Protein 2LE3 (pdb70)

Sequence (42 aa):
MAEAHQAVAFQFTVTPDGIDLRLSHEALRQIYLSGLHSWKKKMAEAHQAVAFQFTVTPDGIDLRLSHEALRQIYLSGLHSWKKKMAEAHQAVAFQFTVTPDGIDLRLSHEALRQIYLSGLHSWKKKMAEAHQAVAFQFTVTPDGIDLRLSHEALRQIYLSGLHSWKKKMAEAHQAVAFQFTVTPDGIDLRLSHEALRQIYLSGLHSWKKKMAEAHQAVAFQFTVTPDGIDLRLSHEALRQIYLSGLHSWKKKMAEAHQAVAFQFTVTPDGIDLRLSHEALRQIYLSGLHSWKKKMAEAHQAVAFQFTVTPDGIDLRLSHEALRQIYLSGLHSWKKKMAEAHQAVAFQFTVTPDGIDLRLSHEALRQIYLSGLHSWKKKMAEAHQAVAFQFTVTPDGIDLRLSHEALRQIYLSGLHSWKKKMAEAHQAVAFQFTVTPDGIDLRLSHEALRQIYLSGLHSWKKKMAEAHQAVAFQFTVTPDGIDLRLSHEALRQIYLSGLHSWKKKMAEAHQAVAFQFTVTPDGIDLRLSHEALRQIYLSGLHSWKKKMAEAHQAVAFQFTVTPDGIDLRLSHEALRQIYLSGLHSWKKKMAEAHQAVAFQFTVTPDGIDLRLSHEALRQIYLSGLHSWKKKMAEAHQAVAFQFTVTPDGIDLRLSHEALRQIYLSGLHSWKKKMAEAHQAVAFQFTVTPDGIDLRLSHEALRQIYLSGLHSWKKKMAEAHQAVAFQFTVTPDGIDLRLSHEALRQIYLSGLHSWKKKMAEAHQAVAFQFTVTPDGIDLRLSHEALRQIYLSGLHSWKKKMAEAHQAVAFQFTVTPDGIDLRLSHEALRQIYLSGLHSWKKK

Foldseek 3Di:
DPDDDDDDQKDWDADPVGIDIDGDPVNVVCVVVVVVVVVDDD

Nearest PDB structures (foldseek):
  2le3-assembly1_A  TM=8.066E-01  e=2.808E-05  Homo sapiens
  8tyy-assembly1_B  TM=5.680E-01  e=2.505E+00  Ensifer aridi
  2le3-assembly1_A  TM=8.811E-01  e=2.218E-06  Homo sapiens
  8tyy-assembly1_B  TM=5.417E-01  e=6.930E-01  Ensifer aridi
  5ndv-assembly2_C0  TM=4.706E-01  e=3.903E+00  Saccharomyces cerevisiae S288C

Structure (mmCIF, N/CA/C/O backbone):
data_2LE3
#
_entry.id   2LE3
#
loop_
_atom_site.group_PDB
_atom_site.id
_atom_site.type_symbol
_atom_site.label_atom_id
_atom_site.label_alt_id
_atom_site.label_comp_id
_atom_site.label_asym_id
_atom_site.label_entity_id
_atom_site.label_seq_id
_atom_site.pdbx_PDB_ins_code
_atom_site.Cartn_x
_atom_site.Cartn_y
_atom_site.Cartn_z
_atom_site.occupancy
_atom_site.B_iso_or_equiv
_atom_site.auth_seq_id
_atom_site.auth_comp_id
_atom_site.auth_asym_id
_atom_site.auth_atom_id
_atom_site.pdbx_PDB_model_num
ATOM 1 N N . MET A 1 1 ? 51.920 -8.324 7.306 1.00 1.00 1 MET A N 1
ATOM 2 C CA . MET A 1 1 ? 50.792 -8.852 6.484 1.00 1.00 1 MET A CA 1
ATOM 3 C C . MET A 1 1 ? 49.526 -8.045 6.763 1.00 1.00 1 MET A C 1
ATOM 4 O O . MET A 1 1 ? 49.363 -6.933 6.260 1.00 1.00 1 MET A O 1
ATOM 20 N N . ALA A 1 2 ? 48.631 -8.619 7.560 1.00 1.00 2 ALA A N 1
ATOM 21 C CA . ALA A 1 2 ? 47.373 -7.956 7.893 1.00 1.00 2 ALA A CA 1
ATOM 22 C C . ALA A 1 2 ? 47.606 -6.736 8.783 1.00 1.00 2 ALA A C 1
ATOM 23 O O . ALA A 1 2 ? 48.450 -6.756 9.676 1.00 1.00 2 ALA A O 1
ATOM 30 N N . GLU A 1 3 ? 46.839 -5.676 8.532 1.00 1.00 3 GLU A N 1
ATOM 31 C CA . GLU A 1 3 ? 46.950 -4.447 9.315 1.00 1.00 3 GLU A CA 1
ATOM 32 C C . GLU A 1 3 ? 45.562 -3.945 9.710 1.00 1.00 3 GLU A C 1
ATOM 33 O O . GLU A 1 3 ? 44.584 -4.174 8.998 1.00 1.00 3 GLU A O 1
ATOM 45 N N . ALA A 1 4 ? 45.479 -3.263 10.848 1.00 1.00 4 ALA A N 1
ATOM 46 C CA . ALA A 1 4 ? 44.201 -2.739 11.323 1.00 1.00 4 ALA A CA 1
ATOM 47 C C . ALA A 1 4 ? 43.651 -1.701 10.349 1.00 1.00 4 ALA A C 1
ATOM 48 O O . ALA A 1 4 ? 42.446 -1.644 10.102 1.00 1.00 4 ALA A O 1
ATOM 55 N N . HIS A 1 5 ? 44.541 -0.885 9.797 1.00 1.00 5 HIS A N 1
ATOM 56 C CA . HIS A 1 5 ? 44.133 0.144 8.850 1.00 1.00 5 HIS A CA 1
ATOM 57 C C . HIS A 1 5 ? 43.483 -0.478 7.613 1.00 1.00 5 HIS A C 1
ATOM 58 O O . HIS A 1 5 ? 42.470 0.017 7.120 1.00 1.00 5 HIS A O 1
ATOM 72 N N . GLN A 1 6 ? 44.071 -1.562 7.115 1.00 1.00 6 GLN A N 1
ATOM 73 C CA . GLN A 1 6 ? 43.540 -2.235 5.934 1.00 1.00 6 GLN A CA 1
ATOM 74 C C . GLN A 1 6 ? 42.185 -2.879 6.230 1.00 1.00 6 GLN A C 1
ATOM 75 O O . GLN A 1 6 ? 41.275 -2.832 5.405 1.00 1.00 6 GLN A O 1
ATOM 89 N N . ALA A 1 7 ? 42.063 -3.490 7.409 1.00 1.00 7 ALA A N 1
ATOM 90 C CA . ALA A 1 7 ? 40.817 -4.147 7.793 1.00 1.00 7 ALA A CA 1
ATOM 91 C C . ALA A 1 7 ? 39.673 -3.141 7.897 1.00 1.00 7 ALA A C 1
ATOM 92 O O . ALA A 1 7 ? 38.541 -3.439 7.510 1.00 1.00 7 ALA A O 1
ATOM 99 N N . VAL A 1 8 ? 39.971 -1.955 8.425 1.00 1.00 8 VAL A N 1
ATOM 100 C CA . VAL A 1 8 ? 38.952 -0.917 8.581 1.00 1.00 8 VAL A CA 1
ATOM 101 C C . VAL A 1 8 ? 39.369 0.377 7.883 1.00 1.00 8 VAL A C 1
ATOM 102 O O . VAL A 1 8 ? 40.483 0.868 8.070 1.00 1.00 8 VAL A O 1
ATOM 115 N N . ALA A 1 9 ? 38.455 0.919 7.078 1.00 1.00 9 ALA A N 1
ATOM 116 C CA . ALA A 1 9 ? 38.715 2.155 6.346 1.00 1.00 9 ALA A CA 1
ATOM 117 C C . ALA A 1 9 ? 37.788 3.269 6.823 1.00 1.00 9 ALA A C 1
ATOM 118 O O . ALA A 1 9 ? 38.043 4.448 6.578 1.00 1.00 9 ALA A O 1
ATOM 125 N N . PHE A 1 10 ? 36.709 2.878 7.498 1.00 1.00 10 PHE A N 1
ATOM 126 C CA . PHE A 1 10 ? 35.756 3.870 7.993 1.00 1.00 10 PHE A CA 1
ATOM 127 C C . PHE A 1 10 ? 35.276 3.556 9.411 1.00 1.00 10 PHE A C 1
ATOM 128 O O . PHE A 1 10 ? 34.911 2.425 9.722 1.00 1.00 10 PHE A O 1
ATOM 145 N N . GLN A 1 11 ? 35.284 4.563 10.279 1.00 1.00 11 GLN A N 1
ATOM 146 C CA . GLN A 1 11 ? 34.844 4.376 11.657 1.00 1.00 11 GLN A CA 1
ATOM 147 C C . GLN A 1 11 ? 33.833 5.448 12.040 1.00 1.00 11 GLN A C 1
ATOM 148 O O . GLN A 1 11 ? 34.042 6.633 11.796 1.00 1.00 11 GLN A O 1
ATOM 162 N N . PHE A 1 12 ? 32.733 4.991 12.629 1.00 1.00 12 PHE A N 1
ATOM 163 C CA . PHE A 1 12 ? 31.670 5.904 13.038 1.00 1.00 12 PHE A CA 1
ATOM 164 C C . PHE A 1 12 ? 31.355 5.698 14.515 1.00 1.00 12 PHE A C 1
ATOM 165 O O . PHE A 1 12 ? 31.043 4.581 14.927 1.00 1.00 12 PHE A O 1
ATOM 182 N N . THR A 1 13 ? 31.454 6.757 15.311 1.00 1.00 13 THR A N 1
ATOM 183 C CA . THR A 1 13 ? 31.189 6.645 16.743 1.00 1.00 13 THR A CA 1
ATOM 184 C C . THR A 1 13 ? 30.225 7.729 17.229 1.00 1.00 13 THR A C 1
ATOM 185 O O . THR A 1 13 ? 30.381 8.911 16.927 1.00 1.00 13 THR A O 1
ATOM 196 N N . VAL A 1 14 ? 29.239 7.288 17.995 1.00 1.00 14 VAL A N 1
ATOM 197 C CA . VAL A 1 14 ? 28.249 8.217 18.543 1.00 1.00 14 VAL A CA 1
ATOM 198 C C . VAL A 1 14 ? 28.644 8.595 19.966 1.00 1.00 14 VAL A C 1
ATOM 199 O O . VAL A 1 14 ? 28.846 7.721 20.808 1.00 1.00 14 VAL A O 1
ATOM 212 N N . THR A 1 15 ? 28.764 9.899 20.229 1.00 1.00 15 THR A N 1
ATOM 213 C CA . THR A 1 15 ? 29.143 10.355 21.553 1.00 1.00 15 THR A CA 1
ATOM 214 C C . THR A 1 15 ? 28.075 11.293 22.097 1.00 1.00 15 THR A C 1
ATOM 215 O O . THR A 1 15 ? 27.346 11.908 21.321 1.00 1.00 15 THR A O 1
ATOM 226 N N . PRO A 1 16 ? 27.962 11.432 23.395 1.00 1.00 16 PRO A N 1
ATOM 227 C CA . PRO A 1 16 ? 26.948 12.341 23.989 1.00 1.00 16 PRO A CA 1
ATOM 228 C C . PRO A 1 16 ? 27.025 13.709 23.333 1.00 1.00 16 PRO A C 1
ATOM 229 O O . PRO A 1 16 ? 25.993 14.355 23.141 1.00 1.00 16 PRO A O 1
ATOM 240 N N . ASP A 1 17 ? 28.220 14.173 22.995 1.00 1.00 17 ASP A N 1
ATOM 241 C CA . ASP A 1 17 ? 28.389 15.474 22.378 1.00 1.00 17 ASP A CA 1
ATOM 242 C C . ASP A 1 17 ? 27.968 15.471 20.911 1.00 1.00 17 ASP A C 1
ATOM 243 O O . ASP A 1 17 ? 27.701 16.538 20.359 1.00 1.00 17 ASP A O 1
ATOM 252 N N . GLY A 1 18 ? 27.893 14.307 20.260 1.00 1.00 18 GLY A N 1
ATOM 253 C CA . GLY A 1 18 ? 27.490 14.288 18.863 1.00 1.00 18 GLY A CA 1
ATOM 254 C C . GLY A 1 18 ? 27.900 12.992 18.188 1.00 1.00 18 GLY A C 1
ATOM 255 O O . GLY A 1 18 ? 27.785 11.916 18.774 1.00 1.00 18 GLY A O 1
ATOM 259 N N . ILE A 1 19 ? 28.399 13.094 16.964 1.00 1.00 19 ILE A N 1
ATOM 260 C CA . ILE A 1 19 ? 28.845 11.936 16.222 1.00 1.00 19 ILE A CA 1
ATOM 261 C C . ILE A 1 19 ? 30.215 12.225 15.630 1.00 1.00 19 ILE A C 1
ATOM 262 O O . ILE A 1 19 ? 30.545 13.367 15.313 1.00 1.00 19 ILE A O 1
ATOM 278 N N . ASP A 1 20 ? 30.998 11.167 15.477 1.00 1.00 20 ASP A N 1
ATOM 279 C CA . ASP A 1 20 ? 32.328 11.276 14.914 1.00 1.00 20 ASP A CA 1
ATOM 280 C C . ASP A 1 20 ? 32.483 10.277 13.784 1.00 1.00 20 ASP A C 1
ATOM 281 O O . ASP A 1 20 ? 32.043 9.135 13.897 1.00 1.00 20 ASP A O 1
ATOM 290 N N . LEU A 1 21 ? 33.112 10.706 12.705 1.00 1.00 21 LEU A N 1
ATOM 291 C CA . LEU A 1 21 ? 33.318 9.818 11.572 1.00 1.00 21 LEU A CA 1
ATOM 292 C C . LEU A 1 21 ? 34.737 9.977 11.058 1.00 1.00 21 LEU A C 1
ATOM 293 O O . LEU A 1 21 ? 35.176 11.086 10.744 1.00 1.00 21 LEU A O 1
ATOM 309 N N . ARG A 1 22 ? 35.452 8.861 10.995 1.00 1.00 22 ARG A N 1
ATOM 310 C CA . ARG A 1 22 ? 36.834 8.869 10.537 1.00 1.00 22 ARG A CA 1
ATOM 311 C C . ARG A 1 22 ? 37.003 7.991 9.305 1.00 1.00 22 ARG A C 1
ATOM 312 O O . ARG A 1 22 ? 36.461 6.888 9.227 1.00 1.00 22 ARG A O 1
ATOM 333 N N . LEU A 1 23 ? 37.765 8.512 8.351 1.00 1.00 23 LEU A N 1
ATOM 334 C CA . LEU A 1 23 ? 38.000 7.771 7.118 1.00 1.00 23 LEU A CA 1
ATOM 335 C C . LEU A 1 23 ? 39.460 7.875 6.701 1.00 1.00 23 LEU A C 1
ATOM 336 O O . LEU A 1 23 ? 40.054 8.952 6.742 1.00 1.00 23 LEU A O 1
ATOM 352 N N . SER A 1 24 ? 40.033 6.747 6.308 1.00 1.00 24 SER A N 1
ATOM 353 C CA . SER A 1 24 ? 41.430 6.705 5.889 1.00 1.00 24 SER A CA 1
ATOM 354 C C . SER A 1 24 ? 41.601 7.231 4.464 1.00 1.00 24 SER A C 1
ATOM 355 O O . SER A 1 24 ? 40.692 7.131 3.636 1.00 1.00 24 SER A O 1
ATOM 363 N N . HIS A 1 25 ? 42.783 7.771 4.179 1.00 1.00 25 HIS A N 1
ATOM 364 C CA . HIS A 1 25 ? 43.095 8.292 2.854 1.00 1.00 25 HIS A CA 1
ATOM 365 C C . HIS A 1 25 ? 42.893 7.195 1.807 1.00 1.00 25 HIS A C 1
ATOM 366 O O . HIS A 1 25 ? 42.570 7.461 0.649 1.00 1.00 25 HIS A O 1
ATOM 380 N N . GLU A 1 26 ? 43.077 5.954 2.253 1.00 1.00 26 GLU A N 1
ATOM 381 C CA . GLU A 1 26 ? 42.911 4.789 1.390 1.00 1.00 26 GLU A CA 1
ATOM 382 C C . GLU A 1 26 ? 41.443 4.611 1.011 1.00 1.00 26 GLU A C 1
ATOM 383 O O . GLU A 1 26 ? 41.126 4.237 -0.119 1.00 1.00 26 GLU A O 1
ATOM 395 N N . ALA A 1 27 ? 40.554 4.883 1.963 1.00 1.00 27 ALA A N 1
ATOM 396 C CA . ALA A 1 27 ? 39.121 4.765 1.732 1.00 1.00 27 ALA A CA 1
ATOM 397 C C . ALA A 1 27 ? 38.685 5.737 0.645 1.00 1.00 27 ALA A C 1
ATOM 398 O O . ALA A 1 27 ? 37.769 5.464 -0.127 1.00 1.00 27 ALA A O 1
ATOM 405 N N . LEU A 1 28 ? 39.366 6.878 0.604 1.00 1.00 28 LEU A N 1
ATOM 406 C CA . LEU A 1 28 ? 39.074 7.922 -0.373 1.00 1.00 28 LEU A CA 1
ATOM 407 C C . LEU A 1 28 ? 39.469 7.483 -1.777 1.00 1.00 28 LEU A C 1
ATOM 408 O O . LEU A 1 28 ? 38.764 7.763 -2.747 1.00 1.00 28 LEU A O 1
ATOM 424 N N . ARG A 1 29 ? 40.607 6.810 -1.873 1.00 1.00 29 ARG A N 1
ATOM 425 C CA . ARG A 1 29 ? 41.110 6.345 -3.156 1.00 1.00 29 ARG A CA 1
ATOM 426 C C . ARG A 1 29 ? 40.152 5.353 -3.797 1.00 1.00 29 ARG A C 1
ATOM 427 O O . ARG A 1 29 ? 39.947 5.397 -5.011 1.00 1.00 29 ARG A O 1
ATOM 448 N N . GLN A 1 30 ? 39.563 4.456 -3.014 1.00 1.00 30 GLN A N 1
ATOM 449 C CA . GLN A 1 30 ? 38.638 3.465 -3.543 1.00 1.00 30 GLN A CA 1
ATOM 450 C C . GLN A 1 30 ? 37.352 4.131 -4.005 1.00 1.00 30 GLN A C 1
ATOM 451 O O . GLN A 1 30 ? 36.794 3.787 -5.048 1.00 1.00 30 GLN A O 1
ATOM 465 N N . ILE A 1 31 ? 36.867 5.062 -3.195 1.00 1.00 31 ILE A N 1
ATOM 466 C CA . ILE A 1 31 ? 35.621 5.748 -3.496 1.00 1.00 31 ILE A CA 1
ATOM 467 C C . ILE A 1 31 ? 35.708 6.583 -4.766 1.00 1.00 31 ILE A C 1
ATOM 468 O O . ILE A 1 31 ? 34.784 6.528 -5.577 1.00 1.00 31 ILE A O 1
ATOM 484 N N . TYR A 1 32 ? 36.769 7.359 -4.986 1.00 1.00 32 TYR A N 1
ATOM 485 C CA . TYR A 1 32 ? 36.871 8.168 -6.191 1.00 1.00 32 TYR A CA 1
ATOM 486 C C . TYR A 1 32 ? 36.919 7.291 -7.437 1.00 1.00 32 TYR A C 1
ATOM 487 O O . TYR A 1 32 ? 36.206 7.536 -8.411 1.00 1.00 32 TYR A O 1
ATOM 505 N N . LEU A 1 33 ? 37.768 6.269 -7.407 1.00 1.00 33 LEU A N 1
ATOM 506 C CA . LEU A 1 33 ? 37.899 5.371 -8.549 1.00 1.00 33 LEU A CA 1
ATOM 507 C C . LEU A 1 33 ? 36.588 4.634 -8.821 1.00 1.00 33 LEU A C 1
ATOM 508 O O . LEU A 1 33 ? 36.179 4.520 -9.978 1.00 1.00 33 LEU A O 1
ATOM 524 N N . SER A 1 34 ? 35.918 4.139 -7.784 1.00 1.00 34 SER A N 1
ATOM 525 C CA . SER A 1 34 ? 34.655 3.431 -7.976 1.00 1.00 34 SER A CA 1
ATOM 526 C C . SER A 1 34 ? 33.639 4.338 -8.664 1.00 1.00 34 SER A C 1
ATOM 527 O O . SER A 1 34 ? 32.842 3.892 -9.489 1.00 1.00 34 SER A O 1
ATOM 535 N N . GLY A 1 35 ? 33.691 5.624 -8.326 1.00 1.00 35 GLY A N 1
ATOM 536 C CA . GLY A 1 35 ? 32.788 6.603 -8.918 1.00 1.00 35 GLY A CA 1
ATOM 537 C C . GLY A 1 35 ? 33.169 6.872 -10.365 1.00 1.00 35 GLY A C 1
ATOM 538 O O . GLY A 1 35 ? 32.312 7.060 -11.228 1.00 1.00 35 GLY A O 1
ATOM 542 N N . LEU A 1 36 ? 34.471 6.901 -10.617 1.00 1.00 36 LEU A N 1
ATOM 543 C CA . LEU A 1 36 ? 34.977 7.164 -11.951 1.00 1.00 36 LEU A CA 1
ATOM 544 C C . LEU A 1 36 ? 34.424 6.140 -12.932 1.00 1.00 36 LEU A C 1
ATOM 545 O O . LEU A 1 36 ? 34.064 6.469 -14.065 1.00 1.00 36 LEU A O 1
ATOM 561 N N . HIS A 1 37 ? 34.325 4.897 -12.473 1.00 1.00 37 HIS A N 1
ATOM 562 C CA . HIS A 1 37 ? 33.782 3.828 -13.299 1.00 1.00 37 HIS A CA 1
ATOM 563 C C . HIS A 1 37 ? 32.263 3.955 -13.392 1.00 1.00 37 HIS A C 1
ATOM 564 O O . HIS A 1 37 ? 31.662 3.613 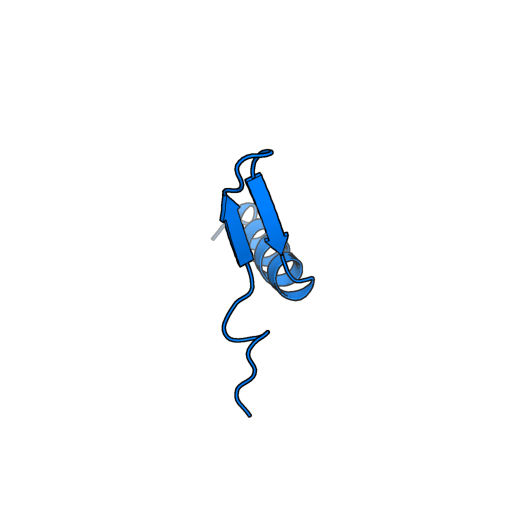-14.410 1.00 1.00 37 HIS A O 1
ATOM 578 N N . SER A 1 38 ? 31.653 4.459 -12.322 1.00 1.00 38 SER A N 1
ATOM 579 C CA . SER A 1 38 ? 30.204 4.635 -12.293 1.00 1.00 38 SER A CA 1
ATOM 580 C C . SER A 1 38 ? 29.767 5.599 -13.395 1.00 1.00 38 SER A C 1
ATOM 581 O O . SER A 1 38 ? 28.796 5.330 -14.101 1.00 1.00 38 SER A O 1
ATOM 589 N N . TRP A 1 39 ? 30.473 6.714 -13.550 1.00 1.00 39 TRP A N 1
ATOM 590 C CA . TRP A 1 39 ? 30.121 7.673 -14.591 1.00 1.00 39 TRP A CA 1
ATOM 591 C C . TRP A 1 39 ? 30.390 7.071 -15.967 1.00 1.00 39 TRP A C 1
ATOM 592 O O . TRP A 1 39 ? 29.664 7.332 -16.927 1.00 1.00 39 TRP A O 1
ATOM 613 N N . LYS A 1 40 ? 31.445 6.264 -16.049 1.00 1.00 40 LYS A N 1
ATOM 614 C CA . LYS A 1 40 ? 31.824 5.618 -17.303 1.00 1.00 40 LYS A CA 1
ATOM 615 C C . LYS A 1 40 ? 30.808 4.551 -17.705 1.00 1.00 40 LYS A C 1
ATOM 616 O O . LYS A 1 40 ? 30.304 3.811 -16.861 1.00 1.00 40 LYS A O 1
ATOM 635 N N . LYS A 1 41 ? 30.521 4.471 -19.002 1.00 1.00 41 LYS A N 1
ATOM 636 C CA . LYS A 1 41 ? 29.570 3.481 -19.501 1.00 1.00 41 LYS A CA 1
ATOM 637 C C . LYS A 1 41 ? 30.188 2.089 -19.491 1.00 1.00 41 LYS A C 1
ATOM 638 O O . LYS A 1 41 ? 31.367 1.923 -19.801 1.00 1.00 41 LYS A O 1
ATOM 657 N N . LYS A 1 42 ? 29.386 1.089 -19.143 1.00 1.00 42 LYS A N 1
ATOM 658 C CA . LYS A 1 42 ? 29.876 -0.281 -19.113 1.00 1.00 42 LYS A CA 1
ATOM 659 C C . LYS A 1 42 ? 29.863 -0.866 -20.522 1.00 1.00 42 LYS A C 1
ATOM 660 O O . LYS A 1 42 ? 30.830 -0.659 -21.236 1.00 1.00 42 LYS A O 1
ATOM 680 N N . MET A 1 1 ? 49.684 -3.115 -3.439 1.00 1.00 1 MET A N 2
ATOM 681 C CA . MET A 1 1 ? 50.017 -4.133 -2.405 1.00 1.00 1 MET A CA 2
ATOM 682 C C . MET A 1 1 ? 50.288 -3.433 -1.079 1.00 1.00 1 MET A C 2
ATOM 683 O O . MET A 1 1 ? 51.410 -3.455 -0.573 1.00 1.00 1 MET A O 2
ATOM 699 N N . ALA A 1 2 ? 49.253 -2.816 -0.518 1.00 1.00 2 ALA A N 2
ATOM 700 C CA . ALA A 1 2 ? 49.396 -2.120 0.753 1.00 1.00 2 ALA A CA 2
ATOM 701 C C . ALA A 1 2 ? 49.813 -3.101 1.842 1.00 1.00 2 ALA A C 2
ATOM 702 O O . ALA A 1 2 ? 50.654 -2.790 2.684 1.00 1.00 2 ALA A O 2
ATOM 709 N N . GLU A 1 3 ? 49.228 -4.292 1.810 1.00 1.00 3 GLU A N 2
ATOM 710 C CA . GLU A 1 3 ? 49.556 -5.319 2.791 1.00 1.00 3 GLU A CA 2
ATOM 711 C C . GLU A 1 3 ? 49.382 -4.785 4.209 1.00 1.00 3 GLU A C 2
ATOM 712 O O . GLU A 1 3 ? 50.080 -5.209 5.131 1.00 1.00 3 GLU A O 2
ATOM 724 N N . ALA A 1 4 ? 48.442 -3.859 4.379 1.00 1.00 4 ALA A N 2
ATOM 725 C CA . ALA A 1 4 ? 48.181 -3.286 5.693 1.00 1.00 4 ALA A CA 2
ATOM 726 C C . ALA A 1 4 ? 47.494 -4.314 6.582 1.00 1.00 4 ALA A C 2
ATOM 727 O O . ALA A 1 4 ? 46.687 -5.113 6.110 1.00 1.00 4 ALA A O 2
ATOM 734 N N . HIS A 1 5 ? 47.824 -4.290 7.870 1.00 1.00 5 HIS A N 2
ATOM 735 C CA . HIS A 1 5 ? 47.235 -5.229 8.820 1.00 1.00 5 HIS A CA 2
ATOM 736 C C . HIS A 1 5 ? 46.277 -4.508 9.768 1.00 1.00 5 HIS A C 2
ATOM 737 O O . HIS A 1 5 ? 46.542 -3.388 10.202 1.00 1.00 5 HIS A O 2
ATOM 751 N N . GLN A 1 6 ? 45.156 -5.158 10.074 1.00 1.00 6 GLN A N 2
ATOM 752 C CA . GLN A 1 6 ? 44.153 -4.571 10.963 1.00 1.00 6 GLN A CA 2
ATOM 753 C C . GLN A 1 6 ? 43.913 -3.107 10.606 1.00 1.00 6 GLN A C 2
ATOM 754 O O . GLN A 1 6 ? 44.535 -2.209 11.174 1.00 1.00 6 GLN A O 2
ATOM 768 N N . ALA A 1 7 ? 43.005 -2.870 9.663 1.00 1.00 7 ALA A N 2
ATOM 769 C CA . ALA A 1 7 ? 42.696 -1.506 9.248 1.00 1.00 7 ALA A CA 2
ATOM 770 C C . ALA A 1 7 ? 41.252 -1.399 8.773 1.00 1.00 7 ALA A C 2
ATOM 771 O O . ALA A 1 7 ? 40.698 -2.345 8.213 1.00 1.00 7 ALA A O 2
ATOM 778 N N . VAL A 1 8 ? 40.656 -0.232 8.996 1.00 1.00 8 VAL A N 2
ATOM 779 C CA . VAL A 1 8 ? 39.278 0.016 8.588 1.00 1.00 8 VAL A CA 2
ATOM 780 C C . VAL A 1 8 ? 39.206 1.236 7.680 1.00 1.00 8 VAL A C 2
ATOM 781 O O . VAL A 1 8 ? 39.836 2.259 7.947 1.00 1.00 8 VAL A O 2
ATOM 794 N N . ALA A 1 9 ? 38.429 1.123 6.611 1.00 1.00 9 ALA A N 2
ATOM 795 C CA . ALA A 1 9 ? 38.276 2.226 5.671 1.00 1.00 9 ALA A CA 2
ATOM 796 C C . ALA A 1 9 ? 37.478 3.357 6.311 1.00 1.00 9 ALA A C 2
ATOM 797 O O . ALA A 1 9 ? 37.769 4.535 6.102 1.00 1.00 9 ALA A O 2
ATOM 804 N N . PHE A 1 10 ? 36.465 2.981 7.087 1.00 1.00 10 PHE A N 2
ATOM 805 C CA . PHE A 1 10 ? 35.634 3.993 7.736 1.00 1.00 10 PHE A CA 2
ATOM 806 C C . PHE A 1 10 ? 35.190 3.605 9.150 1.00 1.00 10 PHE A C 2
ATOM 807 O O . PHE A 1 10 ? 34.853 2.453 9.415 1.00 1.00 10 PHE A O 2
ATOM 824 N N . GLN A 1 11 ? 35.184 4.584 10.056 1.00 1.00 11 GLN A N 2
ATOM 825 C CA . GLN A 1 11 ? 34.764 4.343 11.438 1.00 1.00 11 GLN A CA 2
ATOM 826 C C . GLN A 1 11 ? 33.766 5.413 11.884 1.00 1.00 11 GLN A C 2
ATOM 827 O O . GLN A 1 11 ? 33.967 6.606 11.652 1.00 1.00 11 GLN A O 2
ATOM 841 N N . PHE A 1 12 ? 32.686 4.955 12.514 1.00 1.00 12 PHE A N 2
ATOM 842 C CA . PHE A 1 12 ? 31.643 5.876 12.982 1.00 1.00 12 PHE A CA 2
ATOM 843 C C . PHE A 1 12 ? 31.381 5.675 14.475 1.00 1.00 12 PHE A C 2
ATOM 844 O O . PHE A 1 12 ? 31.056 4.566 14.903 1.00 1.00 12 PHE A O 2
ATOM 861 N N . THR A 1 13 ? 31.535 6.737 15.268 1.00 1.00 13 THR A N 2
ATOM 862 C CA . THR A 1 13 ? 31.326 6.651 16.717 1.00 1.00 13 THR A CA 2
ATOM 863 C C . THR A 1 13 ? 30.362 7.725 17.229 1.00 1.00 13 THR A C 2
ATOM 864 O O . THR A 1 13 ? 30.477 8.904 16.893 1.00 1.00 13 THR A O 2
ATOM 875 N N . VAL A 1 14 ? 29.407 7.282 18.046 1.00 1.00 14 VAL A N 2
ATOM 876 C CA . VAL A 1 14 ? 28.419 8.207 18.607 1.00 1.00 14 VAL A CA 2
ATOM 877 C C . VAL A 1 14 ? 28.802 8.614 20.033 1.00 1.00 14 VAL A C 2
ATOM 878 O O . VAL A 1 14 ? 29.003 7.753 20.891 1.00 1.00 14 VAL A O 2
ATOM 891 N N . THR A 1 15 ? 28.888 9.926 20.280 1.00 1.00 15 THR A N 2
ATOM 892 C CA . THR A 1 15 ? 29.232 10.413 21.610 1.00 1.00 15 THR A CA 2
ATOM 893 C C . THR A 1 15 ? 28.127 11.338 22.111 1.00 1.00 15 THR A C 2
ATOM 894 O O . THR A 1 15 ? 27.449 11.968 21.302 1.00 1.00 15 THR A O 2
ATOM 905 N N . PRO A 1 16 ? 27.922 11.450 23.404 1.00 1.00 16 PRO A N 2
ATOM 906 C CA . PRO A 1 16 ? 26.867 12.347 23.935 1.00 1.00 16 PRO A CA 2
ATOM 907 C C . PRO A 1 16 ? 26.961 13.715 23.278 1.00 1.00 16 PRO A C 2
ATOM 908 O O . PRO A 1 16 ? 25.935 14.363 23.073 1.00 1.00 16 PRO A O 2
ATOM 919 N N . ASP A 1 17 ? 28.163 14.177 22.943 1.00 1.00 17 ASP A N 2
ATOM 920 C CA . ASP A 1 17 ? 28.343 15.477 22.315 1.00 1.00 17 ASP A CA 2
ATOM 921 C C . ASP A 1 17 ? 27.956 15.456 20.837 1.00 1.00 17 ASP A C 2
ATOM 922 O O . ASP A 1 17 ? 27.687 16.513 20.268 1.00 1.00 17 ASP A O 2
ATOM 931 N N . GLY A 1 18 ? 27.915 14.286 20.194 1.00 1.00 18 GLY A N 2
ATOM 932 C CA . GLY A 1 18 ? 27.546 14.257 18.786 1.00 1.00 18 GLY A CA 2
ATOM 933 C C . GLY A 1 18 ? 27.947 12.952 18.117 1.00 1.00 18 GLY A C 2
ATOM 934 O O . GLY A 1 18 ? 27.803 11.877 18.698 1.00 1.00 18 GLY A O 2
ATOM 938 N N . ILE A 1 19 ? 28.451 13.053 16.895 1.00 1.00 19 ILE A N 2
ATOM 939 C CA . ILE A 1 19 ? 28.877 11.896 16.138 1.00 1.00 19 ILE A CA 2
ATOM 940 C C . ILE A 1 19 ? 30.250 12.167 15.532 1.00 1.00 19 ILE A C 2
ATOM 941 O O . ILE A 1 19 ? 30.596 13.306 15.215 1.00 1.00 19 ILE A O 2
ATOM 957 N N . ASP A 1 20 ? 31.019 11.094 15.370 1.00 1.00 20 ASP A N 2
ATOM 958 C CA . ASP A 1 20 ? 32.351 11.181 14.798 1.00 1.00 20 ASP A CA 2
ATOM 959 C C . ASP A 1 20 ? 32.474 10.220 13.627 1.00 1.00 20 ASP A C 2
ATOM 960 O O . ASP A 1 20 ? 32.023 9.080 13.711 1.00 1.00 20 ASP A O 2
ATOM 969 N N . LEU A 1 21 ? 33.098 10.668 12.548 1.00 1.00 21 LEU A N 2
ATOM 970 C CA . LEU A 1 21 ? 33.277 9.809 11.386 1.00 1.00 21 LEU A CA 2
ATOM 971 C C . LEU A 1 21 ? 34.704 9.939 10.877 1.00 1.00 21 LEU A C 2
ATOM 972 O O . LEU A 1 21 ? 35.138 11.024 10.493 1.00 1.00 21 LEU A O 2
ATOM 988 N N . ARG A 1 22 ? 35.430 8.825 10.893 1.00 1.00 22 ARG A N 2
ATOM 989 C CA . ARG A 1 22 ? 36.818 8.813 10.449 1.00 1.00 22 ARG A CA 2
ATOM 990 C C . ARG A 1 22 ? 36.996 7.932 9.224 1.00 1.00 22 ARG A C 2
ATOM 991 O O . ARG A 1 22 ? 36.463 6.826 9.153 1.00 1.00 22 ARG A O 2
ATOM 1012 N N . LEU A 1 23 ? 37.768 8.441 8.275 1.00 1.00 23 LEU A N 2
ATOM 1013 C CA . LEU A 1 23 ? 38.018 7.676 7.062 1.00 1.00 23 LEU A CA 2
ATOM 1014 C C . LEU A 1 23 ? 39.474 7.813 6.645 1.00 1.00 23 LEU A C 2
ATOM 1015 O O . LEU A 1 23 ? 40.038 8.907 6.662 1.00 1.00 23 LEU A O 2
ATOM 1031 N N . SER A 1 24 ? 40.082 6.696 6.282 1.00 1.00 24 SER A N 2
ATOM 1032 C CA . SER A 1 24 ? 41.477 6.690 5.869 1.00 1.00 24 SER A CA 2
ATOM 1033 C C . SER A 1 24 ? 41.620 7.225 4.452 1.00 1.00 24 SER A C 2
ATOM 1034 O O . SER A 1 24 ? 40.684 7.160 3.654 1.00 1.00 24 SER A O 2
ATOM 1042 N N . HIS A 1 25 ? 42.798 7.747 4.142 1.00 1.00 25 HIS A N 2
ATOM 1043 C CA . HIS A 1 25 ? 43.070 8.280 2.818 1.00 1.00 25 HIS A CA 2
ATOM 1044 C C . HIS A 1 25 ? 42.878 7.185 1.775 1.00 1.00 25 HIS A C 2
ATOM 1045 O O . HIS A 1 25 ? 42.536 7.449 0.622 1.00 1.00 25 HIS A O 2
ATOM 1059 N N . GLU A 1 26 ? 43.080 5.943 2.214 1.00 1.00 26 GLU A N 2
ATOM 1060 C CA . GLU A 1 26 ? 42.911 4.792 1.337 1.00 1.00 26 GLU A CA 2
ATOM 1061 C C . GLU A 1 26 ? 41.437 4.626 0.980 1.00 1.00 26 GLU A C 2
ATOM 1062 O O . GLU A 1 26 ? 41.093 4.305 -0.158 1.00 1.00 26 GLU A O 2
ATOM 1074 N N . ALA A 1 27 ? 40.568 4.853 1.965 1.00 1.00 27 ALA A N 2
ATOM 1075 C CA . ALA A 1 27 ? 39.129 4.732 1.752 1.00 1.00 27 ALA A CA 2
ATOM 1076 C C . ALA A 1 27 ? 38.668 5.730 0.701 1.00 1.00 27 ALA A C 2
ATOM 1077 O O . ALA A 1 27 ? 37.743 5.465 -0.067 1.00 1.00 27 ALA A O 2
ATOM 1084 N N . LEU A 1 28 ? 39.339 6.878 0.674 1.00 1.00 28 LEU A N 2
ATOM 1085 C CA . LEU A 1 28 ? 39.027 7.940 -0.279 1.00 1.00 28 LEU A CA 2
ATOM 1086 C C . LEU A 1 28 ? 39.428 7.530 -1.691 1.00 1.00 28 LEU A C 2
ATOM 1087 O O . LEU A 1 28 ? 38.721 7.818 -2.657 1.00 1.00 28 LEU A O 2
ATOM 1103 N N . ARG A 1 29 ? 40.571 6.859 -1.796 1.00 1.00 29 ARG A N 2
ATOM 1104 C CA . ARG A 1 29 ? 41.075 6.406 -3.087 1.00 1.00 29 ARG A CA 2
ATOM 1105 C C . ARG A 1 29 ? 40.116 5.412 -3.722 1.00 1.00 29 ARG A C 2
ATOM 1106 O O . ARG A 1 29 ? 39.906 5.451 -4.937 1.00 1.00 29 ARG A O 2
ATOM 1127 N N . GLN A 1 30 ? 39.526 4.522 -2.931 1.00 1.00 30 GLN A N 2
ATOM 1128 C CA . GLN A 1 30 ? 38.592 3.533 -3.448 1.00 1.00 30 GLN A CA 2
ATOM 1129 C C . GLN A 1 30 ? 37.300 4.202 -3.892 1.00 1.00 30 GLN A C 2
ATOM 1130 O O . GLN A 1 30 ? 36.745 3.865 -4.937 1.00 1.00 30 GLN A O 2
ATOM 1144 N N . ILE A 1 31 ? 36.811 5.129 -3.079 1.00 1.00 31 ILE A N 2
ATOM 1145 C CA . ILE A 1 31 ? 35.562 5.812 -3.390 1.00 1.00 31 ILE A CA 2
ATOM 1146 C C . ILE A 1 31 ? 35.657 6.625 -4.668 1.00 1.00 31 ILE A C 2
ATOM 1147 O O . ILE A 1 31 ? 34.743 6.552 -5.490 1.00 1.00 31 ILE A O 2
ATOM 1163 N N . TYR A 1 32 ? 36.713 7.400 -4.881 1.00 1.00 32 TYR A N 2
ATOM 1164 C CA . TYR A 1 32 ? 36.831 8.196 -6.090 1.00 1.00 32 TYR A CA 2
ATOM 1165 C C . TYR A 1 32 ? 36.893 7.310 -7.327 1.00 1.00 32 TYR A C 2
ATOM 1166 O O . TYR A 1 32 ? 36.169 7.525 -8.299 1.00 1.00 32 TYR A O 2
ATOM 1184 N N . LEU A 1 33 ? 37.763 6.311 -7.287 1.00 1.00 33 LEU A N 2
ATOM 1185 C CA . LEU A 1 33 ? 37.910 5.402 -8.412 1.00 1.00 33 LEU A CA 2
ATOM 1186 C C . LEU A 1 33 ? 36.611 4.646 -8.667 1.00 1.00 33 LEU A C 2
ATOM 1187 O O . LEU A 1 33 ? 36.204 4.491 -9.818 1.00 1.00 33 LEU A O 2
ATOM 1203 N N . SER A 1 34 ? 35.947 4.184 -7.611 1.00 1.00 34 SER A N 2
ATOM 1204 C CA . SER A 1 34 ? 34.689 3.461 -7.759 1.00 1.00 34 SER A CA 2
ATOM 1205 C C . SER A 1 34 ? 33.656 4.356 -8.440 1.00 1.00 34 SER A C 2
ATOM 1206 O O . SER A 1 34 ? 32.859 3.901 -9.259 1.00 1.00 34 SER A O 2
ATOM 1214 N N . GLY A 1 35 ? 33.700 5.643 -8.105 1.00 1.00 35 GLY A N 2
ATOM 1215 C CA . GLY A 1 35 ? 32.787 6.612 -8.694 1.00 1.00 35 GLY A CA 2
ATOM 1216 C C . GLY A 1 35 ? 33.168 6.881 -10.142 1.00 1.00 35 GLY A C 2
ATOM 1217 O O . GLY A 1 35 ? 32.314 7.107 -10.999 1.00 1.00 35 GLY A O 2
ATOM 1221 N N . LEU A 1 36 ? 34.468 6.882 -10.396 1.00 1.00 36 LEU A N 2
ATOM 1222 C CA . LEU A 1 36 ? 34.987 7.147 -11.728 1.00 1.00 36 LEU A CA 2
ATOM 1223 C C . LEU A 1 36 ? 34.470 6.108 -12.719 1.00 1.00 36 LEU A C 2
ATOM 1224 O O . LEU A 1 36 ? 34.133 6.432 -13.858 1.00 1.00 36 LEU A O 2
ATOM 1240 N N . HIS A 1 37 ? 34.380 4.860 -12.264 1.00 1.00 37 HIS A N 2
ATOM 1241 C CA . HIS A 1 37 ? 33.870 3.781 -13.104 1.00 1.00 37 HIS A CA 2
ATOM 1242 C C . HIS A 1 37 ? 32.352 3.888 -13.214 1.00 1.00 37 HIS A C 2
ATOM 1243 O O . HIS A 1 37 ? 31.760 3.530 -14.232 1.00 1.00 37 HIS A O 2
ATOM 1257 N N . SER A 1 38 ? 31.732 4.394 -12.150 1.00 1.00 38 SER A N 2
ATOM 1258 C CA . SER A 1 38 ? 30.285 4.561 -12.128 1.00 1.00 38 SER A CA 2
ATOM 1259 C C . SER A 1 38 ? 29.860 5.537 -13.221 1.00 1.00 38 SER A C 2
ATOM 1260 O O . SER A 1 38 ? 28.899 5.281 -13.947 1.00 1.00 38 SER A O 2
ATOM 1268 N N . TRP A 1 39 ? 30.581 6.649 -13.346 1.00 1.00 39 TRP A N 2
ATOM 1269 C CA . TRP A 1 39 ? 30.258 7.640 -14.368 1.00 1.00 39 TRP A CA 2
ATOM 1270 C C . TRP A 1 39 ? 30.525 7.087 -15.765 1.00 1.00 39 TRP A C 2
ATOM 1271 O O . TRP A 1 39 ? 29.800 7.394 -16.711 1.00 1.00 39 TRP A O 2
ATOM 1292 N N . LYS A 1 40 ? 31.576 6.282 -15.892 1.00 1.00 40 LYS A N 2
ATOM 1293 C CA . LYS A 1 40 ? 31.931 5.706 -17.185 1.00 1.00 40 LYS A CA 2
ATOM 1294 C C . LYS A 1 40 ? 32.292 4.231 -17.052 1.00 1.00 40 LYS A C 2
ATOM 1295 O O . LYS A 1 40 ? 33.062 3.846 -16.173 1.00 1.00 40 LYS A O 2
ATOM 1314 N N . LYS A 1 41 ? 31.731 3.414 -17.937 1.00 1.00 41 LYS A N 2
ATOM 1315 C CA . LYS A 1 41 ? 32.003 1.983 -17.921 1.00 1.00 41 LYS A CA 2
ATOM 1316 C C . LYS A 1 41 ? 33.395 1.702 -18.476 1.00 1.00 41 LYS A C 2
ATOM 1317 O O . LYS A 1 41 ? 33.767 2.203 -19.539 1.00 1.00 41 LYS A O 2
ATOM 1336 N N . LYS A 1 42 ? 34.161 0.900 -17.744 1.00 1.00 42 LYS A N 2
ATOM 1337 C CA . LYS A 1 42 ? 35.516 0.555 -18.155 1.00 1.00 42 LYS A CA 2
ATOM 1338 C C . LYS A 1 42 ? 36.090 -0.516 -17.235 1.00 1.00 42 LYS A C 2
ATOM 1339 O O . LYS A 1 42 ? 35.640 -0.599 -16.103 1.00 1.00 42 LYS A O 2
ATOM 1359 N N . MET A 1 1 ? 48.205 6.781 18.423 1.00 1.00 1 MET A N 3
ATOM 1360 C CA . MET A 1 1 ? 47.513 5.567 17.906 1.00 1.00 1 MET A CA 3
ATOM 1361 C C . MET A 1 1 ? 48.439 4.361 18.040 1.00 1.00 1 MET A C 3
ATOM 1362 O O . MET A 1 1 ? 49.642 4.460 17.799 1.00 1.00 1 MET A O 3
ATOM 1378 N N . ALA A 1 2 ? 47.869 3.224 18.430 1.00 1.00 2 ALA A N 3
ATOM 1379 C CA . ALA A 1 2 ? 48.654 2.005 18.598 1.00 1.00 2 ALA A CA 3
ATOM 1380 C C . ALA A 1 2 ? 49.263 1.562 17.269 1.00 1.00 2 ALA A C 3
ATOM 1381 O O . ALA A 1 2 ? 50.412 1.126 17.227 1.00 1.00 2 ALA A O 3
ATOM 1388 N N . GLU A 1 3 ? 48.491 1.681 16.191 1.00 1.00 3 GLU A N 3
ATOM 1389 C CA . GLU A 1 3 ? 48.974 1.289 14.868 1.00 1.00 3 GLU A CA 3
ATOM 1390 C C . GLU A 1 3 ? 49.048 2.504 13.947 1.00 1.00 3 GLU A C 3
ATOM 1391 O O . GLU A 1 3 ? 48.129 3.321 13.907 1.00 1.00 3 GLU A O 3
ATOM 1403 N N . ALA A 1 4 ? 50.148 2.619 13.209 1.00 1.00 4 ALA A N 3
ATOM 1404 C CA . ALA A 1 4 ? 50.321 3.743 12.298 1.00 1.00 4 ALA A CA 3
ATOM 1405 C C . ALA A 1 4 ? 49.248 3.707 11.218 1.00 1.00 4 ALA A C 3
ATOM 1406 O O . ALA A 1 4 ? 48.737 4.747 10.802 1.00 1.00 4 ALA A O 3
ATOM 1413 N N . HIS A 1 5 ? 48.911 2.504 10.768 1.00 1.00 5 HIS A N 3
ATOM 1414 C CA . HIS A 1 5 ? 47.897 2.343 9.733 1.00 1.00 5 HIS A CA 3
ATOM 1415 C C . HIS A 1 5 ? 46.566 1.929 10.347 1.00 1.00 5 HIS A C 3
ATOM 1416 O O . HIS A 1 5 ? 46.506 1.008 11.162 1.00 1.00 5 HIS A O 3
ATOM 1430 N N . GLN A 1 6 ? 45.499 2.618 9.954 1.00 1.00 6 GLN A N 3
ATOM 1431 C CA . GLN A 1 6 ? 44.175 2.314 10.477 1.00 1.00 6 GLN A CA 3
ATOM 1432 C C . GLN A 1 6 ? 43.698 0.958 9.973 1.00 1.00 6 GLN A C 3
ATOM 1433 O O . GLN A 1 6 ? 43.761 0.664 8.779 1.00 1.00 6 GLN A O 3
ATOM 1447 N N . ALA A 1 7 ? 43.225 0.135 10.897 1.00 1.00 7 ALA A N 3
ATOM 1448 C CA . ALA A 1 7 ? 42.741 -1.194 10.555 1.00 1.00 7 ALA A CA 3
ATOM 1449 C C . ALA A 1 7 ? 41.338 -1.124 9.969 1.00 1.00 7 ALA A C 3
ATOM 1450 O O . ALA A 1 7 ? 40.815 -2.122 9.476 1.00 1.00 7 ALA A O 3
ATOM 1457 N N . VAL A 1 8 ? 40.725 0.055 10.045 1.00 1.00 8 VAL A N 3
ATOM 1458 C CA . VAL A 1 8 ? 39.371 0.231 9.536 1.00 1.00 8 VAL A CA 3
ATOM 1459 C C . VAL A 1 8 ? 39.305 1.368 8.526 1.00 1.00 8 VAL A C 3
ATOM 1460 O O . VAL A 1 8 ? 39.846 2.453 8.743 1.00 1.00 8 VAL A O 3
ATOM 1473 N N . ALA A 1 9 ? 38.633 1.096 7.416 1.00 1.00 9 ALA A N 3
ATOM 1474 C CA . ALA A 1 9 ? 38.483 2.078 6.355 1.00 1.00 9 ALA A CA 3
ATOM 1475 C C . ALA A 1 9 ? 37.534 3.196 6.782 1.00 1.00 9 ALA A C 3
ATOM 1476 O O . ALA A 1 9 ? 37.798 4.375 6.541 1.00 1.00 9 ALA A O 3
ATOM 1483 N N . PHE A 1 10 ? 36.425 2.806 7.409 1.00 1.00 10 PHE A N 3
ATOM 1484 C CA . PHE A 1 10 ? 35.437 3.787 7.859 1.00 1.00 10 PHE A CA 3
ATOM 1485 C C . PHE A 1 10 ? 34.983 3.481 9.283 1.00 1.00 10 PHE A C 3
ATOM 1486 O O . PHE A 1 10 ? 34.599 2.350 9.584 1.00 1.00 10 PHE A O 3
ATOM 1503 N N . GLN A 1 11 ? 35.023 4.484 10.157 1.00 1.00 11 GLN A N 3
ATOM 1504 C CA . GLN A 1 11 ? 34.608 4.304 11.549 1.00 1.00 11 GLN A CA 3
ATOM 1505 C C . GLN A 1 11 ? 33.640 5.402 11.977 1.00 1.00 11 GLN A C 3
ATOM 1506 O O . GLN A 1 11 ? 33.841 6.579 11.686 1.00 1.00 11 GLN A O 3
ATOM 1520 N N . PHE A 1 12 ? 32.586 4.976 12.659 1.00 1.00 12 PHE A N 3
ATOM 1521 C CA . PHE A 1 12 ? 31.565 5.917 13.119 1.00 1.00 12 PHE A CA 3
ATOM 1522 C C . PHE A 1 12 ? 31.274 5.710 14.604 1.00 1.00 12 PHE A C 3
ATOM 1523 O O . PHE A 1 12 ? 30.910 4.607 15.011 1.00 1.00 12 PHE A O 3
ATOM 1540 N N . THR A 1 13 ? 31.441 6.757 15.413 1.00 1.00 13 THR A N 3
ATOM 1541 C CA . THR A 1 13 ? 31.195 6.641 16.854 1.00 1.00 13 THR A CA 3
ATOM 1542 C C . THR A 1 13 ? 30.267 7.743 17.369 1.00 1.00 13 THR A C 3
ATOM 1543 O O . THR A 1 13 ? 30.437 8.925 17.069 1.00 1.00 13 THR A O 3
ATOM 1554 N N . VAL A 1 14 ? 29.286 7.314 18.151 1.00 1.00 14 VAL A N 3
ATOM 1555 C CA . VAL A 1 14 ? 28.320 8.255 18.723 1.00 1.00 14 VAL A CA 3
ATOM 1556 C C . VAL A 1 14 ? 28.707 8.610 20.159 1.00 1.00 14 VAL A C 3
ATOM 1557 O O . VAL A 1 14 ? 28.885 7.722 20.993 1.00 1.00 14 VAL A O 3
ATOM 1570 N N . THR A 1 15 ? 28.833 9.915 20.439 1.00 1.00 15 THR A N 3
ATOM 1571 C CA . THR A 1 15 ? 29.194 10.357 21.777 1.00 1.00 15 THR A CA 3
ATOM 1572 C C . THR A 1 15 ? 28.139 11.323 22.308 1.00 1.00 15 THR A C 3
ATOM 1573 O O . THR A 1 15 ? 27.449 11.974 21.521 1.00 1.00 15 THR A O 3
ATOM 1584 N N . PRO A 1 16 ? 28.001 11.451 23.608 1.00 1.00 16 PRO A N 3
ATOM 1585 C CA . PRO A 1 16 ? 27.011 12.390 24.196 1.00 1.00 16 PRO A CA 3
ATOM 1586 C C . PRO A 1 16 ? 27.094 13.753 23.521 1.00 1.00 16 PRO A C 3
ATOM 1587 O O . PRO A 1 16 ? 26.062 14.388 23.301 1.00 1.00 16 PRO A O 3
ATOM 1598 N N . ASP A 1 17 ? 28.287 14.225 23.192 1.00 1.00 17 ASP A N 3
ATOM 1599 C CA . ASP A 1 17 ? 28.453 15.520 22.557 1.00 1.00 17 ASP A CA 3
ATOM 1600 C C . ASP A 1 17 ? 28.044 15.502 21.083 1.00 1.00 17 ASP A C 3
ATOM 1601 O O . ASP A 1 17 ? 27.786 16.565 20.518 1.00 1.00 17 ASP A O 3
ATOM 1610 N N . GLY A 1 18 ? 27.972 14.334 20.434 1.00 1.00 18 GLY A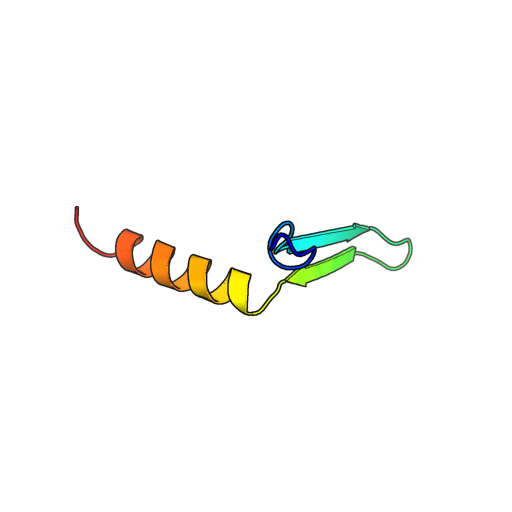 N 3
ATOM 1611 C CA . GLY A 1 18 ? 27.581 14.318 19.030 1.00 1.00 18 GLY A CA 3
ATOM 1612 C C . GLY A 1 18 ? 27.983 13.019 18.343 1.00 1.00 18 GLY A C 3
ATOM 1613 O O . GLY A 1 18 ? 27.830 11.937 18.907 1.00 1.00 18 GLY A O 3
ATOM 1617 N N . ILE A 1 19 ? 28.502 13.128 17.124 1.00 1.00 19 ILE A N 3
ATOM 1618 C CA . ILE A 1 19 ? 28.933 11.976 16.359 1.00 1.00 19 ILE A CA 3
ATOM 1619 C C . ILE A 1 19 ? 30.309 12.248 15.756 1.00 1.00 19 ILE A C 3
ATOM 1620 O O . ILE A 1 19 ? 30.676 13.393 15.486 1.00 1.00 19 ILE A O 3
ATOM 1636 N N . ASP A 1 20 ? 31.060 11.169 15.554 1.00 1.00 20 ASP A N 3
ATOM 1637 C CA . ASP A 1 20 ? 32.400 11.249 14.988 1.00 1.00 20 ASP A CA 3
ATOM 1638 C C . ASP A 1 20 ? 32.528 10.266 13.838 1.00 1.00 20 ASP A C 3
ATOM 1639 O O . ASP A 1 20 ? 32.043 9.140 13.927 1.00 1.00 20 ASP A O 3
ATOM 1648 N N . LEU A 1 21 ? 33.184 10.685 12.772 1.00 1.00 21 LEU A N 3
ATOM 1649 C CA . LEU A 1 21 ? 33.360 9.809 11.628 1.00 1.00 21 LEU A CA 3
ATOM 1650 C C . LEU A 1 21 ? 34.791 9.921 11.113 1.00 1.00 21 LEU A C 3
ATOM 1651 O O . LEU A 1 21 ? 35.276 11.016 10.829 1.00 1.00 21 LEU A O 3
ATOM 1667 N N . ARG A 1 22 ? 35.461 8.775 11.007 1.00 1.00 22 ARG A N 3
ATOM 1668 C CA . ARG A 1 22 ? 36.844 8.732 10.536 1.00 1.00 22 ARG A CA 3
ATOM 1669 C C . ARG A 1 22 ? 36.975 7.873 9.291 1.00 1.00 22 ARG A C 3
ATOM 1670 O O . ARG A 1 22 ? 36.420 6.777 9.208 1.00 1.00 22 ARG A O 3
ATOM 1691 N N . LEU A 1 23 ? 37.733 8.390 8.336 1.00 1.00 23 LEU A N 3
ATOM 1692 C CA . LEU A 1 23 ? 37.944 7.649 7.097 1.00 1.00 23 LEU A CA 3
ATOM 1693 C C . LEU A 1 23 ? 39.404 7.767 6.657 1.00 1.00 23 LEU A C 3
ATOM 1694 O O . LEU A 1 23 ? 39.983 8.853 6.686 1.00 1.00 23 LEU A O 3
ATOM 1710 N N . SER A 1 24 ? 39.999 6.646 6.267 1.00 1.00 24 SER A N 3
ATOM 1711 C CA . SER A 1 24 ? 41.399 6.634 5.837 1.00 1.00 24 SER A CA 3
ATOM 1712 C C . SER A 1 24 ? 41.543 7.197 4.422 1.00 1.00 24 SER A C 3
ATOM 1713 O O . SER A 1 24 ? 40.620 7.112 3.608 1.00 1.00 24 SER A O 3
ATOM 1721 N N . HIS A 1 25 ? 42.710 7.772 4.139 1.00 1.00 25 HIS A N 3
ATOM 1722 C CA . HIS A 1 25 ? 42.988 8.346 2.827 1.00 1.00 25 HIS A CA 3
ATOM 1723 C C . HIS A 1 25 ? 42.756 7.306 1.736 1.00 1.00 25 HIS A C 3
ATOM 1724 O O . HIS A 1 25 ? 42.413 7.635 0.600 1.00 1.00 25 HIS A O 3
ATOM 1738 N N . GLU A 1 26 ? 42.932 6.044 2.107 1.00 1.00 26 GLU A N 3
ATOM 1739 C CA . GLU A 1 26 ? 42.722 4.947 1.170 1.00 1.00 26 GLU A CA 3
ATOM 1740 C C . GLU A 1 26 ? 41.240 4.816 0.852 1.00 1.00 26 GLU A C 3
ATOM 1741 O O . GLU A 1 26 ? 40.858 4.527 -0.282 1.00 1.00 26 GLU A O 3
ATOM 1753 N N . ALA A 1 27 ? 40.410 5.030 1.868 1.00 1.00 27 ALA A N 3
ATOM 1754 C CA . ALA A 1 27 ? 38.967 4.934 1.699 1.00 1.00 27 ALA A CA 3
ATOM 1755 C C . ALA A 1 27 ? 38.513 5.910 0.625 1.00 1.00 27 ALA A C 3
ATOM 1756 O O . ALA A 1 27 ? 37.608 5.622 -0.161 1.00 1.00 27 ALA A O 3
ATOM 1763 N N . LEU A 1 28 ? 39.181 7.056 0.589 1.00 1.00 28 LEU A N 3
ATOM 1764 C CA . LEU A 1 28 ? 38.893 8.094 -0.395 1.00 1.00 28 LEU A CA 3
ATOM 1765 C C . LEU A 1 28 ? 39.315 7.641 -1.785 1.00 1.00 28 LEU A C 3
ATOM 1766 O O . LEU A 1 28 ? 38.639 7.910 -2.778 1.00 1.00 28 LEU A O 3
ATOM 1782 N N . ARG A 1 29 ? 40.458 6.970 -1.842 1.00 1.00 29 ARG A N 3
ATOM 1783 C CA . ARG A 1 29 ? 41.002 6.495 -3.111 1.00 1.00 29 ARG A CA 3
ATOM 1784 C C . ARG A 1 29 ? 40.098 5.463 -3.766 1.00 1.00 29 ARG A C 3
ATOM 1785 O O . ARG A 1 29 ? 39.949 5.479 -4.990 1.00 1.00 29 ARG A O 3
ATOM 1806 N N . GLN A 1 30 ? 39.488 4.565 -2.998 1.00 1.00 30 GLN A N 3
ATOM 1807 C CA . GLN A 1 30 ? 38.614 3.554 -3.578 1.00 1.00 30 GLN A CA 3
ATOM 1808 C C . GLN A 1 30 ? 37.350 4.210 -4.086 1.00 1.00 30 GLN A C 3
ATOM 1809 O O . GLN A 1 30 ? 36.839 3.870 -5.151 1.00 1.00 30 GLN A O 3
ATOM 1823 N N . ILE A 1 31 ? 36.840 5.140 -3.291 1.00 1.00 31 ILE A N 3
ATOM 1824 C CA . ILE A 1 31 ? 35.610 5.824 -3.637 1.00 1.00 31 ILE A CA 3
ATOM 1825 C C . ILE A 1 31 ? 35.744 6.627 -4.917 1.00 1.00 31 ILE A C 3
ATOM 1826 O O . ILE A 1 31 ? 34.856 6.546 -5.766 1.00 1.00 31 ILE A O 3
ATOM 1842 N N . TYR A 1 32 ? 36.806 7.406 -5.102 1.00 1.00 32 TYR A N 3
ATOM 1843 C CA . TYR A 1 32 ? 36.971 8.200 -6.307 1.00 1.00 32 TYR A CA 3
ATOM 1844 C C . TYR A 1 32 ? 37.048 7.306 -7.537 1.00 1.00 32 TYR A C 3
ATOM 1845 O O . TYR A 1 32 ? 36.367 7.543 -8.532 1.00 1.00 32 TYR A O 3
ATOM 1863 N N . LEU A 1 33 ? 37.880 6.277 -7.465 1.00 1.00 33 LEU A N 3
ATOM 1864 C CA . LEU A 1 33 ? 38.025 5.359 -8.584 1.00 1.00 33 LEU A CA 3
ATOM 1865 C C . LEU A 1 33 ? 36.725 4.622 -8.862 1.00 1.00 33 LEU A C 3
ATOM 1866 O O . LEU A 1 33 ? 36.334 4.478 -10.023 1.00 1.00 33 LEU A O 3
ATOM 1882 N N . SER A 1 34 ? 36.040 4.159 -7.827 1.00 1.00 34 SER A N 3
ATOM 1883 C CA . SER A 1 34 ? 34.782 3.450 -8.014 1.00 1.00 34 SER A CA 3
ATOM 1884 C C . SER A 1 34 ? 33.771 4.346 -8.717 1.00 1.00 34 SER A C 3
ATOM 1885 O O . SER A 1 34 ? 32.958 3.883 -9.516 1.00 1.00 34 SER A O 3
ATOM 1893 N N . GLY A 1 35 ? 33.842 5.636 -8.412 1.00 1.00 35 GLY A N 3
ATOM 1894 C CA . GLY A 1 35 ? 32.944 6.605 -9.018 1.00 1.00 35 GLY A CA 3
ATOM 1895 C C . GLY A 1 35 ? 33.322 6.849 -10.468 1.00 1.00 35 GLY A C 3
ATOM 1896 O O . GLY A 1 35 ? 32.463 7.055 -11.322 1.00 1.00 35 GLY A O 3
ATOM 1900 N N . LEU A 1 36 ? 34.622 6.832 -10.735 1.00 1.00 36 LEU A N 3
ATOM 1901 C CA . LEU A 1 36 ? 35.127 7.058 -12.077 1.00 1.00 36 LEU A CA 3
ATOM 1902 C C . LEU A 1 36 ? 34.573 6.016 -13.046 1.00 1.00 36 LEU A C 3
ATOM 1903 O O . LEU A 1 36 ? 34.218 6.331 -14.184 1.00 1.00 36 LEU A O 3
ATOM 1919 N N . HIS A 1 37 ? 34.471 4.773 -12.574 1.00 1.00 37 HIS A N 3
ATOM 1920 C CA . HIS A 1 37 ? 33.932 3.690 -13.394 1.00 1.00 37 HIS A CA 3
ATOM 1921 C C . HIS A 1 37 ? 32.415 3.808 -13.500 1.00 1.00 37 HIS A C 3
ATOM 1922 O O . HIS A 1 37 ? 31.821 3.461 -14.520 1.00 1.00 37 HIS A O 3
ATOM 1936 N N . SER A 1 38 ? 31.803 4.298 -12.427 1.00 1.00 38 SER A N 3
ATOM 1937 C CA . SER A 1 38 ? 30.356 4.462 -12.384 1.00 1.00 38 SER A CA 3
ATOM 1938 C C . SER A 1 38 ? 29.897 5.420 -13.481 1.00 1.00 38 SER A C 3
ATOM 1939 O O . SER A 1 38 ? 28.926 5.132 -14.181 1.00 1.00 38 SER A O 3
ATOM 1947 N N . TRP A 1 39 ? 30.581 6.547 -13.644 1.00 1.00 39 TRP A N 3
ATOM 1948 C CA . TRP A 1 39 ? 30.195 7.493 -14.686 1.00 1.00 39 TRP A CA 3
ATOM 1949 C C . TRP A 1 39 ? 30.448 6.899 -16.065 1.00 1.00 39 TRP A C 3
ATOM 1950 O O . TRP A 1 39 ? 29.694 7.143 -17.007 1.00 1.00 39 TRP A O 3
ATOM 1971 N N . LYS A 1 40 ? 31.525 6.127 -16.171 1.00 1.00 40 LYS A N 3
ATOM 1972 C CA . LYS A 1 40 ? 31.892 5.500 -17.436 1.00 1.00 40 LYS A CA 3
ATOM 1973 C C . LYS A 1 40 ? 30.998 4.298 -17.723 1.00 1.00 40 LYS A C 3
ATOM 1974 O O . LYS A 1 40 ? 30.798 3.443 -16.860 1.00 1.00 40 LYS A O 3
ATOM 1993 N N . LYS A 1 41 ? 30.483 4.230 -18.949 1.00 1.00 41 LYS A N 3
ATOM 1994 C CA . LYS A 1 41 ? 29.631 3.115 -19.345 1.00 1.00 41 LYS A CA 3
ATOM 1995 C C . LYS A 1 41 ? 30.498 1.942 -19.787 1.00 1.00 41 LYS A C 3
ATOM 1996 O O . LYS A 1 41 ? 31.484 2.125 -20.503 1.00 1.00 41 LYS A O 3
ATOM 2015 N N . LYS A 1 42 ? 30.135 0.743 -19.357 1.00 1.00 42 LYS A N 3
ATOM 2016 C CA . LYS A 1 42 ? 30.898 -0.439 -19.723 1.00 1.00 42 LYS A CA 3
ATOM 2017 C C . LYS A 1 42 ? 32.391 -0.170 -19.541 1.00 1.00 42 LYS A C 3
ATOM 2018 O O . LYS A 1 42 ? 32.822 -0.085 -18.400 1.00 1.00 42 LYS A O 3
ATOM 2038 N N . MET A 1 1 ? 53.450 -2.327 6.398 1.00 1.00 1 MET A N 4
ATOM 2039 C CA . MET A 1 1 ? 52.036 -2.243 6.858 1.00 1.00 1 MET A CA 4
ATOM 2040 C C . MET A 1 1 ? 51.245 -3.399 6.265 1.00 1.00 1 MET A C 4
ATOM 2041 O O . MET A 1 1 ? 50.951 -3.418 5.069 1.00 1.00 1 MET A O 4
ATOM 2057 N N . ALA A 1 2 ? 50.904 -4.360 7.113 1.00 1.00 2 ALA A N 4
ATOM 2058 C CA . ALA A 1 2 ? 50.148 -5.520 6.671 1.00 1.00 2 ALA A CA 4
ATOM 2059 C C . ALA A 1 2 ? 48.705 -5.132 6.358 1.00 1.00 2 ALA A C 4
ATOM 2060 O O . ALA A 1 2 ? 48.150 -4.217 6.968 1.00 1.00 2 ALA A O 4
ATOM 2067 N N . GLU A 1 3 ? 48.105 -5.833 5.402 1.00 1.00 3 GLU A N 4
ATOM 2068 C CA . GLU A 1 3 ? 46.726 -5.558 5.009 1.00 1.00 3 GLU A CA 4
ATOM 2069 C C . GLU A 1 3 ? 45.774 -5.790 6.183 1.00 1.00 3 GLU A C 4
ATOM 2070 O O . GLU A 1 3 ? 44.799 -5.056 6.356 1.00 1.00 3 GLU A O 4
ATOM 2082 N N . ALA A 1 4 ? 46.054 -6.815 6.985 1.00 1.00 4 ALA A N 4
ATOM 2083 C CA . ALA A 1 4 ? 45.203 -7.125 8.132 1.00 1.00 4 ALA A CA 4
ATOM 2084 C C . ALA A 1 4 ? 45.112 -5.927 9.082 1.00 1.00 4 ALA A C 4
ATOM 2085 O O . ALA A 1 4 ? 44.083 -5.713 9.723 1.00 1.00 4 ALA A O 4
ATOM 2092 N N . HIS A 1 5 ? 46.186 -5.142 9.156 1.00 1.00 5 HIS A N 4
ATOM 2093 C CA . HIS A 1 5 ? 46.195 -3.963 10.024 1.00 1.00 5 HIS A CA 4
ATOM 2094 C C . HIS A 1 5 ? 45.176 -2.938 9.534 1.00 1.00 5 HIS A C 4
ATOM 2095 O O . HIS A 1 5 ? 44.493 -2.298 10.332 1.00 1.00 5 HIS A O 4
ATOM 2109 N N . GLN A 1 6 ? 45.085 -2.782 8.215 1.00 1.00 6 GLN A N 4
ATOM 2110 C CA . GLN A 1 6 ? 44.150 -1.822 7.628 1.00 1.00 6 GLN A CA 4
ATOM 2111 C C . GLN A 1 6 ? 42.784 -2.458 7.379 1.00 1.00 6 GLN A C 4
ATOM 2112 O O . GLN A 1 6 ? 42.054 -2.045 6.480 1.00 1.00 6 GLN A O 4
ATOM 2126 N N . ALA A 1 7 ? 42.442 -3.459 8.181 1.00 1.00 7 ALA A N 4
ATOM 2127 C CA . ALA A 1 7 ? 41.158 -4.134 8.036 1.00 1.00 7 ALA A CA 4
ATOM 2128 C C . ALA A 1 7 ? 40.010 -3.131 8.142 1.00 1.00 7 ALA A C 4
ATOM 2129 O O . ALA A 1 7 ? 38.920 -3.364 7.617 1.00 1.00 7 ALA A O 4
ATOM 2136 N N . VAL A 1 8 ? 40.265 -2.020 8.829 1.00 1.00 8 VAL A N 4
ATOM 2137 C CA . VAL A 1 8 ? 39.249 -0.982 9.018 1.00 1.00 8 VAL A CA 4
ATOM 2138 C C . VAL A 1 8 ? 39.646 0.298 8.283 1.00 1.00 8 VAL A C 4
ATOM 2139 O O . VAL A 1 8 ? 40.771 0.774 8.428 1.00 1.00 8 VAL A O 4
ATOM 2152 N N . ALA A 1 9 ? 38.719 0.848 7.494 1.00 1.00 9 ALA A N 4
ATOM 2153 C CA . ALA A 1 9 ? 38.995 2.076 6.748 1.00 1.00 9 ALA A CA 4
ATOM 2154 C C . ALA A 1 9 ? 37.974 3.166 7.075 1.00 1.00 9 ALA A C 4
ATOM 2155 O O . ALA A 1 9 ? 38.218 4.345 6.834 1.00 1.00 9 ALA A O 4
ATOM 2162 N N . PHE A 1 10 ? 36.830 2.755 7.615 1.00 1.00 10 PHE A N 4
ATOM 2163 C CA . PHE A 1 10 ? 35.775 3.709 7.959 1.00 1.00 10 PHE A CA 4
ATOM 2164 C C . PHE A 1 10 ? 35.262 3.452 9.373 1.00 1.00 10 PHE A C 4
ATOM 2165 O O . PHE A 1 10 ? 34.914 2.319 9.710 1.00 1.00 10 PHE A O 4
ATOM 2182 N N . GLN A 1 11 ? 35.213 4.494 10.204 1.00 1.00 11 GLN A N 4
ATOM 2183 C CA . GLN A 1 11 ? 34.733 4.340 11.583 1.00 1.00 11 GLN A CA 4
ATOM 2184 C C . GLN A 1 11 ? 33.715 5.417 11.943 1.00 1.00 11 GLN A C 4
ATOM 2185 O O . GLN A 1 11 ? 33.901 6.599 11.659 1.00 1.00 11 GLN A O 4
ATOM 2199 N N . PHE A 1 12 ? 32.628 4.962 12.561 1.00 1.00 12 PHE A N 4
ATOM 2200 C CA . PHE A 1 12 ? 31.553 5.868 12.958 1.00 1.00 12 PHE A CA 4
ATOM 2201 C C . PHE A 1 12 ? 31.239 5.689 14.440 1.00 1.00 12 PHE A C 4
ATOM 2202 O O . PHE A 1 12 ? 30.953 4.573 14.877 1.00 1.00 12 PHE A O 4
ATOM 2219 N N . THR A 1 13 ? 31.326 6.765 15.218 1.00 1.00 13 THR A N 4
ATOM 2220 C CA . THR A 1 13 ? 31.077 6.672 16.660 1.00 1.00 13 THR A CA 4
ATOM 2221 C C . THR A 1 13 ? 30.134 7.755 17.176 1.00 1.00 13 THR A C 4
ATOM 2222 O O . THR A 1 13 ? 30.262 8.934 16.851 1.00 1.00 13 THR A O 4
ATOM 2233 N N . VAL A 1 14 ? 29.198 7.316 18.010 1.00 1.00 14 VAL A N 4
ATOM 2234 C CA . VAL A 1 14 ? 28.237 8.243 18.609 1.00 1.00 14 VAL A CA 4
ATOM 2235 C C . VAL A 1 14 ? 28.677 8.612 20.033 1.00 1.00 14 VAL A C 4
ATOM 2236 O O . VAL A 1 14 ? 28.884 7.728 20.864 1.00 1.00 14 VAL A O 4
ATOM 2249 N N . THR A 1 15 ? 28.812 9.917 20.310 1.00 1.00 15 THR A N 4
ATOM 2250 C CA . THR A 1 15 ? 29.222 10.364 21.639 1.00 1.00 15 THR A CA 4
ATOM 2251 C C . THR A 1 15 ? 28.173 11.312 22.208 1.00 1.00 15 THR A C 4
ATOM 2252 O O . THR A 1 15 ? 27.412 11.914 21.451 1.00 1.00 15 THR A O 4
ATOM 2263 N N . PRO A 1 16 ? 28.114 11.477 23.510 1.00 1.00 16 PRO A N 4
ATOM 2264 C CA . PRO A 1 16 ? 27.129 12.401 24.127 1.00 1.00 16 PRO A CA 4
ATOM 2265 C C . PRO A 1 16 ? 27.183 13.765 23.450 1.00 1.00 16 PRO A C 4
ATOM 2266 O O . PRO A 1 16 ? 26.139 14.383 23.245 1.00 1.00 16 PRO A O 4
ATOM 2277 N N . ASP A 1 17 ? 28.366 14.256 23.101 1.00 1.00 17 ASP A N 4
ATOM 2278 C CA . ASP A 1 17 ? 28.498 15.558 22.459 1.00 1.00 17 ASP A CA 4
ATOM 2279 C C . ASP A 1 17 ? 28.059 15.521 20.995 1.00 1.00 17 ASP A C 4
ATOM 2280 O O . ASP A 1 17 ? 27.776 16.575 20.424 1.00 1.00 17 ASP A O 4
ATOM 2289 N N . GLY A 1 18 ? 27.988 14.343 20.362 1.00 1.00 18 GLY A N 4
ATOM 2290 C CA . GLY A 1 18 ? 27.567 14.300 18.970 1.00 1.00 18 GLY A CA 4
ATOM 2291 C C . GLY A 1 18 ? 27.977 12.997 18.308 1.00 1.00 18 GLY A C 4
ATOM 2292 O O . GLY A 1 18 ? 27.867 11.928 18.904 1.00 1.00 18 GLY A O 4
ATOM 2296 N N . ILE A 1 19 ? 28.462 13.092 17.080 1.00 1.00 19 ILE A N 4
ATOM 2297 C CA . ILE A 1 19 ? 28.899 11.930 16.343 1.00 1.00 19 ILE A CA 4
ATOM 2298 C C . ILE A 1 19 ? 30.255 12.213 15.710 1.00 1.00 19 ILE A C 4
ATOM 2299 O O . ILE A 1 19 ? 30.596 13.359 15.411 1.00 1.00 19 ILE A O 4
ATOM 2315 N N . ASP A 1 20 ? 31.016 11.141 15.508 1.00 1.00 20 ASP A N 4
ATOM 2316 C CA . ASP A 1 20 ? 32.338 11.231 14.908 1.00 1.00 20 ASP A CA 4
ATOM 2317 C C . ASP A 1 20 ? 32.461 10.248 13.749 1.00 1.00 20 ASP A C 4
ATOM 2318 O O . ASP A 1 20 ? 32.007 9.110 13.850 1.00 1.00 20 ASP A O 4
ATOM 2327 N N . LEU A 1 21 ? 33.082 10.683 12.656 1.00 1.00 21 LEU A N 4
ATOM 2328 C CA . LEU A 1 21 ? 33.254 9.806 11.503 1.00 1.00 21 LEU A CA 4
ATOM 2329 C C . LEU A 1 21 ? 34.672 9.939 10.955 1.00 1.00 21 LEU A C 4
ATOM 2330 O O . LEU A 1 21 ? 35.108 11.029 10.582 1.00 1.00 21 LEU A O 4
ATOM 2346 N N . ARG A 1 22 ? 35.390 8.812 10.923 1.00 1.00 22 ARG A N 4
ATOM 2347 C CA . ARG A 1 22 ? 36.770 8.792 10.436 1.00 1.00 22 ARG A CA 4
ATOM 2348 C C . ARG A 1 22 ? 36.906 7.929 9.192 1.00 1.00 22 ARG A C 4
ATOM 2349 O O . ARG A 1 22 ? 36.342 6.837 9.104 1.00 1.00 22 ARG A O 4
ATOM 2370 N N . LEU A 1 23 ? 37.681 8.439 8.246 1.00 1.00 23 LEU A N 4
ATOM 2371 C CA . LEU A 1 23 ? 37.904 7.698 7.010 1.00 1.00 23 LEU A CA 4
ATOM 2372 C C . LEU A 1 23 ? 39.362 7.807 6.579 1.00 1.00 23 LEU A C 4
ATOM 2373 O O . LEU A 1 23 ? 39.940 8.890 6.577 1.00 1.00 23 LEU A O 4
ATOM 2389 N N . SER A 1 24 ? 39.950 6.673 6.228 1.00 1.00 24 SER A N 4
ATOM 2390 C CA . SER A 1 24 ? 41.350 6.626 5.809 1.00 1.00 24 SER A CA 4
ATOM 2391 C C . SER A 1 24 ? 41.522 7.156 4.387 1.00 1.00 24 SER A C 4
ATOM 2392 O O . SER A 1 24 ? 40.612 7.061 3.561 1.00 1.00 24 SER A O 4
ATOM 2400 N N . HIS A 1 25 ? 42.702 7.713 4.108 1.00 1.00 25 HIS A N 4
ATOM 2401 C CA . HIS A 1 25 ? 43.008 8.249 2.786 1.00 1.00 25 HIS A CA 4
ATOM 2402 C C . HIS A 1 25 ? 42.818 7.160 1.742 1.00 1.00 25 HIS A C 4
ATOM 2403 O O . HIS A 1 25 ? 42.489 7.426 0.587 1.00 1.00 25 HIS A O 4
ATOM 2417 N N . GLU A 1 26 ? 43.007 5.929 2.188 1.00 1.00 26 GLU A N 4
ATOM 2418 C CA . GLU A 1 26 ? 42.839 4.780 1.319 1.00 1.00 26 GLU A CA 4
ATOM 2419 C C . GLU A 1 26 ? 41.361 4.628 0.955 1.00 1.00 26 GLU A C 4
ATOM 2420 O O . GLU A 1 26 ? 41.023 4.294 -0.180 1.00 1.00 26 GLU A O 4
ATOM 2432 N N . ALA A 1 27 ? 40.487 4.891 1.927 1.00 1.00 27 ALA A N 4
ATOM 2433 C CA . ALA A 1 27 ? 39.045 4.799 1.711 1.00 1.00 27 ALA A CA 4
ATOM 2434 C C . ALA A 1 27 ? 38.592 5.792 0.641 1.00 1.00 27 ALA A C 4
ATOM 2435 O O . ALA A 1 27 ? 37.661 5.527 -0.121 1.00 1.00 27 ALA A O 4
ATOM 2442 N N . LEU A 1 28 ? 39.274 6.935 0.596 1.00 1.00 28 LEU A N 4
ATOM 2443 C CA . LEU A 1 28 ? 38.969 7.993 -0.367 1.00 1.00 28 LEU A CA 4
ATOM 2444 C C . LEU A 1 28 ? 39.355 7.571 -1.776 1.00 1.00 28 LEU A C 4
ATOM 2445 O O . LEU A 1 28 ? 38.669 7.899 -2.741 1.00 1.00 28 LEU A O 4
ATOM 2461 N N . ARG A 1 29 ? 40.476 6.869 -1.885 1.00 1.00 29 ARG A N 4
ATOM 2462 C CA . ARG A 1 29 ? 40.963 6.428 -3.183 1.00 1.00 29 ARG A CA 4
ATOM 2463 C C . ARG A 1 29 ? 40.009 5.442 -3.818 1.00 1.00 29 ARG A C 4
ATOM 2464 O O . ARG A 1 29 ? 39.830 5.461 -5.035 1.00 1.00 29 ARG A O 4
ATOM 2485 N N . GLN A 1 30 ? 39.401 4.573 -3.026 1.00 1.00 30 GLN A N 4
ATOM 2486 C CA . GLN A 1 30 ? 38.485 3.587 -3.560 1.00 1.00 30 GLN A CA 4
ATOM 2487 C C . GLN A 1 30 ? 37.204 4.263 -4.006 1.00 1.00 30 GLN A C 4
ATOM 2488 O O . GLN A 1 30 ? 36.635 3.921 -5.041 1.00 1.00 30 GLN A O 4
ATOM 2502 N N . ILE A 1 31 ? 36.742 5.202 -3.198 1.00 1.00 31 ILE A N 4
ATOM 2503 C CA . ILE A 1 31 ? 35.505 5.899 -3.493 1.00 1.00 31 ILE A CA 4
ATOM 2504 C C . ILE A 1 31 ? 35.602 6.722 -4.776 1.00 1.00 31 ILE A C 4
ATOM 2505 O O . ILE A 1 31 ? 34.696 6.641 -5.604 1.00 1.00 31 ILE A O 4
ATOM 2521 N N . TYR A 1 32 ? 36.667 7.500 -4.991 1.00 1.00 32 TYR A N 4
ATOM 2522 C CA . TYR A 1 32 ? 36.806 8.293 -6.206 1.00 1.00 32 TYR A CA 4
ATOM 2523 C C . TYR A 1 32 ? 36.906 7.391 -7.435 1.00 1.00 32 TYR A C 4
ATOM 2524 O O . TYR A 1 32 ? 36.224 7.608 -8.434 1.00 1.00 32 TYR A O 4
ATOM 2542 N N . LEU A 1 33 ? 37.766 6.382 -7.357 1.00 1.00 33 LEU A N 4
ATOM 2543 C CA . LEU A 1 33 ? 37.948 5.458 -8.475 1.00 1.00 33 LEU A CA 4
ATOM 2544 C C . LEU A 1 33 ? 36.645 4.716 -8.774 1.00 1.00 33 LEU A C 4
ATOM 2545 O O . LEU A 1 33 ? 36.268 4.578 -9.940 1.00 1.00 33 LEU A O 4
ATOM 2561 N N . SER A 1 34 ? 35.940 4.253 -7.745 1.00 1.00 34 SER A N 4
ATOM 2562 C CA . SER A 1 34 ? 34.674 3.553 -7.951 1.00 1.00 34 SER A CA 4
ATOM 2563 C C . SER A 1 34 ? 33.666 4.467 -8.639 1.00 1.00 34 SER A C 4
ATOM 2564 O O . SER A 1 34 ? 32.863 4.029 -9.460 1.00 1.00 34 SER A O 4
ATOM 2572 N N . GLY A 1 35 ? 33.734 5.752 -8.305 1.00 1.00 35 GLY A N 4
ATOM 2573 C CA . GLY A 1 35 ? 32.843 6.736 -8.899 1.00 1.00 35 GLY A CA 4
ATOM 2574 C C . GLY A 1 35 ? 33.214 6.977 -10.353 1.00 1.00 35 GLY A C 4
ATOM 2575 O O . GLY A 1 35 ? 32.350 7.160 -11.208 1.00 1.00 35 GLY A O 4
ATOM 2579 N N . LEU A 1 36 ? 34.515 6.992 -10.618 1.00 1.00 36 LEU A N 4
ATOM 2580 C CA . LEU A 1 36 ? 35.017 7.224 -11.962 1.00 1.00 36 LEU A CA 4
ATOM 2581 C C . LEU A 1 36 ? 34.527 6.137 -12.912 1.00 1.00 36 LEU A C 4
ATOM 2582 O O . LEU A 1 36 ? 34.195 6.404 -14.064 1.00 1.00 36 LEU A O 4
ATOM 2598 N N . HIS A 1 37 ? 34.463 4.911 -12.404 1.00 1.00 37 HIS A N 4
ATOM 2599 C CA . HIS A 1 37 ? 33.994 3.777 -13.190 1.00 1.00 37 HIS A CA 4
ATOM 2600 C C . HIS A 1 37 ? 32.478 3.832 -13.360 1.00 1.00 37 HIS A C 4
ATOM 2601 O O . HIS A 1 37 ? 31.942 3.416 -14.387 1.00 1.00 37 HIS A O 4
ATOM 2615 N N . SER A 1 38 ? 31.802 4.350 -12.339 1.00 1.00 38 SER A N 4
ATOM 2616 C CA . SER A 1 38 ? 30.348 4.463 -12.374 1.00 1.00 38 SER A CA 4
ATOM 2617 C C . SER A 1 38 ? 29.918 5.384 -13.511 1.00 1.00 38 SER A C 4
ATOM 2618 O O . SER A 1 38 ? 29.003 5.051 -14.264 1.00 1.00 38 SER A O 4
ATOM 2626 N N . TRP A 1 39 ? 30.573 6.537 -13.653 1.00 1.00 39 TRP A N 4
ATOM 2627 C CA . TRP A 1 39 ? 30.212 7.456 -14.728 1.00 1.00 39 TRP A CA 4
ATOM 2628 C C . TRP A 1 39 ? 30.562 6.850 -16.081 1.00 1.00 39 TRP A C 4
ATOM 2629 O O . TRP A 1 39 ? 29.851 7.058 -17.065 1.00 1.00 39 TRP A O 4
ATOM 2650 N N . LYS A 1 40 ? 31.659 6.103 -16.125 1.00 1.00 40 LYS A N 4
ATOM 2651 C CA . LYS A 1 40 ? 32.090 5.473 -17.367 1.00 1.00 40 LYS A CA 4
ATOM 2652 C C . LYS A 1 40 ? 31.243 4.244 -17.667 1.00 1.00 40 LYS A C 4
ATOM 2653 O O . LYS A 1 40 ? 30.832 3.520 -16.760 1.00 1.00 40 LYS A O 4
ATOM 2672 N N . LYS A 1 41 ? 30.990 4.009 -18.947 1.00 1.00 41 LYS A N 4
ATOM 2673 C CA . LYS A 1 41 ? 30.198 2.861 -19.355 1.00 1.00 41 LYS A CA 4
ATOM 2674 C C . LYS A 1 41 ? 30.954 1.582 -19.037 1.00 1.00 41 LYS A C 4
ATOM 2675 O O . LYS A 1 41 ? 32.141 1.456 -19.347 1.00 1.00 41 LYS A O 4
ATOM 2694 N N . LYS A 1 42 ? 30.269 0.641 -18.409 1.00 1.00 42 LYS A N 4
ATOM 2695 C CA . LYS A 1 42 ? 30.899 -0.618 -18.050 1.00 1.00 42 LYS A CA 4
ATOM 2696 C C . LYS A 1 42 ? 31.625 -1.210 -19.250 1.00 1.00 42 LYS A C 4
ATOM 2697 O O . LYS A 1 42 ? 32.283 -2.223 -19.081 1.00 1.00 42 LYS A O 4
ATOM 2717 N N . MET A 1 1 ? 53.855 0.652 10.369 1.00 1.00 1 MET A N 5
ATOM 2718 C CA . MET A 1 1 ? 52.441 0.485 9.929 1.00 1.00 1 MET A CA 5
ATOM 2719 C C . MET A 1 1 ? 51.808 -0.659 10.702 1.00 1.00 1 MET A C 5
ATOM 2720 O O . MET A 1 1 ? 52.500 -1.448 11.347 1.00 1.00 1 MET A O 5
ATOM 2736 N N . ALA A 1 2 ? 50.489 -0.744 10.628 1.00 1.00 2 ALA A N 5
ATOM 2737 C CA . ALA A 1 2 ? 49.768 -1.799 11.319 1.00 1.00 2 ALA A CA 5
ATOM 2738 C C . ALA A 1 2 ? 48.615 -2.302 10.464 1.00 1.00 2 ALA A C 5
ATOM 2739 O O . ALA A 1 2 ? 47.988 -1.537 9.729 1.00 1.00 2 ALA A O 5
ATOM 2746 N N . GLU A 1 3 ? 48.345 -3.596 10.566 1.00 1.00 3 GLU A N 5
ATOM 2747 C CA . GLU A 1 3 ? 47.268 -4.205 9.800 1.00 1.00 3 GLU A CA 5
ATOM 2748 C C . GLU A 1 3 ? 45.911 -3.691 10.274 1.00 1.00 3 GLU A C 5
ATOM 2749 O O . GLU A 1 3 ? 44.904 -3.863 9.588 1.00 1.00 3 GLU A O 5
ATOM 2761 N N . ALA A 1 4 ? 45.883 -3.065 11.448 1.00 1.00 4 ALA A N 5
ATOM 2762 C CA . ALA A 1 4 ? 44.628 -2.542 11.981 1.00 1.00 4 ALA A CA 5
ATOM 2763 C C . ALA A 1 4 ? 44.075 -1.461 11.066 1.00 1.00 4 ALA A C 5
ATOM 2764 O O . ALA A 1 4 ? 42.870 -1.396 10.819 1.00 1.00 4 ALA A O 5
ATOM 2771 N N . HIS A 1 5 ? 44.961 -0.613 10.564 1.00 1.00 5 HIS A N 5
ATOM 2772 C CA . HIS A 1 5 ? 44.548 0.460 9.680 1.00 1.00 5 HIS A CA 5
ATOM 2773 C C . HIS A 1 5 ? 44.016 -0.117 8.374 1.00 1.00 5 HIS A C 5
ATOM 2774 O O . HIS A 1 5 ? 43.018 0.358 7.833 1.00 1.00 5 HIS A O 5
ATOM 2788 N N . GLN A 1 6 ? 44.684 -1.154 7.879 1.00 1.00 6 GLN A N 5
ATOM 2789 C CA . GLN A 1 6 ? 44.263 -1.802 6.642 1.00 1.00 6 GLN A CA 5
ATOM 2790 C C . GLN A 1 6 ? 42.927 -2.515 6.829 1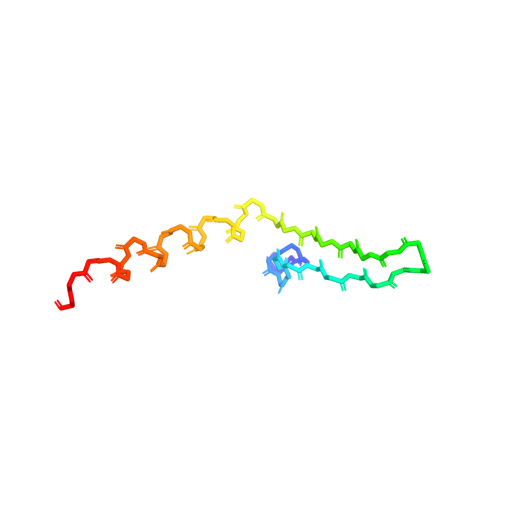.00 1.00 6 GLN A C 5
ATOM 2791 O O . GLN A 1 6 ? 42.088 -2.525 5.928 1.00 1.00 6 GLN A O 5
ATOM 2805 N N . ALA A 1 7 ? 42.746 -3.131 7.994 1.00 1.00 7 ALA A N 5
ATOM 2806 C CA . ALA A 1 7 ? 41.515 -3.865 8.273 1.00 1.00 7 ALA A CA 5
ATOM 2807 C C . ALA A 1 7 ? 40.305 -2.941 8.234 1.00 1.00 7 ALA A C 5
ATOM 2808 O O . ALA A 1 7 ? 39.243 -3.330 7.747 1.00 1.00 7 ALA A O 5
ATOM 2815 N N . VAL A 1 8 ? 40.468 -1.721 8.746 1.00 1.00 8 VAL A N 5
ATOM 2816 C CA . VAL A 1 8 ? 39.367 -0.757 8.756 1.00 1.00 8 VAL A CA 5
ATOM 2817 C C . VAL A 1 8 ? 39.706 0.473 7.924 1.00 1.00 8 VAL A C 5
ATOM 2818 O O . VAL A 1 8 ? 40.756 1.089 8.107 1.00 1.00 8 VAL A O 5
ATOM 2831 N N . ALA A 1 9 ? 38.803 0.832 7.016 1.00 1.00 9 ALA A N 5
ATOM 2832 C CA . ALA A 1 9 ? 39.002 2.000 6.163 1.00 1.00 9 ALA A CA 5
ATOM 2833 C C . ALA A 1 9 ? 38.084 3.137 6.611 1.00 1.00 9 ALA A C 5
ATOM 2834 O O . ALA A 1 9 ? 38.349 4.312 6.346 1.00 1.00 9 ALA A O 5
ATOM 2841 N N . PHE A 1 10 ? 37.008 2.760 7.292 1.00 1.00 10 PHE A N 5
ATOM 2842 C CA . PHE A 1 10 ? 36.048 3.754 7.779 1.00 1.00 10 PHE A CA 5
ATOM 2843 C C . PHE A 1 10 ? 35.577 3.446 9.208 1.00 1.00 10 PHE A C 5
ATOM 2844 O O . PHE A 1 10 ? 35.226 2.310 9.518 1.00 1.00 10 PHE A O 5
ATOM 2861 N N . GLN A 1 11 ? 35.577 4.459 10.086 1.00 1.00 11 GLN A N 5
ATOM 2862 C CA . GLN A 1 11 ? 35.143 4.260 11.473 1.00 1.00 11 GLN A CA 5
ATOM 2863 C C . GLN A 1 11 ? 34.102 5.305 11.861 1.00 1.00 11 GLN A C 5
ATOM 2864 O O . GLN A 1 11 ? 34.257 6.494 11.580 1.00 1.00 11 GLN A O 5
ATOM 2878 N N . PHE A 1 12 ? 33.034 4.830 12.494 1.00 1.00 12 PHE A N 5
ATOM 2879 C CA . PHE A 1 12 ? 31.946 5.722 12.903 1.00 1.00 12 PHE A CA 5
ATOM 2880 C C . PHE A 1 12 ? 31.650 5.576 14.394 1.00 1.00 12 PHE A C 5
ATOM 2881 O O . PHE A 1 12 ? 31.343 4.480 14.862 1.00 1.00 12 PHE A O 5
ATOM 2898 N N . THR A 1 13 ? 31.741 6.678 15.137 1.00 1.00 13 THR A N 5
ATOM 2899 C CA . THR A 1 13 ? 31.477 6.647 16.578 1.00 1.00 13 THR A CA 5
ATOM 2900 C C . THR A 1 13 ? 30.449 7.708 16.981 1.00 1.00 13 THR A C 5
ATOM 2901 O O . THR A 1 13 ? 30.554 8.878 16.614 1.00 1.00 13 THR A O 5
ATOM 2912 N N . VAL A 1 14 ? 29.457 7.263 17.742 1.00 1.00 14 VAL A N 5
ATOM 2913 C CA . VAL A 1 14 ? 28.399 8.171 18.195 1.00 1.00 14 VAL A CA 5
ATOM 2914 C C . VAL A 1 14 ? 28.688 8.683 19.606 1.00 1.00 14 VAL A C 5
ATOM 2915 O O . VAL A 1 14 ? 28.878 7.890 20.529 1.00 1.00 14 VAL A O 5
ATOM 2928 N N . THR A 1 15 ? 28.705 10.013 19.768 1.00 1.00 15 THR A N 5
ATOM 2929 C CA . THR A 1 15 ? 28.957 10.603 21.079 1.00 1.00 15 THR A CA 5
ATOM 2930 C C . THR A 1 15 ? 27.778 11.486 21.478 1.00 1.00 15 THR A C 5
ATOM 2931 O O . THR A 1 15 ? 27.125 12.064 20.609 1.00 1.00 15 THR A O 5
ATOM 2942 N N . PRO A 1 16 ? 27.489 11.631 22.752 1.00 1.00 16 PRO A N 5
ATOM 2943 C CA . PRO A 1 16 ? 26.365 12.495 23.188 1.00 1.00 16 PRO A CA 5
ATOM 2944 C C . PRO A 1 16 ? 26.401 13.819 22.436 1.00 1.00 16 PRO A C 5
ATOM 2945 O O . PRO A 1 16 ? 25.343 14.362 22.115 1.00 1.00 16 PRO A O 5
ATOM 2956 N N . ASP A 1 17 ? 27.583 14.353 22.146 1.00 1.00 17 ASP A N 5
ATOM 2957 C CA . ASP A 1 17 ? 27.703 15.617 21.431 1.00 1.00 17 ASP A CA 5
ATOM 2958 C C . ASP A 1 17 ? 27.379 15.482 19.945 1.00 1.00 17 ASP A C 5
ATOM 2959 O O . ASP A 1 17 ? 27.100 16.490 19.296 1.00 1.00 17 ASP A O 5
ATOM 2968 N N . GLY A 1 18 ? 27.418 14.274 19.380 1.00 1.00 18 GLY A N 5
ATOM 2969 C CA . GLY A 1 18 ? 27.124 14.133 17.960 1.00 1.00 18 GLY A CA 5
ATOM 2970 C C . GLY A 1 18 ? 27.672 12.824 17.413 1.00 1.00 18 GLY A C 5
ATOM 2971 O O . GLY A 1 18 ? 27.596 11.791 18.075 1.00 1.00 18 GLY A O 5
ATOM 2975 N N . ILE A 1 19 ? 28.245 12.865 16.212 1.00 1.00 19 ILE A N 5
ATOM 2976 C CA . ILE A 1 19 ? 28.820 11.682 15.604 1.00 1.00 19 ILE A CA 5
ATOM 2977 C C . ILE A 1 19 ? 30.194 12.015 15.038 1.00 1.00 19 ILE A C 5
ATOM 2978 O O . ILE A 1 19 ? 30.452 13.134 14.600 1.00 1.00 19 ILE A O 5
ATOM 2994 N N . ASP A 1 20 ? 31.059 11.006 15.038 1.00 1.00 20 ASP A N 5
ATOM 2995 C CA . ASP A 1 20 ? 32.405 11.147 14.515 1.00 1.00 20 ASP A CA 5
ATOM 2996 C C . ASP A 1 20 ? 32.597 10.173 13.365 1.00 1.00 20 ASP A C 5
ATOM 2997 O O . ASP A 1 20 ? 32.207 9.011 13.467 1.00 1.00 20 ASP A O 5
ATOM 3006 N N . LEU A 1 21 ? 33.199 10.636 12.277 1.00 1.00 21 LEU A N 5
ATOM 3007 C CA . LEU A 1 21 ? 33.427 9.771 11.128 1.00 1.00 21 LEU A CA 5
ATOM 3008 C C . LEU A 1 21 ? 34.870 9.927 10.664 1.00 1.00 21 LEU A C 5
ATOM 3009 O O . LEU A 1 21 ? 35.302 11.021 10.300 1.00 1.00 21 LEU A O 5
ATOM 3025 N N . ARG A 1 22 ? 35.615 8.820 10.694 1.00 1.00 22 ARG A N 5
ATOM 3026 C CA . ARG A 1 22 ? 37.020 8.827 10.294 1.00 1.00 22 ARG A CA 5
ATOM 3027 C C . ARG A 1 22 ? 37.258 7.886 9.118 1.00 1.00 22 ARG A C 5
ATOM 3028 O O . ARG A 1 22 ? 36.774 6.754 9.104 1.00 1.00 22 ARG A O 5
ATOM 3049 N N . LEU A 1 23 ? 38.026 8.373 8.151 1.00 1.00 23 LEU A N 5
ATOM 3050 C CA . LEU A 1 23 ? 38.330 7.545 6.986 1.00 1.00 23 LEU A CA 5
ATOM 3051 C C . LEU A 1 23 ? 39.782 7.702 6.578 1.00 1.00 23 LEU A C 5
ATOM 3052 O O . LEU A 1 23 ? 40.322 8.807 6.568 1.00 1.00 23 LEU A O 5
ATOM 3068 N N . SER A 1 24 ? 40.410 6.585 6.242 1.00 1.00 24 SER A N 5
ATOM 3069 C CA . SER A 1 24 ? 41.803 6.586 5.830 1.00 1.00 24 SER A CA 5
ATOM 3070 C C . SER A 1 24 ? 41.940 7.087 4.396 1.00 1.00 24 SER A C 5
ATOM 3071 O O . SER A 1 24 ? 41.004 6.992 3.597 1.00 1.00 24 SER A O 5
ATOM 3079 N N . HIS A 1 25 ? 43.112 7.621 4.074 1.00 1.00 25 HIS A N 5
ATOM 3080 C CA . HIS A 1 25 ? 43.386 8.135 2.740 1.00 1.00 25 HIS A CA 5
ATOM 3081 C C . HIS A 1 25 ? 43.184 7.040 1.703 1.00 1.00 25 HIS A C 5
ATOM 3082 O O . HIS A 1 25 ? 42.816 7.297 0.556 1.00 1.00 25 HIS A O 5
ATOM 3096 N N . GLU A 1 26 ? 43.421 5.809 2.136 1.00 1.00 26 GLU A N 5
ATOM 3097 C CA . GLU A 1 26 ? 43.258 4.655 1.266 1.00 1.00 26 GLU A CA 5
ATOM 3098 C C . GLU A 1 26 ? 41.784 4.460 0.942 1.00 1.00 26 GLU A C 5
ATOM 3099 O O . GLU A 1 26 ? 41.424 4.106 -0.181 1.00 1.00 26 GLU A O 5
ATOM 3111 N N . ALA A 1 27 ? 40.939 4.699 1.940 1.00 1.00 27 ALA A N 5
ATOM 3112 C CA . ALA A 1 27 ? 39.501 4.561 1.770 1.00 1.00 27 ALA A CA 5
ATOM 3113 C C . ALA A 1 27 ? 39.001 5.535 0.709 1.00 1.00 27 ALA A C 5
ATOM 3114 O O . ALA A 1 27 ? 38.059 5.245 -0.027 1.00 1.00 27 ALA A O 5
ATOM 3121 N N . LEU A 1 28 ? 39.659 6.692 0.640 1.00 1.00 28 LEU A N 5
ATOM 3122 C CA . LEU A 1 28 ? 39.307 7.734 -0.323 1.00 1.00 28 LEU A CA 5
ATOM 3123 C C . LEU A 1 28 ? 39.656 7.300 -1.740 1.00 1.00 28 LEU A C 5
ATOM 3124 O O . LEU A 1 28 ? 38.913 7.570 -2.685 1.00 1.00 28 LEU A O 5
ATOM 3140 N N . ARG A 1 29 ? 40.797 6.640 -1.872 1.00 1.00 29 ARG A N 5
ATOM 3141 C CA . ARG A 1 29 ? 41.260 6.176 -3.171 1.00 1.00 29 ARG A CA 5
ATOM 3142 C C . ARG A 1 29 ? 40.285 5.178 -3.770 1.00 1.00 29 ARG A C 5
ATOM 3143 O O . ARG A 1 29 ? 40.037 5.218 -4.978 1.00 1.00 29 ARG A O 5
ATOM 3164 N N . GLN A 1 30 ? 39.715 4.293 -2.960 1.00 1.00 30 GLN A N 5
ATOM 3165 C CA . GLN A 1 30 ? 38.760 3.313 -3.449 1.00 1.00 30 GLN A CA 5
ATOM 3166 C C . GLN A 1 30 ? 37.446 4.000 -3.783 1.00 1.00 30 GLN A C 5
ATOM 3167 O O . GLN A 1 30 ? 36.828 3.726 -4.811 1.00 1.00 30 GLN A O 5
ATOM 3181 N N . ILE A 1 31 ? 37.019 4.879 -2.885 1.00 1.00 31 ILE A N 5
ATOM 3182 C CA . ILE A 1 31 ? 35.762 5.587 -3.058 1.00 1.00 31 ILE A CA 5
ATOM 3183 C C . ILE A 1 31 ? 35.782 6.492 -4.279 1.00 1.00 31 ILE A C 5
ATOM 3184 O O . ILE A 1 31 ? 34.815 6.491 -5.039 1.00 1.00 31 ILE A O 5
ATOM 3200 N N . TYR A 1 32 ? 36.840 7.269 -4.516 1.00 1.00 32 TYR A N 5
ATOM 3201 C CA . TYR A 1 32 ? 36.893 8.147 -5.672 1.00 1.00 32 TYR A CA 5
ATOM 3202 C C . TYR A 1 32 ? 36.836 7.338 -6.957 1.00 1.00 32 TYR A C 5
ATOM 3203 O O . TYR A 1 32 ? 36.038 7.621 -7.850 1.00 1.00 32 TYR A O 5
ATOM 3221 N N . LEU A 1 33 ? 37.687 6.324 -7.043 1.00 1.00 33 LEU A N 5
ATOM 3222 C CA . LEU A 1 33 ? 37.720 5.483 -8.225 1.00 1.00 33 LEU A CA 5
ATOM 3223 C C . LEU A 1 33 ? 36.380 4.780 -8.402 1.00 1.00 33 LEU A C 5
ATOM 3224 O O . LEU A 1 33 ? 35.855 4.728 -9.514 1.00 1.00 33 LEU A O 5
ATOM 3240 N N . SER A 1 34 ? 35.808 4.252 -7.322 1.00 1.00 34 SER A N 5
ATOM 3241 C CA . SER A 1 34 ? 34.519 3.578 -7.410 1.00 1.00 34 SER A CA 5
ATOM 3242 C C . SER A 1 34 ? 33.477 4.545 -7.959 1.00 1.00 34 SER A C 5
ATOM 3243 O O . SER A 1 34 ? 32.587 4.161 -8.714 1.00 1.00 34 SER A O 5
ATOM 3251 N N . GLY A 1 35 ? 33.615 5.814 -7.584 1.00 1.00 35 GLY A N 5
ATOM 3252 C CA . GLY A 1 35 ? 32.699 6.842 -8.053 1.00 1.00 35 GLY A CA 5
ATOM 3253 C C . GLY A 1 35 ? 32.954 7.153 -9.521 1.00 1.00 35 GLY A C 5
ATOM 3254 O O . GLY A 1 35 ? 32.024 7.380 -10.296 1.00 1.00 35 GLY A O 5
ATOM 3258 N N . LEU A 1 36 ? 34.229 7.171 -9.884 1.00 1.00 36 LEU A N 5
ATOM 3259 C CA . LEU A 1 36 ? 34.635 7.470 -11.249 1.00 1.00 36 LEU A CA 5
ATOM 3260 C C . LEU A 1 36 ? 34.025 6.473 -12.227 1.00 1.00 36 LEU A C 5
ATOM 3261 O O . LEU A 1 36 ? 33.615 6.836 -13.330 1.00 1.00 36 LEU A O 5
ATOM 3277 N N . HIS A 1 37 ? 33.957 5.218 -11.804 1.00 1.00 37 HIS A N 5
ATOM 3278 C CA . HIS A 1 37 ? 33.386 4.165 -12.632 1.00 1.00 37 HIS A CA 5
ATOM 3279 C C . HIS A 1 37 ? 31.856 4.263 -12.656 1.00 1.00 37 HIS A C 5
ATOM 3280 O O . HIS A 1 37 ? 31.221 3.937 -13.659 1.00 1.00 37 HIS A O 5
ATOM 3294 N N . SER A 1 38 ? 31.276 4.720 -11.546 1.00 1.00 38 SER A N 5
ATOM 3295 C CA . SER A 1 38 ? 29.820 4.864 -11.450 1.00 1.00 38 SER A CA 5
ATOM 3296 C C . SER A 1 38 ? 29.309 5.931 -12.418 1.00 1.00 38 SER A C 5
ATOM 3297 O O . SER A 1 38 ? 28.284 5.735 -13.074 1.00 1.00 38 SER A O 5
ATOM 3305 N N . TRP A 1 39 ? 30.011 7.063 -12.508 1.00 1.00 39 TRP A N 5
ATOM 3306 C CA . TRP A 1 39 ? 29.588 8.138 -13.406 1.00 1.00 39 TRP A CA 5
ATOM 3307 C C . TRP A 1 39 ? 29.742 7.710 -14.862 1.00 1.00 39 TRP A C 5
ATOM 3308 O O . TRP A 1 39 ? 29.128 8.289 -15.758 1.00 1.00 39 TRP A O 5
ATOM 3329 N N . LYS A 1 40 ? 30.577 6.702 -15.090 1.00 1.00 40 LYS A N 5
ATOM 3330 C CA . LYS A 1 40 ? 30.821 6.207 -16.441 1.00 1.00 40 LYS A CA 5
ATOM 3331 C C . LYS A 1 40 ? 31.235 7.353 -17.358 1.00 1.00 40 LYS A C 5
ATOM 3332 O O . LYS A 1 40 ? 30.504 7.721 -18.278 1.00 1.00 40 LYS A O 5
ATOM 3351 N N . LYS A 1 41 ? 32.416 7.905 -17.105 1.00 1.00 41 LYS A N 5
ATOM 3352 C CA . LYS A 1 41 ? 32.922 9.003 -17.918 1.00 1.00 41 LYS A CA 5
ATOM 3353 C C . LYS A 1 41 ? 33.108 8.542 -19.361 1.00 1.00 41 LYS A C 5
ATOM 3354 O O . LYS A 1 41 ? 33.665 7.475 -19.613 1.00 1.00 41 LYS A O 5
ATOM 3373 N N . LYS A 1 42 ? 32.625 9.345 -20.301 1.00 1.00 42 LYS A N 5
ATOM 3374 C CA . LYS A 1 42 ? 32.731 9.003 -21.714 1.00 1.00 42 LYS A CA 5
ATOM 3375 C C . LYS A 1 42 ? 34.178 9.062 -22.186 1.00 1.00 42 LYS A C 5
ATOM 3376 O O . LYS A 1 42 ? 35.058 8.975 -21.344 1.00 1.00 42 LYS A O 5
ATOM 3396 N N . MET A 1 1 ? 52.818 -9.898 9.548 1.00 1.00 1 MET A N 6
ATOM 3397 C CA . MET A 1 1 ? 53.829 -9.127 8.772 1.00 1.00 1 MET A CA 6
ATOM 3398 C C . MET A 1 1 ? 53.514 -9.240 7.281 1.00 1.00 1 MET A C 6
ATOM 3399 O O . MET A 1 1 ? 53.484 -8.240 6.564 1.00 1.00 1 MET A O 6
ATOM 3415 N N . ALA A 1 2 ? 53.283 -10.468 6.823 1.00 1.00 2 ALA A N 6
ATOM 3416 C CA . ALA A 1 2 ? 52.975 -10.704 5.415 1.00 1.00 2 ALA A CA 6
ATOM 3417 C C . ALA A 1 2 ? 51.473 -10.907 5.210 1.00 1.00 2 ALA A C 6
ATOM 3418 O O . ALA A 1 2 ? 50.805 -11.549 6.019 1.00 1.00 2 ALA A O 6
ATOM 3425 N N . GLU A 1 3 ? 50.949 -10.350 4.118 1.00 1.00 3 GLU A N 6
ATOM 3426 C CA . GLU A 1 3 ? 49.524 -10.472 3.808 1.00 1.00 3 GLU A CA 6
ATOM 3427 C C . GLU A 1 3 ? 48.679 -10.070 5.013 1.00 1.00 3 GLU A C 6
ATOM 3428 O O . GLU A 1 3 ? 47.588 -10.599 5.217 1.00 1.00 3 GLU A O 6
ATOM 3440 N N . ALA A 1 4 ? 49.198 -9.144 5.813 1.00 1.00 4 ALA A N 6
ATOM 3441 C CA . ALA A 1 4 ? 48.491 -8.690 7.006 1.00 1.00 4 ALA A CA 6
ATOM 3442 C C . ALA A 1 4 ? 48.105 -7.218 6.886 1.00 1.00 4 ALA A C 6
ATOM 3443 O O . ALA A 1 4 ? 48.846 -6.416 6.322 1.00 1.00 4 ALA A O 6
ATOM 3450 N N . HIS A 1 5 ? 46.942 -6.870 7.429 1.00 1.00 5 HIS A N 6
ATOM 3451 C CA . HIS A 1 5 ? 46.474 -5.490 7.388 1.00 1.00 5 HIS A CA 6
ATOM 3452 C C . HIS A 1 5 ? 45.727 -5.149 8.674 1.00 1.00 5 HIS A C 6
ATOM 3453 O O . HIS A 1 5 ? 44.866 -5.906 9.121 1.00 1.00 5 HIS A O 6
ATOM 3467 N N . GLN A 1 6 ? 46.071 -4.009 9.268 1.00 1.00 6 GLN A N 6
ATOM 3468 C CA . GLN A 1 6 ? 45.435 -3.580 10.509 1.00 1.00 6 GLN A CA 6
ATOM 3469 C C . GLN A 1 6 ? 45.003 -2.121 10.426 1.00 1.00 6 GLN A C 6
ATOM 3470 O O . GLN A 1 6 ? 45.757 -1.219 10.792 1.00 1.00 6 GLN A O 6
ATOM 3484 N N . ALA A 1 7 ? 43.784 -1.896 9.953 1.00 1.00 7 ALA A N 6
ATOM 3485 C CA . ALA A 1 7 ? 43.267 -0.540 9.834 1.00 1.00 7 ALA A CA 6
ATOM 3486 C C . ALA A 1 7 ? 41.789 -0.557 9.451 1.00 1.00 7 ALA A C 6
ATOM 3487 O O . ALA A 1 7 ? 41.256 -1.592 9.048 1.00 1.00 7 ALA A O 6
ATOM 3494 N N . VAL A 1 8 ? 41.136 0.595 9.589 1.00 1.00 8 VAL A N 6
ATOM 3495 C CA . VAL A 1 8 ? 39.718 0.713 9.262 1.00 1.00 8 VAL A CA 6
ATOM 3496 C C . VAL A 1 8 ? 39.500 1.765 8.181 1.00 1.00 8 VAL A C 6
ATOM 3497 O O . VAL A 1 8 ? 39.996 2.887 8.280 1.00 1.00 8 VAL A O 6
ATOM 3510 N N . ALA A 1 9 ? 38.753 1.392 7.150 1.00 1.00 9 ALA A N 6
ATOM 3511 C CA . ALA A 1 9 ? 38.471 2.309 6.056 1.00 1.00 9 ALA A CA 6
ATOM 3512 C C . ALA A 1 9 ? 37.526 3.416 6.512 1.00 1.00 9 ALA A C 6
ATOM 3513 O O . ALA A 1 9 ? 37.745 4.586 6.219 1.00 1.00 9 ALA A O 6
ATOM 3520 N N . PHE A 1 10 ? 36.466 3.024 7.216 1.00 1.00 10 PHE A N 6
ATOM 3521 C CA . PHE A 1 10 ? 35.481 3.995 7.692 1.00 1.00 10 PHE A CA 6
ATOM 3522 C C . PHE A 1 10 ? 35.013 3.642 9.105 1.00 1.00 10 PHE A C 6
ATOM 3523 O O . PHE A 1 10 ? 34.590 2.512 9.349 1.00 1.00 10 PHE A O 6
ATOM 3540 N N . GLN A 1 11 ? 35.077 4.597 10.029 1.00 1.00 11 GLN A N 6
ATOM 3541 C CA . GLN A 1 11 ? 34.640 4.359 11.408 1.00 1.00 11 GLN A CA 6
ATOM 3542 C C . GLN A 1 11 ? 33.671 5.446 11.865 1.00 1.00 11 GLN A C 6
ATOM 3543 O O . GLN A 1 11 ? 33.899 6.638 11.652 1.00 1.00 11 GLN A O 6
ATOM 3557 N N . PHE A 1 12 ? 32.592 4.996 12.498 1.00 1.00 12 PHE A N 6
ATOM 3558 C CA . PHE A 1 12 ? 31.568 5.919 12.995 1.00 1.00 12 PHE A CA 6
ATOM 3559 C C . PHE A 1 12 ? 31.345 5.703 14.486 1.00 1.00 12 PHE A C 6
ATOM 3560 O O . PHE A 1 12 ? 31.020 4.595 14.912 1.00 1.00 12 PHE A O 6
ATOM 3577 N N . THR A 1 13 ? 31.527 6.755 15.277 1.00 1.00 13 THR A N 6
ATOM 3578 C CA . THR A 1 13 ? 31.345 6.663 16.724 1.00 1.00 13 THR A CA 6
ATOM 3579 C C . THR A 1 13 ? 30.409 7.747 17.239 1.00 1.00 13 THR A C 6
ATOM 3580 O O . THR A 1 13 ? 30.545 8.927 16.914 1.00 1.00 13 THR A O 6
ATOM 3591 N N . VAL A 1 14 ? 29.458 7.311 18.043 1.00 1.00 14 VAL A N 6
ATOM 3592 C CA . VAL A 1 14 ? 28.488 8.239 18.615 1.00 1.00 14 VAL A CA 6
ATOM 3593 C C . VAL A 1 14 ? 28.899 8.639 20.031 1.00 1.00 14 VAL A C 6
ATOM 3594 O O . VAL A 1 14 ? 29.077 7.780 20.893 1.00 1.00 14 VAL A O 6
ATOM 3607 N N . THR A 1 15 ? 29.029 9.947 20.266 1.00 1.00 15 THR A N 6
ATOM 3608 C CA . THR A 1 15 ? 29.394 10.439 21.584 1.00 1.00 15 THR A CA 6
ATOM 3609 C C . THR A 1 15 ? 28.237 11.259 22.129 1.00 1.00 15 THR A C 6
ATOM 3610 O O . THR A 1 15 ? 27.433 11.778 21.356 1.00 1.00 15 THR A O 6
ATOM 3621 N N . PRO A 1 16 ? 28.131 11.409 23.420 1.00 1.00 16 PRO A N 6
ATOM 3622 C CA . PRO A 1 16 ? 27.035 12.213 24.018 1.00 1.00 16 PRO A CA 6
ATOM 3623 C C . PRO A 1 16 ? 27.097 13.627 23.467 1.00 1.00 16 PRO A C 6
ATOM 3624 O O . PRO A 1 16 ? 26.082 14.324 23.463 1.00 1.00 16 PRO A O 6
ATOM 3635 N N . ASP A 1 17 ? 28.256 14.063 22.991 1.00 1.00 17 ASP A N 6
ATOM 3636 C CA . ASP A 1 17 ? 28.397 15.399 22.433 1.00 1.00 17 ASP A CA 6
ATOM 3637 C C . ASP A 1 17 ? 27.994 15.434 20.958 1.00 1.00 17 ASP A C 6
ATOM 3638 O O . ASP A 1 17 ? 27.731 16.513 20.424 1.00 1.00 17 ASP A O 6
ATOM 3647 N N . GLY A 1 18 ? 27.934 14.281 20.282 1.00 1.00 18 GLY A N 6
ATOM 3648 C CA . GLY A 1 18 ? 27.547 14.286 18.871 1.00 1.00 18 GLY A CA 6
ATOM 3649 C C . GLY A 1 18 ? 27.943 12.994 18.168 1.00 1.00 18 GLY A C 6
ATOM 3650 O O . GLY A 1 18 ? 27.825 11.910 18.740 1.00 1.00 18 GLY A O 6
ATOM 3654 N N . ILE A 1 19 ? 28.427 13.105 16.930 1.00 1.00 19 ILE A N 6
ATOM 3655 C CA . ILE A 1 19 ? 28.853 11.945 16.168 1.00 1.00 19 ILE A CA 6
ATOM 3656 C C . ILE A 1 19 ? 30.229 12.206 15.573 1.00 1.00 19 ILE A C 6
ATOM 3657 O O . ILE A 1 19 ? 30.588 13.341 15.259 1.00 1.00 19 ILE A O 6
ATOM 3673 N N . ASP A 1 20 ? 30.989 11.122 15.420 1.00 1.00 20 ASP A N 6
ATOM 3674 C CA . ASP A 1 20 ? 32.327 11.185 14.859 1.00 1.00 20 ASP A CA 6
ATOM 3675 C C . ASP A 1 20 ? 32.426 10.241 13.672 1.00 1.00 20 ASP A C 6
ATOM 3676 O O . ASP A 1 20 ? 32.006 9.092 13.758 1.00 1.00 20 ASP A O 6
ATOM 3685 N N . LEU A 1 21 ? 33.005 10.711 12.579 1.00 1.00 21 LEU A N 6
ATOM 3686 C CA . LEU A 1 21 ? 33.163 9.866 11.401 1.00 1.00 21 LEU A CA 6
ATOM 3687 C C . LEU A 1 21 ? 34.602 9.980 10.920 1.00 1.00 21 LEU A C 6
ATOM 3688 O O . LEU A 1 21 ? 35.084 11.077 10.633 1.00 1.00 21 LEU A O 6
ATOM 3704 N N . ARG A 1 22 ? 35.293 8.845 10.862 1.00 1.00 22 ARG A N 6
ATOM 3705 C CA . ARG A 1 22 ? 36.689 8.828 10.449 1.00 1.00 22 ARG A CA 6
ATOM 3706 C C . ARG A 1 22 ? 36.893 7.925 9.239 1.00 1.00 22 ARG A C 6
ATOM 3707 O O . ARG A 1 22 ? 36.369 6.813 9.182 1.00 1.00 22 ARG A O 6
ATOM 3728 N N . LEU A 1 23 ? 37.671 8.427 8.283 1.00 1.00 23 LEU A N 6
ATOM 3729 C CA . LEU A 1 23 ? 37.940 7.641 7.085 1.00 1.00 23 LEU A CA 6
ATOM 3730 C C . LEU A 1 23 ? 39.403 7.759 6.683 1.00 1.00 23 LEU A C 6
ATOM 3731 O O . LEU A 1 23 ? 39.956 8.858 6.635 1.00 1.00 23 LEU A O 6
ATOM 3747 N N . SER A 1 24 ? 40.028 6.627 6.386 1.00 1.00 24 SER A N 6
ATOM 3748 C CA . SER A 1 24 ? 41.428 6.625 5.984 1.00 1.00 24 SER A CA 6
ATOM 3749 C C . SER A 1 24 ? 41.572 7.147 4.557 1.00 1.00 24 SER A C 6
ATOM 3750 O O . SER A 1 24 ? 40.639 7.056 3.753 1.00 1.00 24 SER A O 6
ATOM 3758 N N . HIS A 1 25 ? 42.741 7.694 4.247 1.00 1.00 25 HIS A N 6
ATOM 3759 C CA . HIS A 1 25 ? 43.003 8.234 2.920 1.00 1.00 25 HIS A CA 6
ATOM 3760 C C . HIS A 1 25 ? 42.781 7.165 1.858 1.00 1.00 25 HIS A C 6
ATOM 3761 O O . HIS A 1 25 ? 42.446 7.461 0.713 1.00 1.00 25 HIS A O 6
ATOM 3775 N N . GLU A 1 26 ? 42.962 5.917 2.262 1.00 1.00 26 GLU A N 6
ATOM 3776 C CA . GLU A 1 26 ? 42.767 4.798 1.353 1.00 1.00 26 GLU 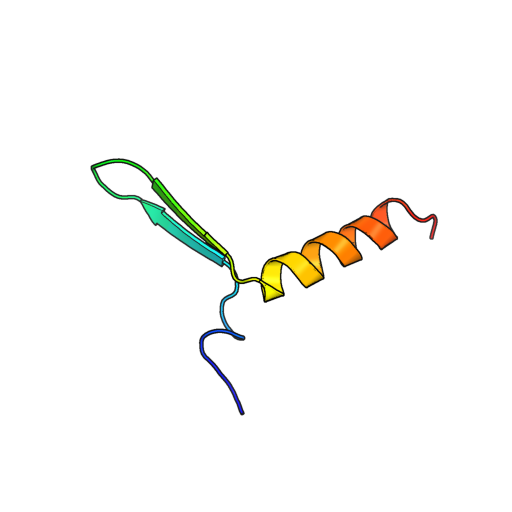A CA 6
ATOM 3777 C C . GLU A 1 26 ? 41.290 4.683 1.007 1.00 1.00 26 GLU A C 6
ATOM 3778 O O . GLU A 1 26 ? 40.926 4.411 -0.138 1.00 1.00 26 GLU A O 6
ATOM 3790 N N . ALA A 1 27 ? 40.447 4.901 2.007 1.00 1.00 27 ALA A N 6
ATOM 3791 C CA . ALA A 1 27 ? 39.010 4.828 1.807 1.00 1.00 27 ALA A CA 6
ATOM 3792 C C . ALA A 1 27 ? 38.575 5.831 0.745 1.00 1.00 27 ALA A C 6
ATOM 3793 O O . ALA A 1 27 ? 37.639 5.589 -0.014 1.00 1.00 27 ALA A O 6
ATOM 3800 N N . LEU A 1 28 ? 39.294 6.952 0.687 1.00 1.00 28 LEU A N 6
ATOM 3801 C CA . LEU A 1 28 ? 39.019 8.002 -0.293 1.00 1.00 28 LEU A CA 6
ATOM 3802 C C . LEU A 1 28 ? 39.422 7.554 -1.691 1.00 1.00 28 LEU A C 6
ATOM 3803 O O . LEU A 1 28 ? 38.737 7.848 -2.671 1.00 1.00 28 LEU A O 6
ATOM 3819 N N . ARG A 1 29 ? 40.551 6.864 -1.772 1.00 1.00 29 ARG A N 6
ATOM 3820 C CA . ARG A 1 29 ? 41.068 6.395 -3.051 1.00 1.00 29 ARG A CA 6
ATOM 3821 C C . ARG A 1 29 ? 40.127 5.391 -3.691 1.00 1.00 29 ARG A C 6
ATOM 3822 O O . ARG A 1 29 ? 39.957 5.409 -4.910 1.00 1.00 29 ARG A O 6
ATOM 3843 N N . GLN A 1 30 ? 39.511 4.521 -2.904 1.00 1.00 30 GLN A N 6
ATOM 3844 C CA . GLN A 1 30 ? 38.598 3.529 -3.439 1.00 1.00 30 GLN A CA 6
ATOM 3845 C C . GLN A 1 30 ? 37.322 4.202 -3.917 1.00 1.00 30 GLN A C 6
ATOM 3846 O O . GLN A 1 30 ? 36.773 3.842 -4.958 1.00 1.00 30 GLN A O 6
ATOM 3860 N N . ILE A 1 31 ? 36.840 5.163 -3.140 1.00 1.00 31 ILE A N 6
ATOM 3861 C CA . ILE A 1 31 ? 35.611 5.852 -3.496 1.00 1.00 31 ILE A CA 6
ATOM 3862 C C . ILE A 1 31 ? 35.751 6.644 -4.792 1.00 1.00 31 ILE A C 6
ATOM 3863 O O . ILE A 1 31 ? 34.863 6.561 -5.638 1.00 1.00 31 ILE A O 6
ATOM 3879 N N . TYR A 1 32 ? 36.825 7.415 -4.994 1.00 1.00 32 TYR A N 6
ATOM 3880 C CA . TYR A 1 32 ? 37.000 8.197 -6.213 1.00 1.00 32 TYR A CA 6
ATOM 3881 C C . TYR A 1 32 ? 37.090 7.293 -7.440 1.00 1.00 32 TYR A C 6
ATOM 3882 O O . TYR A 1 32 ? 36.396 7.510 -8.433 1.00 1.00 32 TYR A O 6
ATOM 3900 N N . LEU A 1 33 ? 37.937 6.275 -7.366 1.00 1.00 33 LEU A N 6
ATOM 3901 C CA . LEU A 1 33 ? 38.093 5.343 -8.476 1.00 1.00 33 LEU A CA 6
ATOM 3902 C C . LEU A 1 33 ? 36.779 4.619 -8.747 1.00 1.00 33 LEU A C 6
ATOM 3903 O O . LEU A 1 33 ? 36.386 4.465 -9.903 1.00 1.00 33 LEU A O 6
ATOM 3919 N N . SER A 1 34 ? 36.091 4.187 -7.697 1.00 1.00 34 SER A N 6
ATOM 3920 C CA . SER A 1 34 ? 34.817 3.496 -7.841 1.00 1.00 34 SER A CA 6
ATOM 3921 C C . SER A 1 34 ? 33.802 4.385 -8.557 1.00 1.00 34 SER A C 6
ATOM 3922 O O . SER A 1 34 ? 33.004 3.917 -9.369 1.00 1.00 34 SER A O 6
ATOM 3930 N N . GLY A 1 35 ? 33.849 5.675 -8.243 1.00 1.00 35 GLY A N 6
ATOM 3931 C CA . GLY A 1 35 ? 32.942 6.643 -8.846 1.00 1.00 35 GLY A CA 6
ATOM 3932 C C . GLY A 1 35 ? 33.277 6.878 -10.314 1.00 1.00 35 GLY A C 6
ATOM 3933 O O . GLY A 1 35 ? 32.385 7.086 -11.137 1.00 1.00 35 GLY A O 6
ATOM 3937 N N . LEU A 1 36 ? 34.564 6.857 -10.635 1.00 1.00 36 LEU A N 6
ATOM 3938 C CA . LEU A 1 36 ? 35.003 7.082 -12.004 1.00 1.00 36 LEU A CA 6
ATOM 3939 C C . LEU A 1 36 ? 34.441 6.029 -12.947 1.00 1.00 36 LEU A C 6
ATOM 3940 O O . LEU A 1 36 ? 34.066 6.331 -14.079 1.00 1.00 36 LEU A O 6
ATOM 3956 N N . HIS A 1 37 ? 34.358 4.794 -12.460 1.00 1.00 37 HIS A N 6
ATOM 3957 C CA . HIS A 1 37 ? 33.813 3.698 -13.252 1.00 1.00 37 HIS A CA 6
ATOM 3958 C C . HIS A 1 37 ? 32.296 3.824 -13.342 1.00 1.00 37 HIS A C 6
ATOM 3959 O O . HIS A 1 37 ? 31.687 3.465 -14.350 1.00 1.00 37 HIS A O 6
ATOM 3973 N N . SER A 1 38 ? 31.698 4.341 -12.274 1.00 1.00 38 SER A N 6
ATOM 3974 C CA . SER A 1 38 ? 30.251 4.521 -12.229 1.00 1.00 38 SER A CA 6
ATOM 3975 C C . SER A 1 38 ? 29.803 5.497 -13.307 1.00 1.00 38 SER A C 6
ATOM 3976 O O . SER A 1 38 ? 28.827 5.236 -14.010 1.00 1.00 38 SER A O 6
ATOM 3984 N N . TRP A 1 39 ? 30.506 6.616 -13.448 1.00 1.00 39 TRP A N 6
ATOM 3985 C CA . TRP A 1 39 ? 30.135 7.595 -14.460 1.00 1.00 39 TRP A CA 6
ATOM 3986 C C . TRP A 1 39 ? 30.367 7.042 -15.864 1.00 1.00 39 TRP A C 6
ATOM 3987 O O . TRP A 1 39 ? 29.602 7.328 -16.785 1.00 1.00 39 TRP A O 6
ATOM 4008 N N . LYS A 1 40 ? 31.427 6.253 -16.026 1.00 1.00 40 LYS A N 6
ATOM 4009 C CA . LYS A 1 40 ? 31.741 5.673 -17.332 1.00 1.00 40 LYS A CA 6
ATOM 4010 C C . LYS A 1 40 ? 30.939 4.398 -17.573 1.00 1.00 40 LYS A C 6
ATOM 4011 O O . LYS A 1 40 ? 30.706 3.616 -16.651 1.00 1.00 40 LYS A O 6
ATOM 4030 N N . LYS A 1 41 ? 30.513 4.199 -18.820 1.00 1.00 41 LYS A N 6
ATOM 4031 C CA . LYS A 1 41 ? 29.727 3.019 -19.177 1.00 1.00 41 LYS A CA 6
ATOM 4032 C C . LYS A 1 41 ? 30.641 1.871 -19.602 1.00 1.00 41 LYS A C 6
ATOM 4033 O O . LYS A 1 41 ? 31.771 2.094 -20.038 1.00 1.00 41 LYS A O 6
ATOM 4052 N N . LYS A 1 42 ? 30.143 0.644 -19.463 1.00 1.00 42 LYS A N 6
ATOM 4053 C CA . LYS A 1 42 ? 30.921 -0.540 -19.826 1.00 1.00 42 LYS A CA 6
ATOM 4054 C C . LYS A 1 42 ? 30.161 -1.397 -20.834 1.00 1.00 42 LYS A C 6
ATOM 4055 O O . LYS A 1 42 ? 30.786 -2.240 -21.454 1.00 1.00 42 LYS A O 6
ATOM 4075 N N . MET A 1 1 ? 23.855 -11.972 2.936 1.00 1.00 1 MET A N 7
ATOM 4076 C CA . MET A 1 1 ? 24.792 -12.421 4.002 1.00 1.00 1 MET A CA 7
ATOM 4077 C C . MET A 1 1 ? 26.095 -11.631 3.874 1.00 1.00 1 MET A C 7
ATOM 4078 O O . MET A 1 1 ? 26.971 -11.981 3.082 1.00 1.00 1 MET A O 7
ATOM 4094 N N . ALA A 1 2 ? 26.205 -10.552 4.649 1.00 1.00 2 ALA A N 7
ATOM 4095 C CA . ALA A 1 2 ? 27.393 -9.698 4.613 1.00 1.00 2 ALA A CA 7
ATOM 4096 C C . ALA A 1 2 ? 28.600 -10.386 5.238 1.00 1.00 2 ALA A C 7
ATOM 4097 O O . ALA A 1 2 ? 28.463 -11.188 6.162 1.00 1.00 2 ALA A O 7
ATOM 4104 N N . GLU A 1 3 ? 29.784 -10.055 4.726 1.00 1.00 3 GLU A N 7
ATOM 4105 C CA . GLU A 1 3 ? 31.025 -10.632 5.230 1.00 1.00 3 GLU A CA 7
ATOM 4106 C C . GLU A 1 3 ? 31.889 -9.560 5.895 1.00 1.00 3 GLU A C 7
ATOM 4107 O O . GLU A 1 3 ? 32.252 -8.563 5.271 1.00 1.00 3 GLU A O 7
ATOM 4119 N N . ALA A 1 4 ? 32.210 -9.776 7.168 1.00 1.00 4 ALA A N 7
ATOM 4120 C CA . ALA A 1 4 ? 33.030 -8.830 7.920 1.00 1.00 4 ALA A CA 7
ATOM 4121 C C . ALA A 1 4 ? 34.488 -8.884 7.464 1.00 1.00 4 ALA A C 7
ATOM 4122 O O . ALA A 1 4 ? 34.980 -9.935 7.053 1.00 1.00 4 ALA A O 7
ATOM 4129 N N . HIS A 1 5 ? 35.169 -7.743 7.548 1.00 1.00 5 HIS A N 7
ATOM 4130 C CA . HIS A 1 5 ? 36.574 -7.659 7.155 1.00 1.00 5 HIS A CA 7
ATOM 4131 C C . HIS A 1 5 ? 37.411 -7.142 8.318 1.00 1.00 5 HIS A C 7
ATOM 4132 O O . HIS A 1 5 ? 36.987 -6.248 9.049 1.00 1.00 5 HIS A O 7
ATOM 4146 N N . GLN A 1 6 ? 38.602 -7.705 8.488 1.00 1.00 6 GLN A N 7
ATOM 4147 C CA . GLN A 1 6 ? 39.476 -7.279 9.573 1.00 1.00 6 GLN A CA 7
ATOM 4148 C C . GLN A 1 6 ? 39.908 -5.829 9.374 1.00 1.00 6 GLN A C 7
ATOM 4149 O O . GLN A 1 6 ? 39.991 -5.060 10.333 1.00 1.00 6 GLN A O 7
ATOM 4163 N N . ALA A 1 7 ? 40.183 -5.461 8.125 1.00 1.00 7 ALA A N 7
ATOM 4164 C CA . ALA A 1 7 ? 40.607 -4.099 7.814 1.00 1.00 7 ALA A CA 7
ATOM 4165 C C . ALA A 1 7 ? 39.449 -3.114 7.968 1.00 1.00 7 ALA A C 7
ATOM 4166 O O . ALA A 1 7 ? 38.301 -3.436 7.660 1.00 1.00 7 ALA A O 7
ATOM 4173 N N . VAL A 1 8 ? 39.764 -1.913 8.447 1.00 1.00 8 VAL A N 7
ATOM 4174 C CA . VAL A 1 8 ? 38.754 -0.876 8.640 1.00 1.00 8 VAL A CA 7
ATOM 4175 C C . VAL A 1 8 ? 39.162 0.399 7.904 1.00 1.00 8 VAL A C 7
ATOM 4176 O O . VAL A 1 8 ? 40.305 0.845 8.017 1.00 1.00 8 VAL A O 7
ATOM 4189 N N . ALA A 1 9 ? 38.232 0.972 7.147 1.00 1.00 9 ALA A N 7
ATOM 4190 C CA . ALA A 1 9 ? 38.513 2.189 6.391 1.00 1.00 9 ALA A CA 7
ATOM 4191 C C . ALA A 1 9 ? 37.531 3.297 6.768 1.00 1.00 9 ALA A C 7
ATOM 4192 O O . ALA A 1 9 ? 37.741 4.468 6.449 1.00 1.00 9 ALA A O 7
ATOM 4199 N N . PHE A 1 10 ? 36.454 2.906 7.442 1.00 1.00 10 PHE A N 7
ATOM 4200 C CA . PHE A 1 10 ? 35.431 3.866 7.851 1.00 1.00 10 PHE A CA 7
ATOM 4201 C C . PHE A 1 10 ? 34.925 3.592 9.271 1.00 1.00 10 PHE A C 7
ATOM 4202 O O . PHE A 1 10 ? 34.520 2.475 9.581 1.00 1.00 10 PHE A O 7
ATOM 4219 N N . GLN A 1 11 ? 34.945 4.609 10.145 1.00 1.00 11 GLN A N 7
ATOM 4220 C CA . GLN A 1 11 ? 34.478 4.417 11.525 1.00 1.00 11 GLN A CA 7
ATOM 4221 C C . GLN A 1 11 ? 33.521 5.523 11.975 1.00 1.00 11 GLN A C 7
ATOM 4222 O O . GLN A 1 11 ? 33.772 6.712 11.777 1.00 1.00 11 GLN A O 7
ATOM 4236 N N . PHE A 1 12 ? 32.427 5.086 12.599 1.00 1.00 12 PHE A N 7
ATOM 4237 C CA . PHE A 1 12 ? 31.419 6.022 13.107 1.00 1.00 12 PHE A CA 7
ATOM 4238 C C . PHE A 1 12 ? 31.189 5.775 14.592 1.00 1.00 12 PHE A C 7
ATOM 4239 O O . PHE A 1 12 ? 30.815 4.670 14.986 1.00 1.00 12 PHE A O 7
ATOM 4256 N N . THR A 1 13 ? 31.416 6.796 15.416 1.00 1.00 13 THR A N 7
ATOM 4257 C CA . THR A 1 13 ? 31.229 6.658 16.864 1.00 1.00 13 THR A CA 7
ATOM 4258 C C . THR A 1 13 ? 30.304 7.738 17.418 1.00 1.00 13 THR A C 7
ATOM 4259 O O . THR A 1 13 ? 30.468 8.927 17.146 1.00 1.00 13 THR A O 7
ATOM 4270 N N . VAL A 1 14 ? 29.336 7.292 18.206 1.00 1.00 14 VAL A N 7
ATOM 4271 C CA . VAL A 1 14 ? 28.384 8.222 18.814 1.00 1.00 14 VAL A CA 7
ATOM 4272 C C . VAL A 1 14 ? 28.812 8.552 20.241 1.00 1.00 14 VAL A C 7
ATOM 4273 O O . VAL A 1 14 ? 28.971 7.652 21.066 1.00 1.00 14 VAL A O 7
ATOM 4286 N N . THR A 1 15 ? 28.984 9.846 20.531 1.00 1.00 15 THR A N 7
ATOM 4287 C CA . THR A 1 15 ? 29.382 10.261 21.869 1.00 1.00 15 THR A CA 7
ATOM 4288 C C . THR A 1 15 ? 28.326 11.199 22.447 1.00 1.00 15 THR A C 7
ATOM 4289 O O . THR A 1 15 ? 27.593 11.839 21.693 1.00 1.00 15 THR A O 7
ATOM 4300 N N . PRO A 1 16 ? 28.229 11.313 23.749 1.00 1.00 16 PRO A N 7
ATOM 4301 C CA . PRO A 1 16 ? 27.238 12.225 24.371 1.00 1.00 16 PRO A CA 7
ATOM 4302 C C . PRO A 1 16 ? 27.337 13.610 23.742 1.00 1.00 16 PRO A C 7
ATOM 4303 O O . PRO A 1 16 ? 26.320 14.288 23.601 1.00 1.00 16 PRO A O 7
ATOM 4314 N N . ASP A 1 17 ? 28.537 14.053 23.368 1.00 1.00 17 ASP A N 7
ATOM 4315 C CA . ASP A 1 17 ? 28.718 15.372 22.768 1.00 1.00 17 ASP A CA 7
ATOM 4316 C C . ASP A 1 17 ? 28.270 15.411 21.305 1.00 1.00 17 ASP A C 7
ATOM 4317 O O . ASP A 1 17 ? 28.010 16.496 20.784 1.00 1.00 17 ASP A O 7
ATOM 4326 N N . GLY A 1 18 ? 28.154 14.266 20.625 1.00 1.00 18 GLY A N 7
ATOM 4327 C CA . GLY A 1 18 ? 27.714 14.295 19.235 1.00 1.00 18 GLY A CA 7
ATOM 4328 C C . GLY A 1 18 ? 28.060 13.002 18.508 1.00 1.00 18 GLY A C 7
ATOM 4329 O O . GLY A 1 18 ? 27.905 11.913 19.058 1.00 1.00 18 GLY A O 7
ATOM 4333 N N . ILE A 1 19 ? 28.538 13.121 17.275 1.00 1.00 19 ILE A N 7
ATOM 4334 C CA . ILE A 1 19 ? 28.918 11.970 16.484 1.00 1.00 19 ILE A CA 7
ATOM 4335 C C . ILE A 1 19 ? 30.272 12.230 15.839 1.00 1.00 19 ILE A C 7
ATOM 4336 O O . ILE A 1 19 ? 30.629 13.369 15.542 1.00 1.00 19 ILE A O 7
ATOM 4352 N N . ASP A 1 20 ? 31.008 11.150 15.617 1.00 1.00 20 ASP A N 7
ATOM 4353 C CA . ASP A 1 20 ? 32.317 11.232 14.998 1.00 1.00 20 ASP A CA 7
ATOM 4354 C C . ASP A 1 20 ? 32.368 10.321 13.786 1.00 1.00 20 ASP A C 7
ATOM 4355 O O . ASP A 1 20 ? 31.866 9.202 13.829 1.00 1.00 20 ASP A O 7
ATOM 4364 N N . LEU A 1 21 ? 32.981 10.794 12.715 1.00 1.00 21 LEU A N 7
ATOM 4365 C CA . LEU A 1 21 ? 33.094 9.992 11.505 1.00 1.00 21 LEU A CA 7
ATOM 4366 C C . LEU A 1 21 ? 34.521 10.076 10.998 1.00 1.00 21 LEU A C 7
ATOM 4367 O O . LEU A 1 21 ? 35.011 11.163 10.687 1.00 1.00 21 LEU A O 7
ATOM 4383 N N . ARG A 1 22 ? 35.187 8.930 10.920 1.00 1.00 22 ARG A N 7
ATOM 4384 C CA . ARG A 1 22 ? 36.565 8.883 10.455 1.00 1.00 22 ARG A CA 7
ATOM 4385 C C . ARG A 1 22 ? 36.670 8.082 9.173 1.00 1.00 22 ARG A C 7
ATOM 4386 O O . ARG A 1 22 ? 36.065 7.020 9.032 1.00 1.00 22 ARG A O 7
ATOM 4407 N N . LEU A 1 23 ? 37.449 8.613 8.245 1.00 1.00 23 LEU A N 7
ATOM 4408 C CA . LEU A 1 23 ? 37.630 7.937 6.975 1.00 1.00 23 LEU A CA 7
ATOM 4409 C C . LEU A 1 23 ? 39.103 7.988 6.582 1.00 1.00 23 LEU A C 7
ATOM 4410 O O . LEU A 1 23 ? 39.750 9.028 6.707 1.00 1.00 23 LEU A O 7
ATOM 4426 N N . SER A 1 24 ? 39.633 6.857 6.145 1.00 1.00 24 SER A N 7
ATOM 4427 C CA . SER A 1 24 ? 41.042 6.774 5.767 1.00 1.00 24 SER A CA 7
ATOM 4428 C C . SER A 1 24 ? 41.262 7.318 4.359 1.00 1.00 24 SER A C 7
ATOM 4429 O O . SER A 1 24 ? 40.353 7.296 3.527 1.00 1.00 24 SER A O 7
ATOM 4437 N N . HIS A 1 25 ? 42.478 7.803 4.091 1.00 1.00 25 HIS A N 7
ATOM 4438 C CA . HIS A 1 25 ? 42.819 8.331 2.774 1.00 1.00 25 HIS A CA 7
ATOM 4439 C C . HIS A 1 25 ? 42.651 7.225 1.734 1.00 1.00 25 HIS A C 7
ATOM 4440 O O . HIS A 1 25 ? 42.325 7.479 0.578 1.00 1.00 25 HIS A O 7
ATOM 4454 N N . GLU A 1 26 ? 42.848 5.986 2.176 1.00 1.00 26 GLU A N 7
ATOM 4455 C CA . GLU A 1 26 ? 42.691 4.838 1.287 1.00 1.00 26 GLU A CA 7
ATOM 4456 C C . GLU A 1 26 ? 41.221 4.678 0.912 1.00 1.00 26 GLU A C 7
ATOM 4457 O O . GLU A 1 26 ? 40.893 4.328 -0.221 1.00 1.00 26 GLU A O 7
ATOM 4469 N N . ALA A 1 27 ? 40.340 4.941 1.872 1.00 1.00 27 ALA A N 7
ATOM 4470 C CA . ALA A 1 27 ? 38.906 4.841 1.632 1.00 1.00 27 ALA A CA 7
ATOM 4471 C C . ALA A 1 27 ? 38.495 5.824 0.543 1.00 1.00 27 ALA A C 7
ATOM 4472 O O . ALA A 1 27 ? 37.582 5.570 -0.241 1.00 1.00 27 ALA A O 7
ATOM 4479 N N . LEU A 1 28 ? 39.205 6.956 0.497 1.00 1.00 28 LEU A N 7
ATOM 4480 C CA . LEU A 1 28 ? 38.947 7.996 -0.499 1.00 1.00 28 LEU A CA 7
ATOM 4481 C C . LEU A 1 28 ? 39.396 7.545 -1.880 1.00 1.00 28 LEU A C 7
ATOM 4482 O O . LEU A 1 28 ? 38.729 7.813 -2.880 1.00 1.00 28 LEU A O 7
ATOM 4498 N N . ARG A 1 29 ? 40.541 6.876 -1.926 1.00 1.00 29 ARG A N 7
ATOM 4499 C CA . ARG A 1 29 ? 41.090 6.403 -3.192 1.00 1.00 29 ARG A CA 7
ATOM 4500 C C . ARG A 1 29 ? 40.146 5.419 -3.851 1.00 1.00 29 ARG A C 7
ATOM 4501 O O . ARG A 1 29 ? 39.985 5.451 -5.072 1.00 1.00 29 ARG A O 7
ATOM 4522 N N . GLN A 1 30 ? 39.521 4.540 -3.083 1.00 1.00 30 GLN A N 7
ATOM 4523 C CA . GLN A 1 30 ? 38.609 3.562 -3.646 1.00 1.00 30 GLN A CA 7
ATOM 4524 C C . GLN A 1 30 ? 37.348 4.243 -4.150 1.00 1.00 30 GLN A C 7
ATOM 4525 O O . GLN A 1 30 ? 36.825 3.897 -5.211 1.00 1.00 30 GLN A O 7
ATOM 4539 N N . ILE A 1 31 ? 36.848 5.186 -3.364 1.00 1.00 31 ILE A N 7
ATOM 4540 C CA . ILE A 1 31 ? 35.621 5.880 -3.716 1.00 1.00 31 ILE A CA 7
ATOM 4541 C C . ILE A 1 31 ? 35.770 6.669 -5.008 1.00 1.00 31 ILE A C 7
ATOM 4542 O O . ILE A 1 31 ? 34.888 6.583 -5.864 1.00 1.00 31 ILE A O 7
ATOM 4558 N N . TYR A 1 32 ? 36.840 7.437 -5.197 1.00 1.00 32 TYR A N 7
ATOM 4559 C CA . TYR A 1 32 ? 37.013 8.208 -6.416 1.00 1.00 32 TYR A CA 7
ATOM 4560 C C . TYR A 1 32 ? 37.088 7.289 -7.623 1.00 1.00 32 TYR A C 7
ATOM 4561 O O . TYR A 1 32 ? 36.396 7.498 -8.616 1.00 1.00 32 TYR A O 7
ATOM 4579 N N . LEU A 1 33 ? 37.930 6.267 -7.535 1.00 1.00 33 LEU A N 7
ATOM 4580 C CA . LEU A 1 33 ? 38.073 5.327 -8.635 1.00 1.00 33 LEU A CA 7
ATOM 4581 C C . LEU A 1 33 ? 36.762 4.587 -8.897 1.00 1.00 33 LEU A C 7
ATOM 4582 O O . LEU A 1 33 ? 36.346 4.458 -10.049 1.00 1.00 33 LEU A O 7
ATOM 4598 N N . SER A 1 34 ? 36.092 4.114 -7.848 1.00 1.00 34 SER A N 7
ATOM 4599 C CA . SER A 1 34 ? 34.822 3.413 -8.008 1.00 1.00 34 SER A CA 7
ATOM 4600 C C . SER A 1 34 ? 33.815 4.333 -8.678 1.00 1.00 34 SER A C 7
ATOM 4601 O O . SER A 1 34 ? 32.997 3.909 -9.493 1.00 1.00 34 SER A O 7
ATOM 4609 N N . GLY A 1 35 ? 33.906 5.611 -8.335 1.00 1.00 35 GLY A N 7
ATOM 4610 C CA . GLY A 1 35 ? 33.027 6.612 -8.911 1.00 1.00 35 GLY A CA 7
ATOM 4611 C C . GLY A 1 35 ? 33.407 6.856 -10.362 1.00 1.00 35 GLY A C 7
ATOM 4612 O O . GLY A 1 35 ? 32.548 7.047 -11.222 1.00 1.00 35 GLY A O 7
ATOM 4616 N N . LEU A 1 36 ? 34.713 6.847 -10.614 1.00 1.00 36 LEU A N 7
ATOM 4617 C CA . LEU A 1 36 ? 35.244 7.068 -11.950 1.00 1.00 36 LEU A CA 7
ATOM 4618 C C . LEU A 1 36 ? 34.739 5.998 -12.911 1.00 1.00 36 LEU A C 7
ATOM 4619 O O . LEU A 1 36 ? 34.436 6.274 -14.071 1.00 1.00 36 LEU A O 7
ATOM 4635 N N . HIS A 1 37 ? 34.620 4.774 -12.409 1.00 1.00 37 HIS A N 7
ATOM 4636 C CA . HIS A 1 37 ? 34.122 3.672 -13.217 1.00 1.00 37 HIS A CA 7
ATOM 4637 C C . HIS A 1 37 ? 32.604 3.778 -13.348 1.00 1.00 37 HIS A C 7
ATOM 4638 O O . HIS A 1 37 ? 32.012 3.283 -14.306 1.00 1.00 37 HIS A O 7
ATOM 4652 N N . SER A 1 38 ? 31.984 4.437 -12.372 1.00 1.00 38 SER A N 7
ATOM 4653 C CA . SER A 1 38 ? 30.535 4.623 -12.368 1.00 1.00 38 SER A CA 7
ATOM 4654 C C . SER A 1 38 ? 30.113 5.583 -13.477 1.00 1.00 38 SER A C 7
ATOM 4655 O O . SER A 1 38 ? 28.925 5.871 -13.623 1.00 1.00 38 SER A O 7
ATOM 4663 N N . TRP A 1 39 ? 31.066 6.078 -14.260 1.00 1.00 39 TRP A N 7
ATOM 4664 C CA . TRP A 1 39 ? 30.721 6.995 -15.340 1.00 1.00 39 TRP A CA 7
ATOM 4665 C C . TRP A 1 39 ? 30.286 6.218 -16.581 1.00 1.00 39 TRP A C 7
ATOM 4666 O O . TRP A 1 39 ? 29.667 6.775 -17.488 1.00 1.00 39 TRP A O 7
ATOM 4687 N N . LYS A 1 40 ? 30.614 4.927 -16.608 1.00 1.00 40 LYS A N 7
ATOM 4688 C CA . LYS A 1 40 ? 30.256 4.069 -17.734 1.00 1.00 40 LYS A CA 7
ATOM 4689 C C . LYS A 1 40 ? 29.259 3.001 -17.292 1.00 1.00 40 LYS A C 7
ATOM 4690 O O . LYS A 1 40 ? 29.246 2.594 -16.131 1.00 1.00 40 LYS A O 7
ATOM 4709 N N . LYS A 1 41 ? 28.428 2.554 -18.228 1.00 1.00 41 LYS A N 7
ATOM 4710 C CA . LYS A 1 41 ? 27.430 1.532 -17.930 1.00 1.00 41 LYS A CA 7
ATOM 4711 C C . LYS A 1 41 ? 27.941 0.151 -18.319 1.00 1.00 41 LYS A C 7
ATOM 4712 O O . LYS A 1 41 ? 28.641 -0.002 -19.320 1.00 1.00 41 LYS A O 7
ATOM 4731 N N . LYS A 1 42 ? 27.584 -0.853 -17.524 1.00 1.00 42 LYS A N 7
ATOM 4732 C CA . LYS A 1 42 ? 28.012 -2.219 -17.803 1.00 1.00 42 LYS A CA 7
ATOM 4733 C C . LYS A 1 42 ? 26.934 -3.216 -17.380 1.00 1.00 42 LYS A C 7
ATOM 4734 O O . LYS A 1 42 ? 26.778 -4.214 -18.065 1.00 1.00 42 LYS A O 7
ATOM 4754 N N . MET A 1 1 ? 52.111 5.509 18.049 1.00 1.00 1 MET A N 8
ATOM 4755 C CA . MET A 1 1 ? 51.315 6.129 19.145 1.00 1.00 1 MET A CA 8
ATOM 4756 C C . MET A 1 1 ? 49.831 5.932 18.857 1.00 1.00 1 MET A C 8
ATOM 4757 O O . MET A 1 1 ? 48.994 6.009 19.758 1.00 1.00 1 MET A O 8
ATOM 4773 N N . ALA A 1 2 ? 49.517 5.674 17.594 1.00 1.00 2 ALA A N 8
ATOM 4774 C CA . ALA A 1 2 ? 48.135 5.459 17.183 1.00 1.00 2 ALA A CA 8
ATOM 4775 C C . ALA A 1 2 ? 47.563 4.221 17.867 1.00 1.00 2 ALA A C 8
ATOM 4776 O O . ALA A 1 2 ? 46.382 4.183 18.208 1.00 1.00 2 ALA A O 8
ATOM 4783 N N . GLU A 1 3 ? 48.414 3.212 18.052 1.00 1.00 3 GLU A N 8
ATOM 4784 C CA . GLU A 1 3 ? 48.003 1.962 18.687 1.00 1.00 3 GLU A CA 8
ATOM 4785 C C . GLU A 1 3 ? 46.611 1.547 18.220 1.00 1.00 3 GLU A C 8
ATOM 4786 O O . GLU A 1 3 ? 45.600 2.041 18.722 1.00 1.00 3 GLU A O 8
ATOM 4798 N N . ALA A 1 4 ? 46.570 0.634 17.255 1.00 1.00 4 ALA A N 8
ATOM 4799 C CA . ALA A 1 4 ? 45.301 0.158 16.719 1.00 1.00 4 ALA A CA 8
ATOM 4800 C C . ALA A 1 4 ? 45.446 -1.259 16.171 1.00 1.00 4 ALA A C 8
ATOM 4801 O O . ALA A 1 4 ? 46.545 -1.687 15.820 1.00 1.00 4 ALA A O 8
ATOM 4808 N N . HIS A 1 5 ? 44.329 -1.984 16.094 1.00 1.00 5 HIS A N 8
ATOM 4809 C CA . HIS A 1 5 ? 44.354 -3.351 15.581 1.00 1.00 5 HIS A CA 8
ATOM 4810 C C . HIS A 1 5 ? 43.794 -3.394 14.161 1.00 1.00 5 HIS A C 8
ATOM 4811 O O . HIS A 1 5 ? 42.714 -2.867 13.897 1.00 1.00 5 HIS A O 8
ATOM 4825 N N . GLN A 1 6 ? 44.538 -4.023 13.254 1.00 1.00 6 GLN A N 8
ATOM 4826 C CA . GLN A 1 6 ? 44.108 -4.133 11.861 1.00 1.00 6 GLN A CA 8
ATOM 4827 C C . GLN A 1 6 ? 43.863 -2.744 11.270 1.00 1.00 6 GLN A C 8
ATOM 4828 O O . GLN A 1 6 ? 44.390 -1.751 11.771 1.00 1.00 6 GLN A O 8
ATOM 4842 N N . ALA A 1 7 ? 43.070 -2.672 10.202 1.00 1.00 7 ALA A N 8
ATOM 4843 C CA . ALA A 1 7 ? 42.783 -1.384 9.572 1.00 1.00 7 ALA A CA 8
ATOM 4844 C C . ALA A 1 7 ? 41.327 -1.308 9.123 1.00 1.00 7 ALA A C 8
ATOM 4845 O O . ALA A 1 7 ? 40.755 -2.300 8.671 1.00 1.00 7 ALA A O 8
ATOM 4852 N N . VAL A 1 8 ? 40.738 -0.118 9.243 1.00 1.00 8 VAL A N 8
ATOM 4853 C CA . VAL A 1 8 ? 39.351 0.086 8.838 1.00 1.00 8 VAL A CA 8
ATOM 4854 C C . VAL A 1 8 ? 39.235 1.275 7.893 1.00 1.00 8 VAL A C 8
ATOM 4855 O O . VAL A 1 8 ? 39.826 2.329 8.124 1.00 1.00 8 VAL A O 8
ATOM 4868 N N . ALA A 1 9 ? 38.466 1.091 6.831 1.00 1.00 9 ALA A N 8
ATOM 4869 C CA . ALA A 1 9 ? 38.265 2.145 5.848 1.00 1.00 9 ALA A CA 8
ATOM 4870 C C . ALA A 1 9 ? 37.410 3.270 6.429 1.00 1.00 9 ALA A C 8
ATOM 4871 O O . ALA A 1 9 ? 37.681 4.447 6.197 1.00 1.00 9 ALA A O 8
ATOM 4878 N N . PHE A 1 10 ? 36.374 2.889 7.179 1.00 1.00 10 PHE A N 8
ATOM 4879 C CA . PHE A 1 10 ? 35.493 3.896 7.771 1.00 1.00 10 PHE A CA 8
ATOM 4880 C C . PHE A 1 10 ? 35.071 3.564 9.209 1.00 1.00 10 PHE A C 8
ATOM 4881 O O . PHE A 1 10 ? 34.724 2.430 9.531 1.00 1.00 10 PHE A O 8
ATOM 4898 N N . GLN A 1 11 ? 35.101 4.574 10.081 1.00 1.00 11 GLN A N 8
ATOM 4899 C CA . GLN A 1 11 ? 34.712 4.396 11.481 1.00 1.00 11 GLN A CA 8
ATOM 4900 C C . GLN A 1 11 ? 33.698 5.464 11.891 1.00 1.00 11 GLN A C 8
ATOM 4901 O O . GLN A 1 11 ? 33.913 6.651 11.674 1.00 1.00 11 GLN A O 8
ATOM 4915 N N . PHE A 1 12 ? 32.592 5.006 12.479 1.00 1.00 12 PHE A N 8
ATOM 4916 C CA . PHE A 1 12 ? 31.534 5.924 12.914 1.00 1.00 12 PHE A CA 8
ATOM 4917 C C . PHE A 1 12 ? 31.253 5.724 14.403 1.00 1.00 12 PHE A C 8
ATOM 4918 O O . PHE A 1 12 ? 30.926 4.614 14.823 1.00 1.00 12 PHE A O 8
ATOM 4935 N N . THR A 1 13 ? 31.399 6.781 15.205 1.00 1.00 13 THR A N 8
ATOM 4936 C CA . THR A 1 13 ? 31.176 6.667 16.651 1.00 1.00 13 THR A CA 8
ATOM 4937 C C . THR A 1 13 ? 30.243 7.749 17.183 1.00 1.00 13 THR A C 8
ATOM 4938 O O . THR A 1 13 ? 30.390 8.937 16.887 1.00 1.00 13 THR A O 8
ATOM 4949 N N . VAL A 1 14 ? 29.294 7.299 17.989 1.00 1.00 14 VAL A N 8
ATOM 4950 C CA . VAL A 1 14 ? 28.330 8.211 18.598 1.00 1.00 14 VAL A CA 8
ATOM 4951 C C . VAL A 1 14 ? 28.776 8.559 20.019 1.00 1.00 14 VAL A C 8
ATOM 4952 O O . VAL A 1 14 ? 28.968 7.662 20.842 1.00 1.00 14 VAL A O 8
ATOM 4965 N N . THR A 1 15 ? 28.928 9.857 20.311 1.00 1.00 15 THR A N 8
ATOM 4966 C CA . THR A 1 15 ? 29.336 10.272 21.647 1.00 1.00 15 THR A CA 8
ATOM 4967 C C . THR A 1 15 ? 28.310 11.254 22.201 1.00 1.00 15 THR A C 8
ATOM 4968 O O . THR A 1 15 ? 27.603 11.899 21.431 1.00 1.00 15 THR A O 8
ATOM 4979 N N . PRO A 1 16 ? 28.202 11.384 23.502 1.00 1.00 16 PRO A N 8
ATOM 4980 C CA . PRO A 1 16 ? 27.220 12.319 24.111 1.00 1.00 16 PRO A CA 8
ATOM 4981 C C . PRO A 1 16 ? 27.293 13.692 23.461 1.00 1.00 16 PRO A C 8
ATOM 4982 O O . PRO A 1 16 ? 26.267 14.362 23.348 1.00 1.00 16 PRO A O 8
ATOM 4993 N N . ASP A 1 17 ? 28.468 14.147 23.050 1.00 1.00 17 ASP A N 8
ATOM 4994 C CA . ASP A 1 17 ? 28.591 15.461 22.445 1.00 1.00 17 ASP A CA 8
ATOM 4995 C C . ASP A 1 17 ? 28.121 15.473 20.987 1.00 1.00 17 ASP A C 8
ATOM 4996 O O . ASP A 1 17 ? 27.860 16.549 20.448 1.00 1.00 17 ASP A O 8
ATOM 5005 N N . GLY A 1 18 ? 28.001 14.311 20.327 1.00 1.00 18 GLY A N 8
ATOM 5006 C CA . GLY A 1 18 ? 27.550 14.305 18.937 1.00 1.00 18 GLY A CA 8
ATOM 5007 C C . GLY A 1 18 ? 27.928 13.004 18.240 1.00 1.00 18 GLY A C 8
ATOM 5008 O O . GLY A 1 18 ? 27.789 11.926 18.814 1.00 1.00 18 GLY A O 8
ATOM 5012 N N . ILE A 1 19 ? 28.423 13.106 17.010 1.00 1.00 19 ILE A N 8
ATOM 5013 C CA . ILE A 1 19 ? 28.839 11.943 16.251 1.00 1.00 19 ILE A CA 8
ATOM 5014 C C . ILE A 1 19 ? 30.211 12.202 15.640 1.00 1.00 19 ILE A C 8
ATOM 5015 O O . ILE A 1 19 ? 30.589 13.344 15.377 1.00 1.00 19 ILE A O 8
ATOM 5031 N N . ASP A 1 20 ? 30.941 11.114 15.416 1.00 1.00 20 ASP A N 8
ATOM 5032 C CA . ASP A 1 20 ? 32.270 11.184 14.831 1.00 1.00 20 ASP A CA 8
ATOM 5033 C C . ASP A 1 20 ? 32.380 10.213 13.669 1.00 1.00 20 ASP A C 8
ATOM 5034 O O . ASP A 1 20 ? 31.906 9.082 13.754 1.00 1.00 20 ASP A O 8
ATOM 5043 N N . LEU A 1 21 ? 33.013 10.651 12.594 1.00 1.00 21 LEU A N 8
ATOM 5044 C CA . LEU A 1 21 ? 33.181 9.798 11.430 1.00 1.00 21 LEU A CA 8
ATOM 5045 C C . LEU A 1 21 ? 34.601 9.945 10.892 1.00 1.00 21 LEU A C 8
ATOM 5046 O O . LEU A 1 21 ? 35.035 11.047 10.558 1.00 1.00 21 LEU A O 8
ATOM 5062 N N . ARG A 1 22 ? 35.321 8.827 10.838 1.00 1.00 22 ARG A N 8
ATOM 5063 C CA . ARG A 1 22 ? 36.705 8.825 10.367 1.00 1.00 22 ARG A CA 8
ATOM 5064 C C . ARG A 1 22 ? 36.870 7.942 9.139 1.00 1.00 22 ARG A C 8
ATOM 5065 O O . ARG A 1 22 ? 36.363 6.821 9.085 1.00 1.00 22 ARG A O 8
ATOM 5086 N N . LEU A 1 23 ? 37.609 8.468 8.170 1.00 1.00 23 LEU A N 8
ATOM 5087 C CA . LEU A 1 23 ? 37.860 7.711 6.948 1.00 1.00 23 LEU A CA 8
ATOM 5088 C C . LEU A 1 23 ? 39.330 7.833 6.570 1.00 1.00 23 LEU A C 8
ATOM 5089 O O . LEU A 1 23 ? 39.888 8.930 6.558 1.00 1.00 23 LEU A O 8
ATOM 5105 N N . SER A 1 24 ? 39.954 6.708 6.259 1.00 1.00 24 SER A N 8
ATOM 5106 C CA . SER A 1 24 ? 41.362 6.710 5.883 1.00 1.00 24 SER A CA 8
ATOM 5107 C C . SER A 1 24 ? 41.533 7.230 4.459 1.00 1.00 24 SER A C 8
ATOM 5108 O O . SER A 1 24 ? 40.636 7.093 3.624 1.00 1.00 24 SER A O 8
ATOM 5116 N N . HIS A 1 25 ? 42.694 7.823 4.192 1.00 1.00 25 HIS A N 8
ATOM 5117 C CA . HIS A 1 25 ? 42.998 8.358 2.869 1.00 1.00 25 HIS A CA 8
ATOM 5118 C C . HIS A 1 25 ? 42.844 7.263 1.824 1.00 1.00 25 HIS A C 8
ATOM 5119 O O . HIS A 1 25 ? 42.537 7.517 0.659 1.00 1.00 25 HIS A O 8
ATOM 5133 N N . GLU A 1 26 ? 43.046 6.031 2.275 1.00 1.00 26 GLU A N 8
ATOM 5134 C CA . GLU A 1 26 ? 42.915 4.874 1.405 1.00 1.00 26 GLU A CA 8
ATOM 5135 C C . GLU A 1 26 ? 41.448 4.680 1.034 1.00 1.00 26 GLU A C 8
ATOM 5136 O O . GLU A 1 26 ? 41.120 4.330 -0.101 1.00 1.00 26 GLU A O 8
ATOM 5148 N N . ALA A 1 27 ? 40.571 4.925 2.005 1.00 1.00 27 ALA A N 8
ATOM 5149 C CA . ALA A 1 27 ? 39.135 4.795 1.796 1.00 1.00 27 ALA A CA 8
ATOM 5150 C C . ALA A 1 27 ? 38.674 5.757 0.709 1.00 1.00 27 ALA A C 8
ATOM 5151 O O . ALA A 1 27 ? 37.750 5.470 -0.050 1.00 1.00 27 ALA A O 8
ATOM 5158 N N . LEU A 1 28 ? 39.348 6.901 0.641 1.00 1.00 28 LEU A N 8
ATOM 5159 C CA . LEU A 1 28 ? 39.037 7.923 -0.355 1.00 1.00 28 LEU A CA 8
ATOM 5160 C C . LEU A 1 28 ? 39.452 7.463 -1.744 1.00 1.00 28 LEU A C 8
ATOM 5161 O O . LEU A 1 28 ? 38.758 7.717 -2.728 1.00 1.00 28 LEU A O 8
ATOM 5177 N N . ARG A 1 29 ? 40.599 6.799 -1.808 1.00 1.00 29 ARG A N 8
ATOM 5178 C CA . ARG A 1 29 ? 41.129 6.309 -3.075 1.00 1.00 29 ARG A CA 8
ATOM 5179 C C . ARG A 1 29 ? 40.157 5.340 -3.727 1.00 1.00 29 ARG A C 8
ATOM 5180 O O . ARG A 1 29 ? 39.953 5.413 -4.942 1.00 1.00 29 ARG A O 8
ATOM 5201 N N . GLN A 1 30 ? 39.554 4.441 -2.959 1.00 1.00 30 GLN A N 8
ATOM 5202 C CA . GLN A 1 30 ? 38.612 3.485 -3.518 1.00 1.00 30 GLN A CA 8
ATOM 5203 C C . GLN A 1 30 ? 37.340 4.201 -3.948 1.00 1.00 30 GLN A C 8
ATOM 5204 O O . GLN A 1 30 ? 36.770 3.899 -4.995 1.00 1.00 30 GLN A O 8
ATOM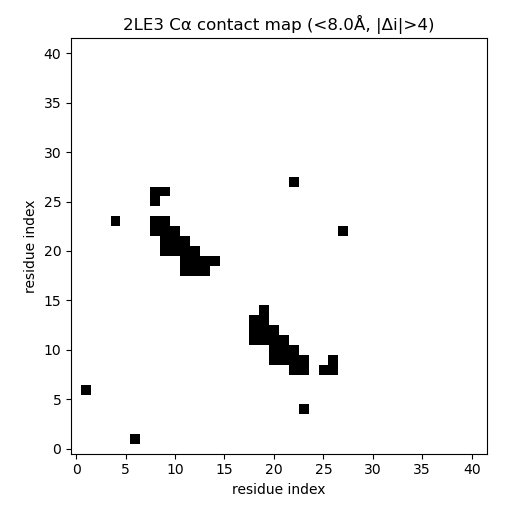 5218 N N . ILE A 1 31 ? 36.885 5.131 -3.116 1.00 1.00 31 ILE A N 8
ATOM 5219 C CA . ILE A 1 31 ? 35.657 5.858 -3.407 1.00 1.00 31 ILE A CA 8
ATOM 5220 C C . ILE A 1 31 ? 35.761 6.706 -4.668 1.00 1.00 31 ILE A C 8
ATOM 5221 O O . ILE A 1 31 ? 34.832 6.686 -5.476 1.00 1.00 31 ILE A O 8
ATOM 5237 N N . TYR A 1 32 ? 36.839 7.463 -4.874 1.00 1.00 32 TYR A N 8
ATOM 5238 C CA . TYR A 1 32 ? 36.968 8.298 -6.058 1.00 1.00 32 TYR A CA 8
ATOM 5239 C C . TYR A 1 32 ? 36.970 7.446 -7.317 1.00 1.00 32 TYR A C 8
ATOM 5240 O O . TYR A 1 32 ? 36.239 7.718 -8.269 1.00 1.00 32 TYR A O 8
ATOM 5258 N N . LEU A 1 33 ? 37.797 6.412 -7.315 1.00 1.00 33 LEU A N 8
ATOM 5259 C CA . LEU A 1 33 ? 37.891 5.524 -8.459 1.00 1.00 33 LEU A CA 8
ATOM 5260 C C . LEU A 1 33 ? 36.565 4.803 -8.703 1.00 1.00 33 LEU A C 8
ATOM 5261 O O . LEU A 1 33 ? 36.126 4.693 -9.850 1.00 1.00 33 LEU A O 8
ATOM 5277 N N . SER A 1 34 ? 35.913 4.321 -7.647 1.00 1.00 34 SER A N 8
ATOM 5278 C CA . SER A 1 34 ? 34.637 3.626 -7.792 1.00 1.00 34 SER A CA 8
ATOM 5279 C C . SER A 1 34 ? 33.619 4.527 -8.486 1.00 1.00 34 SER A C 8
ATOM 5280 O O . SER A 1 34 ? 32.811 4.071 -9.295 1.00 1.00 34 SER A O 8
ATOM 5288 N N . GLY A 1 35 ? 33.685 5.816 -8.173 1.00 1.00 35 GLY A N 8
ATOM 5289 C CA . GLY A 1 35 ? 32.785 6.788 -8.778 1.00 1.00 35 GLY A CA 8
ATOM 5290 C C . GLY A 1 35 ? 33.155 7.002 -10.238 1.00 1.00 35 GLY A C 8
ATOM 5291 O O . GLY A 1 35 ? 32.287 7.157 -11.098 1.00 1.00 35 GLY A O 8
ATOM 5295 N N . LEU A 1 36 ? 34.457 7.012 -10.499 1.00 1.00 36 LEU A N 8
ATOM 5296 C CA . LEU A 1 36 ? 34.983 7.211 -11.842 1.00 1.00 36 LEU A CA 8
ATOM 5297 C C . LEU A 1 36 ? 34.516 6.101 -12.785 1.00 1.00 36 LEU A C 8
ATOM 5298 O O . LEU A 1 36 ? 34.215 6.345 -13.954 1.00 1.00 36 LEU A O 8
ATOM 5314 N N . HIS A 1 37 ? 34.442 4.881 -12.259 1.00 1.00 37 HIS A N 8
ATOM 5315 C CA . HIS A 1 37 ? 33.996 3.735 -13.049 1.00 1.00 37 HIS A CA 8
ATOM 5316 C C . HIS A 1 37 ? 32.479 3.762 -13.231 1.00 1.00 37 HIS A C 8
ATOM 5317 O O . HIS A 1 37 ? 31.958 3.325 -14.257 1.00 1.00 37 HIS A O 8
ATOM 5331 N N . SER A 1 38 ? 31.782 4.291 -12.230 1.00 1.00 38 SER A N 8
ATOM 5332 C CA . SER A 1 38 ? 30.328 4.386 -12.291 1.00 1.00 38 SER A CA 8
ATOM 5333 C C . SER A 1 38 ? 29.907 5.295 -13.439 1.00 1.00 38 SER A C 8
ATOM 5334 O O . SER A 1 38 ? 28.988 4.964 -14.187 1.00 1.00 38 SER A O 8
ATOM 5342 N N . TRP A 1 39 ? 30.576 6.434 -13.589 1.00 1.00 39 TRP A N 8
ATOM 5343 C CA . TRP A 1 39 ? 30.238 7.352 -14.672 1.00 1.00 39 TRP A CA 8
ATOM 5344 C C . TRP A 1 39 ? 30.590 6.726 -16.021 1.00 1.00 39 TRP A C 8
ATOM 5345 O O . TRP A 1 39 ? 29.904 6.949 -17.019 1.00 1.00 39 TRP A O 8
ATOM 5366 N N . LYS A 1 40 ? 31.673 5.952 -16.041 1.00 1.00 40 LYS A N 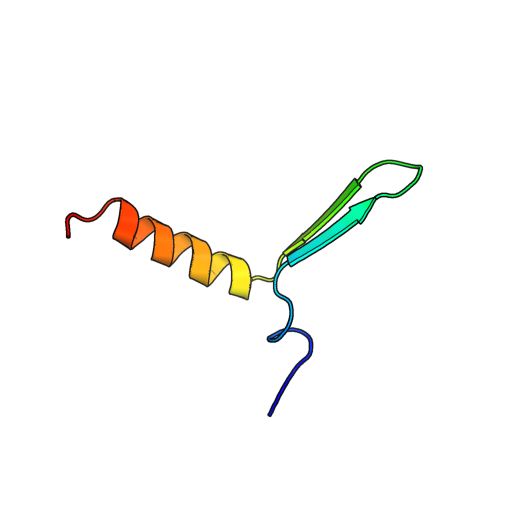8
ATOM 5367 C CA . LYS A 1 40 ? 32.125 5.301 -17.270 1.00 1.00 40 LYS A CA 8
ATOM 5368 C C . LYS A 1 40 ? 31.078 4.307 -17.776 1.00 1.00 40 LYS A C 8
ATOM 5369 O O . LYS A 1 40 ? 30.489 3.561 -16.994 1.00 1.00 40 LYS A O 8
ATOM 5388 N N . LYS A 1 41 ? 30.850 4.311 -19.090 1.00 1.00 41 LYS A N 8
ATOM 5389 C CA . LYS A 1 41 ? 29.871 3.412 -19.702 1.00 1.00 41 LYS A CA 8
ATOM 5390 C C . LYS A 1 41 ? 30.485 2.043 -19.990 1.00 1.00 41 LYS A C 8
ATOM 5391 O O . LYS A 1 41 ? 31.618 1.948 -20.463 1.00 1.00 41 LYS A O 8
ATOM 5410 N N . LYS A 1 42 ? 29.724 0.989 -19.706 1.00 1.00 42 LYS A N 8
ATOM 5411 C CA . LYS A 1 42 ? 30.194 -0.374 -19.942 1.00 1.00 42 LYS A CA 8
ATOM 5412 C C . LYS A 1 42 ? 29.416 -1.022 -21.082 1.00 1.00 42 LYS A C 8
ATOM 5413 O O . LYS A 1 42 ? 28.621 -1.905 -20.803 1.00 1.00 42 LYS A O 8
ATOM 5433 N N . MET A 1 1 ? 44.325 -1.310 0.622 1.00 1.00 1 MET A N 9
ATOM 5434 C CA . MET A 1 1 ? 43.683 -2.592 1.007 1.00 1.00 1 MET A CA 9
ATOM 5435 C C . MET A 1 1 ? 43.982 -2.868 2.475 1.00 1.00 1 MET A C 9
ATOM 5436 O O . MET A 1 1 ? 43.163 -3.443 3.190 1.00 1.00 1 MET A O 9
ATOM 5452 N N . ALA A 1 2 ? 45.172 -2.455 2.915 1.00 1.00 2 ALA A N 9
ATOM 5453 C CA . ALA A 1 2 ? 45.581 -2.666 4.295 1.00 1.00 2 ALA A CA 9
ATOM 5454 C C . ALA A 1 2 ? 45.438 -4.140 4.661 1.00 1.00 2 ALA A C 9
ATOM 5455 O O . ALA A 1 2 ? 44.333 -4.648 4.852 1.00 1.00 2 ALA A O 9
ATOM 5462 N N . GLU A 1 3 ? 46.572 -4.828 4.740 1.00 1.00 3 GLU A N 9
ATOM 5463 C CA . GLU A 1 3 ? 46.571 -6.251 5.064 1.00 1.00 3 GLU A CA 9
ATOM 5464 C C . GLU A 1 3 ? 46.133 -6.484 6.506 1.00 1.00 3 GLU A C 9
ATOM 5465 O O . GLU A 1 3 ? 45.395 -7.426 6.790 1.00 1.00 3 GLU A O 9
ATOM 5477 N N . ALA A 1 4 ? 46.592 -5.627 7.415 1.00 1.00 4 ALA A N 9
ATOM 5478 C CA . ALA A 1 4 ? 46.238 -5.769 8.824 1.00 1.00 4 ALA A CA 9
ATOM 5479 C C . ALA A 1 4 ? 44.740 -5.549 9.022 1.00 1.00 4 ALA A C 9
ATOM 5480 O O . ALA A 1 4 ? 44.128 -4.737 8.330 1.00 1.00 4 ALA A O 9
ATOM 5487 N N . HIS A 1 5 ? 44.151 -6.280 9.968 1.00 1.00 5 HIS A N 9
ATOM 5488 C CA . HIS A 1 5 ? 42.725 -6.141 10.233 1.00 1.00 5 HIS A CA 9
ATOM 5489 C C . HIS A 1 5 ? 42.478 -5.017 11.228 1.00 1.00 5 HIS A C 9
ATOM 5490 O O . HIS A 1 5 ? 41.357 -4.532 11.371 1.00 1.00 5 HIS A O 9
ATOM 5504 N N . GLN A 1 6 ? 43.541 -4.602 11.906 1.00 1.00 6 GLN A N 9
ATOM 5505 C CA . GLN A 1 6 ? 43.449 -3.525 12.880 1.00 1.00 6 GLN A CA 9
ATOM 5506 C C . GLN A 1 6 ? 42.993 -2.225 12.209 1.00 1.00 6 GLN A C 9
ATOM 5507 O O . GLN A 1 6 ? 42.240 -1.446 12.798 1.00 1.00 6 GLN A O 9
ATOM 5521 N N . ALA A 1 7 ? 43.468 -1.989 10.984 1.00 1.00 7 ALA A N 9
ATOM 5522 C CA . ALA A 1 7 ? 43.120 -0.769 10.252 1.00 1.00 7 ALA A CA 9
ATOM 5523 C C . ALA A 1 7 ? 41.677 -0.805 9.771 1.00 1.00 7 ALA A C 9
ATOM 5524 O O . ALA A 1 7 ? 41.169 -1.856 9.382 1.00 1.00 7 ALA A O 9
ATOM 5531 N N . VAL A 1 8 ? 41.035 0.360 9.787 1.00 1.00 8 VAL A N 9
ATOM 5532 C CA . VAL A 1 8 ? 39.655 0.471 9.339 1.00 1.00 8 VAL A CA 9
ATOM 5533 C C . VAL A 1 8 ? 39.548 1.541 8.262 1.00 1.00 8 VAL A C 9
ATOM 5534 O O . VAL A 1 8 ? 40.085 2.638 8.406 1.00 1.00 8 VAL A O 9
ATOM 5547 N N . ALA A 1 9 ? 38.853 1.210 7.185 1.00 1.00 9 ALA A N 9
ATOM 5548 C CA . ALA A 1 9 ? 38.676 2.146 6.087 1.00 1.00 9 ALA A CA 9
ATOM 5549 C C . ALA A 1 9 ? 37.745 3.280 6.521 1.00 1.00 9 ALA A C 9
ATOM 5550 O O . ALA A 1 9 ? 37.969 4.447 6.198 1.00 1.00 9 ALA A O 9
ATOM 5557 N N . PHE A 1 10 ? 36.705 2.914 7.260 1.00 1.00 10 PHE A N 9
ATOM 5558 C CA . PHE A 1 10 ? 35.750 3.909 7.735 1.00 1.00 10 PHE A CA 9
ATOM 5559 C C . PHE A 1 10 ? 35.241 3.584 9.142 1.00 1.00 10 PHE A C 9
ATOM 5560 O O . PHE A 1 10 ? 34.870 2.449 9.428 1.00 1.00 10 PHE A O 9
ATOM 5577 N N . GLN A 1 11 ? 35.240 4.576 10.031 1.00 1.00 11 GLN A N 9
ATOM 5578 C CA . GLN A 1 11 ? 34.784 4.361 11.403 1.00 1.00 11 GLN A CA 9
ATOM 5579 C C . GLN A 1 11 ? 33.773 5.423 11.818 1.00 1.00 11 GLN A C 9
ATOM 5580 O O . GLN A 1 11 ? 33.981 6.618 11.617 1.00 1.00 11 GLN A O 9
ATOM 5594 N N . PHE A 1 12 ? 32.681 4.946 12.409 1.00 1.00 12 PHE A N 9
ATOM 5595 C CA . PHE A 1 12 ? 31.615 5.844 12.867 1.00 1.00 12 PHE A CA 9
ATOM 5596 C C . PHE A 1 12 ? 31.365 5.650 14.363 1.00 1.00 12 PHE A C 9
ATOM 5597 O O . PHE A 1 12 ? 31.055 4.542 14.800 1.00 1.00 12 PHE A O 9
ATOM 5614 N N . THR A 1 13 ? 31.502 6.720 15.143 1.00 1.00 13 THR A N 9
ATOM 5615 C CA . THR A 1 13 ? 31.288 6.640 16.591 1.00 1.00 13 THR A CA 9
ATOM 5616 C C . THR A 1 13 ? 30.309 7.713 17.057 1.00 1.00 13 THR A C 9
ATOM 5617 O O . THR A 1 13 ? 30.429 8.891 16.715 1.00 1.00 13 THR A O 9
ATOM 5628 N N . VAL A 1 14 ? 29.340 7.265 17.840 1.00 1.00 14 VAL A N 9
ATOM 5629 C CA . VAL A 1 14 ? 28.319 8.168 18.366 1.00 1.00 14 VAL A CA 9
ATOM 5630 C C . VAL A 1 14 ? 28.686 8.604 19.783 1.00 1.00 14 VAL A C 9
ATOM 5631 O O . VAL A 1 14 ? 28.883 7.760 20.655 1.00 1.00 14 VAL A O 9
ATOM 5644 N N . THR A 1 15 ? 28.774 9.918 20.012 1.00 1.00 15 THR A N 9
ATOM 5645 C CA . THR A 1 15 ? 29.117 10.413 21.335 1.00 1.00 15 THR A CA 9
ATOM 5646 C C . THR A 1 15 ? 28.029 11.345 21.836 1.00 1.00 15 THR A C 9
ATOM 5647 O O . THR A 1 15 ? 27.354 11.988 21.032 1.00 1.00 15 THR A O 9
ATOM 5658 N N . PRO A 1 16 ? 27.838 11.454 23.132 1.00 1.00 16 PRO A N 9
ATOM 5659 C CA . PRO A 1 16 ? 26.801 12.360 23.682 1.00 1.00 16 PRO A CA 9
ATOM 5660 C C . PRO A 1 16 ? 26.887 13.727 23.027 1.00 1.00 16 PRO A C 9
ATOM 5661 O O . PRO A 1 16 ? 25.858 14.365 22.801 1.00 1.00 16 PRO A O 9
ATOM 5672 N N . ASP A 1 17 ? 28.095 14.196 22.719 1.00 1.00 17 ASP A N 9
ATOM 5673 C CA . ASP A 1 17 ? 28.296 15.493 22.088 1.00 1.00 17 ASP A CA 9
ATOM 5674 C C . ASP A 1 17 ? 27.871 15.471 20.628 1.00 1.00 17 ASP A C 9
ATOM 5675 O O . ASP A 1 17 ? 27.583 16.526 20.060 1.00 1.00 17 ASP A O 9
ATOM 5684 N N . GLY A 1 18 ? 27.821 14.299 19.999 1.00 1.00 18 GLY A N 9
ATOM 5685 C CA . GLY A 1 18 ? 27.414 14.246 18.606 1.00 1.00 18 GLY A CA 9
ATOM 5686 C C . GLY A 1 18 ? 27.837 12.941 17.962 1.00 1.00 18 GLY A C 9
ATOM 5687 O O . GLY A 1 18 ? 27.725 11.876 18.569 1.00 1.00 18 GLY A O 9
ATOM 5691 N N . ILE A 1 19 ? 28.335 13.025 16.741 1.00 1.00 19 ILE A N 9
ATOM 5692 C CA . ILE A 1 19 ? 28.789 11.858 16.019 1.00 1.00 19 ILE A CA 9
ATOM 5693 C C . ILE A 1 19 ? 30.158 12.138 15.411 1.00 1.00 19 ILE A C 9
ATOM 5694 O O . ILE A 1 19 ? 30.509 13.281 15.121 1.00 1.00 19 ILE A O 9
ATOM 5710 N N . ASP A 1 20 ? 30.926 11.067 15.234 1.00 1.00 20 ASP A N 9
ATOM 5711 C CA . ASP A 1 20 ? 32.262 11.168 14.669 1.00 1.00 20 ASP A CA 9
ATOM 5712 C C . ASP A 1 20 ? 32.412 10.207 13.500 1.00 1.00 20 ASP A C 9
ATOM 5713 O O . ASP A 1 20 ? 31.982 9.057 13.579 1.00 1.00 20 ASP A O 9
ATOM 5722 N N . LEU A 1 21 ? 33.032 10.674 12.426 1.00 1.00 21 LEU A N 9
ATOM 5723 C CA . LEU A 1 21 ? 33.242 9.833 11.254 1.00 1.00 21 LEU A CA 9
ATOM 5724 C C . LEU A 1 21 ? 34.682 9.978 10.780 1.00 1.00 21 LEU A C 9
ATOM 5725 O O . LEU A 1 21 ? 35.134 11.084 10.479 1.00 1.00 21 LEU A O 9
ATOM 5741 N N . ARG A 1 22 ? 35.396 8.860 10.735 1.00 1.00 22 ARG A N 9
ATOM 5742 C CA . ARG A 1 22 ? 36.794 8.859 10.318 1.00 1.00 22 ARG A CA 9
ATOM 5743 C C . ARG A 1 22 ? 37.013 7.930 9.130 1.00 1.00 22 ARG A C 9
ATOM 5744 O O . ARG A 1 22 ? 36.492 6.815 9.089 1.00 1.00 22 ARG A O 9
ATOM 5765 N N . LEU A 1 23 ? 37.803 8.410 8.178 1.00 1.00 23 LEU A N 9
ATOM 5766 C CA . LEU A 1 23 ? 38.089 7.598 6.998 1.00 1.00 23 LEU A CA 9
ATOM 5767 C C . LEU A 1 23 ? 39.548 7.740 6.582 1.00 1.00 23 LEU A C 9
ATOM 5768 O O . LEU A 1 23 ? 40.086 8.845 6.521 1.00 1.00 23 LEU A O 9
ATOM 5784 N N . SER A 1 24 ? 40.181 6.609 6.303 1.00 1.00 24 SER A N 9
ATOM 5785 C CA . SER A 1 24 ? 41.582 6.593 5.898 1.00 1.00 24 SER A CA 9
ATOM 5786 C C . SER A 1 24 ? 41.735 7.118 4.472 1.00 1.00 24 SER A C 9
ATOM 5787 O O . SER A 1 24 ? 40.838 6.955 3.645 1.00 1.00 24 SER A O 9
ATOM 5795 N N . HIS A 1 25 ? 42.878 7.742 4.190 1.00 1.00 25 HIS A N 9
ATOM 5796 C CA . HIS A 1 25 ? 43.142 8.281 2.861 1.00 1.00 25 HIS A CA 9
ATOM 5797 C C . HIS A 1 25 ? 42.984 7.186 1.809 1.00 1.00 25 HIS A C 9
ATOM 5798 O O . HIS A 1 25 ? 42.619 7.449 0.661 1.00 1.00 25 HIS A O 9
ATOM 5812 N N . GLU A 1 26 ? 43.227 5.949 2.232 1.00 1.00 26 GLU A N 9
ATOM 5813 C CA . GLU A 1 26 ? 43.085 4.806 1.343 1.00 1.00 26 GLU A CA 9
ATOM 5814 C C . GLU A 1 26 ? 41.618 4.614 0.988 1.00 1.00 26 GLU A C 9
ATOM 5815 O O . GLU A 1 26 ? 41.286 4.238 -0.135 1.00 1.00 26 GLU A O 9
ATOM 5827 N N . ALA A 1 27 ? 40.751 4.881 1.961 1.00 1.00 27 ALA A N 9
ATOM 5828 C CA . ALA A 1 27 ? 39.316 4.747 1.763 1.00 1.00 27 ALA A CA 9
ATOM 5829 C C . ALA A 1 27 ? 38.857 5.690 0.661 1.00 1.00 27 ALA A C 9
ATOM 5830 O O . ALA A 1 27 ? 37.963 5.376 -0.124 1.00 1.00 27 ALA A O 9
ATOM 5837 N N . LEU A 1 28 ? 39.502 6.852 0.614 1.00 1.00 28 LEU A N 9
ATOM 5838 C CA . LEU A 1 28 ? 39.193 7.874 -0.381 1.00 1.00 28 LEU A CA 9
ATOM 5839 C C . LEU A 1 28 ? 39.597 7.417 -1.781 1.00 1.00 28 LEU A C 9
ATOM 5840 O O . LEU A 1 28 ? 38.903 7.689 -2.761 1.00 1.00 28 LEU A O 9
ATOM 5856 N N . ARG A 1 29 ? 40.734 6.733 -1.864 1.00 1.00 29 ARG A N 9
ATOM 5857 C CA . ARG A 1 29 ? 41.240 6.249 -3.150 1.00 1.00 29 ARG A CA 9
ATOM 5858 C C . ARG A 1 29 ? 40.271 5.264 -3.787 1.00 1.00 29 ARG A C 9
ATOM 5859 O O . ARG A 1 29 ? 40.027 5.340 -4.993 1.00 1.00 29 ARG A O 9
ATOM 5880 N N . GLN A 1 30 ? 39.707 4.344 -3.011 1.00 1.00 30 GLN A N 9
ATOM 5881 C CA . GLN A 1 30 ? 38.769 3.365 -3.546 1.00 1.00 30 GLN A CA 9
ATOM 5882 C C . GLN A 1 30 ? 37.472 4.053 -3.930 1.00 1.00 30 GLN A C 9
ATOM 5883 O O . GLN A 1 30 ? 36.875 3.749 -4.962 1.00 1.00 30 GLN A O 9
ATOM 5897 N N . ILE A 1 31 ? 37.029 4.963 -3.074 1.00 1.00 31 ILE A N 9
ATOM 5898 C CA . ILE A 1 31 ? 35.785 5.675 -3.311 1.00 1.00 31 ILE A CA 9
ATOM 5899 C C . ILE A 1 31 ? 35.852 6.532 -4.560 1.00 1.00 31 ILE A C 9
ATOM 5900 O O . ILE A 1 31 ? 34.903 6.522 -5.343 1.00 1.00 31 ILE A O 9
ATOM 5916 N N . TYR A 1 32 ? 36.923 7.283 -4.791 1.00 1.00 32 TYR A N 9
ATOM 5917 C CA . TYR A 1 32 ? 37.014 8.122 -5.972 1.00 1.00 32 TYR A CA 9
ATOM 5918 C C . TYR A 1 32 ? 36.998 7.288 -7.244 1.00 1.00 32 TYR A C 9
ATOM 5919 O O . TYR A 1 32 ? 36.239 7.566 -8.169 1.00 1.00 32 TYR A O 9
ATOM 5937 N N . LEU A 1 33 ? 37.834 6.260 -7.281 1.00 1.00 33 LEU A N 9
ATOM 5938 C CA . LEU A 1 33 ? 37.904 5.386 -8.442 1.00 1.00 33 LEU A CA 9
ATOM 5939 C C . LEU A 1 33 ? 36.572 4.668 -8.657 1.00 1.00 33 LEU A C 9
ATOM 5940 O O . LEU A 1 33 ? 36.091 4.594 -9.788 1.00 1.00 33 LEU A O 9
ATOM 5956 N N . SER A 1 34 ? 35.951 4.164 -7.589 1.00 1.00 34 SER A N 9
ATOM 5957 C CA . SER A 1 34 ? 34.660 3.488 -7.709 1.00 1.00 34 SER A CA 9
ATOM 5958 C C . SER A 1 34 ? 33.627 4.451 -8.300 1.00 1.00 34 SER A C 9
ATOM 5959 O O . SER A 1 34 ? 32.762 4.059 -9.083 1.00 1.00 34 SER A O 9
ATOM 5967 N N . GLY A 1 35 ? 33.754 5.723 -7.929 1.00 1.00 35 GLY A N 9
ATOM 5968 C CA . GLY A 1 35 ? 32.858 6.764 -8.428 1.00 1.00 35 GLY A CA 9
ATOM 5969 C C . GLY A 1 35 ? 33.135 7.043 -9.903 1.00 1.00 35 GLY A C 9
ATOM 5970 O O . GLY A 1 35 ? 32.216 7.268 -10.691 1.00 1.00 35 GLY A O 9
ATOM 5974 N N . LEU A 1 36 ? 34.417 7.042 -10.261 1.00 1.00 36 LEU A N 9
ATOM 5975 C CA . LEU A 1 36 ? 34.840 7.310 -11.632 1.00 1.00 36 LEU A CA 9
ATOM 5976 C C . LEU A 1 36 ? 34.276 6.275 -12.605 1.00 1.00 36 LEU A C 9
ATOM 5977 O O . LEU A 1 36 ? 33.908 6.593 -13.742 1.00 1.00 36 LEU A O 9
ATOM 5993 N N . HIS A 1 37 ? 34.187 5.037 -12.140 1.00 1.00 37 HIS A N 9
ATOM 5994 C CA . HIS A 1 37 ? 33.643 3.957 -12.950 1.00 1.00 37 HIS A CA 9
ATOM 5995 C C . HIS A 1 37 ? 32.120 4.039 -12.979 1.00 1.00 37 HIS A C 9
ATOM 5996 O O . HIS A 1 37 ? 31.487 3.708 -13.980 1.00 1.00 37 HIS A O 9
ATOM 6010 N N . SER A 1 38 ? 31.546 4.495 -11.868 1.00 1.00 38 SER A N 9
ATOM 6011 C CA . SER A 1 38 ? 30.099 4.630 -11.767 1.00 1.00 38 SER A CA 9
ATOM 6012 C C . SER A 1 38 ? 29.593 5.659 -12.763 1.00 1.00 38 SER A C 9
ATOM 6013 O O . SER A 1 38 ? 28.560 5.447 -13.396 1.00 1.00 38 SER A O 9
ATOM 6021 N N . TRP A 1 39 ? 30.303 6.773 -12.904 1.00 1.00 39 TRP A N 9
ATOM 6022 C CA . TRP A 1 39 ? 29.870 7.798 -13.840 1.00 1.00 39 TRP A CA 9
ATOM 6023 C C . TRP A 1 39 ? 29.980 7.269 -15.265 1.00 1.00 39 TRP A C 9
ATOM 6024 O O . TRP A 1 39 ? 29.146 7.573 -16.121 1.00 1.00 39 TRP A O 9
ATOM 6045 N N . LYS A 1 40 ? 31.014 6.467 -15.505 1.00 1.00 40 LYS A N 9
ATOM 6046 C CA . LYS A 1 40 ? 31.235 5.886 -16.822 1.00 1.00 40 LYS A CA 9
ATOM 6047 C C . LYS A 1 40 ? 30.399 4.617 -16.998 1.00 1.00 40 LYS A C 9
ATOM 6048 O O . LYS A 1 40 ? 30.249 3.830 -16.062 1.00 1.00 40 LYS A O 9
ATOM 6067 N N . LYS A 1 41 ? 29.857 4.427 -18.198 1.00 1.00 41 LYS A N 9
ATOM 6068 C CA . LYS A 1 41 ? 29.036 3.248 -18.485 1.00 1.00 41 LYS A CA 9
ATOM 6069 C C . LYS A 1 41 ? 29.885 2.122 -19.055 1.00 1.00 41 LYS A C 9
ATOM 6070 O O . LYS A 1 41 ? 30.819 2.366 -19.817 1.00 1.00 41 LYS A O 9
ATOM 6089 N N . LYS A 1 42 ? 29.551 0.888 -18.689 1.00 1.00 42 LYS A N 9
ATOM 6090 C CA . LYS A 1 42 ? 30.298 -0.264 -19.176 1.00 1.00 42 LYS A CA 9
ATOM 6091 C C . LYS A 1 42 ? 29.592 -0.909 -20.363 1.00 1.00 42 LYS A C 9
ATOM 6092 O O . LYS A 1 42 ? 29.783 -0.443 -21.474 1.00 1.00 42 LYS A O 9
ATOM 6112 N N . MET A 1 1 ? 34.886 -7.489 15.993 1.00 1.00 1 MET A N 10
ATOM 6113 C CA . MET A 1 1 ? 36.086 -8.329 15.727 1.00 1.00 1 MET A CA 10
ATOM 6114 C C . MET A 1 1 ? 37.332 -7.456 15.682 1.00 1.00 1 MET A C 10
ATOM 6115 O O . MET A 1 1 ? 37.250 -6.234 15.559 1.00 1.00 1 MET A O 10
ATOM 6131 N N . ALA A 1 2 ? 38.487 -8.104 15.768 1.00 1.00 2 ALA A N 10
ATOM 6132 C CA . ALA A 1 2 ? 39.762 -7.402 15.726 1.00 1.00 2 ALA A CA 10
ATOM 6133 C C . ALA A 1 2 ? 39.960 -6.726 14.370 1.00 1.00 2 ALA A C 10
ATOM 6134 O O . ALA A 1 2 ? 39.627 -7.294 13.329 1.00 1.00 2 ALA A O 10
ATOM 6141 N N . GLU A 1 3 ? 40.508 -5.514 14.393 1.00 1.00 3 GLU A N 10
ATOM 6142 C CA . GLU A 1 3 ? 40.747 -4.762 13.162 1.00 1.00 3 GLU A CA 10
ATOM 6143 C C . GLU A 1 3 ? 41.780 -5.444 12.273 1.00 1.00 3 GLU A C 10
ATOM 6144 O O . GLU A 1 3 ? 41.749 -5.298 11.052 1.00 1.00 3 GLU A O 10
ATOM 6156 N N . ALA A 1 4 ? 42.698 -6.183 12.882 1.00 1.00 4 ALA A N 10
ATOM 6157 C CA . ALA A 1 4 ? 43.726 -6.871 12.115 1.00 1.00 4 ALA A CA 10
ATOM 6158 C C . ALA A 1 4 ? 43.086 -7.903 11.189 1.00 1.00 4 ALA A C 10
ATOM 6159 O O . ALA A 1 4 ? 43.546 -8.117 10.067 1.00 1.00 4 ALA A O 10
ATOM 6166 N N . HIS A 1 5 ? 42.025 -8.544 11.670 1.00 1.00 5 HIS A N 10
ATOM 6167 C CA . HIS A 1 5 ? 41.334 -9.556 10.876 1.00 1.00 5 HIS A CA 10
ATOM 6168 C C . HIS A 1 5 ? 40.629 -8.939 9.670 1.00 1.00 5 HIS A C 10
ATOM 6169 O O . HIS A 1 5 ? 40.701 -9.467 8.562 1.00 1.00 5 HIS A O 10
ATOM 6183 N N . GLN A 1 6 ? 39.939 -7.827 9.901 1.00 1.00 6 GLN A N 10
ATOM 6184 C CA . GLN A 1 6 ? 39.208 -7.146 8.836 1.00 1.00 6 GLN A CA 10
ATOM 6185 C C . GLN A 1 6 ? 39.677 -5.702 8.710 1.00 1.00 6 GLN A C 10
ATOM 6186 O O . GLN A 1 6 ? 39.693 -4.960 9.691 1.00 1.00 6 GLN A O 10
ATOM 6200 N N . ALA A 1 7 ? 40.042 -5.304 7.496 1.00 1.00 7 ALA A N 10
ATOM 6201 C CA . ALA A 1 7 ? 40.491 -3.938 7.259 1.00 1.00 7 ALA A CA 10
ATOM 6202 C C . ALA A 1 7 ? 39.316 -2.968 7.387 1.00 1.00 7 ALA A C 10
ATOM 6203 O O . ALA A 1 7 ? 38.172 -3.324 7.104 1.00 1.00 7 ALA A O 10
ATOM 6210 N N . VAL A 1 8 ? 39.607 -1.746 7.832 1.00 1.00 8 VAL A N 10
ATOM 6211 C CA . VAL A 1 8 ? 38.570 -0.733 8.017 1.00 1.00 8 VAL A CA 10
ATOM 6212 C C . VAL A 1 8 ? 38.941 0.568 7.306 1.00 1.00 8 VAL A C 10
ATOM 6213 O O . VAL A 1 8 ? 40.070 1.045 7.417 1.00 1.00 8 VAL A O 10
ATOM 6226 N N . ALA A 1 9 ? 37.983 1.136 6.576 1.00 1.00 9 ALA A N 10
ATOM 6227 C CA . ALA A 1 9 ? 38.217 2.383 5.850 1.00 1.00 9 ALA A CA 10
ATOM 6228 C C . ALA A 1 9 ? 37.318 3.495 6.386 1.00 1.00 9 ALA A C 10
ATOM 6229 O O . ALA A 1 9 ? 37.549 4.674 6.126 1.00 1.00 9 ALA A O 10
ATOM 6236 N N . PHE A 1 10 ? 36.290 3.099 7.129 1.00 1.00 10 PHE A N 10
ATOM 6237 C CA . PHE A 1 10 ? 35.360 4.079 7.685 1.00 1.00 10 PHE A CA 10
ATOM 6238 C C . PHE A 1 10 ? 34.911 3.711 9.105 1.00 1.00 10 PHE A C 10
ATOM 6239 O O . PHE A 1 10 ? 34.516 2.577 9.368 1.00 1.00 10 PHE A O 10
ATOM 6256 N N . GLN A 1 11 ? 34.976 4.674 10.028 1.00 1.00 11 GLN A N 10
ATOM 6257 C CA . GLN A 1 11 ? 34.567 4.433 11.413 1.00 1.00 11 GLN A CA 10
ATOM 6258 C C . GLN A 1 11 ? 33.566 5.497 11.851 1.00 1.00 11 GLN A C 10
ATOM 6259 O O . GLN A 1 11 ? 33.751 6.684 11.595 1.00 1.00 11 GLN A O 10
ATOM 6273 N N . PHE A 1 12 ? 32.499 5.038 12.494 1.00 1.00 12 PHE A N 10
ATOM 6274 C CA . PHE A 1 12 ? 31.457 5.955 12.952 1.00 1.00 12 PHE A CA 10
ATOM 6275 C C . PHE A 1 12 ? 31.192 5.737 14.431 1.00 1.00 12 PHE A C 10
ATOM 6276 O O . PHE A 1 12 ? 30.861 4.626 14.842 1.00 1.00 12 PHE A O 10
ATOM 6293 N N . THR A 1 13 ? 31.355 6.781 15.235 1.00 1.00 13 THR A N 10
ATOM 6294 C CA . THR A 1 13 ? 31.146 6.663 16.668 1.00 1.00 13 THR A CA 10
ATOM 6295 C C . THR A 1 13 ? 30.215 7.746 17.202 1.00 1.00 13 THR A C 10
ATOM 6296 O O . THR A 1 13 ? 30.378 8.933 16.922 1.00 1.00 13 THR A O 10
ATOM 6307 N N . VAL A 1 14 ? 29.243 7.299 17.987 1.00 1.00 14 VAL A N 10
ATOM 6308 C CA . VAL A 1 14 ? 28.290 8.224 18.585 1.00 1.00 14 VAL A CA 10
ATOM 6309 C C . VAL A 1 14 ? 28.734 8.547 20.010 1.00 1.00 14 VAL A C 10
ATOM 6310 O O . VAL A 1 14 ? 28.929 7.638 20.815 1.00 1.00 14 VAL A O 10
ATOM 6323 N N . THR A 1 15 ? 28.894 9.841 20.319 1.00 1.00 15 THR A N 10
ATOM 6324 C CA . THR A 1 15 ? 29.317 10.231 21.658 1.00 1.00 15 THR A CA 10
ATOM 6325 C C . THR A 1 15 ? 28.298 11.176 22.271 1.00 1.00 15 THR A C 10
ATOM 6326 O O . THR A 1 15 ? 27.534 11.811 21.545 1.00 1.00 15 THR A O 10
ATOM 6337 N N . PRO A 1 16 ? 28.268 11.302 23.576 1.00 1.00 16 PRO A N 10
ATOM 6338 C CA . PRO A 1 16 ? 27.308 12.220 24.237 1.00 1.00 16 PRO A CA 10
ATOM 6339 C C . PRO A 1 16 ? 27.369 13.595 23.599 1.00 1.00 16 PRO A C 10
ATOM 6340 O O . PRO A 1 16 ? 26.337 14.246 23.454 1.00 1.00 16 PRO A O 10
ATOM 6351 N N . ASP A 1 17 ? 28.549 14.064 23.226 1.00 1.00 17 ASP A N 10
ATOM 6352 C CA . ASP A 1 17 ? 28.684 15.377 22.625 1.00 1.00 17 ASP A CA 10
ATOM 6353 C C . ASP A 1 17 ? 28.224 15.404 21.162 1.00 1.00 17 ASP A C 10
ATOM 6354 O O . ASP A 1 17 ? 27.970 16.486 20.636 1.00 1.00 17 ASP A O 10
ATOM 6363 N N . GLY A 1 18 ? 28.101 14.253 20.486 1.00 1.00 18 GLY A N 10
ATOM 6364 C CA . GLY A 1 18 ? 27.653 14.273 19.094 1.00 1.00 18 GLY A CA 10
ATOM 6365 C C . GLY A 1 18 ? 28.024 12.984 18.374 1.00 1.00 18 GLY A C 10
ATOM 6366 O O . GLY A 1 18 ? 27.925 11.898 18.943 1.00 1.00 18 GLY A O 10
ATOM 6370 N N . ILE A 1 19 ? 28.472 13.105 17.130 1.00 1.00 19 ILE A N 10
ATOM 6371 C CA . ILE A 1 19 ? 28.875 11.953 16.350 1.00 1.00 19 ILE A CA 10
ATOM 6372 C C . ILE A 1 19 ? 30.215 12.233 15.693 1.00 1.00 19 ILE A C 10
ATOM 6373 O O . ILE A 1 19 ? 30.550 13.377 15.384 1.00 1.00 19 ILE A O 10
ATOM 6389 N N . ASP A 1 20 ? 30.972 11.162 15.486 1.00 1.00 20 ASP A N 10
ATOM 6390 C CA . ASP A 1 20 ? 32.282 11.264 14.866 1.00 1.00 20 ASP A CA 10
ATOM 6391 C C . ASP A 1 20 ? 32.394 10.291 13.710 1.00 1.00 20 ASP A C 10
ATOM 6392 O O . ASP A 1 20 ? 31.944 9.147 13.804 1.00 1.00 20 ASP A O 10
ATOM 6401 N N . LEU A 1 21 ? 33.004 10.744 12.628 1.00 1.00 21 LEU A N 10
ATOM 6402 C CA . LEU A 1 21 ? 33.182 9.902 11.463 1.00 1.00 21 LEU A CA 10
ATOM 6403 C C . LEU A 1 21 ? 34.609 10.039 10.950 1.00 1.00 21 LEU A C 10
ATOM 6404 O O . LEU A 1 21 ? 35.061 11.135 10.620 1.00 1.00 21 LEU A O 10
ATOM 6420 N N . ARG A 1 22 ? 35.321 8.919 10.915 1.00 1.00 22 ARG A N 10
ATOM 6421 C CA . ARG A 1 22 ? 36.710 8.913 10.474 1.00 1.00 22 ARG A CA 10
ATOM 6422 C C . ARG A 1 22 ? 36.903 8.013 9.262 1.00 1.00 22 ARG A C 10
ATOM 6423 O O . ARG A 1 22 ? 36.351 6.914 9.193 1.00 1.00 22 ARG A O 10
ATOM 6444 N N . LEU A 1 23 ? 37.692 8.501 8.314 1.00 1.00 23 LEU A N 10
ATOM 6445 C CA . LEU A 1 23 ? 37.937 7.718 7.116 1.00 1.00 23 LEU A CA 10
ATOM 6446 C C . LEU A 1 23 ? 39.384 7.853 6.660 1.00 1.00 23 LEU A C 10
ATOM 6447 O O . LEU A 1 23 ? 39.951 8.945 6.669 1.00 1.00 23 LEU A O 10
ATOM 6463 N N . SER A 1 24 ? 39.978 6.733 6.273 1.00 1.00 24 SER A N 10
ATOM 6464 C CA . SER A 1 24 ? 41.365 6.726 5.827 1.00 1.00 24 SER A CA 10
ATOM 6465 C C . SER A 1 24 ? 41.498 7.272 4.414 1.00 1.00 24 SER A C 10
ATOM 6466 O O . SER A 1 24 ? 40.600 7.112 3.581 1.00 1.00 24 SER A O 10
ATOM 6474 N N . HIS A 1 25 ? 42.636 7.902 4.149 1.00 1.00 25 HIS A N 10
ATOM 6475 C CA . HIS A 1 25 ? 42.904 8.447 2.831 1.00 1.00 25 HIS A CA 10
ATOM 6476 C C . HIS A 1 25 ? 42.740 7.336 1.798 1.00 1.00 25 HIS A C 10
ATOM 6477 O O . HIS A 1 25 ? 42.412 7.577 0.639 1.00 1.00 25 HIS A O 10
ATOM 6491 N N . GLU A 1 26 ? 42.949 6.100 2.257 1.00 1.00 26 GLU A N 10
ATOM 6492 C CA . GLU A 1 26 ? 42.798 4.934 1.393 1.00 1.00 26 GLU A CA 10
ATOM 6493 C C . GLU A 1 26 ? 41.327 4.761 1.011 1.00 1.00 26 GLU A C 10
ATOM 6494 O O . GLU A 1 26 ? 41.011 4.401 -0.124 1.00 1.00 26 GLU A O 10
ATOM 6506 N N . ALA A 1 27 ? 40.434 5.028 1.963 1.00 1.00 27 ALA A N 10
ATOM 6507 C CA . ALA A 1 27 ? 38.999 4.911 1.716 1.00 1.00 27 ALA A CA 10
ATOM 6508 C C . ALA A 1 27 ? 38.574 5.856 0.597 1.00 1.00 27 ALA A C 10
ATOM 6509 O O . ALA A 1 27 ? 37.688 5.546 -0.196 1.00 1.00 27 ALA A O 10
ATOM 6516 N N . LEU A 1 28 ? 39.236 7.017 0.549 1.00 1.00 28 LEU A N 10
ATOM 6517 C CA . LEU A 1 28 ? 38.960 8.044 -0.460 1.00 1.00 28 LEU A CA 10
ATOM 6518 C C . LEU A 1 28 ? 39.393 7.579 -1.843 1.00 1.00 28 LEU A C 10
ATOM 6519 O O . LEU A 1 28 ? 38.722 7.844 -2.840 1.00 1.00 28 LEU A O 10
ATOM 6535 N N . ARG A 1 29 ? 40.542 6.915 -1.889 1.00 1.00 29 ARG A N 10
ATOM 6536 C CA . ARG A 1 29 ? 41.094 6.441 -3.151 1.00 1.00 29 ARG A CA 10
ATOM 6537 C C . ARG A 1 29 ? 40.181 5.413 -3.790 1.00 1.00 29 ARG A C 10
ATOM 6538 O O . ARG A 1 29 ? 39.993 5.433 -5.007 1.00 1.00 29 ARG A O 10
ATOM 6559 N N . GLN A 1 30 ? 39.601 4.514 -3.003 1.00 1.00 30 GLN A N 10
ATOM 6560 C CA . GLN A 1 30 ? 38.713 3.504 -3.547 1.00 1.00 30 GLN A CA 10
ATOM 6561 C C . GLN A 1 30 ? 37.422 4.150 -4.008 1.00 1.00 30 GLN A C 10
ATOM 6562 O O . GLN A 1 30 ? 36.885 3.809 -5.063 1.00 1.00 30 GLN A O 10
ATOM 6576 N N . ILE A 1 31 ? 36.919 5.069 -3.198 1.00 1.00 31 ILE A N 10
ATOM 6577 C CA . ILE A 1 31 ? 35.671 5.739 -3.519 1.00 1.00 31 ILE A CA 10
ATOM 6578 C C . ILE A 1 31 ? 35.769 6.547 -4.806 1.00 1.00 31 ILE A C 10
ATOM 6579 O O . ILE A 1 31 ? 34.868 6.444 -5.638 1.00 1.00 31 ILE A O 10
ATOM 6595 N N . TYR A 1 32 ? 36.817 7.346 -5.020 1.00 1.00 32 TYR A N 10
ATOM 6596 C CA . TYR A 1 32 ? 36.932 8.133 -6.242 1.00 1.00 32 TYR A CA 10
ATOM 6597 C C . TYR A 1 32 ? 36.978 7.226 -7.466 1.00 1.00 32 TYR A C 10
ATOM 6598 O O . TYR A 1 32 ? 36.261 7.445 -8.439 1.00 1.00 32 TYR A O 10
ATOM 6616 N N . LEU A 1 33 ? 37.829 6.209 -7.407 1.00 1.00 33 LEU A N 10
ATOM 6617 C CA . LEU A 1 33 ? 37.963 5.274 -8.517 1.00 1.00 33 LEU A CA 10
ATOM 6618 C C . LEU A 1 33 ? 36.661 4.529 -8.773 1.00 1.00 33 LEU A C 10
ATOM 6619 O O . LEU A 1 33 ? 36.250 4.385 -9.926 1.00 1.00 33 LEU A O 10
ATOM 6635 N N . SER A 1 34 ? 35.996 4.058 -7.727 1.00 1.00 34 SER A N 10
ATOM 6636 C CA . SER A 1 34 ? 34.738 3.348 -7.897 1.00 1.00 34 SER A CA 10
ATOM 6637 C C . SER A 1 34 ? 33.709 4.269 -8.546 1.00 1.00 34 SER A C 10
ATOM 6638 O O . SER A 1 34 ? 32.886 3.840 -9.354 1.00 1.00 34 SER A O 10
ATOM 6646 N N . GLY A 1 35 ? 33.794 5.550 -8.201 1.00 1.00 35 GLY A N 10
ATOM 6647 C CA . GLY A 1 35 ? 32.897 6.550 -8.764 1.00 1.00 35 GLY A CA 10
ATOM 6648 C C . GLY A 1 35 ? 33.272 6.809 -10.211 1.00 1.00 35 GLY A C 10
ATOM 6649 O O . GLY A 1 35 ? 32.414 6.995 -11.077 1.00 1.00 35 GLY A O 10
ATOM 6653 N N . LEU A 1 36 ? 34.576 6.830 -10.456 1.00 1.00 36 LEU A N 10
ATOM 6654 C CA . LEU A 1 36 ? 35.106 7.073 -11.783 1.00 1.00 36 LEU A CA 10
ATOM 6655 C C . LEU A 1 36 ? 34.599 6.018 -12.763 1.00 1.00 36 LEU A C 10
ATOM 6656 O O . LEU A 1 36 ? 34.259 6.330 -13.903 1.00 1.00 36 LEU A O 10
ATOM 6672 N N . HIS A 1 37 ? 34.530 4.775 -12.302 1.00 1.00 37 HIS A N 10
ATOM 6673 C CA . HIS A 1 37 ? 34.043 3.687 -13.142 1.00 1.00 37 HIS A CA 10
ATOM 6674 C C . HIS A 1 37 ? 32.525 3.765 -13.292 1.00 1.00 37 HIS A C 10
ATOM 6675 O O . HIS A 1 37 ? 31.970 3.373 -14.319 1.00 1.00 37 HIS A O 10
ATOM 6689 N N . SER A 1 38 ? 31.865 4.287 -12.263 1.00 1.00 38 SER A N 10
ATOM 6690 C CA . SER A 1 38 ? 30.411 4.433 -12.285 1.00 1.00 38 SER A CA 10
ATOM 6691 C C . SER A 1 38 ? 29.986 5.423 -13.366 1.00 1.00 38 SER A C 10
ATOM 6692 O O . SER A 1 38 ? 29.032 5.167 -14.102 1.00 1.00 38 SER A O 10
ATOM 6700 N N . TRP A 1 39 ? 30.690 6.548 -13.473 1.00 1.00 39 TRP A N 10
ATOM 6701 C CA . TRP A 1 39 ? 30.352 7.534 -14.492 1.00 1.00 39 TRP A CA 10
ATOM 6702 C C . TRP A 1 39 ? 30.641 6.971 -15.875 1.00 1.00 39 TRP A C 10
ATOM 6703 O O . TRP A 1 39 ? 29.912 7.240 -16.832 1.00 1.00 39 TRP A O 10
ATOM 6724 N N . LYS A 1 40 ? 31.705 6.182 -15.977 1.00 1.00 40 LYS A N 10
ATOM 6725 C CA . LYS A 1 40 ? 32.066 5.585 -17.255 1.00 1.00 40 LYS A CA 10
ATOM 6726 C C . LYS A 1 40 ? 31.108 4.450 -17.599 1.00 1.00 40 LYS A C 10
ATOM 6727 O O . LYS A 1 40 ? 30.637 3.729 -16.716 1.00 1.00 40 LYS A O 10
ATOM 6746 N N . LYS A 1 41 ? 30.829 4.299 -18.887 1.00 1.00 41 LYS A N 10
ATOM 6747 C CA . LYS A 1 41 ? 29.928 3.250 -19.356 1.00 1.00 41 LYS A CA 10
ATOM 6748 C C . LYS A 1 41 ? 30.729 2.050 -19.845 1.00 1.00 41 LYS A C 10
ATOM 6749 O O . LYS A 1 41 ? 31.804 2.210 -20.423 1.00 1.00 41 LYS A O 10
ATOM 6768 N N . LYS A 1 42 ? 30.201 0.849 -19.625 1.00 1.00 42 LYS A N 10
ATOM 6769 C CA . LYS A 1 42 ? 30.887 -0.357 -20.072 1.00 1.00 42 LYS A CA 10
ATOM 6770 C C . LYS A 1 42 ? 30.296 -0.837 -21.391 1.00 1.00 42 LYS A C 10
ATOM 6771 O O . LYS A 1 42 ? 30.366 -0.087 -22.352 1.00 1.00 42 LYS A O 10
ATOM 6791 N N . MET A 1 1 ? 42.919 -9.256 13.847 1.00 1.00 1 MET A N 11
ATOM 6792 C CA . MET A 1 1 ? 42.652 -10.387 14.779 1.00 1.00 1 MET A CA 11
ATOM 6793 C C . MET A 1 1 ? 41.245 -10.923 14.535 1.00 1.00 1 MET A C 11
ATOM 6794 O O . MET A 1 1 ? 41.000 -11.629 13.556 1.00 1.00 1 MET A O 11
ATOM 6810 N N . ALA A 1 2 ? 40.322 -10.582 15.429 1.00 1.00 2 ALA A N 11
ATOM 6811 C CA . ALA A 1 2 ? 38.942 -11.035 15.297 1.00 1.00 2 ALA A CA 11
ATOM 6812 C C . ALA A 1 2 ? 38.313 -10.466 14.029 1.00 1.00 2 ALA A C 11
ATOM 6813 O O . ALA A 1 2 ? 37.559 -11.151 13.338 1.00 1.00 2 ALA A O 11
ATOM 6820 N N . GLU A 1 3 ? 38.631 -9.211 13.730 1.00 1.00 3 GLU A N 11
ATOM 6821 C CA . GLU A 1 3 ? 38.095 -8.560 12.542 1.00 1.00 3 GLU A CA 11
ATOM 6822 C C . GLU A 1 3 ? 38.737 -9.136 11.284 1.00 1.00 3 GLU A C 11
ATOM 6823 O O . GLU A 1 3 ? 39.909 -9.512 11.291 1.00 1.00 3 GLU A O 11
ATOM 6835 N N . ALA A 1 4 ? 37.964 -9.203 10.204 1.00 1.00 4 ALA A N 11
ATOM 6836 C CA . ALA A 1 4 ? 38.475 -9.737 8.948 1.00 1.00 4 ALA A CA 11
ATOM 6837 C C . ALA A 1 4 ? 39.616 -8.870 8.425 1.00 1.00 4 ALA A C 11
ATOM 6838 O O . ALA A 1 4 ? 40.611 -9.382 7.913 1.00 1.00 4 ALA A O 11
ATOM 6845 N N . HIS A 1 5 ? 39.460 -7.555 8.564 1.00 1.00 5 HIS A N 11
ATOM 6846 C CA . HIS A 1 5 ? 40.481 -6.615 8.109 1.00 1.00 5 HIS A CA 11
ATOM 6847 C C . HIS A 1 5 ? 41.012 -5.796 9.282 1.00 1.00 5 HIS A C 11
ATOM 6848 O O . HIS A 1 5 ? 40.238 -5.238 10.060 1.00 1.00 5 HIS A O 11
ATOM 6862 N N . GLN A 1 6 ? 42.333 -5.726 9.402 1.00 1.00 6 GLN A N 11
ATOM 6863 C CA . GLN A 1 6 ? 42.951 -4.971 10.486 1.00 1.00 6 GLN A CA 11
ATOM 6864 C C . GLN A 1 6 ? 42.646 -3.482 10.342 1.00 1.00 6 GLN A C 11
ATOM 6865 O O . GLN A 1 6 ? 42.419 -2.787 11.333 1.00 1.00 6 GLN A O 11
ATOM 6879 N N . ALA A 1 7 ? 42.643 -2.998 9.104 1.00 1.00 7 ALA A N 11
ATOM 6880 C CA . ALA A 1 7 ? 42.364 -1.591 8.844 1.00 1.00 7 ALA A CA 11
ATOM 6881 C C . ALA A 1 7 ? 40.899 -1.394 8.471 1.00 1.00 7 ALA A C 11
ATOM 6882 O O . ALA A 1 7 ? 40.266 -2.292 7.916 1.00 1.00 7 ALA A O 11
ATOM 6889 N N . VAL A 1 8 ? 40.369 -0.212 8.781 1.00 1.00 8 VAL A N 11
ATOM 6890 C CA . VAL A 1 8 ? 38.976 0.101 8.476 1.00 1.00 8 VAL A CA 11
ATOM 6891 C C . VAL A 1 8 ? 38.895 1.347 7.598 1.00 1.00 8 VAL A C 11
ATOM 6892 O O . VAL A 1 8 ? 39.549 2.353 7.869 1.00 1.00 8 VAL A O 11
ATOM 6905 N N . ALA A 1 9 ? 38.084 1.272 6.549 1.00 1.00 9 ALA A N 11
ATOM 6906 C CA . ALA A 1 9 ? 37.921 2.401 5.642 1.00 1.00 9 ALA A CA 11
ATOM 6907 C C . ALA A 1 9 ? 37.149 3.531 6.321 1.00 1.00 9 ALA A C 11
ATOM 6908 O O . ALA A 1 9 ? 37.468 4.707 6.145 1.00 1.00 9 ALA A O 11
ATOM 6915 N N . PHE A 1 10 ? 36.127 3.157 7.089 1.00 1.00 10 PHE A N 11
ATOM 6916 C CA . PHE A 1 10 ? 35.321 4.169 7.772 1.00 1.00 10 PHE A CA 11
ATOM 6917 C C . PHE A 1 10 ? 34.908 3.761 9.190 1.00 1.00 10 PHE A C 11
ATOM 6918 O O . PHE A 1 10 ? 34.522 2.619 9.437 1.00 1.00 10 PHE A O 11
ATOM 6935 N N . GLN A 1 11 ? 34.984 4.710 10.123 1.00 1.00 11 GLN A N 11
ATOM 6936 C CA . GLN A 1 11 ? 34.606 4.454 11.512 1.00 1.00 11 GLN A CA 11
ATOM 6937 C C . GLN A 1 11 ? 33.623 5.518 11.992 1.00 1.00 11 GLN A C 11
ATOM 6938 O O . GLN A 1 11 ? 33.841 6.716 11.802 1.00 1.00 11 GLN A O 11
ATOM 6952 N N . PHE A 1 12 ? 32.535 5.054 12.603 1.00 1.00 12 PHE A N 11
ATOM 6953 C CA . PHE A 1 12 ? 31.508 5.971 13.097 1.00 1.00 12 PHE A CA 11
ATOM 6954 C C . PHE A 1 12 ? 31.249 5.734 14.580 1.00 1.00 12 PHE A C 11
ATOM 6955 O O . PHE A 1 12 ? 30.907 4.620 14.978 1.00 1.00 12 PHE A O 11
ATOM 6972 N N . THR A 1 13 ? 31.425 6.770 15.398 1.00 1.00 13 THR A N 11
ATOM 6973 C CA . THR A 1 13 ? 31.215 6.636 16.843 1.00 1.00 13 THR A CA 11
ATOM 6974 C C . THR A 1 13 ? 30.295 7.724 17.392 1.00 1.00 13 THR A C 11
ATOM 6975 O O . THR A 1 13 ? 30.462 8.911 17.114 1.00 1.00 13 THR A O 11
ATOM 6986 N N . VAL A 1 14 ? 29.329 7.282 18.183 1.00 1.00 14 VAL A N 11
ATOM 6987 C CA . VAL A 1 14 ? 28.378 8.211 18.791 1.00 1.00 14 VAL A CA 11
ATOM 6988 C C . VAL A 1 14 ? 28.810 8.539 20.220 1.00 1.00 14 VAL A C 11
ATOM 6989 O O . VAL A 1 14 ? 28.993 7.633 21.034 1.00 1.00 14 VAL A O 11
ATOM 7002 N N . THR A 1 15 ? 28.963 9.833 20.522 1.00 1.00 15 THR A N 11
ATOM 7003 C CA . THR A 1 15 ? 29.364 10.239 21.862 1.00 1.00 15 THR A CA 11
ATOM 7004 C C . THR A 1 15 ? 28.320 11.185 22.441 1.00 1.00 15 THR A C 11
ATOM 7005 O O . THR A 1 15 ? 27.607 11.846 21.687 1.00 1.00 15 THR A O 11
ATOM 7016 N N . PRO A 1 16 ? 28.212 11.283 23.744 1.00 1.00 16 PRO A N 11
ATOM 7017 C CA . PRO A 1 16 ? 27.227 12.201 24.368 1.00 1.00 16 PRO A CA 11
ATOM 7018 C C . PRO A 1 16 ? 27.330 13.586 23.750 1.00 1.00 16 PRO A C 11
ATOM 7019 O O . PRO A 1 16 ? 26.312 14.261 23.594 1.00 1.00 16 PRO A O 11
ATOM 7030 N N . ASP A 1 17 ? 28.529 14.036 23.400 1.00 1.00 17 ASP A N 11
ATOM 7031 C CA . ASP A 1 17 ? 28.709 15.353 22.812 1.00 1.00 17 ASP A CA 11
ATOM 7032 C C . ASP A 1 17 ? 28.276 15.392 21.348 1.00 1.00 17 ASP A C 11
ATOM 7033 O O . ASP A 1 17 ? 28.030 16.477 20.822 1.00 1.00 17 ASP A O 11
ATOM 7042 N N . GLY A 1 18 ? 28.168 14.245 20.668 1.00 1.00 18 GLY A N 11
ATOM 7043 C CA . GLY A 1 18 ? 27.750 14.273 19.273 1.00 1.00 18 GLY A CA 11
ATOM 7044 C C . GLY A 1 18 ? 28.109 12.983 18.555 1.00 1.00 18 GLY A C 11
ATOM 7045 O O . GLY A 1 18 ? 27.968 11.895 19.112 1.00 1.00 18 GLY A O 11
ATOM 7049 N N . ILE A 1 19 ? 28.585 13.105 17.323 1.00 1.00 19 ILE A N 11
ATOM 7050 C CA . ILE A 1 19 ? 28.977 11.954 16.539 1.00 1.00 19 ILE A CA 11
ATOM 7051 C C . ILE A 1 19 ? 30.340 12.212 15.911 1.00 1.00 19 ILE A C 11
ATOM 7052 O O . ILE A 1 19 ? 30.698 13.350 15.602 1.00 1.00 19 ILE A O 11
ATOM 7068 N N . ASP A 1 20 ? 31.085 11.129 15.721 1.00 1.00 20 ASP A N 11
ATOM 7069 C CA . ASP A 1 20 ? 32.406 11.194 15.120 1.00 1.00 20 ASP A CA 11
ATOM 7070 C C . ASP A 1 20 ? 32.440 10.322 13.878 1.00 1.00 20 ASP A C 11
ATOM 7071 O O . ASP A 1 20 ? 31.967 9.186 13.904 1.00 1.00 20 ASP A O 11
ATOM 7080 N N . LEU A 1 21 ? 33.009 10.839 12.798 1.00 1.00 21 LEU A N 11
ATOM 7081 C CA . LEU A 1 21 ? 33.105 10.075 11.563 1.00 1.00 21 LEU A CA 11
ATOM 7082 C C . LEU A 1 21 ? 34.539 10.163 11.059 1.00 1.00 21 LEU A C 11
ATOM 7083 O O . LEU A 1 21 ? 35.045 11.256 10.806 1.00 1.00 21 LEU A O 11
ATOM 7099 N N . ARG A 1 22 ? 35.194 9.011 10.930 1.00 1.00 22 ARG A N 11
ATOM 7100 C CA . ARG A 1 22 ? 36.579 8.974 10.473 1.00 1.00 22 ARG A CA 11
ATOM 7101 C C . ARG A 1 22 ? 36.738 8.086 9.245 1.00 1.00 22 ARG A C 11
ATOM 7102 O O . ARG A 1 22 ? 36.166 7.001 9.167 1.00 1.00 22 ARG A O 11
ATOM 7123 N N . LEU A 1 23 ? 37.535 8.574 8.301 1.00 1.00 23 LEU A N 11
ATOM 7124 C CA . LEU A 1 23 ? 37.766 7.805 7.084 1.00 1.00 23 LEU A CA 11
ATOM 7125 C C . LEU A 1 23 ? 39.226 7.902 6.657 1.00 1.00 23 LEU A C 11
ATOM 7126 O O . LEU A 1 23 ? 39.817 8.982 6.661 1.00 1.00 23 LEU A O 11
ATOM 7142 N N . SER A 1 24 ? 39.802 6.762 6.296 1.00 1.00 24 SER A N 11
ATOM 7143 C CA . SER A 1 24 ? 41.195 6.707 5.874 1.00 1.00 24 SER A CA 11
ATOM 7144 C C . SER A 1 24 ? 41.364 7.246 4.457 1.00 1.00 24 SER A C 11
ATOM 7145 O O . SER A 1 24 ? 40.457 7.152 3.627 1.00 1.00 24 SER A O 11
ATOM 7153 N N . HIS A 1 25 ? 42.538 7.804 4.187 1.00 1.00 25 HIS A N 11
ATOM 7154 C CA . HIS A 1 25 ? 42.843 8.347 2.872 1.00 1.00 25 HIS A CA 11
ATOM 7155 C C . HIS A 1 25 ? 42.688 7.252 1.821 1.00 1.00 25 HIS A C 11
ATOM 7156 O O . HIS A 1 25 ? 42.387 7.514 0.657 1.00 1.00 25 HIS A O 11
ATOM 7170 N N . GLU A 1 26 ? 42.882 6.014 2.264 1.00 1.00 26 GLU A N 11
ATOM 7171 C CA . GLU A 1 26 ? 42.743 4.857 1.383 1.00 1.00 26 GLU A CA 11
ATOM 7172 C C . GLU A 1 26 ? 41.271 4.680 1.002 1.00 1.00 26 GLU A C 11
ATOM 7173 O O . GLU A 1 26 ? 40.924 4.232 -0.110 1.00 1.00 26 GLU A O 11
ATOM 7185 N N . ALA A 1 27 ? 40.392 5.006 1.953 1.00 1.00 27 ALA A N 11
ATOM 7186 C CA . ALA A 1 27 ? 38.944 4.862 1.708 1.00 1.00 27 ALA A CA 11
ATOM 7187 C C . ALA A 1 27 ? 38.543 5.825 0.588 1.00 1.00 27 ALA A C 11
ATOM 7188 O O . ALA A 1 27 ? 37.636 5.578 -0.224 1.00 1.00 27 ALA A O 11
ATOM 7195 N N . LEU A 1 28 ? 39.241 6.957 0.566 1.00 1.00 28 LEU A N 11
ATOM 7196 C CA . LEU A 1 28 ? 38.956 7.984 -0.432 1.00 1.00 28 LEU A CA 11
ATOM 7197 C C . LEU A 1 28 ? 39.372 7.504 -1.814 1.00 1.00 28 LEU A C 11
ATOM 7198 O O . LEU A 1 28 ? 38.691 7.757 -2.809 1.00 1.00 28 LEU A O 11
ATOM 7214 N N . ARG A 1 29 ? 40.511 6.826 -1.861 1.00 1.00 29 ARG A N 11
ATOM 7215 C CA . ARG A 1 29 ? 41.046 6.328 -3.129 1.00 1.00 29 ARG A CA 11
ATOM 7216 C C . ARG A 1 29 ? 40.069 5.347 -3.790 1.00 1.00 29 ARG A C 11
ATOM 7217 O O . ARG A 1 29 ? 39.839 5.416 -5.011 1.00 1.00 29 ARG A O 11
ATOM 7238 N N . GLN A 1 30 ? 39.481 4.434 -3.018 1.00 1.00 30 GLN A N 11
ATOM 7239 C CA . GLN A 1 30 ? 38.530 3.464 -3.582 1.00 1.00 30 GLN A CA 11
ATOM 7240 C C . GLN A 1 30 ? 37.255 4.189 -4.027 1.00 1.00 30 GLN A C 11
ATOM 7241 O O . GLN A 1 30 ? 36.626 3.846 -5.040 1.00 1.00 30 GLN A O 11
ATOM 7255 N N . ILE A 1 31 ? 36.826 5.145 -3.214 1.00 1.00 31 ILE A N 11
ATOM 7256 C CA . ILE A 1 31 ? 35.574 5.848 -3.529 1.00 1.00 31 ILE A CA 11
ATOM 7257 C C . ILE A 1 31 ? 35.693 6.677 -4.809 1.00 1.00 31 ILE A C 11
ATOM 7258 O O . ILE A 1 31 ? 34.797 6.625 -5.659 1.00 1.00 31 ILE A O 11
ATOM 7274 N N . TYR A 1 32 ? 36.755 7.456 -4.995 1.00 1.00 32 TYR A N 11
ATOM 7275 C CA . TYR A 1 32 ? 36.884 8.264 -6.201 1.00 1.00 32 TYR A CA 11
ATOM 7276 C C . TYR A 1 32 ? 36.963 7.376 -7.437 1.00 1.00 32 TYR A C 11
ATOM 7277 O O . TYR A 1 32 ? 36.269 7.603 -8.427 1.00 1.00 32 TYR A O 11
ATOM 7295 N N . LEU A 1 33 ? 37.819 6.365 -7.373 1.00 1.00 33 LEU A N 11
ATOM 7296 C CA . LEU A 1 33 ? 37.985 5.452 -8.498 1.00 1.00 33 LEU A CA 11
ATOM 7297 C C . LEU A 1 33 ? 36.685 4.704 -8.789 1.00 1.00 33 LEU A C 11
ATOM 7298 O O . LEU A 1 33 ? 36.309 4.557 -9.953 1.00 1.00 33 LEU A O 11
ATOM 7314 N N . SER A 1 34 ? 35.985 4.236 -7.757 1.00 1.00 34 SER A N 11
ATOM 7315 C CA . SER A 1 34 ? 34.730 3.519 -7.966 1.00 1.00 34 SER A CA 11
ATOM 7316 C C . SER A 1 34 ? 33.735 4.408 -8.708 1.00 1.00 34 SER A C 11
ATOM 7317 O O . SER A 1 34 ? 32.965 3.941 -9.547 1.00 1.00 34 SER A O 11
ATOM 7325 N N . GLY A 1 35 ? 33.783 5.701 -8.408 1.00 1.00 35 GLY A N 11
ATOM 7326 C CA . GLY A 1 35 ? 32.905 6.662 -9.060 1.00 1.00 35 GLY A CA 11
ATOM 7327 C C . GLY A 1 35 ? 33.338 6.869 -10.501 1.00 1.00 35 GLY A C 11
ATOM 7328 O O . GLY A 1 35 ? 32.511 7.020 -11.400 1.00 1.00 35 GLY A O 11
ATOM 7332 N N . LEU A 1 36 ? 34.651 6.880 -10.704 1.00 1.00 36 LEU A N 11
ATOM 7333 C CA . LEU A 1 36 ? 35.222 7.077 -12.028 1.00 1.00 36 LEU A CA 11
ATOM 7334 C C . LEU A 1 36 ? 34.766 5.981 -12.987 1.00 1.00 36 LEU A C 11
ATOM 7335 O O . LEU A 1 36 ? 34.496 6.237 -14.160 1.00 1.00 36 LEU A O 11
ATOM 7351 N N . HIS A 1 37 ? 34.660 4.760 -12.471 1.00 1.00 37 HIS A N 11
ATOM 7352 C CA . HIS A 1 37 ? 34.212 3.633 -13.279 1.00 1.00 37 HIS A CA 11
ATOM 7353 C C . HIS A 1 37 ? 32.704 3.711 -13.490 1.00 1.00 37 HIS A C 11
ATOM 7354 O O . HIS A 1 37 ? 32.179 3.235 -14.496 1.00 1.00 37 HIS A O 11
ATOM 7368 N N . SER A 1 38 ? 32.019 4.333 -12.534 1.00 1.00 38 SER A N 11
ATOM 7369 C CA . SER A 1 38 ? 30.572 4.496 -12.611 1.00 1.00 38 SER A CA 11
ATOM 7370 C C . SER A 1 38 ? 30.212 5.399 -13.789 1.00 1.00 38 SER A C 11
ATOM 7371 O O . SER A 1 38 ? 29.034 5.592 -14.090 1.00 1.00 38 SER A O 11
ATOM 7379 N N . TRP A 1 39 ? 31.224 5.948 -14.453 1.00 1.00 39 TRP A N 11
ATOM 7380 C CA . TRP A 1 39 ? 30.979 6.824 -15.592 1.00 1.00 39 TRP A CA 11
ATOM 7381 C C . TRP A 1 39 ? 30.404 6.043 -16.770 1.00 1.00 39 TRP A C 11
ATOM 7382 O O . TRP A 1 39 ? 29.561 6.547 -17.511 1.00 1.00 39 TRP A O 11
ATOM 7403 N N . LYS A 1 40 ? 30.867 4.807 -16.933 1.00 1.00 40 LYS A N 11
ATOM 7404 C CA . LYS A 1 40 ? 30.392 3.961 -18.023 1.00 1.00 40 LYS A CA 11
ATOM 7405 C C . LYS A 1 40 ? 30.587 4.657 -19.367 1.00 1.00 40 LYS A C 11
ATOM 7406 O O . LYS A 1 40 ? 29.786 5.506 -19.759 1.00 1.00 40 LYS A O 11
ATOM 7425 N N . LYS A 1 41 ? 31.655 4.291 -20.068 1.00 1.00 41 LYS A N 11
ATOM 7426 C CA . LYS A 1 41 ? 31.944 4.886 -21.368 1.00 1.00 41 LYS A CA 11
ATOM 7427 C C . LYS A 1 41 ? 31.045 4.285 -22.444 1.00 1.00 41 LYS A C 11
ATOM 7428 O O . LYS A 1 41 ? 30.750 3.090 -22.421 1.00 1.00 41 LYS A O 11
ATOM 7447 N N . LYS A 1 42 ? 30.613 5.120 -23.383 1.00 1.00 42 LYS A N 11
ATOM 7448 C CA . LYS A 1 42 ? 29.749 4.656 -24.463 1.00 1.00 42 LYS A CA 11
ATOM 7449 C C . LYS A 1 42 ? 30.502 3.694 -25.375 1.00 1.00 42 LYS A C 11
ATOM 7450 O O . LYS A 1 42 ? 30.090 2.549 -25.466 1.00 1.00 42 LYS A O 11
ATOM 7470 N N . MET A 1 1 ? 52.822 -10.917 18.655 1.00 1.00 1 MET A N 12
ATOM 7471 C CA . MET A 1 1 ? 51.723 -10.925 17.647 1.00 1.00 1 MET A CA 12
ATOM 7472 C C . MET A 1 1 ? 50.486 -11.572 18.262 1.00 1.00 1 MET A C 12
ATOM 7473 O O . MET A 1 1 ? 49.540 -11.920 17.554 1.00 1.00 1 MET A O 12
ATOM 7489 N N . ALA A 1 2 ? 50.502 -11.735 19.583 1.00 1.00 2 ALA A N 12
ATOM 7490 C CA . ALA A 1 2 ? 49.375 -12.353 20.278 1.00 1.00 2 ALA A CA 12
ATOM 7491 C C . ALA A 1 2 ? 48.097 -11.546 20.071 1.00 1.00 2 ALA A C 12
ATOM 7492 O O . ALA A 1 2 ? 47.020 -12.115 19.888 1.00 1.00 2 ALA A O 12
ATOM 7499 N N . GLU A 1 3 ? 48.214 -10.222 20.105 1.00 1.00 3 GLU A N 12
ATOM 7500 C CA . GLU A 1 3 ? 47.046 -9.366 19.920 1.00 1.00 3 GLU A CA 12
ATOM 7501 C C . GLU A 1 3 ? 46.616 -9.338 18.457 1.00 1.00 3 GLU A C 12
ATOM 7502 O O . GLU A 1 3 ? 47.441 -9.168 17.560 1.00 1.00 3 GLU A O 12
ATOM 7514 N N . ALA A 1 4 ? 45.319 -9.491 18.229 1.00 1.00 4 ALA A N 12
ATOM 7515 C CA . ALA A 1 4 ? 44.777 -9.469 16.875 1.00 1.00 4 ALA A CA 12
ATOM 7516 C C . ALA A 1 4 ? 44.897 -8.068 16.272 1.00 1.00 4 ALA A C 12
ATOM 7517 O O . ALA A 1 4 ? 44.783 -7.070 16.984 1.00 1.00 4 ALA A O 12
ATOM 7524 N N . HIS A 1 5 ? 45.132 -7.998 14.961 1.00 1.00 5 HIS A N 12
ATOM 7525 C CA . HIS A 1 5 ? 45.268 -6.707 14.282 1.00 1.00 5 HIS A CA 12
ATOM 7526 C C . HIS A 1 5 ? 44.424 -6.665 13.012 1.00 1.00 5 HIS A C 12
ATOM 7527 O O . HIS A 1 5 ? 44.519 -7.552 12.163 1.00 1.00 5 HIS A O 12
ATOM 7541 N N . GLN A 1 6 ? 43.608 -5.622 12.880 1.00 1.00 6 GLN A N 12
ATOM 7542 C CA . GLN A 1 6 ? 42.762 -5.471 11.700 1.00 1.00 6 GLN A CA 12
ATOM 7543 C C . GLN A 1 6 ? 42.816 -4.034 11.188 1.00 1.00 6 GLN A C 12
ATOM 7544 O O . GLN A 1 6 ? 43.047 -3.097 11.953 1.00 1.00 6 GLN A O 12
ATOM 7558 N N . ALA A 1 7 ? 42.604 -3.871 9.886 1.00 1.00 7 ALA A N 12
ATOM 7559 C CA . ALA A 1 7 ? 42.632 -2.550 9.270 1.00 1.00 7 ALA A CA 12
ATOM 7560 C C . ALA A 1 7 ? 41.216 -2.075 8.958 1.00 1.00 7 ALA A C 12
ATOM 7561 O O . ALA A 1 7 ? 40.418 -2.814 8.380 1.00 1.00 7 ALA A O 12
ATOM 7568 N N . VAL A 1 8 ? 40.914 -0.836 9.341 1.00 1.00 8 VAL A N 12
ATOM 7569 C CA . VAL A 1 8 ? 39.592 -0.264 9.097 1.00 1.00 8 VAL A CA 12
ATOM 7570 C C . VAL A 1 8 ? 39.706 0.967 8.197 1.00 1.00 8 VAL A C 12
ATOM 7571 O O . VAL A 1 8 ? 40.508 1.863 8.458 1.00 1.00 8 VAL A O 12
ATOM 7584 N N . ALA A 1 9 ? 38.902 1.004 7.137 1.00 1.00 9 ALA A N 12
ATOM 7585 C CA . ALA A 1 9 ? 38.931 2.133 6.209 1.00 1.00 9 ALA A CA 12
ATOM 7586 C C . ALA A 1 9 ? 37.973 3.237 6.657 1.00 1.00 9 ALA A C 12
ATOM 7587 O O . ALA A 1 9 ? 38.189 4.411 6.364 1.00 1.00 9 ALA A O 12
ATOM 7594 N N . PHE A 1 10 ? 36.917 2.847 7.367 1.00 1.00 10 PHE A N 12
ATOM 7595 C CA . PHE A 1 10 ? 35.943 3.832 7.843 1.00 1.00 10 PHE A CA 12
ATOM 7596 C C . PHE A 1 10 ? 35.444 3.518 9.258 1.00 1.00 10 PHE A C 12
ATOM 7597 O O . PHE A 1 10 ? 35.076 2.383 9.558 1.00 1.00 10 PHE A O 12
ATOM 7614 N N . GLN A 1 11 ? 35.443 4.527 10.135 1.00 1.00 11 GLN A N 12
ATOM 7615 C CA . GLN A 1 11 ? 34.994 4.341 11.518 1.00 1.00 11 GLN A CA 12
ATOM 7616 C C . GLN A 1 11 ? 33.942 5.387 11.888 1.00 1.00 11 GLN A C 12
ATOM 7617 O O . GLN A 1 11 ? 34.128 6.578 11.658 1.00 1.00 11 GLN A O 12
ATOM 7631 N N . PHE A 1 12 ? 32.836 4.906 12.457 1.00 1.00 12 PHE A N 12
ATOM 7632 C CA . PHE A 1 12 ? 31.740 5.799 12.852 1.00 1.00 12 PHE A CA 12
ATOM 7633 C C . PHE A 1 12 ? 31.439 5.638 14.339 1.00 1.00 12 PHE A C 12
ATOM 7634 O O . PHE A 1 12 ? 31.152 4.531 14.796 1.00 1.00 12 PHE A O 12
ATOM 7651 N N . THR A 1 13 ? 31.524 6.729 15.095 1.00 1.00 13 THR A N 12
ATOM 7652 C CA . THR A 1 13 ? 31.279 6.678 16.533 1.00 1.00 13 THR A CA 12
ATOM 7653 C C . THR A 1 13 ? 30.269 7.731 16.988 1.00 1.00 13 THR A C 12
ATOM 7654 O O . THR A 1 13 ? 30.374 8.910 16.648 1.00 1.00 13 THR A O 12
ATOM 7665 N N . VAL A 1 14 ? 29.299 7.275 17.779 1.00 1.00 14 VAL A N 12
ATOM 7666 C CA . VAL A 1 14 ? 28.282 8.185 18.296 1.00 1.00 14 VAL A CA 12
ATOM 7667 C C . VAL A 1 14 ? 28.668 8.632 19.702 1.00 1.00 14 VAL A C 12
ATOM 7668 O O . VAL A 1 14 ? 28.880 7.799 20.583 1.00 1.00 14 VAL A O 12
ATOM 7681 N N . THR A 1 15 ? 28.757 9.949 19.907 1.00 1.00 15 THR A N 12
ATOM 7682 C CA . THR A 1 15 ? 29.116 10.476 21.211 1.00 1.00 15 THR A CA 12
ATOM 7683 C C . THR A 1 15 ? 27.986 11.347 21.728 1.00 1.00 15 THR A C 12
ATOM 7684 O O . THR A 1 15 ? 27.207 11.882 20.938 1.00 1.00 15 THR A O 12
ATOM 7695 N N . PRO A 1 16 ? 27.876 11.514 23.016 1.00 1.00 16 PRO A N 12
ATOM 7696 C CA . PRO A 1 16 ? 26.808 12.360 23.591 1.00 1.00 16 PRO A CA 12
ATOM 7697 C C . PRO A 1 16 ? 26.883 13.755 22.999 1.00 1.00 16 PRO A C 12
ATOM 7698 O O . PRO A 1 16 ? 25.867 14.450 22.943 1.00 1.00 16 PRO A O 12
ATOM 7709 N N . ASP A 1 17 ? 28.049 14.186 22.536 1.00 1.00 17 ASP A N 12
ATOM 7710 C CA . ASP A 1 17 ? 28.185 15.500 21.940 1.00 1.00 17 ASP A CA 12
ATOM 7711 C C . ASP A 1 17 ? 27.777 15.468 20.467 1.00 1.00 17 ASP A C 12
ATOM 7712 O O . ASP A 1 17 ? 27.489 16.519 19.894 1.00 1.00 17 ASP A O 12
ATOM 7721 N N . GLY A 1 18 ? 27.731 14.285 19.835 1.00 1.00 18 GLY A N 12
ATOM 7722 C CA . GLY A 1 18 ? 27.332 14.223 18.435 1.00 1.00 18 GLY A CA 12
ATOM 7723 C C . GLY A 1 18 ? 27.759 12.914 17.789 1.00 1.00 18 GLY A C 12
ATOM 7724 O O . GLY A 1 18 ? 27.666 11.852 18.402 1.00 1.00 18 GLY A O 12
ATOM 7728 N N . ILE A 1 19 ? 28.248 12.994 16.557 1.00 1.00 19 ILE A N 12
ATOM 7729 C CA . ILE A 1 19 ? 28.714 11.827 15.837 1.00 1.00 19 ILE A CA 12
ATOM 7730 C C . ILE A 1 19 ? 30.090 12.131 15.255 1.00 1.00 19 ILE A C 12
ATOM 7731 O O . ILE A 1 19 ? 30.404 13.276 14.925 1.00 1.00 19 ILE A O 12
ATOM 7747 N N . ASP A 1 20 ? 30.900 11.086 15.128 1.00 1.00 20 ASP A N 12
ATOM 7748 C CA . ASP A 1 20 ? 32.242 11.213 14.580 1.00 1.00 20 ASP A CA 12
ATOM 7749 C C . ASP A 1 20 ? 32.439 10.202 13.467 1.00 1.00 20 ASP A C 12
ATOM 7750 O O . ASP A 1 20 ? 31.997 9.058 13.578 1.00 1.00 20 ASP A O 12
ATOM 7759 N N . LEU A 1 21 ? 33.105 10.617 12.399 1.00 1.00 21 LEU A N 12
ATOM 7760 C CA . LEU A 1 21 ? 33.350 9.715 11.288 1.00 1.00 21 LEU A CA 12
ATOM 7761 C C . LEU A 1 21 ? 34.776 9.893 10.787 1.00 1.00 21 LEU A C 12
ATOM 7762 O O . LEU A 1 21 ? 35.178 10.991 10.397 1.00 1.00 21 LEU A O 12
ATOM 7778 N N . ARG A 1 22 ? 35.533 8.803 10.816 1.00 1.00 22 ARG A N 12
ATOM 7779 C CA . ARG A 1 22 ? 36.924 8.824 10.380 1.00 1.00 22 ARG A CA 12
ATOM 7780 C C . ARG A 1 22 ? 37.130 7.914 9.178 1.00 1.00 22 ARG A C 12
ATOM 7781 O O . ARG A 1 22 ? 36.614 6.798 9.131 1.00 1.00 22 ARG A O 12
ATOM 7802 N N . LEU A 1 23 ? 37.896 8.414 8.217 1.00 1.00 23 LEU A N 12
ATOM 7803 C CA . LEU A 1 23 ? 38.162 7.626 7.020 1.00 1.00 23 LEU A CA 12
ATOM 7804 C C . LEU A 1 23 ? 39.609 7.784 6.580 1.00 1.00 23 LEU A C 12
ATOM 7805 O O . LEU A 1 23 ? 40.138 8.894 6.541 1.00 1.00 23 LEU A O 12
ATOM 7821 N N . SER A 1 24 ? 40.243 6.672 6.249 1.00 1.00 24 SER A N 12
ATOM 7822 C CA . SER A 1 24 ? 41.632 6.700 5.814 1.00 1.00 24 SER A CA 12
ATOM 7823 C C . SER A 1 24 ? 41.741 7.218 4.386 1.00 1.00 24 SER A C 12
ATOM 7824 O O . SER A 1 24 ? 40.800 7.102 3.598 1.00 1.00 24 SER A O 12
ATOM 7832 N N . HIS A 1 25 ? 42.898 7.776 4.054 1.00 1.00 25 HIS A N 12
ATOM 7833 C CA . HIS A 1 25 ? 43.138 8.293 2.715 1.00 1.00 25 HIS A CA 12
ATOM 7834 C C . HIS A 1 25 ? 42.952 7.175 1.697 1.00 1.00 25 HIS A C 12
ATOM 7835 O O . HIS A 1 25 ? 42.599 7.407 0.541 1.00 1.00 25 HIS A O 12
ATOM 7849 N N . GLU A 1 26 ? 43.177 5.950 2.161 1.00 1.00 26 GLU A N 12
ATOM 7850 C CA . GLU A 1 26 ? 43.014 4.781 1.313 1.00 1.00 26 GLU A CA 12
ATOM 7851 C C . GLU A 1 26 ? 41.536 4.590 0.983 1.00 1.00 26 GLU A C 12
ATOM 7852 O O . GLU A 1 26 ? 41.182 4.242 -0.143 1.00 1.00 26 GLU A O 12
ATOM 7864 N N . ALA A 1 27 ? 40.678 4.830 1.975 1.00 1.00 27 ALA A N 12
ATOM 7865 C CA . ALA A 1 27 ? 39.235 4.693 1.788 1.00 1.00 27 ALA A CA 12
ATOM 7866 C C . ALA A 1 27 ? 38.751 5.661 0.717 1.00 1.00 27 ALA A C 12
ATOM 7867 O O . ALA A 1 27 ? 37.805 5.387 -0.021 1.00 1.00 27 ALA A O 12
ATOM 7874 N N . LEU A 1 28 ? 39.425 6.801 0.651 1.00 1.00 28 LEU A N 12
ATOM 7875 C CA . LEU A 1 28 ? 39.103 7.844 -0.311 1.00 1.00 28 LEU A CA 12
ATOM 7876 C C . LEU A 1 28 ? 39.511 7.409 -1.713 1.00 1.00 28 LEU A C 12
ATOM 7877 O O . LEU A 1 28 ? 38.808 7.670 -2.690 1.00 1.00 28 LEU A O 12
ATOM 7893 N N . ARG A 1 29 ? 40.656 6.742 -1.795 1.00 1.00 29 ARG A N 12
ATOM 7894 C CA . ARG A 1 29 ? 41.178 6.261 -3.068 1.00 1.00 29 ARG A CA 12
ATOM 7895 C C . ARG A 1 29 ? 40.214 5.266 -3.695 1.00 1.00 29 ARG A C 12
ATOM 7896 O O . ARG A 1 29 ? 40.000 5.296 -4.908 1.00 1.00 29 ARG A O 12
ATOM 7917 N N . GLN A 1 30 ? 39.628 4.381 -2.892 1.00 1.00 30 GLN A N 12
ATOM 7918 C CA . GLN A 1 30 ? 38.692 3.388 -3.398 1.00 1.00 30 GLN A CA 12
ATOM 7919 C C . GLN A 1 30 ? 37.402 4.062 -3.825 1.00 1.00 30 GLN A C 12
ATOM 7920 O O . GLN A 1 30 ? 36.819 3.722 -4.854 1.00 1.00 30 GLN A O 12
ATOM 7934 N N . ILE A 1 31 ? 36.944 5.000 -3.009 1.00 1.00 31 ILE A N 12
ATOM 7935 C CA . ILE A 1 31 ? 35.702 5.689 -3.301 1.00 1.00 31 ILE A CA 12
ATOM 7936 C C . ILE A 1 31 ? 35.785 6.513 -4.577 1.00 1.00 31 ILE A C 12
ATOM 7937 O O . ILE A 1 31 ? 34.859 6.448 -5.383 1.00 1.00 31 ILE A O 12
ATOM 7953 N N . TYR A 1 32 ? 36.846 7.285 -4.813 1.00 1.00 32 TYR A N 12
ATOM 7954 C CA . TYR A 1 32 ? 36.941 8.077 -6.029 1.00 1.00 32 TYR A CA 12
ATOM 7955 C C . TYR A 1 32 ? 36.964 7.174 -7.256 1.00 1.00 32 TYR A C 12
ATOM 7956 O O . TYR A 1 32 ? 36.233 7.403 -8.219 1.00 1.00 32 TYR A O 12
ATOM 7974 N N . LEU A 1 33 ? 37.802 6.141 -7.222 1.00 1.00 33 LEU A N 12
ATOM 7975 C CA . LEU A 1 33 ? 37.888 5.219 -8.348 1.00 1.00 33 LEU A CA 12
ATOM 7976 C C . LEU A 1 33 ? 36.543 4.531 -8.574 1.00 1.00 33 LEU A C 12
ATOM 7977 O O . LEU A 1 33 ? 36.090 4.428 -9.714 1.00 1.00 33 LEU A O 12
ATOM 7993 N N . SER A 1 34 ? 35.890 4.074 -7.509 1.00 1.00 34 SER A N 12
ATOM 7994 C CA . SER A 1 34 ? 34.589 3.424 -7.635 1.00 1.00 34 SER A CA 12
ATOM 7995 C C . SER A 1 34 ? 33.577 4.392 -8.239 1.00 1.00 34 SER A C 12
ATOM 7996 O O . SER A 1 34 ? 32.711 4.008 -9.024 1.00 1.00 34 SER A O 12
ATOM 8004 N N . GLY A 1 35 ? 33.711 5.661 -7.864 1.00 1.00 35 GLY A N 12
ATOM 8005 C CA . GLY A 1 35 ? 32.826 6.703 -8.364 1.00 1.00 35 GLY A CA 12
ATOM 8006 C C . GLY A 1 35 ? 33.126 7.016 -9.823 1.00 1.00 35 GLY A C 12
ATOM 8007 O O . GLY A 1 35 ? 32.222 7.277 -10.616 1.00 1.00 35 GLY A O 12
ATOM 8011 N N . LEU A 1 36 ? 34.415 7.007 -10.159 1.00 1.00 36 LEU A N 12
ATOM 8012 C CA . LEU A 1 36 ? 34.866 7.311 -11.513 1.00 1.00 36 LEU A CA 12
ATOM 8013 C C . LEU A 1 36 ? 34.256 6.336 -12.512 1.00 1.00 36 LEU A C 12
ATOM 8014 O O . LEU A 1 36 ? 33.859 6.718 -13.614 1.00 1.00 36 LEU A O 12
ATOM 8030 N N . HIS A 1 37 ? 34.164 5.077 -12.107 1.00 1.00 37 HIS A N 12
ATOM 8031 C CA . HIS A 1 37 ? 33.580 4.049 -12.959 1.00 1.00 37 HIS A CA 12
ATOM 8032 C C . HIS A 1 37 ? 32.061 4.183 -12.975 1.00 1.00 37 HIS A C 12
ATOM 8033 O O . HIS A 1 37 ? 31.410 3.912 -13.983 1.00 1.00 37 HIS A O 12
ATOM 8047 N N . SER A 1 38 ? 31.511 4.616 -11.845 1.00 1.00 38 SER A N 12
ATOM 8048 C CA . SER A 1 38 ? 30.069 4.797 -11.729 1.00 1.00 38 SER A CA 12
ATOM 8049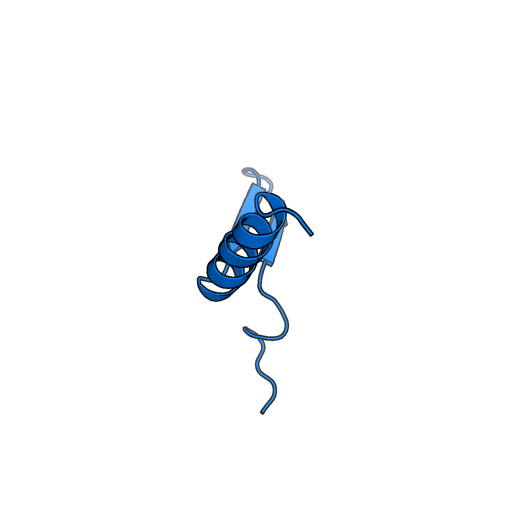 C C . SER A 1 38 ? 29.585 5.849 -12.721 1.00 1.00 38 SER A C 12
ATOM 8050 O O . SER A 1 38 ? 28.572 5.648 -13.391 1.00 1.00 38 SER A O 12
ATOM 8058 N N . TRP A 1 39 ? 30.301 6.967 -12.834 1.00 1.00 39 TRP A N 12
ATOM 8059 C CA . TRP A 1 39 ? 29.894 8.002 -13.779 1.00 1.00 39 TRP A CA 12
ATOM 8060 C C . TRP A 1 39 ? 30.069 7.492 -15.208 1.00 1.00 39 TRP A C 12
ATOM 8061 O O . TRP A 1 39 ? 29.276 7.803 -16.094 1.00 1.00 39 TRP A O 12
ATOM 8082 N N . LYS A 1 40 ? 31.120 6.699 -15.414 1.00 1.00 40 LYS A N 12
ATOM 8083 C CA . LYS A 1 40 ? 31.410 6.128 -16.729 1.00 1.00 40 LYS A CA 12
ATOM 8084 C C . LYS A 1 40 ? 31.679 7.220 -17.757 1.00 1.00 40 LYS A C 12
ATOM 8085 O O . LYS A 1 40 ? 31.054 8.282 -17.737 1.00 1.00 40 LYS A O 12
ATOM 8104 N N . LYS A 1 41 ? 32.618 6.941 -18.658 1.00 1.00 41 LYS A N 12
ATOM 8105 C CA . LYS A 1 41 ? 32.979 7.890 -19.703 1.00 1.00 41 LYS A CA 12
ATOM 8106 C C . LYS A 1 41 ? 31.956 7.825 -20.831 1.00 1.00 41 LYS A C 12
ATOM 8107 O O . LYS A 1 41 ? 31.468 6.749 -21.175 1.00 1.00 41 LYS A O 12
ATOM 8126 N N . LYS A 1 42 ? 31.638 8.978 -21.404 1.00 1.00 42 LYS A N 12
ATOM 8127 C CA . LYS A 1 42 ? 30.672 9.032 -22.496 1.00 1.00 42 LYS A CA 12
ATOM 8128 C C . LYS A 1 42 ? 29.287 8.618 -22.006 1.00 1.00 42 LYS A C 12
ATOM 8129 O O . LYS A 1 42 ? 29.173 8.251 -20.848 1.00 1.00 42 LYS A O 12
ATOM 8149 N N . MET A 1 1 ? 47.035 -5.475 -2.210 1.00 1.00 1 MET A N 13
ATOM 8150 C CA . MET A 1 1 ? 46.370 -6.807 -2.141 1.00 1.00 1 MET A CA 13
ATOM 8151 C C . MET A 1 1 ? 46.910 -7.565 -0.932 1.00 1.00 1 MET A C 13
ATOM 8152 O O . MET A 1 1 ? 46.957 -8.796 -0.925 1.00 1.00 1 MET A O 13
ATOM 8168 N N . ALA A 1 2 ? 47.314 -6.814 0.091 1.00 1.00 2 ALA A N 13
ATOM 8169 C CA . ALA A 1 2 ? 47.853 -7.409 1.311 1.00 1.00 2 ALA A CA 13
ATOM 8170 C C . ALA A 1 2 ? 47.498 -6.552 2.524 1.00 1.00 2 ALA A C 13
ATOM 8171 O O . ALA A 1 2 ? 47.337 -5.338 2.409 1.00 1.00 2 ALA A O 13
ATOM 8178 N N . GLU A 1 3 ? 47.379 -7.192 3.688 1.00 1.00 3 GLU A N 13
ATOM 8179 C CA . GLU A 1 3 ? 47.046 -6.469 4.912 1.00 1.00 3 GLU A CA 13
ATOM 8180 C C . GLU A 1 3 ? 47.687 -7.143 6.125 1.00 1.00 3 GLU A C 13
ATOM 8181 O O . GLU A 1 3 ? 47.194 -8.160 6.613 1.00 1.00 3 GLU A O 13
ATOM 8193 N N . ALA A 1 4 ? 48.794 -6.575 6.596 1.00 1.00 4 ALA A N 13
ATOM 8194 C CA . ALA A 1 4 ? 49.504 -7.130 7.745 1.00 1.00 4 ALA A CA 13
ATOM 8195 C C . ALA A 1 4 ? 48.758 -6.880 9.058 1.00 1.00 4 ALA A C 13
ATOM 8196 O O . ALA A 1 4 ? 48.666 -7.773 9.901 1.00 1.00 4 ALA A O 13
ATOM 8203 N N . HIS A 1 5 ? 48.246 -5.660 9.235 1.00 1.00 5 HIS A N 13
ATOM 8204 C CA . HIS A 1 5 ? 47.533 -5.303 10.465 1.00 1.00 5 HIS A CA 13
ATOM 8205 C C . HIS A 1 5 ? 46.076 -4.938 10.177 1.00 1.00 5 HIS A C 13
ATOM 8206 O O . HIS A 1 5 ? 45.717 -4.623 9.043 1.00 1.00 5 HIS A O 13
ATOM 8220 N N . GLN A 1 6 ? 45.239 -4.996 11.215 1.00 1.00 6 GLN A N 13
ATOM 8221 C CA . GLN A 1 6 ? 43.819 -4.680 11.065 1.00 1.00 6 GLN A CA 13
ATOM 8222 C C . GLN A 1 6 ? 43.611 -3.189 10.819 1.00 1.00 6 GLN A C 13
ATOM 8223 O O . GLN A 1 6 ? 44.185 -2.347 11.513 1.00 1.00 6 GLN A O 13
ATOM 8237 N N . ALA A 1 7 ? 42.780 -2.872 9.829 1.00 1.00 7 ALA A N 13
ATOM 8238 C CA . ALA A 1 7 ? 42.489 -1.483 9.493 1.00 1.00 7 ALA A CA 13
ATOM 8239 C C . ALA A 1 7 ? 41.040 -1.334 9.042 1.00 1.00 7 ALA A C 13
ATOM 8240 O O . ALA A 1 7 ? 40.423 -2.293 8.578 1.00 1.00 7 ALA A O 13
ATOM 8247 N N . VAL A 1 8 ? 40.505 -0.126 9.190 1.00 1.00 8 VAL A N 13
ATOM 8248 C CA . VAL A 1 8 ? 39.126 0.153 8.800 1.00 1.00 8 VAL A CA 13
ATOM 8249 C C . VAL A 1 8 ? 39.069 1.345 7.847 1.00 1.00 8 VAL A C 13
ATOM 8250 O O . VAL A 1 8 ? 39.693 2.378 8.093 1.00 1.00 8 VAL A O 13
ATOM 8263 N N . ALA A 1 9 ? 38.313 1.196 6.763 1.00 1.00 9 ALA A N 13
ATOM 8264 C CA . ALA A 1 9 ? 38.180 2.271 5.784 1.00 1.00 9 ALA A CA 13
ATOM 8265 C C . ALA A 1 9 ? 37.361 3.420 6.371 1.00 1.00 9 ALA A C 13
ATOM 8266 O O . ALA A 1 9 ? 37.655 4.593 6.135 1.00 1.00 9 ALA A O 13
ATOM 8273 N N . PHE A 1 10 ? 36.332 3.061 7.129 1.00 1.00 10 PHE A N 13
ATOM 8274 C CA . PHE A 1 10 ? 35.482 4.085 7.732 1.00 1.00 10 PHE A CA 13
ATOM 8275 C C . PHE A 1 10 ? 35.008 3.709 9.142 1.00 1.00 10 PHE A C 13
ATOM 8276 O O . PHE A 1 10 ? 34.632 2.568 9.399 1.00 1.00 10 PHE A O 13
ATOM 8293 N N . GLN A 1 11 ? 35.031 4.673 10.060 1.00 1.00 11 GLN A N 13
ATOM 8294 C CA . GLN A 1 11 ? 34.592 4.421 11.435 1.00 1.00 11 GLN A CA 13
ATOM 8295 C C . GLN A 1 11 ? 33.610 5.490 11.888 1.00 1.00 11 GLN A C 13
ATOM 8296 O O . GLN A 1 11 ? 33.810 6.681 11.656 1.00 1.00 11 GLN A O 13
ATOM 8310 N N . PHE A 1 12 ? 32.545 5.026 12.526 1.00 1.00 12 PHE A N 13
ATOM 8311 C CA . PHE A 1 12 ? 31.506 5.932 13.009 1.00 1.00 12 PHE A CA 13
ATOM 8312 C C . PHE A 1 12 ? 31.258 5.707 14.497 1.00 1.00 12 PHE A C 13
ATOM 8313 O O . PHE A 1 12 ? 30.909 4.598 14.900 1.00 1.00 12 PHE A O 13
ATOM 8330 N N . THR A 1 13 ? 31.440 6.743 15.311 1.00 1.00 13 THR A N 13
ATOM 8331 C CA . THR A 1 13 ? 31.229 6.609 16.757 1.00 1.00 13 THR A CA 13
ATOM 8332 C C . THR A 1 13 ? 30.314 7.708 17.296 1.00 1.00 13 THR A C 13
ATOM 8333 O O . THR A 1 13 ? 30.480 8.891 17.002 1.00 1.00 13 THR A O 13
ATOM 8344 N N . VAL A 1 14 ? 29.341 7.274 18.085 1.00 1.00 14 VAL A N 13
ATOM 8345 C CA . VAL A 1 14 ? 28.381 8.211 18.668 1.00 1.00 14 VAL A CA 13
ATOM 8346 C C . VAL A 1 14 ? 28.787 8.582 20.090 1.00 1.00 14 VAL A C 13
ATOM 8347 O O . VAL A 1 14 ? 29.005 7.704 20.925 1.00 1.00 14 VAL A O 13
ATOM 8360 N N . THR A 1 15 ? 28.894 9.888 20.358 1.00 1.00 15 THR A N 13
ATOM 8361 C CA . THR A 1 15 ? 29.278 10.347 21.683 1.00 1.00 15 THR A CA 13
ATOM 8362 C C . THR A 1 15 ? 28.195 11.263 22.245 1.00 1.00 15 THR A C 13
ATOM 8363 O O . THR A 1 15 ? 27.480 11.904 21.477 1.00 1.00 15 THR A O 13
ATOM 8374 N N . PRO A 1 16 ? 28.050 11.358 23.550 1.00 1.00 16 PRO A N 13
ATOM 8375 C CA . PRO A 1 16 ? 27.019 12.247 24.148 1.00 1.00 16 PRO A CA 13
ATOM 8376 C C . PRO A 1 16 ? 27.101 13.643 23.547 1.00 1.00 16 PRO A C 13
ATOM 8377 O O . PRO A 1 16 ? 26.083 14.334 23.483 1.00 1.00 16 PRO A O 13
ATOM 8388 N N . ASP A 1 17 ? 28.273 14.088 23.110 1.00 1.00 17 ASP A N 13
ATOM 8389 C CA . ASP A 1 17 ? 28.404 15.415 22.533 1.00 1.00 17 ASP A CA 13
ATOM 8390 C C . ASP A 1 17 ? 28.012 15.429 21.054 1.00 1.00 17 ASP A C 13
ATOM 8391 O O . ASP A 1 17 ? 27.764 16.502 20.507 1.00 1.00 17 ASP A O 13
ATOM 8400 N N . GLY A 1 18 ? 27.942 14.271 20.385 1.00 1.00 18 GLY A N 13
ATOM 8401 C CA . GLY A 1 18 ? 27.564 14.279 18.976 1.00 1.00 18 GLY A CA 13
ATOM 8402 C C . GLY A 1 18 ? 27.944 12.979 18.283 1.00 1.00 18 GLY A C 13
ATOM 8403 O O . GLY A 1 18 ? 27.805 11.897 18.853 1.00 1.00 18 GLY A O 13
ATOM 8407 N N . ILE A 1 19 ? 28.432 13.089 17.054 1.00 1.00 19 ILE A N 13
ATOM 8408 C CA . ILE A 1 19 ? 28.840 11.935 16.281 1.00 1.00 19 ILE A CA 13
ATOM 8409 C C . ILE A 1 19 ? 30.209 12.210 15.665 1.00 1.00 19 ILE A C 13
ATOM 8410 O O . ILE A 1 19 ? 30.576 13.357 15.411 1.00 1.00 19 ILE A O 13
ATOM 8426 N N . ASP A 1 20 ? 30.958 11.136 15.434 1.00 1.00 20 ASP A N 13
ATOM 8427 C CA . ASP A 1 20 ? 32.289 11.241 14.853 1.00 1.00 20 ASP A CA 13
ATOM 8428 C C . ASP A 1 20 ? 32.428 10.290 13.680 1.00 1.00 20 ASP A C 13
ATOM 8429 O O . ASP A 1 20 ? 31.988 9.143 13.754 1.00 1.00 20 ASP A O 13
ATOM 8438 N N . LEU A 1 21 ? 33.058 10.756 12.612 1.00 1.00 21 LEU A N 13
ATOM 8439 C CA . LEU A 1 21 ? 33.266 9.916 11.444 1.00 1.00 21 LEU A CA 13
ATOM 8440 C C . LEU A 1 21 ? 34.712 10.035 10.989 1.00 1.00 21 LEU A C 13
ATOM 8441 O O . LEU A 1 21 ? 35.193 11.129 10.692 1.00 1.00 21 LEU A O 13
ATOM 8457 N N . ARG A 1 22 ? 35.399 8.898 10.947 1.00 1.00 22 ARG A N 13
ATOM 8458 C CA . ARG A 1 22 ? 36.798 8.863 10.536 1.00 1.00 22 ARG A CA 13
ATOM 8459 C C . ARG A 1 22 ? 36.973 7.981 9.311 1.00 1.00 22 ARG A C 13
ATOM 8460 O O . ARG A 1 22 ? 36.423 6.882 9.233 1.00 1.00 22 ARG A O 13
ATOM 8481 N N . LEU A 1 23 ? 37.750 8.487 8.365 1.00 1.00 23 LEU A N 13
ATOM 8482 C CA . LEU A 1 23 ? 37.989 7.728 7.141 1.00 1.00 23 LEU A CA 13
ATOM 8483 C C . LEU A 1 23 ? 39.449 7.838 6.719 1.00 1.00 23 LEU A C 13
ATOM 8484 O O . LEU A 1 23 ? 40.035 8.920 6.744 1.00 1.00 23 LEU A O 13
ATOM 8500 N N . SER A 1 24 ? 40.030 6.711 6.336 1.00 1.00 24 SER A N 13
ATOM 8501 C CA . SER A 1 24 ? 41.424 6.675 5.912 1.00 1.00 24 SER A CA 13
ATOM 8502 C C . SER A 1 24 ? 41.581 7.229 4.500 1.00 1.00 24 SER A C 13
ATOM 8503 O O . SER A 1 24 ? 40.667 7.137 3.676 1.00 1.00 24 SER A O 13
ATOM 8511 N N . HIS A 1 25 ? 42.756 7.785 4.218 1.00 1.00 25 HIS A N 13
ATOM 8512 C CA . HIS A 1 25 ? 43.048 8.334 2.901 1.00 1.00 25 HIS A CA 13
ATOM 8513 C C . HIS A 1 25 ? 42.873 7.245 1.852 1.00 1.00 25 HIS A C 13
ATOM 8514 O O . HIS A 1 25 ? 42.557 7.509 0.692 1.00 1.00 25 HIS A O 13
ATOM 8528 N N . GLU A 1 26 ? 43.071 6.010 2.297 1.00 1.00 26 GLU A N 13
ATOM 8529 C CA . GLU A 1 26 ? 42.927 4.853 1.427 1.00 1.00 26 GLU A CA 13
ATOM 8530 C C . GLU A 1 26 ? 41.463 4.673 1.043 1.00 1.00 26 GLU A C 13
ATOM 8531 O O . GLU A 1 26 ? 41.144 4.322 -0.094 1.00 1.00 26 GLU A O 13
ATOM 8543 N N . ALA A 1 27 ? 40.577 4.925 2.004 1.00 1.00 27 ALA A N 13
ATOM 8544 C CA . ALA A 1 27 ? 39.141 4.803 1.776 1.00 1.00 27 ALA A CA 13
ATOM 8545 C C . ALA A 1 27 ? 38.704 5.757 0.671 1.00 1.00 27 ALA A C 13
ATOM 8546 O O . ALA A 1 27 ? 37.808 5.453 -0.116 1.00 1.00 27 ALA A O 13
ATOM 8553 N N . LEU A 1 28 ? 39.362 6.912 0.620 1.00 1.00 28 LEU A N 13
ATOM 8554 C CA . LEU A 1 28 ? 39.066 7.929 -0.384 1.00 1.00 28 LEU A CA 13
ATOM 8555 C C . LEU A 1 28 ? 39.484 7.463 -1.772 1.00 1.00 28 LEU A C 13
ATOM 8556 O O . LEU A 1 28 ? 38.785 7.704 -2.757 1.00 1.00 28 LEU A O 13
ATOM 8572 N N . ARG A 1 29 ? 40.633 6.804 -1.839 1.00 1.00 29 ARG A N 13
ATOM 8573 C CA . ARG A 1 29 ? 41.149 6.317 -3.111 1.00 1.00 29 ARG A CA 13
ATOM 8574 C C . ARG A 1 29 ? 40.190 5.332 -3.750 1.00 1.00 29 ARG A C 13
ATOM 8575 O O . ARG A 1 29 ? 39.976 5.392 -4.962 1.00 1.00 29 ARG A O 13
ATOM 8596 N N . GLN A 1 30 ? 39.604 4.428 -2.972 1.00 1.00 30 GLN A N 13
ATOM 8597 C CA . GLN A 1 30 ? 38.676 3.454 -3.520 1.00 1.00 30 GLN A CA 13
ATOM 8598 C C . GLN A 1 30 ? 37.411 4.147 -3.979 1.00 1.00 30 GLN A C 13
ATOM 8599 O O . GLN A 1 30 ? 36.852 3.818 -5.024 1.00 1.00 30 GLN A O 13
ATOM 8613 N N . ILE A 1 31 ? 36.949 5.085 -3.171 1.00 1.00 31 ILE A N 13
ATOM 8614 C CA . ILE A 1 31 ? 35.725 5.798 -3.478 1.00 1.00 31 ILE A CA 13
ATOM 8615 C C . ILE A 1 31 ? 35.837 6.618 -4.754 1.00 1.00 31 ILE A C 13
ATOM 8616 O O . ILE A 1 31 ? 34.918 6.577 -5.571 1.00 1.00 31 ILE A O 13
ATOM 8632 N N . TYR A 1 32 ? 36.911 7.368 -4.967 1.00 1.00 32 TYR A N 13
ATOM 8633 C CA . TYR A 1 32 ? 37.044 8.173 -6.168 1.00 1.00 32 TYR A CA 13
ATOM 8634 C C . TYR A 1 32 ? 37.065 7.298 -7.417 1.00 1.00 32 TYR A C 13
ATOM 8635 O O . TYR A 1 32 ? 36.336 7.551 -8.375 1.00 1.00 32 TYR A O 13
ATOM 8653 N N . LEU A 1 33 ? 37.903 6.267 -7.408 1.00 1.00 33 LEU A N 13
ATOM 8654 C CA . LEU A 1 33 ? 37.999 5.376 -8.557 1.00 1.00 33 LEU A CA 13
ATOM 8655 C C . LEU A 1 33 ? 36.682 4.636 -8.805 1.00 1.00 33 LEU A C 13
ATOM 8656 O O . LEU A 1 33 ? 36.267 4.506 -9.958 1.00 1.00 33 LEU A O 13
ATOM 8672 N N . SER A 1 34 ? 36.011 4.154 -7.760 1.00 1.00 34 SER A N 13
ATOM 8673 C CA . SER A 1 34 ? 34.744 3.447 -7.949 1.00 1.00 34 SER A CA 13
ATOM 8674 C C . SER A 1 34 ? 33.720 4.376 -8.596 1.00 1.00 34 SER A C 13
ATOM 8675 O O . SER A 1 34 ? 32.893 3.954 -9.408 1.00 1.00 34 SER A O 13
ATOM 8683 N N . GLY A 1 35 ? 33.800 5.652 -8.238 1.00 1.00 35 GLY A N 13
ATOM 8684 C CA . GLY A 1 35 ? 32.897 6.652 -8.787 1.00 1.00 35 GLY A CA 13
ATOM 8685 C C . GLY A 1 35 ? 33.229 6.913 -10.245 1.00 1.00 35 GLY A C 13
ATOM 8686 O O . GLY A 1 35 ? 32.345 7.131 -11.073 1.00 1.00 35 GLY A O 13
ATOM 8690 N N . LEU A 1 36 ? 34.522 6.896 -10.541 1.00 1.00 36 LEU A N 13
ATOM 8691 C CA . LEU A 1 36 ? 35.007 7.136 -11.890 1.00 1.00 36 LEU A CA 13
ATOM 8692 C C . LEU A 1 36 ? 34.465 6.092 -12.862 1.00 1.00 36 LEU A C 13
ATOM 8693 O O . LEU A 1 36 ? 34.129 6.404 -14.003 1.00 1.00 36 LEU A O 13
ATOM 8709 N N . HIS A 1 37 ? 34.365 4.852 -12.394 1.00 1.00 37 HIS A N 13
ATOM 8710 C CA . HIS A 1 37 ? 33.844 3.774 -13.224 1.00 1.00 37 HIS A CA 13
ATOM 8711 C C . HIS A 1 37 ? 32.327 3.894 -13.327 1.00 1.00 37 HIS A C 13
ATOM 8712 O O . HIS A 1 37 ? 31.720 3.465 -14.311 1.00 1.00 37 HIS A O 13
ATOM 8726 N N . SER A 1 38 ? 31.725 4.500 -12.304 1.00 1.00 38 SER A N 13
ATOM 8727 C CA . SER A 1 38 ? 30.280 4.703 -12.274 1.00 1.00 38 SER A CA 13
ATOM 8728 C C . SER A 1 38 ? 29.877 5.641 -13.409 1.00 1.00 38 SER A C 13
ATOM 8729 O O . SER A 1 38 ? 28.689 5.862 -13.649 1.00 1.00 38 SER A O 13
ATOM 8737 N N . TRP A 1 39 ? 30.867 6.192 -14.106 1.00 1.00 39 TRP A N 13
ATOM 8738 C CA . TRP A 1 39 ? 30.594 7.103 -15.215 1.00 1.00 39 TRP A CA 13
ATOM 8739 C C . TRP A 1 39 ? 29.956 6.358 -16.378 1.00 1.00 39 TRP A C 13
ATOM 8740 O O . TRP A 1 39 ? 29.086 6.884 -17.070 1.00 1.00 39 TRP A O 13
ATOM 8761 N N . LYS A 1 40 ? 30.397 5.122 -16.576 1.00 1.00 40 LYS A N 13
ATOM 8762 C CA . LYS A 1 40 ? 29.871 4.292 -17.647 1.00 1.00 40 LYS A CA 13
ATOM 8763 C C . LYS A 1 40 ? 28.470 3.810 -17.289 1.00 1.00 40 LYS A C 13
ATOM 8764 O O . LYS A 1 40 ? 28.234 3.327 -16.182 1.00 1.00 40 LYS A O 13
ATOM 8783 N N . LYS A 1 41 ? 27.541 3.952 -18.228 1.00 1.00 41 LYS A N 13
ATOM 8784 C CA . LYS A 1 41 ? 26.162 3.535 -17.995 1.00 1.00 41 LYS A CA 13
ATOM 8785 C C . LYS A 1 41 ? 26.044 2.011 -18.033 1.00 1.00 41 LYS A C 13
ATOM 8786 O O . LYS A 1 41 ? 26.659 1.350 -18.869 1.00 1.00 41 LYS A O 13
ATOM 8805 N N . LYS A 1 42 ? 25.254 1.464 -17.113 1.00 1.00 42 LYS A N 13
ATOM 8806 C CA . LYS A 1 42 ? 25.054 0.016 -17.032 1.00 1.00 42 LYS A CA 13
ATOM 8807 C C . LYS A 1 42 ? 26.381 -0.696 -16.779 1.00 1.00 42 LYS A C 13
ATOM 8808 O O . LYS A 1 42 ? 26.524 -1.278 -15.717 1.00 1.00 42 LYS A O 13
ATOM 8828 N N . MET A 1 1 ? 36.946 -7.464 20.372 1.00 1.00 1 MET A N 14
ATOM 8829 C CA . MET A 1 1 ? 38.407 -7.690 20.169 1.00 1.00 1 MET A CA 14
ATOM 8830 C C . MET A 1 1 ? 38.628 -8.367 18.818 1.00 1.00 1 MET A C 14
ATOM 8831 O O . MET A 1 1 ? 39.702 -8.254 18.226 1.00 1.00 1 MET A O 14
ATOM 8847 N N . ALA A 1 2 ? 37.610 -9.080 18.341 1.00 1.00 2 ALA A N 14
ATOM 8848 C CA . ALA A 1 2 ? 37.712 -9.782 17.065 1.00 1.00 2 ALA A CA 14
ATOM 8849 C C . ALA A 1 2 ? 37.790 -8.812 15.892 1.00 1.00 2 ALA A C 14
ATOM 8850 O O . ALA A 1 2 ? 38.557 -9.028 14.954 1.00 1.00 2 ALA A O 14
ATOM 8857 N N . GLU A 1 3 ? 36.996 -7.750 15.939 1.00 1.00 3 GLU A N 14
ATOM 8858 C CA . GLU A 1 3 ? 36.996 -6.775 14.856 1.00 1.00 3 GLU A CA 14
ATOM 8859 C C . GLU A 1 3 ? 38.365 -6.132 14.702 1.00 1.00 3 GLU A C 14
ATOM 8860 O O . GLU A 1 3 ? 38.701 -5.612 13.637 1.00 1.00 3 GLU A O 14
ATOM 8872 N N . ALA A 1 4 ? 39.148 -6.159 15.769 1.00 1.00 4 ALA A N 14
ATOM 8873 C CA . ALA A 1 4 ? 40.473 -5.559 15.730 1.00 1.00 4 ALA A CA 14
ATOM 8874 C C . ALA A 1 4 ? 41.327 -6.216 14.645 1.00 1.00 4 ALA A C 14
ATOM 8875 O O . ALA A 1 4 ? 42.132 -5.549 13.996 1.00 1.00 4 ALA A O 14
ATOM 8882 N N . HIS A 1 5 ? 41.148 -7.523 14.448 1.00 1.00 5 HIS A N 14
ATOM 8883 C CA . HIS A 1 5 ? 41.915 -8.236 13.433 1.00 1.00 5 HIS A CA 14
ATOM 8884 C C . HIS A 1 5 ? 41.484 -7.810 12.029 1.00 1.00 5 HIS A C 14
ATOM 8885 O O . HIS A 1 5 ? 42.308 -7.710 11.120 1.00 1.00 5 HIS A O 14
ATOM 8899 N N . GLN A 1 6 ? 40.185 -7.564 11.859 1.00 1.00 6 GLN A N 14
ATOM 8900 C CA . GLN A 1 6 ? 39.647 -7.152 10.563 1.00 1.00 6 GLN A CA 14
ATOM 8901 C C . GLN A 1 6 ? 40.132 -5.748 10.199 1.00 1.00 6 GLN A C 14
ATOM 8902 O O . GLN A 1 6 ? 40.228 -4.874 11.061 1.00 1.00 6 GLN A O 14
ATOM 8916 N N . ALA A 1 7 ? 40.427 -5.535 8.919 1.00 1.00 7 ALA A N 14
ATOM 8917 C CA . ALA A 1 7 ? 40.892 -4.228 8.460 1.00 1.00 7 ALA A CA 14
ATOM 8918 C C . ALA A 1 7 ? 39.772 -3.201 8.591 1.00 1.00 7 ALA A C 14
ATOM 8919 O O . ALA A 1 7 ? 38.611 -3.503 8.310 1.00 1.00 7 ALA A O 14
ATOM 8926 N N . VAL A 1 8 ? 40.121 -1.993 9.027 1.00 1.00 8 VAL A N 14
ATOM 8927 C CA . VAL A 1 8 ? 39.125 -0.940 9.198 1.00 1.00 8 VAL A CA 14
ATOM 8928 C C . VAL A 1 8 ? 39.533 0.309 8.431 1.00 1.00 8 VAL A C 14
ATOM 8929 O O . VAL A 1 8 ? 40.645 0.812 8.597 1.00 1.00 8 VAL A O 14
ATOM 8942 N N . ALA A 1 9 ? 38.626 0.806 7.594 1.00 1.00 9 ALA A N 14
ATOM 8943 C CA . ALA A 1 9 ? 38.898 2.000 6.800 1.00 1.00 9 ALA A CA 14
ATOM 8944 C C . ALA A 1 9 ? 37.898 3.103 7.119 1.00 1.00 9 ALA A C 14
ATOM 8945 O O . ALA A 1 9 ? 38.137 4.275 6.829 1.00 1.00 9 ALA A O 14
ATOM 8952 N N . PHE A 1 10 ? 36.774 2.709 7.706 1.00 1.00 10 PHE A N 14
ATOM 8953 C CA . PHE A 1 10 ? 35.735 3.671 8.050 1.00 1.00 10 PHE A CA 14
ATOM 8954 C C . PHE A 1 10 ? 35.179 3.427 9.451 1.00 1.00 10 PHE A C 14
ATOM 8955 O O . PHE A 1 10 ? 34.817 2.303 9.799 1.00 1.00 10 PHE A O 14
ATOM 8972 N N . GLN A 1 11 ? 35.128 4.481 10.273 1.00 1.00 11 GLN A N 14
ATOM 8973 C CA . GLN A 1 11 ? 34.632 4.346 11.642 1.00 1.00 11 GLN A CA 14
ATOM 8974 C C . GLN A 1 11 ? 33.641 5.447 12.003 1.00 1.00 11 GLN A C 14
ATOM 8975 O O . GLN A 1 11 ? 33.876 6.629 11.764 1.00 1.00 11 GLN A O 14
ATOM 8989 N N . PHE A 1 12 ? 32.533 5.014 12.590 1.00 1.00 12 PHE A N 14
ATOM 8990 C CA . PHE A 1 12 ? 31.486 5.943 13.004 1.00 1.00 12 PHE A CA 14
ATOM 8991 C C . PHE A 1 12 ? 31.184 5.736 14.484 1.00 1.00 12 PHE A C 14
ATOM 8992 O O . PHE A 1 12 ? 30.812 4.632 14.884 1.00 1.00 12 PHE A O 14
ATOM 9009 N N . THR A 1 13 ? 31.357 6.771 15.298 1.00 1.00 13 THR A N 14
ATOM 9010 C CA . THR A 1 13 ? 31.107 6.642 16.737 1.00 1.00 13 THR A CA 14
ATOM 9011 C C . THR A 1 13 ? 30.202 7.749 17.272 1.00 1.00 13 THR A C 14
ATOM 9012 O O . THR A 1 13 ? 30.392 8.935 16.996 1.00 1.00 13 THR A O 14
ATOM 9023 N N . VAL A 1 14 ? 29.213 7.315 18.044 1.00 1.00 14 VAL A N 14
ATOM 9024 C CA . VAL A 1 14 ? 28.258 8.248 18.639 1.00 1.00 14 VAL A CA 14
ATOM 9025 C C . VAL A 1 14 ? 28.667 8.575 20.079 1.00 1.00 14 VAL A C 14
ATOM 9026 O O . VAL A 1 14 ? 28.844 7.667 20.891 1.00 1.00 14 VAL A O 14
ATOM 9039 N N . THR A 1 15 ? 28.813 9.870 20.393 1.00 1.00 15 THR A N 14
ATOM 9040 C CA . THR A 1 15 ? 29.192 10.269 21.746 1.00 1.00 15 THR A CA 14
ATOM 9041 C C . THR A 1 15 ? 28.176 11.273 22.289 1.00 1.00 15 THR A C 14
ATOM 9042 O O . THR A 1 15 ? 27.539 11.981 21.508 1.00 1.00 15 THR A O 14
ATOM 9053 N N . PRO A 1 16 ? 28.007 11.370 23.591 1.00 1.00 16 PRO A N 14
ATOM 9054 C CA . PRO A 1 16 ? 27.047 12.337 24.174 1.00 1.00 16 PRO A CA 14
ATOM 9055 C C . PRO A 1 16 ? 27.213 13.707 23.533 1.00 1.00 16 PRO A C 14
ATOM 9056 O O . PRO A 1 16 ? 26.222 14.408 23.317 1.00 1.00 16 PRO A O 14
ATOM 9067 N N . ASP A 1 17 ? 28.439 14.114 23.219 1.00 1.00 17 ASP A N 14
ATOM 9068 C CA . ASP A 1 17 ? 28.698 15.403 22.606 1.00 1.00 17 ASP A CA 14
ATOM 9069 C C . ASP A 1 17 ? 28.230 15.444 21.157 1.00 1.00 17 ASP A C 14
ATOM 9070 O O . ASP A 1 17 ? 27.954 16.523 20.634 1.00 1.00 17 ASP A O 14
ATOM 9079 N N . GLY A 1 18 ? 28.122 14.295 20.493 1.00 1.00 18 GLY A N 14
ATOM 9080 C CA . GLY A 1 18 ? 27.669 14.296 19.111 1.00 1.00 18 GLY A CA 14
ATOM 9081 C C . GLY A 1 18 ? 28.046 13.002 18.410 1.00 1.00 18 GLY A C 14
ATOM 9082 O O . GLY A 1 18 ? 27.911 11.920 18.980 1.00 1.00 18 GLY A O 14
ATOM 9086 N N . ILE A 1 19 ? 28.537 13.111 17.182 1.00 1.00 19 ILE A N 14
ATOM 9087 C CA . ILE A 1 19 ? 28.951 11.951 16.423 1.00 1.00 19 ILE A CA 14
ATOM 9088 C C . ILE A 1 19 ? 30.320 12.215 15.808 1.00 1.00 19 ILE A C 14
ATOM 9089 O O . ILE A 1 19 ? 30.688 13.357 15.534 1.00 1.00 19 ILE A O 14
ATOM 9105 N N . ASP A 1 20 ? 31.060 11.131 15.595 1.00 1.00 20 ASP A N 14
ATOM 9106 C CA . ASP A 1 20 ? 32.390 11.205 15.008 1.00 1.00 20 ASP A CA 14
ATOM 9107 C C . ASP A 1 20 ? 32.467 10.301 13.785 1.00 1.00 20 ASP A C 14
ATOM 9108 O O . ASP A 1 20 ? 31.961 9.180 13.812 1.00 1.00 20 ASP A O 14
ATOM 9117 N N . LEU A 1 21 ? 33.111 10.773 12.722 1.00 1.00 21 LEU A N 14
ATOM 9118 C CA . LEU A 1 21 ? 33.247 9.967 11.512 1.00 1.00 21 LEU A CA 14
ATOM 9119 C C . LEU A 1 21 ? 34.679 10.050 11.009 1.00 1.00 21 LEU A C 14
ATOM 9120 O O . LEU A 1 21 ? 35.177 11.136 10.701 1.00 1.00 21 LEU A O 14
ATOM 9136 N N . ARG A 1 22 ? 35.339 8.897 10.926 1.00 1.00 22 ARG A N 14
ATOM 9137 C CA . ARG A 1 22 ? 36.717 8.845 10.461 1.00 1.00 22 ARG A CA 14
ATOM 9138 C C . ARG A 1 22 ? 36.826 8.007 9.199 1.00 1.00 22 ARG A C 14
ATOM 9139 O O . ARG A 1 22 ? 36.262 6.919 9.109 1.00 1.00 22 ARG A O 14
ATOM 9160 N N . LEU A 1 23 ? 37.577 8.531 8.243 1.00 1.00 23 LEU A N 14
ATOM 9161 C CA . LEU A 1 23 ? 37.769 7.812 6.989 1.00 1.00 23 LEU A CA 14
ATOM 9162 C C . LEU A 1 23 ? 39.236 7.860 6.594 1.00 1.00 23 LEU A C 14
ATOM 9163 O O . LEU A 1 23 ? 39.864 8.917 6.633 1.00 1.00 23 LEU A O 14
ATOM 9179 N N . SER A 1 24 ? 39.777 6.716 6.218 1.00 1.00 24 SER A N 14
ATOM 9180 C CA . SER A 1 24 ? 41.175 6.637 5.820 1.00 1.00 24 SER A CA 14
ATOM 9181 C C . SER A 1 24 ? 41.362 7.205 4.421 1.00 1.00 24 SER A C 14
ATOM 9182 O O . SER A 1 24 ? 40.462 7.131 3.583 1.00 1.00 24 SER A O 14
ATOM 9190 N N . HIS A 1 25 ? 42.544 7.763 4.171 1.00 1.00 25 HIS A N 14
ATOM 9191 C CA . HIS A 1 25 ? 42.857 8.329 2.869 1.00 1.00 25 HIS A CA 14
ATOM 9192 C C . HIS A 1 25 ? 42.674 7.255 1.807 1.00 1.00 25 HIS A C 14
ATOM 9193 O O . HIS A 1 25 ? 42.381 7.532 0.644 1.00 1.00 25 HIS A O 14
ATOM 9207 N N . GLU A 1 26 ? 42.840 6.012 2.244 1.00 1.00 26 GLU A N 14
ATOM 9208 C CA . GLU A 1 26 ? 42.678 4.867 1.364 1.00 1.00 26 GLU A CA 14
ATOM 9209 C C . GLU A 1 26 ? 41.210 4.726 0.972 1.00 1.00 26 GLU A C 14
ATOM 9210 O O . GLU A 1 26 ? 40.886 4.394 -0.167 1.00 1.00 26 GLU A O 14
ATOM 9222 N N . ALA A 1 27 ? 40.325 4.985 1.933 1.00 1.00 27 ALA A N 14
ATOM 9223 C CA . ALA A 1 27 ? 38.893 4.894 1.689 1.00 1.00 27 ALA A CA 14
ATOM 9224 C C . ALA A 1 27 ? 38.485 5.878 0.602 1.00 1.00 27 ALA A C 14
ATOM 9225 O O . ALA A 1 27 ? 37.555 5.635 -0.165 1.00 1.00 27 ALA A O 14
ATOM 9232 N N . LEU A 1 28 ? 39.210 6.988 0.547 1.00 1.00 28 LEU A N 14
ATOM 9233 C CA . LEU A 1 28 ? 38.959 8.029 -0.442 1.00 1.00 28 LEU A CA 14
ATOM 9234 C C . LEU A 1 28 ? 39.405 7.581 -1.827 1.00 1.00 28 LEU A C 14
ATOM 9235 O O . LEU A 1 28 ? 38.738 7.863 -2.822 1.00 1.00 28 LEU A O 14
ATOM 9251 N N . ARG A 1 29 ? 40.541 6.891 -1.880 1.00 1.00 29 ARG A N 14
ATOM 9252 C CA . ARG A 1 29 ? 41.081 6.411 -3.147 1.00 1.00 29 ARG A CA 14
ATOM 9253 C C . ARG A 1 29 ? 40.122 5.426 -3.802 1.00 1.00 29 ARG A C 14
ATOM 9254 O O . ARG A 1 29 ? 39.935 5.475 -5.019 1.00 1.00 29 ARG A O 14
ATOM 9275 N N . GLN A 1 30 ? 39.499 4.541 -3.029 1.00 1.00 30 GLN A N 14
ATOM 9276 C CA . GLN A 1 30 ? 38.562 3.574 -3.583 1.00 1.00 30 GLN A CA 14
ATOM 9277 C C . GLN A 1 30 ? 37.301 4.273 -4.069 1.00 1.00 30 GLN A C 14
ATOM 9278 O O . GLN A 1 30 ? 36.775 3.953 -5.134 1.00 1.00 30 GLN A O 14
ATOM 9292 N N . ILE A 1 31 ? 36.808 5.215 -3.269 1.00 1.00 31 ILE A N 14
ATOM 9293 C CA . ILE A 1 31 ? 35.591 5.932 -3.618 1.00 1.00 31 ILE A CA 14
ATOM 9294 C C . ILE A 1 31 ? 35.738 6.735 -4.897 1.00 1.00 31 ILE A C 14
ATOM 9295 O O . ILE A 1 31 ? 34.841 6.679 -5.737 1.00 1.00 31 ILE A O 14
ATOM 9311 N N . TYR A 1 32 ? 36.818 7.483 -5.096 1.00 1.00 32 TYR A N 14
ATOM 9312 C CA . TYR A 1 32 ? 36.977 8.264 -6.309 1.00 1.00 32 TYR A CA 14
ATOM 9313 C C . TYR A 1 32 ? 37.023 7.358 -7.529 1.00 1.00 32 TYR A C 14
ATOM 9314 O O . TYR A 1 32 ? 36.335 7.600 -8.521 1.00 1.00 32 TYR A O 14
ATOM 9332 N N . LEU A 1 33 ? 37.835 6.311 -7.455 1.00 1.00 33 LEU A N 14
ATOM 9333 C CA . LEU A 1 33 ? 37.956 5.381 -8.567 1.00 1.00 33 LEU A CA 14
ATOM 9334 C C . LEU A 1 33 ? 36.628 4.682 -8.831 1.00 1.00 33 LEU A C 14
ATOM 9335 O O . LEU A 1 33 ? 36.233 4.530 -9.986 1.00 1.00 33 LEU A O 14
ATOM 9351 N N . SER A 1 34 ? 35.934 4.253 -7.782 1.00 1.00 34 SER A N 14
ATOM 9352 C CA . SER A 1 34 ? 34.654 3.574 -7.933 1.00 1.00 34 SER A CA 14
ATOM 9353 C C . SER A 1 34 ? 33.667 4.452 -8.686 1.00 1.00 34 SER A C 14
ATOM 9354 O O . SER A 1 34 ? 32.909 3.977 -9.530 1.00 1.00 34 SER A O 14
ATOM 9362 N N . GLY A 1 35 ? 33.693 5.740 -8.382 1.00 1.00 35 GLY A N 14
ATOM 9363 C CA . GLY A 1 35 ? 32.806 6.677 -9.045 1.00 1.00 35 GLY A CA 14
ATOM 9364 C C . GLY A 1 35 ? 33.253 6.887 -10.481 1.00 1.00 35 GLY A C 14
ATOM 9365 O O . GLY A 1 35 ? 32.436 7.064 -11.383 1.00 1.00 35 GLY A O 14
ATOM 9369 N N . LEU A 1 36 ? 34.566 6.878 -10.681 1.00 1.00 36 LEU A N 14
ATOM 9370 C CA . LEU A 1 36 ? 35.134 7.084 -12.004 1.00 1.00 36 LEU A CA 14
ATOM 9371 C C . LEU A 1 36 ? 34.637 6.020 -12.981 1.00 1.00 36 LEU A C 14
ATOM 9372 O O . LEU A 1 36 ? 34.316 6.322 -14.128 1.00 1.00 36 LEU A O 14
ATOM 9388 N N . HIS A 1 37 ? 34.543 4.780 -12.513 1.00 1.00 37 HIS A N 14
ATOM 9389 C CA . HIS A 1 37 ? 34.054 3.693 -13.355 1.00 1.00 37 HIS A CA 14
ATOM 9390 C C . HIS A 1 37 ? 32.540 3.805 -13.510 1.00 1.00 37 HIS A C 14
ATOM 9391 O O . HIS A 1 37 ? 31.975 3.420 -14.532 1.00 1.00 37 HIS A O 14
ATOM 9405 N N . SER A 1 38 ? 31.901 4.358 -12.481 1.00 1.00 38 SER A N 14
ATOM 9406 C CA . SER A 1 38 ? 30.453 4.551 -12.480 1.00 1.00 38 SER A CA 14
ATOM 9407 C C . SER A 1 38 ? 30.047 5.530 -13.579 1.00 1.00 38 SER A C 14
ATOM 9408 O O . SER A 1 38 ? 28.858 5.755 -13.805 1.00 1.00 38 SER A O 14
ATOM 9416 N N . TRP A 1 39 ? 31.031 6.110 -14.259 1.00 1.00 39 TRP A N 14
ATOM 9417 C CA . TRP A 1 39 ? 30.745 7.060 -15.330 1.00 1.00 39 TRP A CA 14
ATOM 9418 C C . TRP A 1 39 ? 30.122 6.362 -16.530 1.00 1.00 39 TRP A C 14
ATOM 9419 O O . TRP A 1 39 ? 29.259 6.918 -17.210 1.00 1.00 39 TRP A O 14
ATOM 9440 N N . LYS A 1 40 ? 30.574 5.141 -16.784 1.00 1.00 40 LYS A N 14
ATOM 9441 C CA . LYS A 1 40 ? 30.066 4.366 -17.907 1.00 1.00 40 LYS A CA 14
ATOM 9442 C C . LYS A 1 40 ? 28.607 3.967 -17.676 1.00 1.00 40 LYS A C 14
ATOM 9443 O O . LYS A 1 40 ? 28.249 3.474 -16.607 1.00 1.00 40 LYS A O 14
ATOM 9462 N N . LYS A 1 41 ? 27.772 4.177 -18.694 1.00 1.00 41 LYS A N 14
ATOM 9463 C CA . LYS A 1 41 ? 26.355 3.828 -18.596 1.00 1.00 41 LYS A CA 14
ATOM 9464 C C . LYS A 1 41 ? 26.144 2.373 -19.008 1.00 1.00 41 LYS A C 14
ATOM 9465 O O . LYS A 1 41 ? 26.845 1.859 -19.882 1.00 1.00 41 LYS A O 14
ATOM 9484 N N . LYS A 1 42 ? 25.186 1.708 -18.359 1.00 1.00 42 LYS A N 14
ATOM 9485 C CA . LYS A 1 42 ? 24.904 0.302 -18.650 1.00 1.00 42 LYS A CA 14
ATOM 9486 C C . LYS A 1 42 ? 23.485 0.125 -19.183 1.00 1.00 42 LYS A C 14
ATOM 9487 O O . LYS A 1 42 ? 23.291 -0.751 -20.012 1.00 1.00 42 LYS A O 14
ATOM 9507 N N . MET A 1 1 ? 44.401 -2.163 15.948 1.00 1.00 1 MET A N 15
ATOM 9508 C CA . MET A 1 1 ? 44.953 -1.622 17.222 1.00 1.00 1 MET A CA 15
ATOM 9509 C C . MET A 1 1 ? 46.031 -0.589 16.909 1.00 1.00 1 MET A C 15
ATOM 9510 O O . MET A 1 1 ? 45.932 0.568 17.316 1.00 1.00 1 MET A O 15
ATOM 9526 N N . ALA A 1 2 ? 47.062 -1.017 16.187 1.00 1.00 2 ALA A N 15
ATOM 9527 C CA . ALA A 1 2 ? 48.154 -0.119 15.829 1.00 1.00 2 ALA A CA 15
ATOM 9528 C C . ALA A 1 2 ? 47.667 0.970 14.877 1.00 1.00 2 ALA A C 15
ATOM 9529 O O . ALA A 1 2 ? 46.862 0.712 13.984 1.00 1.00 2 ALA A O 15
ATOM 9536 N N . GLU A 1 3 ? 48.163 2.187 15.076 1.00 1.00 3 GLU A N 15
ATOM 9537 C CA . GLU A 1 3 ? 47.774 3.309 14.228 1.00 1.00 3 GLU A CA 15
ATOM 9538 C C . GLU A 1 3 ? 48.318 3.131 12.815 1.00 1.00 3 GLU A C 15
ATOM 9539 O O . GLU A 1 3 ? 47.666 3.497 11.837 1.00 1.00 3 GLU A O 15
ATOM 9551 N N . ALA A 1 4 ? 49.519 2.573 12.716 1.00 1.00 4 ALA A N 15
ATOM 9552 C CA . ALA A 1 4 ? 50.149 2.358 11.418 1.00 1.00 4 ALA A CA 15
ATOM 9553 C C . ALA A 1 4 ? 49.327 1.395 10.568 1.00 1.00 4 ALA A C 15
ATOM 9554 O O . ALA A 1 4 ? 49.225 1.563 9.353 1.00 1.00 4 ALA A O 15
ATOM 9561 N N . HIS A 1 5 ? 48.743 0.387 11.213 1.00 1.00 5 HIS A N 15
ATOM 9562 C CA . HIS A 1 5 ? 47.933 -0.600 10.505 1.00 1.00 5 HIS A CA 15
ATOM 9563 C C . HIS A 1 5 ? 46.462 -0.469 10.894 1.00 1.00 5 HIS A C 15
ATOM 9564 O O . HIS A 1 5 ? 46.124 -0.466 12.079 1.00 1.00 5 HIS A O 15
ATOM 9578 N N . GLN A 1 6 ? 45.596 -0.359 9.888 1.00 1.00 6 GLN A N 15
ATOM 9579 C CA . GLN A 1 6 ? 44.160 -0.226 10.129 1.00 1.00 6 GLN A CA 15
ATOM 9580 C C . GLN A 1 6 ? 43.392 -1.364 9.462 1.00 1.00 6 GLN A C 15
ATOM 9581 O O . GLN A 1 6 ? 43.474 -1.555 8.248 1.00 1.00 6 GLN A O 15
ATOM 9595 N N . ALA A 1 7 ? 42.644 -2.113 10.265 1.00 1.00 7 ALA A N 15
ATOM 9596 C CA . ALA A 1 7 ? 41.859 -3.229 9.749 1.00 1.00 7 ALA A CA 15
ATOM 9597 C C . ALA A 1 7 ? 40.574 -2.724 9.099 1.00 1.00 7 ALA A C 15
ATOM 9598 O O . ALA A 1 7 ? 39.855 -3.484 8.451 1.00 1.00 7 ALA A O 15
ATOM 9605 N N . VAL A 1 8 ? 40.291 -1.438 9.284 1.00 1.00 8 VAL A N 15
ATOM 9606 C CA . VAL A 1 8 ? 39.088 -0.833 8.720 1.00 1.00 8 VAL A CA 15
ATOM 9607 C C . VAL A 1 8 ? 39.434 0.454 7.978 1.00 1.00 8 VAL A C 15
ATOM 9608 O O . VAL A 1 8 ? 40.498 1.034 8.193 1.00 1.00 8 VAL A O 15
ATOM 9621 N N . ALA A 1 9 ? 38.533 0.887 7.099 1.00 1.00 9 ALA A N 15
ATOM 9622 C CA . ALA A 1 9 ? 38.757 2.103 6.320 1.00 1.00 9 ALA A CA 15
ATOM 9623 C C . ALA A 1 9 ? 37.798 3.215 6.742 1.00 1.00 9 ALA A C 15
ATOM 9624 O O . ALA A 1 9 ? 38.066 4.390 6.506 1.00 1.00 9 ALA A O 15
ATOM 9631 N N . PHE A 1 10 ? 36.680 2.829 7.354 1.00 1.00 10 PHE A N 15
ATOM 9632 C CA . PHE A 1 10 ? 35.688 3.815 7.788 1.00 1.00 10 PHE A CA 15
ATOM 9633 C C . PHE A 1 10 ? 35.195 3.503 9.199 1.00 1.00 10 PHE A C 15
ATOM 9634 O O . PHE A 1 10 ? 34.804 2.370 9.481 1.00 1.00 10 PHE A O 15
ATOM 9651 N N . GLN A 1 11 ? 35.206 4.497 10.082 1.00 1.00 11 GLN A N 15
ATOM 9652 C CA . GLN A 1 11 ? 34.746 4.297 11.456 1.00 1.00 11 GLN A CA 15
ATOM 9653 C C . GLN A 1 11 ? 33.759 5.387 11.867 1.00 1.00 11 GLN A C 15
ATOM 9654 O O . GLN A 1 11 ? 33.991 6.571 11.640 1.00 1.00 11 GLN A O 15
ATOM 9668 N N . PHE A 1 12 ? 32.655 4.947 12.472 1.00 1.00 12 PHE A N 15
ATOM 9669 C CA . PHE A 1 12 ? 31.617 5.882 12.914 1.00 1.00 12 PHE A CA 15
ATOM 9670 C C . PHE A 1 12 ? 31.317 5.675 14.398 1.00 1.00 12 PHE A C 15
ATOM 9671 O O . PHE A 1 12 ? 30.966 4.568 14.807 1.00 1.00 12 PHE A O 15
ATOM 9688 N N . THR A 1 13 ? 31.460 6.726 15.202 1.00 1.00 13 THR A N 15
ATOM 9689 C CA . THR A 1 13 ? 31.203 6.620 16.641 1.00 1.00 13 THR A CA 15
ATOM 9690 C C . THR A 1 13 ? 30.257 7.715 17.135 1.00 1.00 13 THR A C 15
ATOM 9691 O O . THR A 1 13 ? 30.425 8.896 16.835 1.00 1.00 13 THR A O 15
ATOM 9702 N N . VAL A 1 14 ? 29.270 7.282 17.904 1.00 1.00 14 VAL A N 15
ATOM 9703 C CA . VAL A 1 14 ? 28.290 8.214 18.461 1.00 1.00 14 VAL A CA 15
ATOM 9704 C C . VAL A 1 14 ? 28.676 8.588 19.892 1.00 1.00 14 VAL A C 15
ATOM 9705 O O . VAL A 1 14 ? 28.842 7.709 20.738 1.00 1.00 14 VAL A O 15
ATOM 9718 N N . THR A 1 15 ? 28.809 9.892 20.161 1.00 1.00 15 THR A N 15
ATOM 9719 C CA . THR A 1 15 ? 29.166 10.341 21.500 1.00 1.00 15 THR A CA 15
ATOM 9720 C C . THR A 1 15 ? 28.100 11.298 22.022 1.00 1.00 15 THR A C 15
ATOM 9721 O O . THR A 1 15 ? 27.390 11.914 21.230 1.00 1.00 15 THR A O 15
ATOM 9732 N N . PRO A 1 16 ? 27.971 11.450 23.317 1.00 1.00 16 PRO A N 15
ATOM 9733 C CA . PRO A 1 16 ? 26.963 12.377 23.888 1.00 1.00 16 PRO A CA 15
ATOM 9734 C C . PRO A 1 16 ? 27.058 13.741 23.221 1.00 1.00 16 PRO A C 15
ATOM 9735 O O . PRO A 1 16 ? 26.034 14.392 23.017 1.00 1.00 16 PRO A O 15
ATOM 9746 N N . ASP A 1 17 ? 28.259 14.199 22.882 1.00 1.00 17 ASP A N 15
ATOM 9747 C CA . ASP A 1 17 ? 28.428 15.498 22.252 1.00 1.00 17 ASP A CA 15
ATOM 9748 C C . ASP A 1 17 ? 28.027 15.475 20.777 1.00 1.00 17 ASP A C 15
ATOM 9749 O O . ASP A 1 17 ? 27.774 16.535 20.205 1.00 1.00 17 ASP A O 15
ATOM 9758 N N . GLY A 1 18 ? 27.952 14.304 20.140 1.00 1.00 18 GLY A N 15
ATOM 9759 C CA . GLY A 1 18 ? 27.566 14.273 18.738 1.00 1.00 18 GLY A CA 15
ATOM 9760 C C . GLY A 1 18 ? 27.978 12.969 18.077 1.00 1.00 18 GLY A C 15
ATOM 9761 O O . GLY A 1 18 ? 27.851 11.899 18.672 1.00 1.00 18 GLY A O 15
ATOM 9765 N N . ILE A 1 19 ? 28.489 13.058 16.856 1.00 1.00 19 ILE A N 15
ATOM 9766 C CA . ILE A 1 19 ? 28.938 11.889 16.130 1.00 1.00 19 ILE A CA 15
ATOM 9767 C C . ILE A 1 19 ? 30.317 12.158 15.545 1.00 1.00 19 ILE A C 15
ATOM 9768 O O . ILE A 1 19 ? 30.660 13.291 15.205 1.00 1.00 19 ILE A O 15
ATOM 9784 N N . ASP A 1 20 ? 31.095 11.087 15.428 1.00 1.00 20 ASP A N 15
ATOM 9785 C CA . ASP A 1 20 ? 32.438 11.165 14.880 1.00 1.00 20 ASP A CA 15
ATOM 9786 C C . ASP A 1 20 ? 32.565 10.200 13.711 1.00 1.00 20 ASP A C 15
ATOM 9787 O O . ASP A 1 20 ? 32.083 9.072 13.785 1.00 1.00 20 ASP A O 15
ATOM 9796 N N . LEU A 1 21 ? 33.220 10.634 12.644 1.00 1.00 21 LEU A N 15
ATOM 9797 C CA . LEU A 1 21 ? 33.402 9.774 11.484 1.00 1.00 21 LEU A CA 15
ATOM 9798 C C . LEU A 1 21 ? 34.834 9.896 10.987 1.00 1.00 21 LEU A C 15
ATOM 9799 O O . LEU A 1 21 ? 35.296 10.989 10.661 1.00 1.00 21 LEU A O 15
ATOM 9815 N N . ARG A 1 22 ? 35.533 8.766 10.951 1.00 1.00 22 ARG A N 15
ATOM 9816 C CA . ARG A 1 22 ? 36.924 8.744 10.513 1.00 1.00 22 ARG A CA 15
ATOM 9817 C C . ARG A 1 22 ? 37.090 7.861 9.292 1.00 1.00 22 ARG A C 15
ATOM 9818 O O . ARG A 1 22 ? 36.514 6.778 9.204 1.00 1.00 22 ARG A O 15
ATOM 9839 N N . LEU A 1 23 ? 37.887 8.350 8.358 1.00 1.00 23 LEU A N 15
ATOM 9840 C CA . LEU A 1 23 ? 38.123 7.593 7.148 1.00 1.00 23 LEU A CA 15
ATOM 9841 C C . LEU A 1 23 ? 39.580 7.709 6.720 1.00 1.00 23 LEU A C 15
ATOM 9842 O O . LEU A 1 23 ? 40.162 8.793 6.749 1.00 1.00 23 LEU A O 15
ATOM 9858 N N . SER A 1 24 ? 40.164 6.582 6.341 1.00 1.00 24 SER A N 15
ATOM 9859 C CA . SER A 1 24 ? 41.561 6.549 5.918 1.00 1.00 24 SER A CA 15
ATOM 9860 C C . SER A 1 24 ? 41.711 7.109 4.510 1.00 1.00 24 SER A C 15
ATOM 9861 O O . SER A 1 24 ? 40.781 7.048 3.705 1.00 1.00 24 SER A O 15
ATOM 9869 N N . HIS A 1 25 ? 42.891 7.639 4.210 1.00 1.00 25 HIS A N 15
ATOM 9870 C CA . HIS A 1 25 ? 43.159 8.190 2.889 1.00 1.00 25 HIS A CA 15
ATOM 9871 C C . HIS A 1 25 ? 42.892 7.132 1.823 1.00 1.00 25 HIS A C 15
ATOM 9872 O O . HIS A 1 25 ? 42.541 7.440 0.686 1.00 1.00 25 HIS A O 15
ATOM 9886 N N . GLU A 1 26 ? 43.059 5.871 2.222 1.00 1.00 26 GLU A N 15
ATOM 9887 C CA . GLU A 1 26 ? 42.831 4.748 1.319 1.00 1.00 26 GLU A CA 15
ATOM 9888 C C . GLU A 1 26 ? 41.340 4.631 0.999 1.00 1.00 26 GLU A C 15
ATOM 9889 O O . GLU A 1 26 ? 40.963 4.258 -0.107 1.00 1.00 26 GLU A O 15
ATOM 9901 N N . ALA A 1 27 ? 40.496 4.940 1.987 1.00 1.00 27 ALA A N 15
ATOM 9902 C CA . ALA A 1 27 ? 39.043 4.886 1.818 1.00 1.00 27 ALA A CA 15
ATOM 9903 C C . ALA A 1 27 ? 38.601 5.908 0.771 1.00 1.00 27 ALA A C 15
ATOM 9904 O O . ALA A 1 27 ? 37.633 5.699 0.046 1.00 1.00 27 ALA A O 15
ATOM 9911 N N . LEU A 1 28 ? 39.331 7.024 0.706 1.00 1.00 28 LEU A N 15
ATOM 9912 C CA . LEU A 1 28 ? 39.020 8.090 -0.251 1.00 1.00 28 LEU A CA 15
ATOM 9913 C C . LEU A 1 28 ? 39.382 7.637 -1.661 1.00 1.00 28 LEU A C 15
ATOM 9914 O O . LEU A 1 28 ? 38.658 7.901 -2.615 1.00 1.00 28 LEU A O 15
ATOM 9930 N N . ARG A 1 29 ? 40.515 6.952 -1.771 1.00 1.00 29 ARG A N 15
ATOM 9931 C CA . ARG A 1 29 ? 40.994 6.467 -3.060 1.00 1.00 29 ARG A CA 15
ATOM 9932 C C . ARG A 1 29 ? 40.021 5.471 -3.684 1.00 1.00 29 ARG A C 15
ATOM 9933 O O . ARG A 1 29 ? 39.833 5.489 -4.902 1.00 1.00 29 ARG A O 15
ATOM 9954 N N . GLN A 1 30 ? 39.396 4.606 -2.888 1.00 1.00 30 GLN A N 15
ATOM 9955 C CA . GLN A 1 30 ? 38.453 3.635 -3.423 1.00 1.00 30 GLN A CA 15
ATOM 9956 C C . GLN A 1 30 ? 37.182 4.338 -3.857 1.00 1.00 30 GLN A C 15
ATOM 9957 O O . GLN A 1 30 ? 36.604 4.019 -4.895 1.00 1.00 30 GLN A O 15
ATOM 9971 N N . ILE A 1 31 ? 36.734 5.276 -3.032 1.00 1.00 31 ILE A N 15
ATOM 9972 C CA . ILE A 1 31 ? 35.508 6.000 -3.317 1.00 1.00 31 ILE A CA 15
ATOM 9973 C C . ILE A 1 31 ? 35.611 6.828 -4.589 1.00 1.00 31 ILE A C 15
ATOM 9974 O O . ILE A 1 31 ? 34.697 6.775 -5.410 1.00 1.00 31 ILE A O 15
ATOM 9990 N N . TYR A 1 32 ? 36.682 7.591 -4.804 1.00 1.00 32 TYR A N 15
ATOM 9991 C CA . TYR A 1 32 ? 36.805 8.395 -6.011 1.00 1.00 32 TYR A CA 15
ATOM 9992 C C . TYR A 1 32 ? 36.837 7.506 -7.247 1.00 1.00 32 TYR A C 15
ATOM 9993 O O . TYR A 1 32 ? 36.125 7.751 -8.220 1.00 1.00 32 TYR A O 15
ATOM 10011 N N . LEU A 1 33 ? 37.672 6.476 -7.206 1.00 1.00 33 LEU A N 15
ATOM 10012 C CA . LEU A 1 33 ? 37.791 5.563 -8.332 1.00 1.00 33 LEU A CA 15
ATOM 10013 C C . LEU A 1 33 ? 36.475 4.835 -8.592 1.00 1.00 33 LEU A C 15
ATOM 10014 O O . LEU A 1 33 ? 36.071 4.690 -9.746 1.00 1.00 33 LEU A O 15
ATOM 10030 N N . SER A 1 34 ? 35.797 4.375 -7.545 1.00 1.00 34 SER A N 15
ATOM 10031 C CA . SER A 1 34 ? 34.530 3.671 -7.715 1.00 1.00 34 SER A CA 15
ATOM 10032 C C . SER A 1 34 ? 33.527 4.556 -8.450 1.00 1.00 34 SER A C 15
ATOM 10033 O O . SER A 1 34 ? 32.754 4.085 -9.285 1.00 1.00 34 SER A O 15
ATOM 10041 N N . GLY A 1 35 ? 33.569 5.849 -8.149 1.00 1.00 35 GLY A N 15
ATOM 10042 C CA . GLY A 1 35 ? 32.680 6.806 -8.794 1.00 1.00 35 GLY A CA 15
ATOM 10043 C C . GLY A 1 35 ? 33.096 7.014 -10.240 1.00 1.00 35 GLY A C 15
ATOM 10044 O O . GLY A 1 35 ? 32.261 7.171 -11.130 1.00 1.00 35 GLY A O 15
ATOM 10048 N N . LEU A 1 36 ? 34.405 7.021 -10.455 1.00 1.00 36 LEU A N 15
ATOM 10049 C CA . LEU A 1 36 ? 34.970 7.218 -11.780 1.00 1.00 36 LEU A CA 15
ATOM 10050 C C . LEU A 1 36 ? 34.505 6.124 -12.735 1.00 1.00 36 LEU A C 15
ATOM 10051 O O . LEU A 1 36 ? 34.239 6.380 -13.910 1.00 1.00 36 LEU A O 15
ATOM 10067 N N . HIS A 1 37 ? 34.396 4.904 -12.216 1.00 1.00 37 HIS A N 15
ATOM 10068 C CA . HIS A 1 37 ? 33.947 3.772 -13.018 1.00 1.00 37 HIS A CA 15
ATOM 10069 C C . HIS A 1 37 ? 32.436 3.836 -13.222 1.00 1.00 37 HIS A C 15
ATOM 10070 O O . HIS A 1 37 ? 31.909 3.351 -14.224 1.00 1.00 37 HIS A O 15
ATOM 10084 N N . SER A 1 38 ? 31.751 4.450 -12.262 1.00 1.00 38 SER A N 15
ATOM 10085 C CA . SER A 1 38 ? 30.301 4.597 -12.329 1.00 1.00 38 SER A CA 15
ATOM 10086 C C . SER A 1 38 ? 29.925 5.518 -13.483 1.00 1.00 38 SER A C 15
ATOM 10087 O O . SER A 1 38 ? 28.743 5.757 -13.733 1.00 1.00 38 SER A O 15
ATOM 10095 N N . TRP A 1 39 ? 30.927 6.038 -14.182 1.00 1.00 39 TRP A N 15
ATOM 10096 C CA . TRP A 1 39 ? 30.668 6.935 -15.301 1.00 1.00 39 TRP A CA 15
ATOM 10097 C C . TRP A 1 39 ? 30.122 6.172 -16.503 1.00 1.00 39 TRP A C 15
ATOM 10098 O O . TRP A 1 39 ? 29.282 6.681 -17.244 1.00 1.00 39 TRP A O 15
ATOM 10119 N N . LYS A 1 40 ? 30.613 4.953 -16.696 1.00 1.00 40 LYS A N 15
ATOM 10120 C CA . LYS A 1 40 ? 30.174 4.136 -17.821 1.00 1.00 40 LYS A CA 15
ATOM 10121 C C . LYS A 1 40 ? 29.059 3.184 -17.399 1.00 1.00 40 LYS A C 15
ATOM 10122 O O . LYS A 1 40 ? 28.995 2.754 -16.247 1.00 1.00 40 LYS A O 15
ATOM 10141 N N . LYS A 1 41 ? 28.184 2.859 -18.346 1.00 1.00 41 LYS A N 15
ATOM 10142 C CA . LYS A 1 41 ? 27.071 1.956 -18.075 1.00 1.00 41 LYS A CA 15
ATOM 10143 C C . LYS A 1 41 ? 27.564 0.515 -17.979 1.00 1.00 41 LYS A C 15
ATOM 10144 O O . LYS A 1 41 ? 28.457 0.106 -18.721 1.00 1.00 41 LYS A O 15
ATOM 10163 N N . LYS A 1 42 ? 26.978 -0.251 -17.064 1.00 1.00 42 LYS A N 15
ATOM 10164 C CA . LYS A 1 42 ? 27.371 -1.645 -16.885 1.00 1.00 42 LYS A CA 15
ATOM 10165 C C . LYS A 1 42 ? 26.721 -2.527 -17.945 1.00 1.00 42 LYS A C 15
ATOM 10166 O O . LYS A 1 42 ? 26.765 -2.155 -19.107 1.00 1.00 42 LYS A O 15
ATOM 10186 N N . MET A 1 1 ? 56.986 1.558 7.529 1.00 1.00 1 MET A N 16
ATOM 10187 C CA . MET A 1 1 ? 56.805 1.297 6.074 1.00 1.00 1 MET A CA 16
ATOM 10188 C C . MET A 1 1 ? 55.631 0.342 5.865 1.00 1.00 1 MET A C 16
ATOM 10189 O O . MET A 1 1 ? 54.762 0.582 5.026 1.00 1.00 1 MET A O 16
ATOM 10205 N N . ALA A 1 2 ? 55.628 -0.751 6.622 1.00 1.00 2 ALA A N 16
ATOM 10206 C CA . ALA A 1 2 ? 54.572 -1.750 6.510 1.00 1.00 2 ALA A CA 16
ATOM 10207 C C . ALA A 1 2 ? 53.296 -1.275 7.197 1.00 1.00 2 ALA A C 16
ATOM 10208 O O . ALA A 1 2 ? 53.342 -0.682 8.274 1.00 1.00 2 ALA A O 16
ATOM 10215 N N . GLU A 1 3 ? 52.161 -1.544 6.562 1.00 1.00 3 GLU A N 16
ATOM 10216 C CA . GLU A 1 3 ? 50.871 -1.145 7.108 1.00 1.00 3 GLU A CA 16
ATOM 10217 C C . GLU A 1 3 ? 50.436 -2.092 8.216 1.00 1.00 3 GLU A C 16
ATOM 10218 O O . GLU A 1 3 ? 50.871 -3.242 8.274 1.00 1.00 3 GLU A O 16
ATOM 10230 N N . ALA A 1 4 ? 49.567 -1.602 9.094 1.00 1.00 4 ALA A N 16
ATOM 10231 C CA . ALA A 1 4 ? 49.074 -2.417 10.195 1.00 1.00 4 ALA A CA 16
ATOM 10232 C C . ALA A 1 4 ? 48.202 -3.554 9.664 1.00 1.00 4 ALA A C 16
ATOM 10233 O O . ALA A 1 4 ? 47.568 -3.427 8.615 1.00 1.00 4 ALA A O 16
ATOM 10240 N N . HIS A 1 5 ? 48.187 -4.662 10.393 1.00 1.00 5 HIS A N 16
ATOM 10241 C CA . HIS A 1 5 ? 47.401 -5.832 10.003 1.00 1.00 5 HIS A CA 16
ATOM 10242 C C . HIS A 1 5 ? 45.907 -5.529 10.053 1.00 1.00 5 HIS A C 16
ATOM 10243 O O . HIS A 1 5 ? 45.151 -5.905 9.156 1.00 1.00 5 HIS A O 16
ATOM 10257 N N . GLN A 1 6 ? 45.490 -4.845 11.113 1.00 1.00 6 GLN A N 16
ATOM 10258 C CA . GLN A 1 6 ? 44.091 -4.489 11.283 1.00 1.00 6 GLN A CA 16
ATOM 10259 C C . GLN A 1 6 ? 43.890 -3.012 10.968 1.00 1.00 6 GLN A C 16
ATOM 10260 O O . GLN A 1 6 ? 44.558 -2.148 11.534 1.00 1.00 6 GLN A O 16
ATOM 10274 N N . ALA A 1 7 ? 42.976 -2.736 10.050 1.00 1.00 7 ALA A N 16
ATOM 10275 C CA . ALA A 1 7 ? 42.699 -1.366 9.648 1.00 1.00 7 ALA A CA 16
ATOM 10276 C C . ALA A 1 7 ? 41.254 -1.245 9.183 1.00 1.00 7 ALA A C 16
ATOM 10277 O O . ALA A 1 7 ? 40.672 -2.217 8.704 1.00 1.00 7 ALA A O 16
ATOM 10284 N N . VAL A 1 8 ? 40.680 -0.055 9.328 1.00 1.00 8 VAL A N 16
ATOM 10285 C CA . VAL A 1 8 ? 39.297 0.173 8.919 1.00 1.00 8 VAL A CA 16
ATOM 10286 C C . VAL A 1 8 ? 39.212 1.354 7.968 1.00 1.00 8 VAL A C 16
ATOM 10287 O O . VAL A 1 8 ? 39.829 2.394 8.199 1.00 1.00 8 VAL A O 16
ATOM 10300 N N . ALA A 1 9 ? 38.439 1.191 6.899 1.00 1.00 9 ALA A N 16
ATOM 10301 C CA . ALA A 1 9 ? 38.276 2.261 5.925 1.00 1.00 9 ALA A CA 16
ATOM 10302 C C . ALA A 1 9 ? 37.458 3.400 6.529 1.00 1.00 9 ALA A C 16
ATOM 10303 O O . ALA A 1 9 ? 37.765 4.574 6.323 1.00 1.00 9 ALA A O 16
ATOM 10310 N N . PHE A 1 10 ? 36.411 3.037 7.272 1.00 1.00 10 PHE A N 16
ATOM 10311 C CA . PHE A 1 10 ? 35.568 4.063 7.879 1.00 1.00 10 PHE A CA 16
ATOM 10312 C C . PHE A 1 10 ? 35.096 3.702 9.292 1.00 1.00 10 PHE A C 16
ATOM 10313 O O . PHE A 1 10 ? 34.729 2.563 9.574 1.00 1.00 10 PHE A O 16
ATOM 10330 N N . GLN A 1 11 ? 35.109 4.687 10.184 1.00 1.00 11 GLN A N 16
ATOM 10331 C CA . GLN A 1 11 ? 34.672 4.483 11.564 1.00 1.00 11 GLN A CA 16
ATOM 10332 C C . GLN A 1 11 ? 33.651 5.549 11.940 1.00 1.00 11 GLN A C 16
ATOM 10333 O O . GLN A 1 11 ? 33.871 6.738 11.709 1.00 1.00 11 GLN A O 16
ATOM 10347 N N . PHE A 1 12 ? 32.531 5.099 12.504 1.00 1.00 12 PHE A N 16
ATOM 10348 C CA . PHE A 1 12 ? 31.469 6.037 12.885 1.00 1.00 12 PHE A CA 16
ATOM 10349 C C . PHE A 1 12 ? 31.140 5.839 14.375 1.00 1.00 12 PHE A C 16
ATOM 10350 O O . PHE A 1 12 ? 30.817 4.719 14.774 1.00 1.00 12 PHE A O 16
ATOM 10367 N N . THR A 1 13 ? 31.253 6.883 15.208 1.00 1.00 13 THR A N 16
ATOM 10368 C CA . THR A 1 13 ? 30.990 6.719 16.653 1.00 1.00 13 THR A CA 16
ATOM 10369 C C . THR A 1 13 ? 30.078 7.803 17.230 1.00 1.00 13 THR A C 16
ATOM 10370 O O . THR A 1 13 ? 30.239 8.993 16.957 1.00 1.00 13 THR A O 16
ATOM 10381 N N . VAL A 1 14 ? 29.129 7.356 18.048 1.00 1.00 14 VAL A N 16
ATOM 10382 C CA . VAL A 1 14 ? 28.202 8.286 18.690 1.00 1.00 14 VAL A CA 16
ATOM 10383 C C . VAL A 1 14 ? 28.650 8.576 20.122 1.00 1.00 14 VAL A C 16
ATOM 10384 O O . VAL A 1 14 ? 28.839 7.645 20.907 1.00 1.00 14 VAL A O 16
ATOM 10397 N N . THR A 1 15 ? 28.805 9.861 20.465 1.00 1.00 15 THR A N 16
ATOM 10398 C CA . THR A 1 15 ? 29.208 10.216 21.820 1.00 1.00 15 THR A CA 16
ATOM 10399 C C . THR A 1 15 ? 28.180 11.169 22.421 1.00 1.00 15 THR A C 16
ATOM 10400 O O . THR A 1 15 ? 27.475 11.854 21.681 1.00 1.00 15 THR A O 16
ATOM 10411 N N . PRO A 1 16 ? 28.073 11.242 23.727 1.00 1.00 16 PRO A N 16
ATOM 10412 C CA . PRO A 1 16 ? 27.103 12.162 24.376 1.00 1.00 16 PRO A CA 16
ATOM 10413 C C . PRO A 1 16 ? 27.215 13.567 23.790 1.00 1.00 16 PRO A C 16
ATOM 10414 O O . PRO A 1 16 ? 26.200 14.248 23.654 1.00 1.00 16 PRO A O 16
ATOM 10425 N N . ASP A 1 17 ? 28.413 14.030 23.447 1.00 1.00 17 ASP A N 16
ATOM 10426 C CA . ASP A 1 17 ? 28.579 15.367 22.891 1.00 1.00 17 ASP A CA 16
ATOM 10427 C C . ASP A 1 17 ? 28.161 15.422 21.433 1.00 1.00 17 ASP A C 16
ATOM 10428 O O . ASP A 1 17 ? 27.937 16.512 20.908 1.00 1.00 17 ASP A O 16
ATOM 10437 N N . GLY A 1 18 ? 28.055 14.285 20.752 1.00 1.00 18 GLY A N 16
ATOM 10438 C CA . GLY A 1 18 ? 27.662 14.327 19.358 1.00 1.00 18 GLY A CA 16
ATOM 10439 C C . GLY A 1 18 ? 28.039 13.045 18.651 1.00 1.00 18 GLY A C 16
ATOM 10440 O O . GLY A 1 18 ? 27.863 11.956 19.195 1.00 1.00 18 GLY A O 16
ATOM 10444 N N . ILE A 1 19 ? 28.563 13.164 17.439 1.00 1.00 19 ILE A N 16
ATOM 10445 C CA . ILE A 1 19 ? 28.971 12.010 16.678 1.00 1.00 19 ILE A CA 16
ATOM 10446 C C . ILE A 1 19 ? 30.307 12.290 16.001 1.00 1.00 19 ILE A C 16
ATOM 10447 O O . ILE A 1 19 ? 30.663 13.439 15.738 1.00 1.00 19 ILE A O 16
ATOM 10463 N N . ASP A 1 20 ? 31.038 11.208 15.736 1.00 1.00 20 ASP A N 16
ATOM 10464 C CA . ASP A 1 20 ? 32.348 11.289 15.099 1.00 1.00 20 ASP A CA 16
ATOM 10465 C C . ASP A 1 20 ? 32.431 10.334 13.910 1.00 1.00 20 ASP A C 16
ATOM 10466 O O . ASP A 1 20 ? 31.935 9.210 13.977 1.00 1.00 20 ASP A O 16
ATOM 10475 N N . LEU A 1 21 ? 33.067 10.779 12.833 1.00 1.00 21 LEU A N 16
ATOM 10476 C CA . LEU A 1 21 ? 33.215 9.943 11.653 1.00 1.00 21 LEU A CA 16
ATOM 10477 C C . LEU A 1 21 ? 34.627 10.089 11.090 1.00 1.00 21 LEU A C 16
ATOM 10478 O O . LEU A 1 21 ? 35.088 11.198 10.816 1.00 1.00 21 LEU A O 16
ATOM 10494 N N . ARG A 1 22 ? 35.314 8.962 10.946 1.00 1.00 22 ARG A N 16
ATOM 10495 C CA . ARG A 1 22 ? 36.682 8.968 10.447 1.00 1.00 22 ARG A CA 16
ATOM 10496 C C . ARG A 1 22 ? 36.832 8.068 9.223 1.00 1.00 22 ARG A C 16
ATOM 10497 O O . ARG A 1 22 ? 36.226 7.001 9.134 1.00 1.00 22 ARG A O 16
ATOM 10518 N N . LEU A 1 23 ? 37.651 8.531 8.287 1.00 1.00 23 LEU A N 16
ATOM 10519 C CA . LEU A 1 23 ? 37.874 7.763 7.070 1.00 1.00 23 LEU A CA 16
ATOM 10520 C C . LEU A 1 23 ? 39.326 7.881 6.633 1.00 1.00 23 LEU A C 16
ATOM 10521 O O . LEU A 1 23 ? 39.905 8.966 6.659 1.00 1.00 23 LEU A O 16
ATOM 10537 N N . SER A 1 24 ? 39.918 6.764 6.254 1.00 1.00 24 SER A N 16
ATOM 10538 C CA . SER A 1 24 ? 41.315 6.753 5.838 1.00 1.00 24 SER A CA 16
ATOM 10539 C C . SER A 1 24 ? 41.493 7.281 4.410 1.00 1.00 24 SER A C 16
ATOM 10540 O O . SER A 1 24 ? 40.573 7.213 3.591 1.00 1.00 24 SER A O 16
ATOM 10548 N N . HIS A 1 25 ? 42.693 7.797 4.113 1.00 1.00 25 HIS A N 16
ATOM 10549 C CA . HIS A 1 25 ? 43.009 8.321 2.783 1.00 1.00 25 HIS A CA 16
ATOM 10550 C C . HIS A 1 25 ? 42.809 7.245 1.734 1.00 1.00 25 HIS A C 16
ATOM 10551 O O . HIS A 1 25 ? 42.481 7.517 0.578 1.00 1.00 25 HIS A O 16
ATOM 10565 N N . GLU A 1 26 ? 42.999 6.011 2.172 1.00 1.00 26 GLU A N 16
ATOM 10566 C CA . GLU A 1 26 ? 42.829 4.855 1.311 1.00 1.00 26 GLU A CA 16
ATOM 10567 C C . GLU A 1 26 ? 41.357 4.709 0.939 1.00 1.00 26 GLU A C 16
ATOM 10568 O O . GLU A 1 26 ? 41.020 4.378 -0.199 1.00 1.00 26 GLU A O 16
ATOM 10580 N N . ALA A 1 27 ? 40.485 4.963 1.911 1.00 1.00 27 ALA A N 16
ATOM 10581 C CA . ALA A 1 27 ? 39.050 4.862 1.686 1.00 1.00 27 ALA A CA 16
ATOM 10582 C C . ALA A 1 27 ? 38.628 5.822 0.583 1.00 1.00 27 ALA A C 16
ATOM 10583 O O . ALA A 1 27 ? 37.729 5.534 -0.205 1.00 1.00 27 ALA A O 16
ATOM 10590 N N . LEU A 1 28 ? 39.309 6.962 0.531 1.00 1.00 28 LEU A N 16
ATOM 10591 C CA . LEU A 1 28 ? 39.031 7.982 -0.474 1.00 1.00 28 LEU A CA 16
ATOM 10592 C C . LEU A 1 28 ? 39.458 7.499 -1.852 1.00 1.00 28 LEU A C 16
ATOM 10593 O O . LEU A 1 28 ? 38.786 7.765 -2.852 1.00 1.00 28 LEU A O 16
ATOM 10609 N N . ARG A 1 29 ? 40.588 6.799 -1.892 1.00 1.00 29 ARG A N 16
ATOM 10610 C CA . ARG A 1 29 ? 41.126 6.283 -3.145 1.00 1.00 29 ARG A CA 16
ATOM 10611 C C . ARG A 1 29 ? 40.191 5.272 -3.790 1.00 1.00 29 ARG A C 16
ATOM 10612 O O . ARG A 1 29 ? 40.006 5.311 -5.009 1.00 1.00 29 ARG A O 16
ATOM 10633 N N . GLN A 1 30 ? 39.602 4.363 -3.019 1.00 1.00 30 GLN A N 16
ATOM 10634 C CA . GLN A 1 30 ? 38.710 3.366 -3.588 1.00 1.00 30 GLN A CA 16
ATOM 10635 C C . GLN A 1 30 ? 37.429 4.031 -4.050 1.00 1.00 30 GLN A C 16
ATOM 10636 O O . GLN A 1 30 ? 36.888 3.702 -5.105 1.00 1.00 30 GLN A O 16
ATOM 10650 N N . ILE A 1 31 ? 36.944 4.956 -3.235 1.00 1.00 31 ILE A N 16
ATOM 10651 C CA . ILE A 1 31 ? 35.713 5.656 -3.543 1.00 1.00 31 ILE A CA 16
ATOM 10652 C C . ILE A 1 31 ? 35.831 6.507 -4.799 1.00 1.00 31 ILE A C 16
ATOM 10653 O O . ILE A 1 31 ? 34.921 6.477 -5.625 1.00 1.00 31 ILE A O 16
ATOM 10669 N N . TYR A 1 32 ? 36.907 7.274 -4.992 1.00 1.00 32 TYR A N 16
ATOM 10670 C CA . TYR A 1 32 ? 37.035 8.105 -6.181 1.00 1.00 32 TYR A CA 16
ATOM 10671 C C . TYR A 1 32 ? 37.039 7.256 -7.447 1.00 1.00 32 TYR A C 16
ATOM 10672 O O . TYR A 1 32 ? 36.303 7.538 -8.389 1.00 1.00 32 TYR A O 16
ATOM 10690 N N . LEU A 1 33 ? 37.864 6.218 -7.477 1.00 1.00 33 LEU A N 16
ATOM 10691 C CA . LEU A 1 33 ? 37.929 5.357 -8.651 1.00 1.00 33 LEU A CA 16
ATOM 10692 C C . LEU A 1 33 ? 36.603 4.645 -8.893 1.00 1.00 33 LEU A C 16
ATOM 10693 O O . LEU A 1 33 ? 36.156 4.548 -10.037 1.00 1.00 33 LEU A O 16
ATOM 10709 N N . SER A 1 34 ? 35.964 4.138 -7.845 1.00 1.00 34 SER A N 16
ATOM 10710 C CA . SER A 1 34 ? 34.696 3.441 -8.010 1.00 1.00 34 SER A CA 16
ATOM 10711 C C . SER A 1 34 ? 33.676 4.377 -8.658 1.00 1.00 34 SER A C 16
ATOM 10712 O O . SER A 1 34 ? 32.851 3.959 -9.476 1.00 1.00 34 SER A O 16
ATOM 10720 N N . GLY A 1 35 ? 33.777 5.656 -8.309 1.00 1.00 35 GLY A N 16
ATOM 10721 C CA . GLY A 1 35 ? 32.899 6.675 -8.867 1.00 1.00 35 GLY A CA 16
ATOM 10722 C C . GLY A 1 35 ? 33.255 6.930 -10.325 1.00 1.00 35 GLY A C 16
ATOM 10723 O O . GLY A 1 35 ? 32.381 7.124 -11.166 1.00 1.00 35 GLY A O 16
ATOM 10727 N N . LEU A 1 36 ? 34.553 6.933 -10.606 1.00 1.00 36 LEU A N 16
ATOM 10728 C CA . LEU A 1 36 ? 35.053 7.171 -11.953 1.00 1.00 36 LEU A CA 16
ATOM 10729 C C . LEU A 1 36 ? 34.544 6.104 -12.923 1.00 1.00 36 LEU A C 16
ATOM 10730 O O . LEU A 1 36 ? 34.237 6.392 -14.079 1.00 1.00 36 LEU A O 16
ATOM 10746 N N . HIS A 1 37 ? 34.437 4.872 -12.439 1.00 1.00 37 HIS A N 16
ATOM 10747 C CA . HIS A 1 37 ? 33.949 3.769 -13.265 1.00 1.00 37 HIS A CA 16
ATOM 10748 C C . HIS A 1 37 ? 32.444 3.868 -13.462 1.00 1.00 37 HIS A C 16
ATOM 10749 O O . HIS A 1 37 ? 31.901 3.387 -14.458 1.00 1.00 37 HIS A O 16
ATOM 10763 N N . SER A 1 38 ? 31.776 4.507 -12.514 1.00 1.00 38 SER A N 16
ATOM 10764 C CA . SER A 1 38 ? 30.336 4.686 -12.592 1.00 1.00 38 SER A CA 16
ATOM 10765 C C . SER A 1 38 ? 29.982 5.558 -13.795 1.00 1.00 38 SER A C 16
ATOM 10766 O O . SER A 1 38 ? 28.806 5.788 -14.073 1.00 1.00 38 SER A O 16
ATOM 10774 N N . TRP A 1 39 ? 30.993 6.039 -14.511 1.00 1.00 39 TRP A N 16
ATOM 10775 C CA . TRP A 1 39 ? 30.742 6.876 -15.679 1.00 1.00 39 TRP A CA 16
ATOM 10776 C C . TRP A 1 39 ? 30.332 6.025 -16.871 1.00 1.00 39 TRP A C 16
ATOM 10777 O O . TRP A 1 39 ? 29.659 6.500 -17.783 1.00 1.00 39 TRP A O 16
ATOM 10798 N N . LYS A 1 40 ? 30.746 4.767 -16.858 1.00 1.00 40 LYS A N 16
ATOM 10799 C CA . LYS A 1 40 ? 30.416 3.860 -17.945 1.00 1.00 40 LYS A CA 16
ATOM 10800 C C . LYS A 1 40 ? 28.938 3.493 -17.907 1.00 1.00 40 LYS A C 16
ATOM 10801 O O . LYS A 1 40 ? 28.424 3.079 -16.867 1.00 1.00 40 LYS A O 16
ATOM 10820 N N . LYS A 1 41 ? 28.254 3.629 -19.040 1.00 1.00 41 LYS A N 16
ATOM 10821 C CA . LYS A 1 41 ? 26.835 3.291 -19.087 1.00 1.00 41 LYS A CA 16
ATOM 10822 C C . LYS A 1 41 ? 26.637 1.779 -19.217 1.00 1.00 41 LYS A C 16
ATOM 10823 O O . LYS A 1 41 ? 27.239 1.137 -20.077 1.00 1.00 41 LYS A O 16
ATOM 10842 N N . LYS A 1 42 ? 25.774 1.219 -18.370 1.00 1.00 42 LYS A N 16
ATOM 10843 C CA . LYS A 1 42 ? 25.497 -0.214 -18.411 1.00 1.00 42 LYS A CA 16
ATOM 10844 C C . LYS A 1 42 ? 24.641 -0.565 -19.626 1.00 1.00 42 LYS A C 16
ATOM 10845 O O . LYS A 1 42 ? 23.441 -0.354 -19.564 1.00 1.00 42 LYS A O 16
ATOM 10865 N N . MET A 1 1 ? 54.376 -2.233 -0.796 1.00 1.00 1 MET A N 17
ATOM 10866 C CA . MET A 1 1 ? 53.550 -1.011 -0.592 1.00 1.00 1 MET A CA 17
ATOM 10867 C C . MET A 1 1 ? 53.230 -0.862 0.892 1.00 1.00 1 MET A C 17
ATOM 10868 O O . MET A 1 1 ? 52.636 0.131 1.314 1.00 1.00 1 MET A O 17
ATOM 10884 N N . ALA A 1 2 ? 53.636 -1.853 1.677 1.00 1.00 2 ALA A N 17
ATOM 10885 C CA . ALA A 1 2 ? 53.399 -1.829 3.117 1.00 1.00 2 ALA A CA 17
ATOM 10886 C C . ALA A 1 2 ? 51.911 -1.713 3.422 1.00 1.00 2 ALA A C 17
ATOM 10887 O O . ALA A 1 2 ? 51.377 -0.611 3.548 1.00 1.00 2 ALA A O 17
ATOM 10894 N N . GLU A 1 3 ? 51.253 -2.859 3.547 1.00 1.00 3 GLU A N 17
ATOM 10895 C CA . GLU A 1 3 ? 49.828 -2.882 3.842 1.00 1.00 3 GLU A CA 17
ATOM 10896 C C . GLU A 1 3 ? 49.590 -3.358 5.268 1.00 1.00 3 GLU A C 17
ATOM 10897 O O . GLU A 1 3 ? 50.058 -4.427 5.664 1.00 1.00 3 GLU A O 17
ATOM 10909 N N . ALA A 1 4 ? 48.868 -2.554 6.040 1.00 1.00 4 ALA A N 17
ATOM 10910 C CA . ALA A 1 4 ? 48.580 -2.899 7.425 1.00 1.00 4 ALA A CA 17
ATOM 10911 C C . ALA A 1 4 ? 47.686 -4.130 7.491 1.00 1.00 4 ALA A C 17
ATOM 10912 O O . ALA A 1 4 ? 46.829 -4.335 6.630 1.00 1.00 4 ALA A O 17
ATOM 10919 N N . HIS A 1 5 ? 47.889 -4.951 8.515 1.00 1.00 5 HIS A N 17
ATOM 10920 C CA . HIS A 1 5 ? 47.093 -6.161 8.674 1.00 1.00 5 HIS A CA 17
ATOM 10921 C C . HIS A 1 5 ? 45.638 -5.808 8.957 1.00 1.00 5 HIS A C 17
ATOM 10922 O O . HIS A 1 5 ? 44.722 -6.430 8.421 1.00 1.00 5 HIS A O 17
ATOM 10936 N N . GLN A 1 6 ? 45.438 -4.794 9.794 1.00 1.00 6 GLN A N 17
ATOM 10937 C CA . GLN A 1 6 ? 44.094 -4.345 10.142 1.00 1.00 6 GLN A CA 17
ATOM 10938 C C . GLN A 1 6 ? 43.879 -2.926 9.623 1.00 1.00 6 GLN A C 17
ATOM 10939 O O . GLN A 1 6 ? 44.690 -2.036 9.878 1.00 1.00 6 GLN A O 17
ATOM 10953 N N . ALA A 1 7 ? 42.796 -2.723 8.884 1.00 1.00 7 ALA A N 17
ATOM 10954 C CA . ALA A 1 7 ? 42.508 -1.404 8.328 1.00 1.00 7 ALA A CA 17
ATOM 10955 C C . ALA A 1 7 ? 41.004 -1.197 8.168 1.00 1.00 7 ALA A C 17
ATOM 10956 O O . ALA A 1 7 ? 40.282 -2.126 7.804 1.00 1.00 7 ALA A O 17
ATOM 10963 N N . VAL A 1 8 ? 40.538 0.027 8.430 1.00 1.00 8 VAL A N 17
ATOM 10964 C CA . VAL A 1 8 ? 39.116 0.340 8.299 1.00 1.00 8 VAL A CA 17
ATOM 10965 C C . VAL A 1 8 ? 38.910 1.571 7.417 1.00 1.00 8 VAL A C 17
ATOM 10966 O O . VAL A 1 8 ? 39.550 2.604 7.612 1.00 1.00 8 VAL A O 17
ATOM 10979 N N . ALA A 1 9 ? 38.020 1.443 6.434 1.00 1.00 9 ALA A N 17
ATOM 10980 C CA . ALA A 1 9 ? 37.739 2.540 5.511 1.00 1.00 9 ALA A CA 17
ATOM 10981 C C . ALA A 1 9 ? 36.972 3.672 6.196 1.00 1.00 9 ALA A C 17
ATOM 10982 O O . ALA A 1 9 ? 37.300 4.845 6.016 1.00 1.00 9 ALA A O 17
ATOM 10989 N N . PHE A 1 10 ? 35.949 3.314 6.970 1.00 1.00 10 PHE A N 17
ATOM 10990 C CA . PHE A 1 10 ? 35.167 4.348 7.651 1.00 1.00 10 PHE A CA 17
ATOM 10991 C C . PHE A 1 10 ? 34.701 3.939 9.052 1.00 1.00 10 PHE A C 17
ATOM 10992 O O . PHE A 1 10 ? 34.392 2.778 9.314 1.00 1.00 10 PHE A O 17
ATOM 11009 N N . GLN A 1 11 ? 34.664 4.909 9.960 1.00 1.00 11 GLN A N 17
ATOM 11010 C CA . GLN A 1 11 ? 34.238 4.645 11.334 1.00 1.00 11 GLN A CA 17
ATOM 11011 C C . GLN A 1 11 ? 33.306 5.737 11.840 1.00 1.00 11 GLN A C 17
ATOM 11012 O O . GLN A 1 11 ? 33.560 6.928 11.665 1.00 1.00 11 GLN A O 17
ATOM 11026 N N . PHE A 1 12 ? 32.223 5.293 12.469 1.00 1.00 12 PHE A N 17
ATOM 11027 C CA . PHE A 1 12 ? 31.236 6.224 13.007 1.00 1.00 12 PHE A CA 17
ATOM 11028 C C . PHE A 1 12 ? 30.995 5.921 14.480 1.00 1.00 12 PHE A C 17
ATOM 11029 O O . PHE A 1 12 ? 30.602 4.805 14.821 1.00 1.00 12 PHE A O 17
ATOM 11046 N N . THR A 1 13 ? 31.238 6.892 15.352 1.00 1.00 13 THR A N 17
ATOM 11047 C CA . THR A 1 13 ? 31.048 6.672 16.791 1.00 1.00 13 THR A CA 17
ATOM 11048 C C . THR A 1 13 ? 30.199 7.768 17.429 1.00 1.00 13 THR A C 17
ATOM 11049 O O . THR A 1 13 ? 30.422 8.960 17.222 1.00 1.00 13 THR A O 17
ATOM 11060 N N . VAL A 1 14 ? 29.227 7.324 18.217 1.00 1.00 14 VAL A N 17
ATOM 11061 C CA . VAL A 1 14 ? 28.340 8.262 18.904 1.00 1.00 14 VAL A CA 17
ATOM 11062 C C . VAL A 1 14 ? 28.825 8.478 20.335 1.00 1.00 14 VAL A C 17
ATOM 11063 O O . VAL A 1 14 ? 28.980 7.516 21.087 1.00 1.00 14 VAL A O 17
ATOM 11076 N N . THR A 1 15 ? 29.048 9.740 20.712 1.00 1.00 15 THR A N 17
ATOM 11077 C CA . THR A 1 15 ? 29.495 10.039 22.065 1.00 1.00 15 THR A CA 17
ATOM 11078 C C . THR A 1 15 ? 28.510 10.994 22.721 1.00 1.00 15 THR A C 17
ATOM 11079 O O . THR A 1 15 ? 27.828 11.744 22.020 1.00 1.00 15 THR A O 17
ATOM 11090 N N . PRO A 1 16 ? 28.417 11.009 24.028 1.00 1.00 16 PRO A N 17
ATOM 11091 C CA . PRO A 1 16 ? 27.491 11.935 24.722 1.00 1.00 16 PRO A CA 17
ATOM 11092 C C . PRO A 1 16 ? 27.651 13.343 24.175 1.00 1.00 16 PRO A C 17
ATOM 11093 O O . PRO A 1 16 ? 26.664 14.066 24.055 1.00 1.00 16 PRO A O 17
ATOM 11104 N N . ASP A 1 17 ? 28.871 13.758 23.845 1.00 1.00 17 ASP A N 17
ATOM 11105 C CA . ASP A 1 17 ? 29.113 15.092 23.322 1.00 1.00 17 ASP A CA 17
ATOM 11106 C C . ASP A 1 17 ? 28.636 15.236 21.878 1.00 1.00 17 ASP A C 17
ATOM 11107 O O . ASP A 1 17 ? 28.431 16.359 21.420 1.00 1.00 17 ASP A O 17
ATOM 11116 N N . GLY A 1 18 ? 28.447 14.138 21.142 1.00 1.00 18 GLY A N 17
ATOM 11117 C CA . GLY A 1 18 ? 27.990 14.266 19.767 1.00 1.00 18 GLY A CA 17
ATOM 11118 C C . GLY A 1 18 ? 28.270 13.008 18.962 1.00 1.00 18 GLY A C 17
ATOM 11119 O O . GLY A 1 18 ? 28.101 11.894 19.455 1.00 1.00 18 GLY A O 17
ATOM 11123 N N . ILE A 1 19 ? 28.715 13.190 17.727 1.00 1.00 19 ILE A N 17
ATOM 11124 C CA . ILE A 1 19 ? 29.039 12.085 16.849 1.00 1.00 19 ILE A CA 17
ATOM 11125 C C . ILE A 1 19 ? 30.396 12.334 16.200 1.00 1.00 19 ILE A C 17
ATOM 11126 O O . ILE A 1 19 ? 30.796 13.476 15.973 1.00 1.00 19 ILE A O 17
ATOM 11142 N N . ASP A 1 20 ? 31.088 11.239 15.901 1.00 1.00 20 ASP A N 17
ATOM 11143 C CA . ASP A 1 20 ? 32.397 11.307 15.268 1.00 1.00 20 ASP A CA 17
ATOM 11144 C C . ASP A 1 20 ? 32.403 10.460 14.005 1.00 1.00 20 ASP A C 17
ATOM 11145 O O . ASP A 1 20 ? 31.882 9.344 14.000 1.00 1.00 20 ASP A O 17
ATOM 11154 N N . LEU A 1 21 ? 33.001 10.981 12.940 1.00 1.00 21 LEU A N 17
ATOM 11155 C CA . LEU A 1 21 ? 33.070 10.247 11.686 1.00 1.00 21 LEU A CA 17
ATOM 11156 C C . LEU A 1 21 ? 34.495 10.302 11.155 1.00 1.00 21 LEU A C 17
ATOM 11157 O O . LEU A 1 21 ? 35.051 11.382 10.953 1.00 1.00 21 LEU A O 17
ATOM 11173 N N . ARG A 1 22 ? 35.085 9.127 10.945 1.00 1.00 22 ARG A N 17
ATOM 11174 C CA . ARG A 1 22 ? 36.454 9.042 10.452 1.00 1.00 22 ARG A CA 17
ATOM 11175 C C . ARG A 1 22 ? 36.552 8.203 9.186 1.00 1.00 22 ARG A C 17
ATOM 11176 O O . ARG A 1 22 ? 35.925 7.154 9.063 1.00 1.00 22 ARG A O 17
ATOM 11197 N N . LEU A 1 23 ? 37.363 8.693 8.258 1.00 1.00 23 LEU A N 17
ATOM 11198 C CA . LEU A 1 23 ? 37.550 7.977 7.005 1.00 1.00 23 LEU A CA 17
ATOM 11199 C C . LEU A 1 23 ? 39.011 8.024 6.600 1.00 1.00 23 LEU A C 17
ATOM 11200 O O . LEU A 1 23 ? 39.640 9.081 6.620 1.00 1.00 23 LEU A O 17
ATOM 11216 N N . SER A 1 24 ? 39.552 6.869 6.249 1.00 1.00 24 SER A N 17
ATOM 11217 C CA . SER A 1 24 ? 40.949 6.774 5.859 1.00 1.00 24 SER A CA 17
ATOM 11218 C C . SER A 1 24 ? 41.161 7.318 4.454 1.00 1.00 24 SER A C 17
ATOM 11219 O O . SER A 1 24 ? 40.305 7.177 3.579 1.00 1.00 24 SER A O 17
ATOM 11227 N N . HIS A 1 25 ? 42.318 7.934 4.245 1.00 1.00 25 HIS A N 17
ATOM 11228 C CA . HIS A 1 25 ? 42.657 8.483 2.944 1.00 1.00 25 HIS A CA 17
ATOM 11229 C C . HIS A 1 25 ? 42.512 7.397 1.888 1.00 1.00 25 HIS A C 17
ATOM 11230 O O . HIS A 1 25 ? 42.254 7.665 0.717 1.00 1.00 25 HIS A O 17
ATOM 11244 N N . GLU A 1 26 ? 42.668 6.159 2.335 1.00 1.00 26 GLU A N 17
ATOM 11245 C CA . GLU A 1 26 ? 42.536 5.013 1.449 1.00 1.00 26 GLU A CA 17
ATOM 11246 C C . GLU A 1 26 ? 41.077 4.843 1.040 1.00 1.00 26 GLU A C 17
ATOM 11247 O O . GLU A 1 26 ? 40.774 4.489 -0.100 1.00 1.00 26 GLU A O 17
ATOM 11259 N N . ALA A 1 27 ? 40.176 5.101 1.989 1.00 1.00 27 ALA A N 17
ATOM 11260 C CA . ALA A 1 27 ? 38.746 4.985 1.735 1.00 1.00 27 ALA A CA 17
ATOM 11261 C C . ALA A 1 27 ? 38.348 5.934 0.616 1.00 1.00 27 ALA A C 17
ATOM 11262 O O . ALA A 1 27 ? 37.446 5.655 -0.174 1.00 1.00 27 ALA A O 17
ATOM 11269 N N . LEU A 1 28 ? 39.053 7.055 0.563 1.00 1.00 28 LEU A N 17
ATOM 11270 C CA . LEU A 1 28 ? 38.816 8.076 -0.450 1.00 1.00 28 LEU A CA 17
ATOM 11271 C C . LEU A 1 28 ? 39.295 7.591 -1.813 1.00 1.00 28 LEU A C 17
ATOM 11272 O O . LEU A 1 28 ? 38.658 7.841 -2.836 1.00 1.00 28 LEU A O 17
ATOM 11288 N N . ARG A 1 29 ? 40.432 6.905 -1.814 1.00 1.00 29 ARG A N 17
ATOM 11289 C CA . ARG A 1 29 ? 41.012 6.394 -3.051 1.00 1.00 29 ARG A CA 17
ATOM 11290 C C . ARG A 1 29 ? 40.094 5.377 -3.715 1.00 1.00 29 ARG A C 17
ATOM 11291 O O . ARG A 1 29 ? 39.965 5.380 -4.942 1.00 1.00 29 ARG A O 17
ATOM 11312 N N . GLN A 1 30 ? 39.450 4.509 -2.944 1.00 1.00 30 GLN A N 17
ATOM 11313 C CA . GLN A 1 30 ? 38.558 3.508 -3.507 1.00 1.00 30 GLN A CA 17
ATOM 11314 C C . GLN A 1 30 ? 37.300 4.165 -4.036 1.00 1.00 30 GLN A C 17
ATOM 11315 O O . GLN A 1 30 ? 36.787 3.794 -5.091 1.00 1.00 30 GLN A O 17
ATOM 11329 N N . ILE A 1 31 ? 36.790 5.123 -3.283 1.00 1.00 31 ILE A N 17
ATOM 11330 C CA . ILE A 1 31 ? 35.572 5.803 -3.673 1.00 1.00 31 ILE A CA 17
ATOM 11331 C C . ILE A 1 31 ? 35.742 6.582 -4.973 1.00 1.00 31 ILE A C 17
ATOM 11332 O O . ILE A 1 31 ? 34.864 6.501 -5.832 1.00 1.00 31 ILE A O 17
ATOM 11348 N N . TYR A 1 32 ? 36.823 7.333 -5.165 1.00 1.00 32 TYR A N 17
ATOM 11349 C CA . TYR A 1 32 ? 37.008 8.091 -6.396 1.00 1.00 32 TYR A CA 17
ATOM 11350 C C . TYR A 1 32 ? 37.086 7.170 -7.609 1.00 1.00 32 TYR A C 17
ATOM 11351 O O . TYR A 1 32 ? 36.419 7.396 -8.618 1.00 1.00 32 TYR A O 17
ATOM 11369 N N . LEU A 1 33 ? 37.908 6.134 -7.510 1.00 1.00 33 LEU A N 17
ATOM 11370 C CA . LEU A 1 33 ? 38.065 5.192 -8.610 1.00 1.00 33 LEU A CA 17
ATOM 11371 C C . LEU A 1 33 ? 36.757 4.464 -8.920 1.00 1.00 33 LEU A C 17
ATOM 11372 O O . LEU A 1 33 ? 36.419 4.289 -10.091 1.00 1.00 33 LEU A O 17
ATOM 11388 N N . SER A 1 34 ? 36.015 4.032 -7.904 1.00 1.00 34 SER A N 17
ATOM 11389 C CA . SER A 1 34 ? 34.755 3.330 -8.139 1.00 1.00 34 SER A CA 17
ATOM 11390 C C . SER A 1 34 ? 33.776 4.231 -8.889 1.00 1.00 34 SER A C 17
ATOM 11391 O O . SER A 1 34 ? 33.024 3.777 -9.754 1.00 1.00 34 SER A O 17
ATOM 11399 N N . GLY A 1 35 ? 33.815 5.523 -8.570 1.00 1.00 35 GLY A N 17
ATOM 11400 C CA . GLY A 1 35 ? 32.949 6.491 -9.231 1.00 1.00 35 GLY A CA 17
ATOM 11401 C C . GLY A 1 35 ? 33.408 6.708 -10.663 1.00 1.00 35 GLY A C 17
ATOM 11402 O O . GLY A 1 35 ? 32.600 6.883 -11.575 1.00 1.00 35 GLY A O 17
ATOM 11406 N N . LEU A 1 36 ? 34.722 6.710 -10.840 1.00 1.00 36 LEU A N 17
ATOM 11407 C CA . LEU A 1 36 ? 35.326 6.919 -12.144 1.00 1.00 36 LEU A CA 17
ATOM 11408 C C . LEU A 1 36 ? 34.913 5.819 -13.117 1.00 1.00 36 LEU A C 17
ATOM 11409 O O . LEU A 1 36 ? 34.700 6.066 -14.302 1.00 1.00 36 LEU A O 17
ATOM 11425 N N . HIS A 1 37 ? 34.785 4.603 -12.601 1.00 1.00 37 HIS A N 17
ATOM 11426 C CA . HIS A 1 37 ? 34.380 3.471 -13.424 1.00 1.00 37 HIS A CA 17
ATOM 11427 C C . HIS A 1 37 ? 32.886 3.555 -13.714 1.00 1.00 37 HIS A C 17
ATOM 11428 O O . HIS A 1 37 ? 32.406 3.052 -14.730 1.00 1.00 37 HIS A O 17
ATOM 11442 N N . SER A 1 38 ? 32.163 4.216 -12.813 1.00 1.00 38 SER A N 17
ATOM 11443 C CA . SER A 1 38 ? 30.725 4.397 -12.965 1.00 1.00 38 SER A CA 17
ATOM 11444 C C . SER A 1 38 ? 30.434 5.293 -14.166 1.00 1.00 38 SER A C 17
ATOM 11445 O O . SER A 1 38 ? 29.274 5.505 -14.520 1.00 1.00 38 SER A O 17
ATOM 11453 N N . TRP A 1 39 ? 31.483 5.823 -14.791 1.00 1.00 39 TRP A N 17
ATOM 11454 C CA . TRP A 1 39 ? 31.299 6.694 -15.945 1.00 1.00 39 TRP A CA 17
ATOM 11455 C C . TRP A 1 39 ? 30.798 5.898 -17.146 1.00 1.00 39 TRP A C 17
ATOM 11456 O O . TRP A 1 39 ? 29.995 6.390 -17.938 1.00 1.00 39 TRP A O 17
ATOM 11477 N N . LYS A 1 40 ? 31.275 4.663 -17.273 1.00 1.00 40 LYS A N 17
ATOM 11478 C CA . LYS A 1 40 ? 30.861 3.812 -18.381 1.00 1.00 40 LYS A CA 17
ATOM 11479 C C . LYS A 1 40 ? 29.484 3.219 -18.094 1.00 1.00 40 LYS A C 17
ATOM 11480 O O . LYS A 1 40 ? 29.230 2.726 -16.994 1.00 1.00 40 LYS A O 17
ATOM 11499 N N . LYS A 1 41 ? 28.600 3.261 -19.089 1.00 1.00 41 LYS A N 17
ATOM 11500 C CA . LYS A 1 41 ? 27.257 2.715 -18.921 1.00 1.00 41 LYS A CA 17
ATOM 11501 C C . LYS A 1 41 ? 27.295 1.194 -19.039 1.00 1.00 41 LYS A C 17
ATOM 11502 O O . LYS A 1 41 ? 28.092 0.645 -19.799 1.00 1.00 41 LYS A O 17
ATOM 11521 N N . LYS A 1 42 ? 26.432 0.517 -18.288 1.00 1.00 42 LYS A N 17
ATOM 11522 C CA . LYS A 1 42 ? 26.390 -0.939 -18.333 1.00 1.00 42 LYS A CA 17
ATOM 11523 C C . LYS A 1 42 ? 24.988 -1.444 -18.005 1.00 1.00 42 LYS A C 17
ATOM 11524 O O . LYS A 1 42 ? 24.290 -1.833 -18.928 1.00 1.00 42 LYS A O 17
ATOM 11544 N N . MET A 1 1 ? 50.106 -12.803 24.584 1.00 1.00 1 MET A N 18
ATOM 11545 C CA . MET A 1 1 ? 50.568 -11.415 24.311 1.00 1.00 1 MET A CA 18
ATOM 11546 C C . MET A 1 1 ? 50.450 -11.128 22.818 1.00 1.00 1 MET A C 18
ATOM 11547 O O . MET A 1 1 ? 49.795 -11.869 22.081 1.00 1.00 1 MET A O 18
ATOM 11563 N N . ALA A 1 2 ? 51.092 -10.051 22.376 1.00 1.00 2 ALA A N 18
ATOM 11564 C CA . ALA A 1 2 ? 51.060 -9.676 20.966 1.00 1.00 2 ALA A CA 18
ATOM 11565 C C . ALA A 1 2 ? 49.623 -9.545 20.478 1.00 1.00 2 ALA A C 18
ATOM 11566 O O . ALA A 1 2 ? 48.916 -10.543 20.333 1.00 1.00 2 ALA A O 18
ATOM 11573 N N . GLU A 1 3 ? 49.195 -8.316 20.219 1.00 1.00 3 GLU A N 18
ATOM 11574 C CA . GLU A 1 3 ? 47.838 -8.082 19.743 1.00 1.00 3 GLU A CA 18
ATOM 11575 C C . GLU A 1 3 ? 47.832 -7.025 18.648 1.00 1.00 3 GLU A C 18
ATOM 11576 O O . GLU A 1 3 ? 48.677 -6.129 18.630 1.00 1.00 3 GLU A O 18
ATOM 11588 N N . ALA A 1 4 ? 46.878 -7.142 17.732 1.00 1.00 4 ALA A N 18
ATOM 11589 C CA . ALA A 1 4 ? 46.770 -6.197 16.628 1.00 1.00 4 ALA A CA 18
ATOM 11590 C C . ALA A 1 4 ? 45.312 -6.017 16.210 1.00 1.00 4 ALA A C 18
ATOM 11591 O O . ALA A 1 4 ? 44.495 -6.927 16.355 1.00 1.00 4 ALA A O 18
ATOM 11598 N N . HIS A 1 5 ? 44.999 -4.832 15.689 1.00 1.00 5 HIS A N 18
ATOM 11599 C CA . HIS A 1 5 ? 43.641 -4.522 15.247 1.00 1.00 5 HIS A CA 18
ATOM 11600 C C . HIS A 1 5 ? 43.599 -4.384 13.725 1.00 1.00 5 HIS A C 18
ATOM 11601 O O . HIS A 1 5 ? 44.535 -3.868 13.115 1.00 1.00 5 HIS A O 18
ATOM 11615 N N . GLN A 1 6 ? 42.513 -4.852 13.120 1.00 1.00 6 GLN A N 18
ATOM 11616 C CA . GLN A 1 6 ? 42.366 -4.776 11.671 1.00 1.00 6 GLN A CA 18
ATOM 11617 C C . GLN A 1 6 ? 42.054 -3.347 11.234 1.00 1.00 6 GLN A C 18
ATOM 11618 O O . GLN A 1 6 ? 41.270 -2.648 11.876 1.00 1.00 6 GLN A O 18
ATOM 11632 N N . ALA A 1 7 ? 42.676 -2.922 10.140 1.00 1.00 7 ALA A N 18
ATOM 11633 C CA . ALA A 1 7 ? 42.468 -1.574 9.620 1.00 1.00 7 ALA A CA 18
ATOM 11634 C C . ALA A 1 7 ? 41.038 -1.396 9.115 1.00 1.00 7 ALA A C 18
ATOM 11635 O O . ALA A 1 7 ? 40.459 -2.311 8.527 1.00 1.00 7 ALA A O 18
ATOM 11642 N N . VAL A 1 8 ? 40.476 -0.210 9.349 1.00 1.00 8 VAL A N 18
ATOM 11643 C CA . VAL A 1 8 ? 39.113 0.090 8.920 1.00 1.00 8 VAL A CA 18
ATOM 11644 C C . VAL A 1 8 ? 39.084 1.314 8.010 1.00 1.00 8 VAL A C 18
ATOM 11645 O O . VAL A 1 8 ? 39.712 2.335 8.296 1.00 1.00 8 VAL A O 18
ATOM 11658 N N . ALA A 1 9 ? 38.342 1.199 6.915 1.00 1.00 9 ALA A N 18
ATOM 11659 C CA . ALA A 1 9 ? 38.218 2.296 5.961 1.00 1.00 9 ALA A CA 18
ATOM 11660 C C . ALA A 1 9 ? 37.384 3.428 6.546 1.00 1.00 9 ALA A C 18
ATOM 11661 O O . ALA A 1 9 ? 37.654 4.603 6.303 1.00 1.00 9 ALA A O 18
ATOM 11668 N N . PHE A 1 10 ? 36.356 3.053 7.298 1.00 1.00 10 PHE A N 18
ATOM 11669 C CA . PHE A 1 10 ? 35.476 4.056 7.893 1.00 1.00 10 PHE A CA 18
ATOM 11670 C C . PHE A 1 10 ? 35.029 3.686 9.307 1.00 1.00 10 PHE A C 18
ATOM 11671 O O . PHE A 1 10 ? 34.627 2.553 9.570 1.00 1.00 10 PHE A O 18
ATOM 11688 N N . GLN A 1 11 ? 35.100 4.653 10.219 1.00 1.00 11 GLN A N 18
ATOM 11689 C CA . GLN A 1 11 ? 34.703 4.437 11.607 1.00 1.00 11 GLN A CA 18
ATOM 11690 C C . GLN A 1 11 ? 33.697 5.499 12.041 1.00 1.00 11 GLN A C 18
ATOM 11691 O O . GLN A 1 11 ? 33.917 6.690 11.840 1.00 1.00 11 GLN A O 18
ATOM 11705 N N . PHE A 1 12 ? 32.594 5.038 12.631 1.00 1.00 12 PHE A N 18
ATOM 11706 C CA . PHE A 1 12 ? 31.546 5.956 13.084 1.00 1.00 12 PHE A CA 18
ATOM 11707 C C . PHE A 1 12 ? 31.256 5.737 14.568 1.00 1.00 12 PHE A C 18
ATOM 11708 O O . PHE A 1 12 ? 30.942 4.619 14.975 1.00 1.00 12 PHE A O 18
ATOM 11725 N N . THR A 1 13 ? 31.382 6.786 15.377 1.00 1.00 13 THR A N 18
ATOM 11726 C CA . THR A 1 13 ? 31.143 6.657 16.820 1.00 1.00 13 THR A CA 18
ATOM 11727 C C . THR A 1 13 ? 30.240 7.762 17.366 1.00 1.00 13 THR A C 18
ATOM 11728 O O . THR A 1 13 ? 30.418 8.948 17.083 1.00 1.00 13 THR A O 18
ATOM 11739 N N . VAL A 1 14 ? 29.274 7.328 18.162 1.00 1.00 14 VAL A N 18
ATOM 11740 C CA . VAL A 1 14 ? 28.328 8.256 18.776 1.00 1.00 14 VAL A CA 18
ATOM 11741 C C . VAL A 1 14 ? 28.752 8.562 20.216 1.00 1.00 14 VAL A C 18
ATOM 11742 O O . VAL A 1 14 ? 28.883 7.644 21.027 1.00 1.00 14 VAL A O 18
ATOM 11755 N N . THR A 1 15 ? 28.943 9.847 20.536 1.00 1.00 15 THR A N 18
ATOM 11756 C CA . THR A 1 15 ? 29.331 10.223 21.891 1.00 1.00 15 THR A CA 18
ATOM 11757 C C . THR A 1 15 ? 28.309 11.197 22.466 1.00 1.00 15 THR A C 18
ATOM 11758 O O . THR A 1 15 ? 27.607 11.868 21.711 1.00 1.00 15 THR A O 18
ATOM 11769 N N . PRO A 1 16 ? 28.203 11.297 23.770 1.00 1.00 16 PRO A N 18
ATOM 11770 C CA . PRO A 1 16 ? 27.233 12.230 24.400 1.00 1.00 16 PRO A CA 18
ATOM 11771 C C . PRO A 1 16 ? 27.347 13.615 23.791 1.00 1.00 16 PRO A C 18
ATOM 11772 O O . PRO A 1 16 ? 26.340 14.312 23.667 1.00 1.00 16 PRO A O 18
ATOM 11783 N N . ASP A 1 17 ? 28.546 14.042 23.422 1.00 1.00 17 ASP A N 18
ATOM 11784 C CA . ASP A 1 17 ? 28.742 15.357 22.845 1.00 1.00 17 ASP A CA 18
ATOM 11785 C C . ASP A 1 17 ? 28.311 15.414 21.379 1.00 1.00 17 ASP A C 18
ATOM 11786 O O . ASP A 1 17 ? 28.063 16.507 20.866 1.00 1.00 17 ASP A O 18
ATOM 11795 N N . GLY A 1 18 ? 28.202 14.275 20.685 1.00 1.00 18 GLY A N 18
ATOM 11796 C CA . GLY A 1 18 ? 27.782 14.319 19.289 1.00 1.00 18 GLY A CA 18
ATOM 11797 C C . GLY A 1 18 ? 28.121 13.031 18.553 1.00 1.00 18 GLY A C 18
ATOM 11798 O O . GLY A 1 18 ? 27.978 11.939 19.103 1.00 1.00 18 GLY A O 18
ATOM 11802 N N . ILE A 1 19 ? 28.585 13.155 17.314 1.00 1.00 19 ILE A N 18
ATOM 11803 C CA . ILE A 1 19 ? 28.957 12.004 16.517 1.00 1.00 19 ILE A CA 18
ATOM 11804 C C . ILE A 1 19 ? 30.319 12.260 15.876 1.00 1.00 19 ILE A C 18
ATOM 11805 O O . ILE A 1 19 ? 30.704 13.402 15.632 1.00 1.00 19 ILE A O 18
ATOM 11821 N N . ASP A 1 20 ? 31.042 11.172 15.621 1.00 1.00 20 ASP A N 18
ATOM 11822 C CA . ASP A 1 20 ? 32.366 11.256 15.019 1.00 1.00 20 ASP A CA 18
ATOM 11823 C C . ASP A 1 20 ? 32.476 10.287 13.855 1.00 1.00 20 ASP A C 18
ATOM 11824 O O . ASP A 1 20 ? 32.001 9.155 13.938 1.00 1.00 20 ASP A O 18
ATOM 11833 N N . LEU A 1 21 ? 33.106 10.731 12.779 1.00 1.00 21 LEU A N 18
ATOM 11834 C CA . LEU A 1 21 ? 33.267 9.879 11.608 1.00 1.00 21 LEU A CA 18
ATOM 11835 C C . LEU A 1 21 ? 34.689 9.990 11.075 1.00 1.00 21 LEU A C 18
ATOM 11836 O O . LEU A 1 21 ? 35.125 11.061 10.652 1.00 1.00 21 LEU A O 18
ATOM 11852 N N . ARG A 1 22 ? 35.403 8.867 11.096 1.00 1.00 22 ARG A N 18
ATOM 11853 C CA . ARG A 1 22 ? 36.781 8.823 10.617 1.00 1.00 22 ARG A CA 18
ATOM 11854 C C . ARG A 1 22 ? 36.890 7.987 9.347 1.00 1.00 22 ARG A C 18
ATOM 11855 O O . ARG A 1 22 ? 36.289 6.919 9.242 1.00 1.00 22 ARG A O 18
ATOM 11876 N N . LEU A 1 23 ? 37.675 8.486 8.400 1.00 1.00 23 LEU A N 18
ATOM 11877 C CA . LEU A 1 23 ? 37.858 7.753 7.152 1.00 1.00 23 LEU A CA 18
ATOM 11878 C C . LEU A 1 23 ? 39.313 7.816 6.707 1.00 1.00 23 LEU A C 18
ATOM 11879 O O . LEU A 1 23 ? 39.928 8.882 6.700 1.00 1.00 23 LEU A O 18
ATOM 11895 N N . SER A 1 24 ? 39.860 6.662 6.340 1.00 1.00 24 SER A N 18
ATOM 11896 C CA . SER A 1 24 ? 41.245 6.567 5.894 1.00 1.00 24 SER A CA 18
ATOM 11897 C C . SER A 1 24 ? 41.396 7.135 4.491 1.00 1.00 24 SER A C 18
ATOM 11898 O O . SER A 1 24 ? 40.465 7.082 3.685 1.00 1.00 24 SER A O 18
ATOM 11906 N N . HIS A 1 25 ? 42.574 7.676 4.203 1.00 1.00 25 HIS A N 18
ATOM 11907 C CA . HIS A 1 25 ? 42.846 8.251 2.894 1.00 1.00 25 HIS A CA 18
ATOM 11908 C C . HIS A 1 25 ? 42.631 7.190 1.822 1.00 1.00 25 HIS A C 18
ATOM 11909 O O . HIS A 1 25 ? 42.284 7.489 0.679 1.00 1.00 25 HIS A O 18
ATOM 11923 N N . GLU A 1 26 ? 42.819 5.939 2.224 1.00 1.00 26 GLU A N 18
ATOM 11924 C CA . GLU A 1 26 ? 42.632 4.816 1.319 1.00 1.00 26 GLU A CA 18
ATOM 11925 C C . GLU A 1 26 ? 41.154 4.690 0.960 1.00 1.00 26 GLU A C 18
ATOM 11926 O O . GLU A 1 26 ? 40.804 4.376 -0.178 1.00 1.00 26 GLU A O 18
ATOM 11938 N N . ALA A 1 27 ? 40.294 4.947 1.943 1.00 1.00 27 ALA A N 18
ATOM 11939 C CA . ALA A 1 27 ? 38.853 4.874 1.740 1.00 1.00 27 ALA A CA 18
ATOM 11940 C C . ALA A 1 27 ? 38.421 5.874 0.672 1.00 1.00 27 ALA A C 18
ATOM 11941 O O . ALA A 1 27 ? 37.500 5.623 -0.104 1.00 1.00 27 ALA A O 18
ATOM 11948 N N . LEU A 1 28 ? 39.117 7.010 0.638 1.00 1.00 28 LEU A N 18
ATOM 11949 C CA . LEU A 1 28 ? 38.836 8.069 -0.331 1.00 1.00 28 LEU A CA 18
ATOM 11950 C C . LEU A 1 28 ? 39.229 7.638 -1.740 1.00 1.00 28 LEU A C 18
ATOM 11951 O O . LEU A 1 28 ? 38.544 7.956 -2.712 1.00 1.00 28 LEU A O 18
ATOM 11967 N N . ARG A 1 29 ? 40.353 6.938 -1.835 1.00 1.00 29 ARG A N 18
ATOM 11968 C CA . ARG A 1 29 ? 40.860 6.488 -3.124 1.00 1.00 29 ARG A CA 18
ATOM 11969 C C . ARG A 1 29 ? 39.898 5.509 -3.775 1.00 1.00 29 ARG A C 18
ATOM 11970 O O . ARG A 1 29 ? 39.734 5.533 -4.994 1.00 1.00 29 ARG A O 18
ATOM 11991 N N . GLN A 1 30 ? 39.256 4.646 -2.996 1.00 1.00 30 GLN A N 18
ATOM 11992 C CA . GLN A 1 30 ? 38.323 3.681 -3.554 1.00 1.00 30 GLN A CA 18
ATOM 11993 C C . GLN A 1 30 ? 37.070 4.390 -4.032 1.00 1.00 30 GLN A C 18
ATOM 11994 O O . GLN A 1 30 ? 36.530 4.079 -5.090 1.00 1.00 30 GLN A O 18
ATOM 12008 N N . ILE A 1 31 ? 36.598 5.321 -3.220 1.00 1.00 31 ILE A N 18
ATOM 12009 C CA . ILE A 1 31 ? 35.382 6.045 -3.538 1.00 1.00 31 ILE A CA 18
ATOM 12010 C C . ILE A 1 31 ? 35.522 6.854 -4.826 1.00 1.00 31 ILE A C 18
ATOM 12011 O O . ILE A 1 31 ? 34.621 6.798 -5.661 1.00 1.00 31 ILE A O 18
ATOM 12027 N N . TYR A 1 32 ? 36.609 7.600 -5.044 1.00 1.00 32 TYR A N 18
ATOM 12028 C CA . TYR A 1 32 ? 36.758 8.367 -6.274 1.00 1.00 32 TYR A CA 18
ATOM 12029 C C . TYR A 1 32 ? 36.866 7.433 -7.477 1.00 1.00 32 TYR A C 18
ATOM 12030 O O . TYR A 1 32 ? 36.192 7.620 -8.489 1.00 1.00 32 TYR A O 18
ATOM 12048 N N . LEU A 1 33 ? 37.722 6.422 -7.356 1.00 1.00 33 LEU A N 18
ATOM 12049 C CA . LEU A 1 33 ? 37.913 5.463 -8.437 1.00 1.00 33 LEU A CA 18
ATOM 12050 C C . LEU A 1 33 ? 36.626 4.697 -8.723 1.00 1.00 33 LEU A C 18
ATOM 12051 O O . LEU A 1 33 ? 36.281 4.496 -9.887 1.00 1.00 33 LEU A O 18
ATOM 12067 N N . SER A 1 34 ? 35.900 4.277 -7.692 1.00 1.00 34 SER A N 18
ATOM 12068 C CA . SER A 1 34 ? 34.650 3.556 -7.896 1.00 1.00 34 SER A CA 18
ATOM 12069 C C . SER A 1 34 ? 33.661 4.422 -8.671 1.00 1.00 34 SER A C 18
ATOM 12070 O O . SER A 1 34 ? 32.903 3.930 -9.506 1.00 1.00 34 SER A O 18
ATOM 12078 N N . GLY A 1 35 ? 33.690 5.722 -8.386 1.00 1.00 35 GLY A N 18
ATOM 12079 C CA . GLY A 1 35 ? 32.810 6.668 -9.058 1.00 1.00 35 GLY A CA 18
ATOM 12080 C C . GLY A 1 35 ? 33.266 6.890 -10.494 1.00 1.00 35 GLY A C 18
ATOM 12081 O O . GLY A 1 35 ? 32.459 7.057 -11.406 1.00 1.00 35 GLY A O 18
ATOM 12085 N N . LEU A 1 36 ? 34.581 6.906 -10.666 1.00 1.00 36 LEU A N 18
ATOM 12086 C CA . LEU A 1 36 ? 35.202 7.119 -11.966 1.00 1.00 36 LEU A CA 18
ATOM 12087 C C . LEU A 1 36 ? 34.784 6.029 -12.954 1.00 1.00 36 LEU A C 18
ATOM 12088 O O . LEU A 1 36 ? 34.559 6.295 -14.136 1.00 1.00 36 LEU A O 18
ATOM 12104 N N . HIS A 1 37 ? 34.665 4.802 -12.456 1.00 1.00 37 HIS A N 18
ATOM 12105 C CA . HIS A 1 37 ? 34.261 3.677 -13.296 1.00 1.00 37 HIS A CA 18
ATOM 12106 C C . HIS A 1 37 ? 32.761 3.717 -13.564 1.00 1.00 37 HIS A C 18
ATOM 12107 O O . HIS A 1 37 ? 32.271 3.071 -14.490 1.00 1.00 37 HIS A O 18
ATOM 12121 N N . SER A 1 38 ? 32.044 4.487 -12.755 1.00 1.00 38 SER A N 18
ATOM 12122 C CA . SER A 1 38 ? 30.601 4.623 -12.913 1.00 1.00 38 SER A CA 18
ATOM 12123 C C . SER A 1 38 ? 30.293 5.382 -14.200 1.00 1.00 38 SER A C 18
ATOM 12124 O O . SER A 1 38 ? 29.129 5.506 -14.585 1.00 1.00 38 SER A O 18
ATOM 12132 N N . TRP A 1 39 ? 31.327 5.884 -14.869 1.00 1.00 39 TRP A N 18
ATOM 12133 C CA . TRP A 1 39 ? 31.123 6.617 -16.113 1.00 1.00 39 TRP A CA 18
ATOM 12134 C C . TRP A 1 39 ? 30.736 5.666 -17.249 1.00 1.00 39 TRP A C 18
ATOM 12135 O O . TRP A 1 39 ? 29.946 6.021 -18.125 1.00 1.00 39 TRP A O 18
ATOM 12156 N N . LYS A 1 40 ? 31.297 4.456 -17.222 1.00 1.00 40 LYS A N 18
ATOM 12157 C CA . LYS A 1 40 ? 31.004 3.447 -18.247 1.00 1.00 40 LYS A CA 18
ATOM 12158 C C . LYS A 1 40 ? 31.369 3.957 -19.639 1.00 1.00 40 LYS A C 18
ATOM 12159 O O . LYS A 1 40 ? 30.494 4.253 -20.453 1.00 1.00 40 LYS A O 18
ATOM 12178 N N . LYS A 1 41 ? 32.666 4.053 -19.909 1.00 1.00 41 LYS A N 18
ATOM 12179 C CA . LYS A 1 41 ? 33.134 4.523 -21.207 1.00 1.00 41 LYS A CA 18
ATOM 12180 C C . LYS A 1 41 ? 32.859 3.478 -22.282 1.00 1.00 41 LYS A C 18
ATOM 12181 O O . LYS A 1 41 ? 33.095 2.288 -22.075 1.00 1.00 41 LYS A O 18
ATOM 12200 N N . LYS A 1 42 ? 32.361 3.929 -23.428 1.00 1.00 42 LYS A N 18
ATOM 12201 C CA . LYS A 1 42 ? 32.063 3.019 -24.528 1.00 1.00 42 LYS A CA 18
ATOM 12202 C C . LYS A 1 42 ? 33.277 2.150 -24.840 1.00 1.00 42 LYS A C 18
ATOM 12203 O O . LYS A 1 42 ? 33.096 0.963 -25.045 1.00 1.00 42 LYS A O 18
ATOM 12223 N N . MET A 1 1 ? 43.851 -17.459 12.086 1.00 1.00 1 MET A N 19
ATOM 12224 C CA . MET A 1 1 ? 43.216 -18.630 11.422 1.00 1.00 1 MET A CA 19
ATOM 12225 C C . MET A 1 1 ? 42.974 -18.321 9.945 1.00 1.00 1 MET A C 19
ATOM 12226 O O . MET A 1 1 ? 43.505 -18.998 9.063 1.00 1.00 1 MET A O 19
ATOM 12242 N N . ALA A 1 2 ? 42.154 -17.302 9.680 1.00 1.00 2 ALA A N 19
ATOM 12243 C CA . ALA A 1 2 ? 41.838 -16.925 8.302 1.00 1.00 2 ALA A CA 19
ATOM 12244 C C . ALA A 1 2 ? 43.040 -16.291 7.613 1.00 1.00 2 ALA A C 19
ATOM 12245 O O . ALA A 1 2 ? 43.766 -15.491 8.205 1.00 1.00 2 ALA A O 19
ATOM 12252 N N . GLU A 1 3 ? 43.240 -16.665 6.357 1.00 1.00 3 GLU A N 19
ATOM 12253 C CA . GLU A 1 3 ? 44.351 -16.147 5.578 1.00 1.00 3 GLU A CA 19
ATOM 12254 C C . GLU A 1 3 ? 44.154 -14.666 5.286 1.00 1.00 3 GLU A C 19
ATOM 12255 O O . GLU A 1 3 ? 45.108 -13.889 5.283 1.00 1.00 3 GLU A O 19
ATOM 12267 N N . ALA A 1 4 ? 42.904 -14.286 5.051 1.00 1.00 4 ALA A N 19
ATOM 12268 C CA . ALA A 1 4 ? 42.572 -12.893 4.770 1.00 1.00 4 ALA A CA 19
ATOM 12269 C C . ALA A 1 4 ? 42.778 -12.043 6.013 1.00 1.00 4 ALA A C 19
ATOM 12270 O O . ALA A 1 4 ? 42.621 -12.530 7.134 1.00 1.00 4 ALA A O 19
ATOM 12277 N N . HIS A 1 5 ? 43.124 -10.773 5.811 1.00 1.00 5 HIS A N 19
ATOM 12278 C CA . HIS A 1 5 ? 43.342 -9.865 6.942 1.00 1.00 5 HIS A CA 19
ATOM 12279 C C . HIS A 1 5 ? 42.235 -8.827 7.029 1.00 1.00 5 HIS A C 19
ATOM 12280 O O . HIS A 1 5 ? 41.901 -8.172 6.041 1.00 1.00 5 HIS A O 19
ATOM 12294 N N . GLN A 1 6 ? 41.673 -8.672 8.223 1.00 1.00 6 GLN A N 19
ATOM 12295 C CA . GLN A 1 6 ? 40.607 -7.699 8.421 1.00 1.00 6 GLN A CA 19
ATOM 12296 C C . GLN A 1 6 ? 41.168 -6.283 8.424 1.00 1.00 6 GLN A C 19
ATOM 12297 O O . GLN A 1 6 ? 42.234 -6.021 8.978 1.00 1.00 6 GLN A O 19
ATOM 12311 N N . ALA A 1 7 ? 40.440 -5.376 7.789 1.00 1.00 7 ALA A N 19
ATOM 12312 C CA . ALA A 1 7 ? 40.865 -3.988 7.707 1.00 1.00 7 ALA A CA 19
ATOM 12313 C C . ALA A 1 7 ? 39.673 -3.053 7.894 1.00 1.00 7 ALA A C 19
ATOM 12314 O O . ALA A 1 7 ? 38.543 -3.392 7.537 1.00 1.00 7 ALA A O 19
ATOM 12321 N N . VAL A 1 8 ? 39.941 -1.878 8.458 1.00 1.00 8 VAL A N 19
ATOM 12322 C CA . VAL A 1 8 ? 38.898 -0.882 8.693 1.00 1.00 8 VAL A CA 19
ATOM 12323 C C . VAL A 1 8 ? 39.279 0.430 8.010 1.00 1.00 8 VAL A C 19
ATOM 12324 O O . VAL A 1 8 ? 40.400 0.913 8.174 1.00 1.00 8 VAL A O 19
ATOM 12337 N N . ALA A 1 9 ? 38.350 1.004 7.244 1.00 1.00 9 ALA A N 19
ATOM 12338 C CA . ALA A 1 9 ? 38.622 2.258 6.544 1.00 1.00 9 ALA A CA 19
ATOM 12339 C C . ALA A 1 9 ? 37.662 3.360 6.982 1.00 1.00 9 ALA A C 19
ATOM 12340 O O . ALA A 1 9 ? 37.942 4.547 6.797 1.00 1.00 9 ALA A O 19
ATOM 12347 N N . PHE A 1 10 ? 36.534 2.958 7.564 1.00 1.00 10 PHE A N 19
ATOM 12348 C CA . PHE A 1 10 ? 35.539 3.925 8.022 1.00 1.00 10 PHE A CA 19
ATOM 12349 C C . PHE A 1 10 ? 35.041 3.607 9.442 1.00 1.00 10 PHE A C 19
ATOM 12350 O O . PHE A 1 10 ? 34.669 2.476 9.736 1.00 1.00 10 PHE A O 19
ATOM 12367 N N . GLN A 1 11 ? 35.032 4.602 10.331 1.00 1.00 11 GLN A N 19
ATOM 12368 C CA . GLN A 1 11 ? 34.563 4.375 11.702 1.00 1.00 11 GLN A CA 19
ATOM 12369 C C . GLN A 1 11 ? 33.602 5.477 12.139 1.00 1.00 11 GLN A C 19
ATOM 12370 O O . GLN A 1 11 ? 33.850 6.658 11.915 1.00 1.00 11 GLN A O 19
ATOM 12384 N N . PHE A 1 12 ? 32.511 5.053 12.771 1.00 1.00 12 PHE A N 19
ATOM 12385 C CA . PHE A 1 12 ? 31.507 6.005 13.254 1.00 1.00 12 PHE A CA 19
ATOM 12386 C C . PHE A 1 12 ? 31.262 5.774 14.745 1.00 1.00 12 PHE A C 19
ATOM 12387 O O . PHE A 1 12 ? 30.928 4.661 15.150 1.00 1.00 12 PHE A O 19
ATOM 12404 N N . THR A 1 13 ? 31.459 6.807 15.561 1.00 1.00 13 THR A N 19
ATOM 12405 C CA . THR A 1 13 ? 31.282 6.683 17.010 1.00 1.00 13 THR A CA 19
ATOM 12406 C C . THR A 1 13 ? 30.352 7.760 17.579 1.00 1.00 13 THR A C 19
ATOM 12407 O O . THR A 1 13 ? 30.535 8.953 17.339 1.00 1.00 13 THR A O 19
ATOM 12418 N N . VAL A 1 14 ? 29.356 7.309 18.344 1.00 1.00 14 VAL A N 19
ATOM 12419 C CA . VAL A 1 14 ? 28.408 8.244 18.948 1.00 1.00 14 VAL A CA 19
ATOM 12420 C C . VAL A 1 14 ? 28.783 8.557 20.400 1.00 1.00 14 VAL A C 19
ATOM 12421 O O . VAL A 1 14 ? 28.935 7.646 21.216 1.00 1.00 14 VAL A O 19
ATOM 12434 N N . THR A 1 15 ? 28.919 9.852 20.714 1.00 1.00 15 THR A N 19
ATOM 12435 C CA . THR A 1 15 ? 29.258 10.262 22.073 1.00 1.00 15 THR A CA 19
ATOM 12436 C C . THR A 1 15 ? 28.188 11.215 22.611 1.00 1.00 15 THR A C 19
ATOM 12437 O O . THR A 1 15 ? 27.477 11.844 21.824 1.00 1.00 15 THR A O 19
ATOM 12448 N N . PRO A 1 16 ? 28.068 11.363 23.913 1.00 1.00 16 PRO A N 19
ATOM 12449 C CA . PRO A 1 16 ? 27.070 12.295 24.499 1.00 1.00 16 PRO A CA 19
ATOM 12450 C C . PRO A 1 16 ? 27.196 13.669 23.859 1.00 1.00 16 PRO A C 19
ATOM 12451 O O . PRO A 1 16 ? 26.190 14.351 23.679 1.00 1.00 16 PRO A O 19
ATOM 12462 N N . ASP A 1 17 ? 28.409 14.100 23.522 1.00 1.00 17 ASP A N 19
ATOM 12463 C CA . ASP A 1 17 ? 28.627 15.409 22.919 1.00 1.00 17 ASP A CA 19
ATOM 12464 C C . ASP A 1 17 ? 28.225 15.455 21.442 1.00 1.00 17 ASP A C 19
ATOM 12465 O O . ASP A 1 17 ? 27.972 16.542 20.921 1.00 1.00 17 ASP A O 19
ATOM 12474 N N . GLY A 1 18 ? 28.142 14.321 20.751 1.00 1.00 18 GLY A N 19
ATOM 12475 C CA . GLY A 1 18 ? 27.757 14.371 19.347 1.00 1.00 18 GLY A CA 19
ATOM 12476 C C . GLY A 1 18 ? 28.100 13.071 18.642 1.00 1.00 18 GLY A C 19
ATOM 12477 O O . GLY A 1 18 ? 27.933 11.994 19.207 1.00 1.00 18 GLY A O 19
ATOM 12481 N N . ILE A 1 19 ? 28.599 13.174 17.418 1.00 1.00 19 ILE A N 19
ATOM 12482 C CA . ILE A 1 19 ? 28.986 12.006 16.652 1.00 1.00 19 ILE A CA 19
ATOM 12483 C C . ILE A 1 19 ? 30.361 12.253 16.039 1.00 1.00 19 ILE A C 19
ATOM 12484 O O . ILE A 1 19 ? 30.727 13.388 15.744 1.00 1.00 19 ILE A O 19
ATOM 12500 N N . ASP A 1 20 ? 31.110 11.170 15.844 1.00 1.00 20 ASP A N 19
ATOM 12501 C CA . ASP A 1 20 ? 32.441 11.256 15.257 1.00 1.00 20 ASP A CA 19
ATOM 12502 C C . ASP A 1 20 ? 32.545 10.308 14.081 1.00 1.00 20 ASP A C 19
ATOM 12503 O O . ASP A 1 20 ? 32.036 9.191 14.134 1.00 1.00 20 ASP A O 19
ATOM 12512 N N . LEU A 1 21 ? 33.204 10.747 13.022 1.00 1.00 21 LEU A N 19
ATOM 12513 C CA . LEU A 1 21 ? 33.354 9.904 11.849 1.00 1.00 21 LEU A CA 19
ATOM 12514 C C . LEU A 1 21 ? 34.773 10.015 11.316 1.00 1.00 21 LEU A C 19
ATOM 12515 O O . LEU A 1 21 ? 35.231 11.101 10.958 1.00 1.00 21 LEU A O 19
ATOM 12531 N N . ARG A 1 22 ? 35.456 8.879 11.253 1.00 1.00 22 ARG A N 19
ATOM 12532 C CA . ARG A 1 22 ? 36.819 8.838 10.748 1.00 1.00 22 ARG A CA 19
ATOM 12533 C C . ARG A 1 22 ? 36.862 8.079 9.430 1.00 1.00 22 ARG A C 19
ATOM 12534 O O . ARG A 1 22 ? 36.207 7.049 9.269 1.00 1.00 22 ARG A O 19
ATOM 12555 N N . LEU A 1 23 ? 37.639 8.606 8.496 1.00 1.00 23 LEU A N 19
ATOM 12556 C CA . LEU A 1 23 ? 37.759 7.960 7.195 1.00 1.00 23 LEU A CA 19
ATOM 12557 C C . LEU A 1 23 ? 39.221 7.963 6.761 1.00 1.00 23 LEU A C 19
ATOM 12558 O O . LEU A 1 23 ? 39.903 8.985 6.841 1.00 1.00 23 LEU A O 19
ATOM 12574 N N . SER A 1 24 ? 39.692 6.806 6.312 1.00 1.00 24 SER A N 19
ATOM 12575 C CA . SER A 1 24 ? 41.072 6.650 5.869 1.00 1.00 24 SER A CA 19
ATOM 12576 C C . SER A 1 24 ? 41.240 7.201 4.461 1.00 1.00 24 SER A C 19
ATOM 12577 O O . SER A 1 24 ? 40.333 7.106 3.633 1.00 1.00 24 SER A O 19
ATOM 12585 N N . HIS A 1 25 ? 42.415 7.765 4.200 1.00 1.00 25 HIS A N 19
ATOM 12586 C CA . HIS A 1 25 ? 42.727 8.326 2.896 1.00 1.00 25 HIS A CA 19
ATOM 12587 C C . HIS A 1 25 ? 42.566 7.252 1.827 1.00 1.00 25 HIS A C 19
ATOM 12588 O O . HIS A 1 25 ? 42.262 7.535 0.668 1.00 1.00 25 HIS A O 19
ATOM 12602 N N . GLU A 1 26 ? 42.750 6.007 2.253 1.00 1.00 26 GLU A N 19
ATOM 12603 C CA . GLU A 1 26 ? 42.609 4.871 1.356 1.00 1.00 26 GLU A CA 19
ATOM 12604 C C . GLU A 1 26 ? 41.144 4.710 0.946 1.00 1.00 26 GLU A C 19
ATOM 12605 O O . GLU A 1 26 ? 40.845 4.336 -0.190 1.00 1.00 26 GLU A O 19
ATOM 12617 N N . ALA A 1 27 ? 40.231 4.993 1.876 1.00 1.00 27 ALA A N 19
ATOM 12618 C CA . ALA A 1 27 ? 38.804 4.882 1.588 1.00 1.00 27 ALA A CA 19
ATOM 12619 C C . ALA A 1 27 ? 38.419 5.856 0.481 1.00 1.00 27 ALA A C 19
ATOM 12620 O O . ALA A 1 27 ? 37.545 5.581 -0.337 1.00 1.00 27 ALA A O 19
ATOM 12627 N N . LEU A 1 28 ? 39.101 7.001 0.459 1.00 1.00 28 LEU A N 19
ATOM 12628 C CA . LEU A 1 28 ? 38.850 8.029 -0.550 1.00 1.00 28 LEU A CA 19
ATOM 12629 C C . LEU A 1 28 ? 39.294 7.539 -1.917 1.00 1.00 28 LEU A C 19
ATOM 12630 O O . LEU A 1 28 ? 38.631 7.786 -2.925 1.00 1.00 28 LEU A O 19
ATOM 12646 N N . ARG A 1 29 ? 40.417 6.838 -1.937 1.00 1.00 29 ARG A N 19
ATOM 12647 C CA . ARG A 1 29 ? 40.954 6.313 -3.183 1.00 1.00 29 ARG A CA 19
ATOM 12648 C C . ARG A 1 29 ? 39.974 5.358 -3.839 1.00 1.00 29 ARG A C 19
ATOM 12649 O O . ARG A 1 29 ? 39.804 5.403 -5.057 1.00 1.00 29 ARG A O 19
ATOM 12670 N N . GLN A 1 30 ? 39.329 4.489 -3.071 1.00 1.00 30 GLN A N 19
ATOM 12671 C CA . GLN A 1 30 ? 38.387 3.543 -3.641 1.00 1.00 30 GLN A CA 19
ATOM 12672 C C . GLN A 1 30 ? 37.152 4.263 -4.133 1.00 1.00 30 GLN A C 19
ATOM 12673 O O . GLN A 1 30 ? 36.618 3.952 -5.195 1.00 1.00 30 GLN A O 19
ATOM 12687 N N . ILE A 1 31 ? 36.684 5.203 -3.330 1.00 1.00 31 ILE A N 19
ATOM 12688 C CA . ILE A 1 31 ? 35.481 5.933 -3.673 1.00 1.00 31 ILE A CA 19
ATOM 12689 C C . ILE A 1 31 ? 35.639 6.737 -4.953 1.00 1.00 31 ILE A C 19
ATOM 12690 O O . ILE A 1 31 ? 34.751 6.685 -5.805 1.00 1.00 31 ILE A O 19
ATOM 12706 N N . TYR A 1 32 ? 36.725 7.483 -5.143 1.00 1.00 32 TYR A N 19
ATOM 12707 C CA . TYR A 1 32 ? 36.906 8.269 -6.354 1.00 1.00 32 TYR A CA 19
ATOM 12708 C C . TYR A 1 32 ? 36.955 7.374 -7.594 1.00 1.00 32 TYR A C 19
ATOM 12709 O O . TYR A 1 32 ? 36.264 7.629 -8.581 1.00 1.00 32 TYR A O 19
ATOM 12727 N N . LEU A 1 33 ? 37.774 6.329 -7.546 1.00 1.00 33 LEU A N 19
ATOM 12728 C CA . LEU A 1 33 ? 37.892 5.422 -8.685 1.00 1.00 33 LEU A CA 19
ATOM 12729 C C . LEU A 1 33 ? 36.577 4.696 -8.967 1.00 1.00 33 LEU A C 19
ATOM 12730 O O . LEU A 1 33 ? 36.199 4.547 -10.128 1.00 1.00 33 LEU A O 19
ATOM 12746 N N . SER A 1 34 ? 35.874 4.245 -7.935 1.00 1.00 34 SER A N 19
ATOM 12747 C CA . SER A 1 34 ? 34.605 3.552 -8.132 1.00 1.00 34 SER A CA 19
ATOM 12748 C C . SER A 1 34 ? 33.633 4.439 -8.894 1.00 1.00 34 SER A C 19
ATOM 12749 O O . SER A 1 34 ? 32.882 3.971 -9.749 1.00 1.00 34 SER A O 19
ATOM 12757 N N . GLY A 1 35 ? 33.676 5.732 -8.581 1.00 1.00 35 GLY A N 19
ATOM 12758 C CA . GLY A 1 35 ? 32.817 6.706 -9.237 1.00 1.00 35 GLY A CA 19
ATOM 12759 C C . GLY A 1 35 ? 33.254 6.925 -10.676 1.00 1.00 35 GLY A C 19
ATOM 12760 O O . GLY A 1 35 ? 32.432 7.097 -11.571 1.00 1.00 35 GLY A O 19
ATOM 12764 N N . LEU A 1 36 ? 34.561 6.931 -10.879 1.00 1.00 36 LEU A N 19
ATOM 12765 C CA . LEU A 1 36 ? 35.128 7.145 -12.201 1.00 1.00 36 LEU A CA 19
ATOM 12766 C C . LEU A 1 36 ? 34.677 6.059 -13.176 1.00 1.00 36 LEU A C 19
ATOM 12767 O O . LEU A 1 36 ? 34.435 6.333 -14.352 1.00 1.00 36 LEU A O 19
ATOM 12783 N N . HIS A 1 37 ? 34.570 4.825 -12.681 1.00 1.00 37 HIS A N 19
ATOM 12784 C CA . HIS A 1 37 ? 34.157 3.704 -13.524 1.00 1.00 37 HIS A CA 19
ATOM 12785 C C . HIS A 1 37 ? 32.656 3.758 -13.785 1.00 1.00 37 HIS A C 19
ATOM 12786 O O . HIS A 1 37 ? 32.147 3.096 -14.689 1.00 1.00 37 HIS A O 19
ATOM 12800 N N . SER A 1 38 ? 31.956 4.560 -12.996 1.00 1.00 38 SER A N 19
ATOM 12801 C CA . SER A 1 38 ? 30.524 4.713 -13.153 1.00 1.00 38 SER A CA 19
ATOM 12802 C C . SER A 1 38 ? 30.224 5.459 -14.451 1.00 1.00 38 SER A C 19
ATOM 12803 O O . SER A 1 38 ? 29.059 5.614 -14.813 1.00 1.00 38 SER A O 19
ATOM 12811 N N . TRP A 1 39 ? 31.259 5.917 -15.163 1.00 1.00 39 TRP A N 19
ATOM 12812 C CA . TRP A 1 39 ? 31.023 6.626 -16.417 1.00 1.00 39 TRP A CA 19
ATOM 12813 C C . TRP A 1 39 ? 30.871 5.634 -17.560 1.00 1.00 39 TRP A C 19
ATOM 12814 O O . TRP A 1 39 ? 30.353 5.972 -18.622 1.00 1.00 39 TRP A O 19
ATOM 12835 N N . LYS A 1 40 ? 31.311 4.404 -17.326 1.00 1.00 40 LYS A N 19
ATOM 12836 C CA . LYS A 1 40 ? 31.201 3.361 -18.337 1.00 1.00 40 LYS A CA 19
ATOM 12837 C C . LYS A 1 40 ? 31.891 3.797 -19.625 1.00 1.00 40 LYS A C 19
ATOM 12838 O O . LYS A 1 40 ? 31.240 4.158 -20.605 1.00 1.00 40 LYS A O 19
ATOM 12857 N N . LYS A 1 41 ? 33.215 3.759 -19.612 1.00 1.00 41 LYS A N 19
ATOM 12858 C CA . LYS A 1 41 ? 33.999 4.154 -20.781 1.00 1.00 41 LYS A CA 19
ATOM 12859 C C . LYS A 1 41 ? 3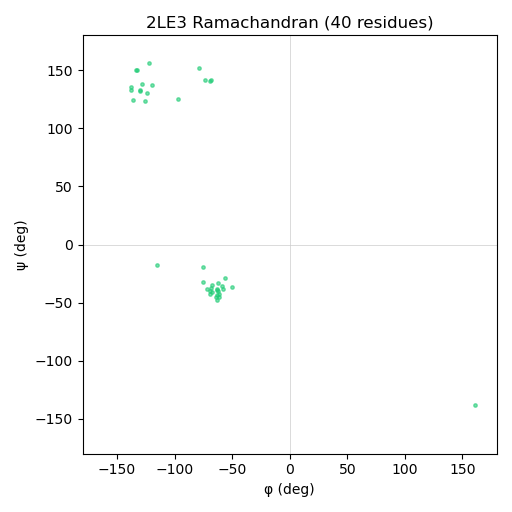3.841 3.142 -21.910 1.00 1.00 41 LYS A C 19
ATOM 12860 O O . LYS A 1 41 ? 33.938 1.936 -21.689 1.00 1.00 41 LYS A O 19
ATOM 12879 N N . LYS A 1 42 ? 33.606 3.640 -23.122 1.00 1.00 42 LYS A N 19
ATOM 12880 C CA . LYS A 1 42 ? 33.448 2.767 -24.278 1.00 1.00 42 LYS A CA 19
ATOM 12881 C C . LYS A 1 42 ? 33.903 3.468 -25.555 1.00 1.00 42 LYS A C 19
ATOM 12882 O O . LYS A 1 42 ? 35.008 3.190 -25.994 1.00 1.00 42 LYS A O 19
ATOM 12902 N N . MET A 1 1 ? 51.956 -3.525 23.392 1.00 1.00 1 MET A N 20
ATOM 12903 C CA . MET A 1 1 ? 53.132 -4.424 23.225 1.00 1.00 1 MET A CA 20
ATOM 12904 C C . MET A 1 1 ? 53.100 -5.061 21.838 1.00 1.00 1 MET A C 20
ATOM 12905 O O . MET A 1 1 ? 53.796 -4.614 20.929 1.00 1.00 1 MET A O 20
ATOM 12921 N N . ALA A 1 2 ? 52.294 -6.108 21.688 1.00 1.00 2 ALA A N 20
ATOM 12922 C CA . ALA A 1 2 ? 52.186 -6.801 20.407 1.00 1.00 2 ALA A CA 20
ATOM 12923 C C . ALA A 1 2 ? 50.726 -7.080 20.071 1.00 1.00 2 ALA A C 20
ATOM 12924 O O . ALA A 1 2 ? 50.415 -8.001 19.313 1.00 1.00 2 ALA A O 20
ATOM 12931 N N . GLU A 1 3 ? 49.832 -6.288 20.646 1.00 1.00 3 GLU A N 20
ATOM 12932 C CA . GLU A 1 3 ? 48.404 -6.461 20.413 1.00 1.00 3 GLU A CA 20
ATOM 12933 C C . GLU A 1 3 ? 48.045 -6.151 18.960 1.00 1.00 3 GLU A C 20
ATOM 12934 O O . GLU A 1 3 ? 48.506 -5.160 18.395 1.00 1.00 3 GLU A O 20
ATOM 12946 N N . ALA A 1 4 ? 47.210 -7.002 18.364 1.00 1.00 4 ALA A N 20
ATOM 12947 C CA . ALA A 1 4 ? 46.788 -6.808 16.978 1.00 1.00 4 ALA A CA 20
ATOM 12948 C C . ALA A 1 4 ? 45.957 -5.534 16.851 1.00 1.00 4 ALA A C 20
ATOM 12949 O O . ALA A 1 4 ? 45.189 -5.198 17.752 1.00 1.00 4 ALA A O 20
ATOM 12956 N N . HIS A 1 5 ? 46.117 -4.835 15.730 1.00 1.00 5 HIS A N 20
ATOM 12957 C CA . HIS A 1 5 ? 45.375 -3.602 15.492 1.00 1.00 5 HIS A CA 20
ATOM 12958 C C . HIS A 1 5 ? 44.384 -3.789 14.348 1.00 1.00 5 HIS A C 20
ATOM 12959 O O . HIS A 1 5 ? 44.717 -4.375 13.319 1.00 1.00 5 HIS A O 20
ATOM 12973 N N . GLN A 1 6 ? 43.168 -3.284 14.535 1.00 1.00 6 GLN A N 20
ATOM 12974 C CA . GLN A 1 6 ? 42.135 -3.396 13.512 1.00 1.00 6 GLN A CA 20
ATOM 12975 C C . GLN A 1 6 ? 41.748 -2.011 13.007 1.00 1.00 6 GLN A C 20
ATOM 12976 O O . GLN A 1 6 ? 41.436 -1.121 13.799 1.00 1.00 6 GLN A O 20
ATOM 12990 N N . ALA A 1 7 ? 41.775 -1.837 11.691 1.00 1.00 7 ALA A N 20
ATOM 12991 C CA . ALA A 1 7 ? 41.424 -0.556 11.088 1.00 1.00 7 ALA A CA 20
ATOM 12992 C C . ALA A 1 7 ? 40.372 -0.759 10.011 1.00 1.00 7 ALA A C 20
ATOM 12993 O O . ALA A 1 7 ? 40.294 -1.824 9.400 1.00 1.00 7 ALA A O 20
ATOM 13000 N N . VAL A 1 8 ? 39.558 0.266 9.794 1.00 1.00 8 VAL A N 20
ATOM 13001 C CA . VAL A 1 8 ? 38.499 0.193 8.796 1.00 1.00 8 VAL A CA 20
ATOM 13002 C C . VAL A 1 8 ? 38.545 1.412 7.880 1.00 1.00 8 VAL A C 20
ATOM 13003 O O . VAL A 1 8 ? 39.189 2.413 8.194 1.00 1.00 8 VAL A O 20
ATOM 13016 N N . ALA A 1 9 ? 37.848 1.326 6.749 1.00 1.00 9 ALA A N 20
ATOM 13017 C CA . ALA A 1 9 ? 37.808 2.438 5.804 1.00 1.00 9 ALA A CA 20
ATOM 13018 C C . ALA A 1 9 ? 36.993 3.588 6.383 1.00 1.00 9 ALA A C 20
ATOM 13019 O O . ALA A 1 9 ? 37.332 4.758 6.200 1.00 1.00 9 ALA A O 20
ATOM 13026 N N . PHE A 1 10 ? 35.913 3.235 7.079 1.00 1.00 10 PHE A N 20
ATOM 13027 C CA . PHE A 1 10 ? 35.054 4.257 7.678 1.00 1.00 10 PHE A CA 20
ATOM 13028 C C . PHE A 1 10 ? 34.582 3.874 9.085 1.00 1.00 10 PHE A C 20
ATOM 13029 O O . PHE A 1 10 ? 34.156 2.746 9.320 1.00 1.00 10 PHE A O 20
ATOM 13046 N N . GLN A 1 11 ? 34.666 4.818 10.028 1.00 1.00 11 GLN A N 20
ATOM 13047 C CA . GLN A 1 11 ? 34.242 4.556 11.406 1.00 1.00 11 GLN A CA 20
ATOM 13048 C C . GLN A 1 11 ? 33.326 5.662 11.915 1.00 1.00 11 GLN A C 20
ATOM 13049 O O . GLN A 1 11 ? 33.573 6.845 11.701 1.00 1.00 11 GLN A O 20
ATOM 13063 N N . PHE A 1 12 ? 32.263 5.236 12.584 1.00 1.00 12 PHE A N 20
ATOM 13064 C CA . PHE A 1 12 ? 31.289 6.180 13.129 1.00 1.00 12 PHE A CA 20
ATOM 13065 C C . PHE A 1 12 ? 31.044 5.881 14.607 1.00 1.00 12 PHE A C 20
ATOM 13066 O O . PHE A 1 12 ? 30.656 4.765 14.950 1.00 1.00 12 PHE A O 20
ATOM 13083 N N . THR A 1 13 ? 31.287 6.857 15.483 1.00 1.00 13 THR A N 20
ATOM 13084 C CA . THR A 1 13 ? 31.098 6.652 16.918 1.00 1.00 13 THR A CA 20
ATOM 13085 C C . THR A 1 13 ? 30.246 7.752 17.551 1.00 1.00 13 THR A C 20
ATOM 13086 O O . THR A 1 13 ? 30.461 8.943 17.326 1.00 1.00 13 THR A O 20
ATOM 13097 N N . VAL A 1 14 ? 29.272 7.318 18.351 1.00 1.00 14 VAL A N 20
ATOM 13098 C CA . VAL A 1 14 ? 28.386 8.266 19.023 1.00 1.00 14 VAL A CA 20
ATOM 13099 C C . VAL A 1 14 ? 28.870 8.522 20.450 1.00 1.00 14 VAL A C 20
ATOM 13100 O O . VAL A 1 14 ? 29.019 7.584 21.232 1.00 1.00 14 VAL A O 20
ATOM 13113 N N . THR A 1 15 ? 29.095 9.795 20.792 1.00 1.00 15 THR A N 20
ATOM 13114 C CA . THR A 1 15 ? 29.540 10.135 22.135 1.00 1.00 15 THR A CA 20
ATOM 13115 C C . THR A 1 15 ? 28.505 11.028 22.788 1.00 1.00 15 THR A C 20
ATOM 13116 O O . THR A 1 15 ? 27.699 11.652 22.099 1.00 1.00 15 THR A O 20
ATOM 13127 N N . PRO A 1 16 ? 28.511 11.123 24.084 1.00 1.00 16 PRO A N 20
ATOM 13128 C CA . PRO A 1 16 ? 27.543 11.987 24.802 1.00 1.00 16 PRO A CA 20
ATOM 13129 C C . PRO A 1 16 ? 27.692 13.420 24.322 1.00 1.00 16 PRO A C 20
ATOM 13130 O O . PRO A 1 16 ? 26.726 14.180 24.365 1.00 1.00 16 PRO A O 20
ATOM 13141 N N . ASP A 1 17 ? 28.872 13.810 23.856 1.00 1.00 17 ASP A N 20
ATOM 13142 C CA . ASP A 1 17 ? 29.085 15.161 23.373 1.00 1.00 17 ASP A CA 20
ATOM 13143 C C . ASP A 1 17 ? 28.633 15.314 21.918 1.00 1.00 17 ASP A C 20
ATOM 13144 O O . ASP A 1 17 ? 28.442 16.441 21.462 1.00 1.00 17 ASP A O 20
ATOM 13153 N N . GLY A 1 18 ? 28.454 14.216 21.173 1.00 1.00 18 GLY A N 20
ATOM 13154 C CA . GLY A 1 18 ? 28.019 14.346 19.787 1.00 1.00 18 GLY A CA 20
ATOM 13155 C C . GLY A 1 18 ? 28.293 13.077 18.995 1.00 1.00 18 GLY A C 20
ATOM 13156 O O . GLY A 1 18 ? 28.115 11.970 19.502 1.00 1.00 18 GLY A O 20
ATOM 13160 N N . ILE A 1 19 ? 28.746 13.236 17.758 1.00 1.00 19 ILE A N 20
ATOM 13161 C CA . ILE A 1 19 ? 29.068 12.111 16.903 1.00 1.00 19 ILE A CA 20
ATOM 13162 C C . ILE A 1 19 ? 30.434 12.346 16.274 1.00 1.00 19 ILE A C 20
ATOM 13163 O O . ILE A 1 19 ? 30.857 13.483 16.066 1.00 1.00 19 ILE A O 20
ATOM 13179 N N . ASP A 1 20 ? 31.112 11.244 15.976 1.00 1.00 20 ASP A N 20
ATOM 13180 C CA . ASP A 1 20 ? 32.429 11.294 15.369 1.00 1.00 20 ASP A CA 20
ATOM 13181 C C . ASP A 1 20 ? 32.459 10.398 14.149 1.00 1.00 20 ASP A C 20
ATOM 13182 O O . ASP A 1 20 ? 31.921 9.293 14.174 1.00 1.00 20 ASP A O 20
ATOM 13191 N N . LEU A 1 21 ? 33.088 10.868 13.090 1.00 1.00 21 LEU A N 20
ATOM 13192 C CA . LEU A 1 21 ? 33.172 10.080 11.874 1.00 1.00 21 LEU A CA 20
ATOM 13193 C C . LEU A 1 21 ? 34.580 10.166 11.306 1.00 1.00 21 LEU A C 20
ATOM 13194 O O . LEU A 1 21 ? 35.114 11.256 11.106 1.00 1.00 21 LEU A O 20
ATOM 13210 N N . ARG A 1 22 ? 35.179 9.003 11.082 1.00 1.00 22 ARG A N 20
ATOM 13211 C CA . ARG A 1 22 ? 36.539 8.934 10.570 1.00 1.00 22 ARG A CA 20
ATOM 13212 C C . ARG A 1 22 ? 36.622 8.102 9.298 1.00 1.00 22 ARG A C 20
ATOM 13213 O O . ARG A 1 22 ? 36.012 7.038 9.190 1.00 1.00 22 ARG A O 20
ATOM 13234 N N . LEU A 1 23 ? 37.407 8.603 8.353 1.00 1.00 23 LEU A N 20
ATOM 13235 C CA . LEU A 1 23 ? 37.581 7.882 7.100 1.00 1.00 23 LEU A CA 20
ATOM 13236 C C . LEU A 1 23 ? 39.035 7.940 6.665 1.00 1.00 23 LEU A C 20
ATOM 13237 O O . LEU A 1 23 ? 39.662 9.000 6.697 1.00 1.00 23 LEU A O 20
ATOM 13253 N N . SER A 1 24 ? 39.568 6.799 6.269 1.00 1.00 24 SER A N 20
ATOM 13254 C CA . SER A 1 24 ? 40.955 6.716 5.839 1.00 1.00 24 SER A CA 20
ATOM 13255 C C . SER A 1 24 ? 41.130 7.294 4.442 1.00 1.00 24 SER A C 20
ATOM 13256 O O . SER A 1 24 ? 40.208 7.266 3.626 1.00 1.00 24 SER A O 20
ATOM 13264 N N . HIS A 1 25 ? 42.324 7.809 4.177 1.00 1.00 25 HIS A N 20
ATOM 13265 C CA . HIS A 1 25 ? 42.645 8.388 2.883 1.00 1.00 25 HIS A CA 20
ATOM 13266 C C . HIS A 1 25 ? 42.412 7.352 1.793 1.00 1.00 25 HIS A C 20
ATOM 13267 O O . HIS A 1 25 ? 42.101 7.679 0.648 1.00 1.00 25 HIS A O 20
ATOM 13281 N N . GLU A 1 26 ? 42.556 6.090 2.181 1.00 1.00 26 GLU A N 20
ATOM 13282 C CA . GLU A 1 26 ? 42.351 4.986 1.259 1.00 1.00 26 GLU A CA 20
ATOM 13283 C C . GLU A 1 26 ? 40.877 4.890 0.881 1.00 1.00 26 GLU A C 20
ATOM 13284 O O . GLU A 1 26 ? 40.539 4.599 -0.266 1.00 1.00 26 GLU A O 20
ATOM 13296 N N . ALA A 1 27 ? 40.001 5.146 1.855 1.00 1.00 27 ALA A N 20
ATOM 13297 C CA . ALA A 1 27 ? 38.563 5.092 1.611 1.00 1.00 27 ALA A CA 20
ATOM 13298 C C . ALA A 1 27 ? 38.183 6.087 0.525 1.00 1.00 27 ALA A C 20
ATOM 13299 O O . ALA A 1 27 ? 37.272 5.852 -0.269 1.00 1.00 27 ALA A O 20
ATOM 13306 N N . LEU A 1 28 ? 38.919 7.196 0.486 1.00 1.00 28 LEU A N 20
ATOM 13307 C CA . LEU A 1 28 ? 38.697 8.233 -0.513 1.00 1.00 28 LEU A CA 20
ATOM 13308 C C . LEU A 1 28 ? 39.166 7.744 -1.878 1.00 1.00 28 LEU A C 20
ATOM 13309 O O . LEU A 1 28 ? 38.538 8.013 -2.902 1.00 1.00 28 LEU A O 20
ATOM 13325 N N . ARG A 1 29 ? 40.293 7.037 -1.872 1.00 1.00 29 ARG A N 20
ATOM 13326 C CA . ARG A 1 29 ? 40.875 6.516 -3.105 1.00 1.00 29 ARG A CA 20
ATOM 13327 C C . ARG A 1 29 ? 39.960 5.497 -3.769 1.00 1.00 29 ARG A C 20
ATOM 13328 O O . ARG A 1 29 ? 39.857 5.478 -4.996 1.00 1.00 29 ARG A O 20
ATOM 13349 N N . GLN A 1 30 ? 39.291 4.645 -2.998 1.00 1.00 30 GLN A N 20
ATOM 13350 C CA . GLN A 1 30 ? 38.400 3.645 -3.570 1.00 1.00 30 GLN A CA 20
ATOM 13351 C C . GLN A 1 30 ? 37.144 4.313 -4.106 1.00 1.00 30 GLN A C 20
ATOM 13352 O O . GLN A 1 30 ? 36.646 3.961 -5.173 1.00 1.00 30 GLN A O 20
ATOM 13366 N N . ILE A 1 31 ? 36.626 5.264 -3.342 1.00 1.00 31 ILE A N 20
ATOM 13367 C CA . ILE A 1 31 ? 35.409 5.955 -3.734 1.00 1.00 31 ILE A CA 20
ATOM 13368 C C . ILE A 1 31 ? 35.594 6.745 -5.026 1.00 1.00 31 ILE A C 20
ATOM 13369 O O . ILE A 1 31 ? 34.725 6.672 -5.895 1.00 1.00 31 ILE A O 20
ATOM 13385 N N . TYR A 1 32 ? 36.682 7.497 -5.206 1.00 1.00 32 TYR A N 20
ATOM 13386 C CA . TYR A 1 32 ? 36.886 8.260 -6.436 1.00 1.00 32 TYR A CA 20
ATOM 13387 C C . TYR A 1 32 ? 36.999 7.328 -7.641 1.00 1.00 32 TYR A C 20
ATOM 13388 O O . TYR A 1 32 ? 36.353 7.533 -8.667 1.00 1.00 32 TYR A O 20
ATOM 13406 N N . LEU A 1 33 ? 37.836 6.309 -7.503 1.00 1.00 33 LEU A N 20
ATOM 13407 C CA . LEU A 1 33 ? 38.046 5.343 -8.576 1.00 1.00 33 LEU A CA 20
ATOM 13408 C C . LEU A 1 33 ? 36.773 4.569 -8.891 1.00 1.00 33 LEU A C 20
ATOM 13409 O O . LEU A 1 33 ? 36.472 4.324 -10.061 1.00 1.00 33 LEU A O 20
ATOM 13425 N N . SER A 1 34 ? 36.024 4.165 -7.870 1.00 1.00 34 SER A N 20
ATOM 13426 C CA . SER A 1 34 ? 34.794 3.415 -8.077 1.00 1.00 34 SER A CA 20
ATOM 13427 C C . SER A 1 34 ? 33.820 4.233 -8.917 1.00 1.00 34 SER A C 20
ATOM 13428 O O . SER A 1 34 ? 33.108 3.699 -9.769 1.00 1.00 34 SER A O 20
ATOM 13436 N N . GLY A 1 35 ? 33.813 5.540 -8.671 1.00 1.00 35 GLY A N 20
ATOM 13437 C CA . GLY A 1 35 ? 32.947 6.452 -9.406 1.00 1.00 35 GLY A CA 20
ATOM 13438 C C . GLY A 1 35 ? 33.464 6.648 -10.823 1.00 1.00 35 GLY A C 20
ATOM 13439 O O . GLY A 1 35 ? 32.690 6.808 -11.766 1.00 1.00 35 GLY A O 20
ATOM 13443 N N . LEU A 1 36 ? 34.787 6.652 -10.953 1.00 1.00 36 LEU A N 20
ATOM 13444 C CA . LEU A 1 36 ? 35.432 6.843 -12.242 1.00 1.00 36 LEU A CA 20
ATOM 13445 C C . LEU A 1 36 ? 35.054 5.729 -13.209 1.00 1.00 36 LEU A C 20
ATOM 13446 O O . LEU A 1 36 ? 34.882 5.965 -14.404 1.00 1.00 36 LEU A O 20
ATOM 13462 N N . HIS A 1 37 ? 34.920 4.516 -12.688 1.00 1.00 37 HIS A N 20
ATOM 13463 C CA . HIS A 1 37 ? 34.559 3.379 -13.522 1.00 1.00 37 HIS A CA 20
ATOM 13464 C C . HIS A 1 37 ? 33.070 3.421 -13.847 1.00 1.00 37 HIS A C 20
ATOM 13465 O O . HIS A 1 37 ? 32.612 2.793 -14.802 1.00 1.00 37 HIS A O 20
ATOM 13479 N N . SER A 1 38 ? 32.325 4.178 -13.049 1.00 1.00 38 SER A N 20
ATOM 13480 C CA . SER A 1 38 ? 30.889 4.320 -13.244 1.00 1.00 38 SER A CA 20
ATOM 13481 C C . SER A 1 38 ? 30.603 5.183 -14.469 1.00 1.00 38 SER A C 20
ATOM 13482 O O . SER A 1 38 ? 29.447 5.370 -14.846 1.00 1.00 38 SER A O 20
ATOM 13490 N N . TRP A 1 39 ? 31.653 5.696 -15.100 1.00 1.00 39 TRP A N 20
ATOM 13491 C CA . TRP A 1 39 ? 31.473 6.517 -16.287 1.00 1.00 39 TRP A CA 20
ATOM 13492 C C . TRP A 1 39 ? 31.067 5.651 -17.469 1.00 1.00 39 TRP A C 20
ATOM 13493 O O . TRP A 1 39 ? 30.291 6.076 -18.326 1.00 1.00 39 TRP A O 20
ATOM 13514 N N . LYS A 1 40 ? 31.606 4.435 -17.514 1.00 1.00 40 LYS A N 20
ATOM 13515 C CA . LYS A 1 40 ? 31.300 3.517 -18.604 1.00 1.00 40 LYS A CA 20
ATOM 13516 C C . LYS A 1 40 ? 30.290 2.465 -18.166 1.00 1.00 40 LYS A C 20
ATOM 13517 O O . LYS A 1 40 ? 30.283 2.026 -17.015 1.00 1.00 40 LYS A O 20
ATOM 13536 N N . LYS A 1 41 ? 29.437 2.068 -19.101 1.00 1.00 41 LYS A N 20
ATOM 13537 C CA . LYS A 1 41 ? 28.417 1.069 -18.824 1.00 1.00 41 LYS A CA 20
ATOM 13538 C C . LYS A 1 41 ? 29.030 -0.328 -18.775 1.00 1.00 41 LYS A C 20
ATOM 13539 O O . LYS A 1 41 ? 29.941 -0.647 -19.539 1.00 1.00 41 LYS A O 20
ATOM 13558 N N . LYS A 1 42 ? 28.522 -1.154 -17.864 1.00 1.00 42 LYS A N 20
ATOM 13559 C CA . LYS A 1 42 ? 29.019 -2.517 -17.707 1.00 1.00 42 LYS A CA 20
ATOM 13560 C C . LYS A 1 42 ? 28.298 -3.458 -18.667 1.00 1.00 42 LYS A C 20
ATOM 13561 O O . LYS A 1 42 ? 27.315 -4.053 -18.255 1.00 1.00 42 LYS A O 20
#

Radius of gyration: 14.26 Å; Cα contacts (8 Å, |Δi|>4): 25; chains: 1; bounding box: 24×24×44 Å

B-factor: mean 1.0, std 0.0, range [1.0, 1.0]

GO terms:
  GO:0030674 protein-macromolecule adaptor activity (F, IDA)
  GO:0045089 positive regulation of innate immune response (P, IDA)
  GO:0004095 carnitine O-palmitoyltransferase activity (F, IDA)
  GO:0001676 long-chain fatty acid metabolic process (P, IDA)
  GO:0005739 mitochondrion (C, IDA)
  GO:0009437 carnitine metabolic process (P, IDA)
  GO:0005741 mitochondrial outer membrane (C, EXP)
  GO:0004095 carnitine O-palmitoyltransferase activity (F, EXP)
  GO:0005741 mitochondrial outer membrane (C, IMP)
  GO:0004095 carnitine O-palmitoyltransferase activity (F, IMP)
  GO:0005739 mitochondrion (C, TAS)
  GO:0004095 carnitine O-palmitoyltransferase activity (F, TAS)
  GO:0006635 fatty acid beta-oxidation (P, TAS)
  GO:0005739 mitochondrion (C, HTP)
  GO:0005741 mitochondrial outer membrane (C, TAS)
  GO:0006853 carnitine shuttle (P, TAS)
  GO:0030855 epithelial cell differentiation (P, IEP)
  GO:0016020 membrane (C, HDA)

Organism: Homo sapiens (NCBI:txid9606)

Solvent-accessible surface area: 4684 Å² total; per-residue (Å²): 229,103,102,88,134,114,88,65,35,151,101,131,81,110,65,146,148,33,116,68,110,166,98,24,163,98,6,92,168,119,105,146,80,70,23,88,115,87,227,143,190,260

Secondary structure (DSSP, 8-state):
---HHHH-SEEEEEETTEEEEEE-HHHHHHHHHHHHHHHS--

InterPro domains:
  IPR000542 Acyltransferase ChoActase/COT/CPT [PS00439] (171-186)
  IPR000542 Acyltransferase ChoActase/COT/CPT [PS00440] (451-478)
  IPR000542 Acyltransferase ChoActase/COT/CPT [PTHR22589] (146-765)
  IPR023213 Chloramphenicol acetyltransferase-like domain superfamily [G3DSA:3.30.559.10] (171-761)
  IPR032476 Carnitine O-palmitoyltransferase, N-terminal [PF16484] (1-47)
  IPR039551 Choline/Carnitine o-acyltransferase, domain 1 and 2 [PF00755] (174-756)
  IPR042231 Choline/Carnitine o-acyltransferase, domain 2 [G3DSA:3.30.559.70] (230-547)